Protein 2MN5 (pdb70)

Structure (mmCIF, N/CA/C/O backbone):
data_2MN5
#
_entry.id   2MN5
#
loop_
_atom_site.group_PDB
_atom_site.id
_atom_site.type_symbol
_atom_site.label_atom_id
_atom_site.label_alt_id
_atom_site.label_comp_id
_atom_site.label_asym_id
_atom_site.label_entity_id
_atom_site.label_seq_id
_atom_site.pdbx_PDB_ins_code
_atom_site.Cartn_x
_atom_site.Cartn_y
_atom_site.Cartn_z
_atom_site.occupancy
_atom_site.B_iso_or_equiv
_atom_site.auth_seq_id
_atom_site.auth_comp_id
_atom_site.auth_asym_id
_atom_site.auth_atom_id
_atom_site.pdbx_PDB_model_num
ATOM 14 N N . ASN A 1 2 ? -15.678 -0.785 -1.180 1.00 0.00 2 ASN A N 1
ATOM 15 C CA . ASN A 1 2 ? -15.011 0.481 -0.909 1.00 0.00 2 ASN A CA 1
ATOM 16 C C . ASN A 1 2 ? -13.527 0.252 -0.591 1.00 0.00 2 ASN A C 1
ATOM 17 O O . ASN A 1 2 ? -12.765 1.207 -0.448 1.00 0.00 2 ASN A O 1
ATOM 28 N N . CYS A 1 3 ? -13.120 -1.015 -0.488 1.00 0.00 3 CYS A N 1
ATOM 29 C CA . CYS A 1 3 ? -11.751 -1.403 -0.191 1.00 0.00 3 CYS A CA 1
ATOM 30 C C . CYS A 1 3 ? -11.431 -2.748 -0.855 1.00 0.00 3 CYS A C 1
ATOM 31 O O . CYS A 1 3 ? -11.357 -3.779 -0.185 1.00 0.00 3 CYS A O 1
ATOM 38 N N . PRO A 1 4 ? -11.238 -2.743 -2.180 1.00 0.00 4 PRO A N 1
ATOM 39 C CA . PRO A 1 4 ? -11.002 -3.932 -2.983 1.00 0.00 4 PRO A CA 1
ATOM 40 C C . PRO A 1 4 ? -9.585 -4.469 -2.803 1.00 0.00 4 PRO A C 1
ATOM 41 O O . PRO A 1 4 ? -8.767 -3.873 -2.099 1.00 0.00 4 PRO A O 1
ATOM 52 N N . THR A 1 5 ? -9.298 -5.605 -3.451 1.00 0.00 5 THR A N 1
ATOM 53 C CA . THR A 1 5 ? -7.985 -6.238 -3.409 1.00 0.00 5 THR A CA 1
ATOM 54 C C . THR A 1 5 ? -7.263 -6.021 -4.736 1.00 0.00 5 THR A C 1
ATOM 55 O O . THR A 1 5 ? -7.809 -6.352 -5.787 1.00 0.00 5 THR A O 1
ATOM 66 N N . ARG A 1 6 ? -6.046 -5.471 -4.703 1.00 0.00 6 ARG A N 1
ATOM 67 C CA . ARG A 1 6 ? -5.238 -5.278 -5.903 1.00 0.00 6 ARG A CA 1
ATOM 68 C C . ARG A 1 6 ? -3.769 -5.521 -5.570 1.00 0.00 6 ARG A C 1
ATOM 69 O O . ARG A 1 6 ? -3.272 -5.000 -4.573 1.00 0.00 6 ARG A O 1
ATOM 90 N N . ARG A 1 7 ? -3.072 -6.310 -6.396 1.00 0.00 7 ARG A N 1
ATOM 91 C CA . ARG A 1 7 ? -1.660 -6.638 -6.181 1.00 0.00 7 ARG A CA 1
ATOM 92 C C . ARG A 1 7 ? -0.854 -6.577 -7.479 1.00 0.00 7 ARG A C 1
ATOM 93 O O . ARG A 1 7 ? 0.371 -6.635 -7.439 1.00 0.00 7 ARG A O 1
ATOM 114 N N . GLY A 1 8 ? -1.529 -6.465 -8.631 1.00 0.00 8 GLY A N 1
ATOM 115 C CA . GLY A 1 8 ? -0.891 -6.436 -9.942 1.00 0.00 8 GLY A CA 1
ATOM 116 C C . GLY A 1 8 ? -0.500 -5.024 -10.368 1.00 0.00 8 GLY A C 1
ATOM 117 O O . GLY A 1 8 ? -0.182 -4.797 -11.533 1.00 0.00 8 GLY A O 1
ATOM 121 N N . LEU A 1 9 ? -0.517 -4.063 -9.438 1.00 0.00 9 LEU A N 1
ATOM 122 C CA . LEU A 1 9 ? -0.288 -2.660 -9.748 1.00 0.00 9 LEU A CA 1
ATOM 123 C C . LEU A 1 9 ? 1.137 -2.388 -10.222 1.00 0.00 9 LEU A C 1
ATOM 124 O O . LEU A 1 9 ? 1.392 -1.341 -10.810 1.00 0.00 9 LEU A O 1
ATOM 140 N N . CYS A 1 10 ? 2.071 -3.314 -9.974 1.00 0.00 10 CYS A N 1
ATOM 141 C CA . CYS A 1 10 ? 3.454 -3.148 -10.393 1.00 0.00 10 CYS A CA 1
ATOM 142 C C . CYS A 1 10 ? 3.720 -3.812 -11.745 1.00 0.00 10 CYS A C 1
ATOM 143 O O . CYS A 1 10 ? 4.861 -3.815 -12.212 1.00 0.00 10 CYS A O 1
ATOM 150 N N . VAL A 1 11 ? 2.689 -4.377 -12.386 1.00 0.00 11 VAL A N 1
ATOM 151 C CA . VAL A 1 11 ? 2.856 -5.068 -13.661 1.00 0.00 11 VAL A CA 1
ATOM 152 C C . VAL A 1 11 ? 2.772 -4.098 -14.838 1.00 0.00 11 VAL A C 1
ATOM 153 O O . VAL A 1 11 ? 3.397 -4.335 -15.871 1.00 0.00 11 VAL A O 1
ATOM 166 N N . THR A 1 12 ? 2.008 -3.007 -14.699 1.00 0.00 12 THR A N 1
ATOM 167 C CA . THR A 1 12 ? 1.860 -2.044 -15.784 1.00 0.00 12 THR A CA 1
ATOM 168 C C . THR A 1 12 ? 1.469 -0.650 -15.285 1.00 0.00 12 THR A C 1
ATOM 169 O O . THR A 1 12 ? 1.768 0.345 -15.943 1.00 0.00 12 THR A O 1
ATOM 180 N N . SER A 1 13 ? 0.805 -0.563 -14.128 1.00 0.00 13 SER A N 1
ATOM 181 C CA . SER A 1 13 ? 0.378 0.715 -13.579 1.00 0.00 13 SER A CA 1
ATOM 182 C C . SER A 1 13 ? 1.523 1.444 -12.883 1.00 0.00 13 SER A C 1
ATOM 183 O O . SER A 1 13 ? 1.468 2.656 -12.688 1.00 0.00 13 SER A O 1
ATOM 191 N N . GLY A 1 14 ? 2.561 0.695 -12.513 1.00 0.00 14 GLY A N 1
ATOM 192 C CA . GLY A 1 14 ? 3.785 1.234 -11.941 1.00 0.00 14 GLY A CA 1
ATOM 193 C C . GLY A 1 14 ? 3.711 1.403 -10.429 1.00 0.00 14 GLY A C 1
ATOM 194 O O . GLY A 1 14 ? 2.658 1.231 -9.815 1.00 0.00 14 GLY A O 1
ATOM 198 N N . LEU A 1 15 ? 4.849 1.745 -9.821 1.00 0.00 15 LEU A N 1
ATOM 199 C CA . LEU A 1 15 ? 4.962 1.891 -8.378 1.00 0.00 15 LEU A CA 1
ATOM 200 C C . LEU A 1 15 ? 4.047 3.003 -7.871 1.00 0.00 15 LEU A C 1
ATOM 201 O O . LEU A 1 15 ? 3.589 2.949 -6.731 1.00 0.00 15 LEU A O 1
ATOM 217 N N . THR A 1 16 ? 3.766 4.011 -8.701 1.00 0.00 16 THR A N 1
ATOM 218 C CA . THR A 1 16 ? 2.908 5.120 -8.307 1.00 0.00 16 THR A CA 1
ATOM 219 C C . THR A 1 16 ? 1.495 4.626 -8.005 1.00 0.00 16 THR A C 1
ATOM 220 O O . THR A 1 16 ? 0.829 5.169 -7.129 1.00 0.00 16 THR A O 1
ATOM 231 N N . ALA A 1 17 ? 1.031 3.599 -8.721 1.00 0.00 17 ALA A N 1
ATOM 232 C CA . ALA A 1 17 ? -0.296 3.051 -8.490 1.00 0.00 17 ALA A CA 1
ATOM 233 C C . ALA A 1 17 ? -0.289 2.154 -7.256 1.00 0.00 17 ALA A C 1
ATOM 234 O O . ALA A 1 17 ? -1.283 2.087 -6.537 1.00 0.00 17 ALA A O 1
ATOM 241 N N . CYS A 1 18 ? 0.830 1.469 -7.007 1.00 0.00 18 CYS A N 1
ATOM 242 C CA . CYS A 1 18 ? 0.980 0.617 -5.838 1.00 0.00 18 CYS A CA 1
ATOM 243 C C . CYS A 1 18 ? 1.056 1.479 -4.575 1.00 0.00 18 CYS A C 1
ATOM 244 O O . CYS A 1 18 ? 0.627 1.058 -3.503 1.00 0.00 18 CYS A O 1
ATOM 251 N N . ARG A 1 19 ? 1.601 2.695 -4.700 1.00 0.00 19 ARG A N 1
ATOM 252 C CA . ARG A 1 19 ? 1.748 3.614 -3.581 1.00 0.00 19 ARG A CA 1
ATOM 253 C C . ARG A 1 19 ? 0.428 4.309 -3.277 1.00 0.00 19 ARG A C 1
ATOM 254 O O . ARG A 1 19 ? 0.156 4.637 -2.127 1.00 0.00 19 ARG A O 1
ATOM 275 N N . ASN A 1 20 ? -0.392 4.528 -4.306 1.00 0.00 20 ASN A N 1
ATOM 276 C CA . ASN A 1 20 ? -1.697 5.150 -4.131 1.00 0.00 20 ASN A CA 1
ATOM 277 C C . ASN A 1 20 ? -2.712 4.151 -3.573 1.00 0.00 20 ASN A C 1
ATOM 278 O O . ASN A 1 20 ? -3.625 4.546 -2.852 1.00 0.00 20 ASN A O 1
ATOM 289 N N . HIS A 1 21 ? -2.561 2.863 -3.894 1.00 0.00 21 HIS A N 1
ATOM 290 C CA . HIS A 1 21 ? -3.467 1.838 -3.403 1.00 0.00 21 HIS A CA 1
ATOM 291 C C . HIS A 1 21 ? -3.162 1.505 -1.946 1.00 0.00 21 HIS A C 1
ATOM 292 O O . HIS A 1 21 ? -4.074 1.211 -1.174 1.00 0.00 21 HIS A O 1
ATOM 306 N N . CYS A 1 22 ? -1.886 1.553 -1.561 1.00 0.00 22 CYS A N 1
ATOM 307 C CA . CYS A 1 22 ? -1.495 1.286 -0.185 1.00 0.00 22 CYS A CA 1
ATOM 308 C C . CYS A 1 22 ? -1.852 2.454 0.730 1.00 0.00 22 CYS A C 1
ATOM 309 O O . CYS A 1 22 ? -2.017 2.247 1.930 1.00 0.00 22 CYS A O 1
ATOM 316 N N . ARG A 1 23 ? -1.974 3.670 0.188 1.00 0.00 23 ARG A N 1
ATOM 317 C CA . ARG A 1 23 ? -2.364 4.837 0.973 1.00 0.00 23 ARG A CA 1
ATOM 318 C C . ARG A 1 23 ? -3.882 5.008 1.001 1.00 0.00 23 ARG A C 1
ATOM 319 O O . ARG A 1 23 ? -4.391 5.841 1.748 1.00 0.00 23 ARG A O 1
ATOM 340 N N . SER A 1 24 ? -4.598 4.223 0.194 1.00 0.00 24 SER A N 1
ATOM 341 C CA . SER A 1 24 ? -6.052 4.204 0.183 1.00 0.00 24 SER A CA 1
ATOM 342 C C . SER A 1 24 ? -6.545 2.966 0.921 1.00 0.00 24 SER A C 1
ATOM 343 O O . SER A 1 24 ? -5.766 2.046 1.172 1.00 0.00 24 SER A O 1
ATOM 351 N N . CYS A 1 25 ? -7.832 2.929 1.271 1.00 0.00 25 CYS A N 1
ATOM 352 C CA . CYS A 1 25 ? -8.397 1.784 1.964 1.00 0.00 25 CYS A CA 1
ATOM 353 C C . CYS A 1 25 ? -8.483 0.594 1.010 1.00 0.00 25 CYS A C 1
ATOM 354 O O . CYS A 1 25 ? -9.079 0.703 -0.062 1.00 0.00 25 CYS A O 1
ATOM 361 N N . HIS A 1 26 ? -7.893 -0.543 1.394 1.00 0.00 26 HIS A N 1
ATOM 362 C CA . HIS A 1 26 ? -7.869 -1.740 0.564 1.00 0.00 26 HIS A CA 1
ATOM 363 C C . HIS A 1 26 ? -8.018 -2.981 1.435 1.00 0.00 26 HIS A C 1
ATOM 364 O O . HIS A 1 26 ? -7.940 -2.893 2.659 1.00 0.00 26 HIS A O 1
ATOM 379 N N . ARG A 1 27 ? -8.230 -4.141 0.811 1.00 0.00 27 ARG A N 1
ATOM 380 C CA . ARG A 1 27 ? -8.432 -5.386 1.535 1.00 0.00 27 ARG A CA 1
ATOM 381 C C . ARG A 1 27 ? -7.116 -5.890 2.121 1.00 0.00 27 ARG A C 1
ATOM 382 O O . ARG A 1 27 ? -6.130 -6.033 1.400 1.00 0.00 27 ARG A O 1
ATOM 403 N N . GLY A 1 28 ? -7.110 -6.159 3.430 1.00 0.00 28 GLY A N 1
ATOM 404 C CA . GLY A 1 28 ? -5.968 -6.711 4.138 1.00 0.00 28 GLY A CA 1
ATOM 405 C C . GLY A 1 28 ? -6.078 -8.227 4.232 1.00 0.00 28 GLY A C 1
ATOM 406 O O . GLY A 1 28 ? -6.809 -8.846 3.461 1.00 0.00 28 GLY A O 1
ATOM 410 N N . ASP A 1 29 ? -5.355 -8.832 5.177 1.00 0.00 29 ASP A N 1
ATOM 411 C CA . ASP A 1 29 ? -5.340 -10.281 5.345 1.00 0.00 29 ASP A CA 1
ATOM 412 C C . ASP A 1 29 ? -6.532 -10.789 6.158 1.00 0.00 29 ASP A C 1
ATOM 413 O O . ASP A 1 29 ? -6.888 -11.963 6.064 1.00 0.00 29 ASP A O 1
ATOM 422 N N . VAL A 1 30 ? -7.156 -9.914 6.956 1.00 0.00 30 VAL A N 1
ATOM 423 C CA . VAL A 1 30 ? -8.297 -10.283 7.793 1.00 0.00 30 VAL A CA 1
ATOM 424 C C . VAL A 1 30 ? -9.400 -9.222 7.748 1.00 0.00 30 VAL A C 1
ATOM 425 O O . VAL A 1 30 ? -10.509 -9.457 8.226 1.00 0.00 30 VAL A O 1
ATOM 438 N N . GLY A 1 31 ? -9.109 -8.056 7.171 1.00 0.00 31 GLY A N 1
ATOM 439 C CA . GLY A 1 31 ? -10.061 -6.960 7.055 1.00 0.00 31 GLY A CA 1
ATOM 440 C C . GLY A 1 31 ? -9.423 -5.807 6.291 1.00 0.00 31 GLY A C 1
ATOM 441 O O . GLY A 1 31 ? -8.226 -5.844 6.014 1.00 0.00 31 GLY A O 1
ATOM 445 N N . CYS A 1 32 ? -10.203 -4.781 5.943 1.00 0.00 32 CYS A N 1
ATOM 446 C CA . CYS A 1 32 ? -9.664 -3.666 5.182 1.00 0.00 32 CYS A CA 1
ATOM 447 C C . CYS A 1 32 ? -8.780 -2.774 6.050 1.00 0.00 32 CYS A C 1
ATOM 448 O O . CYS A 1 32 ? -9.068 -2.550 7.225 1.00 0.00 32 CYS A O 1
ATOM 455 N N . VAL A 1 33 ? -7.697 -2.272 5.451 1.00 0.00 33 VAL A N 1
ATOM 456 C CA . VAL A 1 33 ? -6.708 -1.427 6.110 1.00 0.00 33 VAL A CA 1
ATOM 457 C C . VAL A 1 33 ? -6.111 -0.441 5.114 1.00 0.00 33 VAL A C 1
ATOM 458 O O . VAL A 1 33 ? -6.301 -0.570 3.905 1.00 0.00 33 VAL A O 1
ATOM 471 N N . ARG A 1 34 ? -5.380 0.556 5.624 1.00 0.00 34 ARG A N 1
ATOM 472 C CA . ARG A 1 34 ? -4.618 1.487 4.803 1.00 0.00 34 ARG A CA 1
ATOM 473 C C . ARG A 1 34 ? -3.248 1.677 5.448 1.00 0.00 34 ARG A C 1
ATOM 474 O O . ARG A 1 34 ? -3.132 1.579 6.667 1.00 0.00 34 ARG A O 1
ATOM 495 N N . CYS A 1 35 ? -2.220 1.946 4.643 1.00 0.00 35 CYS A N 1
ATOM 496 C CA . CYS A 1 35 ? -0.838 1.957 5.102 1.00 0.00 35 CYS A CA 1
ATOM 497 C C . CYS A 1 35 ? -0.158 3.299 4.815 1.00 0.00 35 CYS A C 1
ATOM 498 O O . CYS A 1 35 ? -0.802 4.251 4.373 1.00 0.00 35 CYS A O 1
ATOM 505 N N . SER A 1 36 ? 1.155 3.368 5.067 1.00 0.00 36 SER A N 1
ATOM 506 C CA . SER A 1 36 ? 1.914 4.607 4.968 1.00 0.00 36 SER A CA 1
ATOM 507 C C . SER A 1 36 ? 2.669 4.740 3.647 1.00 0.00 36 SER A C 1
ATOM 508 O O . SER A 1 36 ? 2.772 5.837 3.099 1.00 0.00 36 SER A O 1
ATOM 516 N N . ASN A 1 37 ? 3.202 3.632 3.122 1.00 0.00 37 ASN A N 1
ATOM 517 C CA . ASN A 1 37 ? 4.000 3.645 1.900 1.00 0.00 37 ASN A CA 1
ATOM 518 C C . ASN A 1 37 ? 3.884 2.297 1.185 1.00 0.00 37 ASN A C 1
ATOM 519 O O . ASN A 1 37 ? 3.116 1.438 1.615 1.00 0.00 37 ASN A O 1
ATOM 530 N N . ALA A 1 38 ? 4.637 2.099 0.101 1.00 0.00 38 ALA A N 1
ATOM 531 C CA . ALA A 1 38 ? 4.578 0.874 -0.679 1.00 0.00 38 ALA A CA 1
ATOM 532 C C . ALA A 1 38 ? 5.869 0.630 -1.451 1.00 0.00 38 ALA A C 1
ATOM 533 O O . ALA A 1 38 ? 6.712 1.520 -1.573 1.00 0.00 38 ALA A O 1
ATOM 540 N N . GLN A 1 39 ? 6.015 -0.586 -1.979 1.00 0.00 39 GLN A N 1
ATOM 541 C CA . GLN A 1 39 ? 7.108 -0.964 -2.863 1.00 0.00 39 GLN A CA 1
ATOM 542 C C . GLN A 1 39 ? 6.658 -2.125 -3.748 1.00 0.00 39 GLN A C 1
ATOM 543 O O . GLN A 1 39 ? 5.663 -2.786 -3.457 1.00 0.00 39 GLN A O 1
ATOM 557 N N . CYS A 1 40 ? 7.393 -2.379 -4.830 1.00 0.00 40 CYS A N 1
ATOM 558 C CA . CYS A 1 40 ? 7.104 -3.500 -5.708 1.00 0.00 40 CYS A CA 1
ATOM 559 C C . CYS A 1 40 ? 7.962 -4.700 -5.308 1.00 0.00 40 CYS A C 1
ATOM 560 O O . CYS A 1 40 ? 9.117 -4.539 -4.913 1.00 0.00 40 CYS A O 1
ATOM 567 N N . THR A 1 41 ? 7.398 -5.903 -5.414 1.00 0.00 41 THR A N 1
ATOM 568 C CA . THR A 1 41 ? 8.050 -7.140 -5.009 1.00 0.00 41 THR A CA 1
ATOM 569 C C . THR A 1 41 ? 7.847 -8.231 -6.057 1.00 0.00 41 THR A C 1
ATOM 570 O O . THR A 1 41 ? 7.209 -8.008 -7.088 1.00 0.00 41 THR A O 1
ATOM 581 N N . GLY A 1 42 ? 8.391 -9.421 -5.788 1.00 0.00 42 GLY A N 1
ATOM 582 C CA . GLY A 1 42 ? 8.294 -10.568 -6.679 1.00 0.00 42 GLY A CA 1
ATOM 583 C C . GLY A 1 42 ? 9.600 -10.796 -7.435 1.00 0.00 42 GLY A C 1
ATOM 584 O O . GLY A 1 42 ? 10.529 -9.993 -7.350 1.00 0.00 42 GLY A O 1
ATOM 588 N N . PHE A 1 43 ? 9.667 -11.903 -8.178 1.00 0.00 43 PHE A N 1
ATOM 589 C CA . PHE A 1 43 ? 10.861 -12.290 -8.919 1.00 0.00 43 PHE A CA 1
ATOM 590 C C . PHE A 1 43 ? 11.123 -11.353 -10.104 1.00 0.00 43 PHE A C 1
ATOM 591 O O . PHE A 1 43 ? 12.242 -11.290 -10.606 1.00 0.00 43 PHE A O 1
ATOM 608 N N . LEU A 1 44 ? 10.094 -10.622 -10.547 1.00 0.00 44 LEU A N 1
ATOM 609 C CA . LEU A 1 44 ? 10.190 -9.715 -11.684 1.00 0.00 44 LEU A CA 1
ATOM 610 C C . LEU A 1 44 ? 9.547 -8.362 -11.368 1.00 0.00 44 LEU A C 1
ATOM 611 O O . LEU A 1 44 ? 9.304 -7.565 -12.275 1.00 0.00 44 LEU A O 1
ATOM 627 N N . GLY A 1 45 ? 9.268 -8.087 -10.088 1.00 0.00 45 GLY A N 1
ATOM 628 C CA . GLY A 1 45 ? 8.640 -6.837 -9.682 1.00 0.00 45 GLY A CA 1
ATOM 629 C C . GLY A 1 45 ? 7.161 -6.794 -10.062 1.00 0.00 45 GLY A C 1
ATOM 630 O O . GLY A 1 45 ? 6.557 -5.724 -10.057 1.00 0.00 45 GLY A O 1
ATOM 634 N N . THR A 1 46 ? 6.574 -7.945 -10.397 1.00 0.00 46 THR A N 1
ATOM 635 C CA . THR A 1 46 ? 5.198 -8.049 -10.866 1.00 0.00 46 THR A CA 1
ATOM 636 C C . THR A 1 46 ? 4.177 -8.078 -9.728 1.00 0.00 46 THR A C 1
ATOM 637 O O . THR A 1 46 ? 3.013 -8.407 -9.957 1.00 0.00 46 THR A O 1
ATOM 648 N N . THR A 1 47 ? 4.586 -7.735 -8.503 1.00 0.00 47 THR A N 1
ATOM 649 C CA . THR A 1 47 ? 3.695 -7.728 -7.349 1.00 0.00 47 THR A CA 1
ATOM 650 C C . THR A 1 47 ? 3.825 -6.410 -6.590 1.00 0.00 47 THR A C 1
ATOM 651 O O . THR A 1 47 ? 4.884 -5.792 -6.593 1.00 0.00 47 THR A O 1
ATOM 662 N N . CYS A 1 48 ? 2.737 -5.987 -5.945 1.00 0.00 48 CYS A N 1
ATOM 663 C CA . CYS A 1 48 ? 2.695 -4.786 -5.125 1.00 0.00 48 CYS A CA 1
ATOM 664 C C . CYS A 1 48 ? 2.636 -5.180 -3.649 1.00 0.00 48 CYS A C 1
ATOM 665 O O . CYS A 1 48 ? 1.995 -6.170 -3.299 1.00 0.00 48 CYS A O 1
ATOM 672 N N . THR A 1 49 ? 3.296 -4.409 -2.783 1.00 0.00 49 THR A N 1
ATOM 673 C CA . THR A 1 49 ? 3.296 -4.648 -1.345 1.00 0.00 49 THR A CA 1
ATOM 674 C C . THR A 1 49 ? 3.308 -3.314 -0.594 1.00 0.00 49 THR A C 1
ATOM 675 O O . THR A 1 49 ? 3.907 -2.344 -1.056 1.00 0.00 49 THR A O 1
ATOM 686 N N . CYS A 1 50 ? 2.643 -3.264 0.565 1.00 0.00 50 CYS A N 1
ATOM 687 C CA . CYS A 1 50 ? 2.525 -2.048 1.353 1.00 0.00 50 CYS A CA 1
ATOM 688 C C . CYS A 1 50 ? 3.517 -2.032 2.517 1.00 0.00 50 CYS A C 1
ATOM 689 O O . CYS A 1 50 ? 4.073 -3.067 2.882 1.00 0.00 50 CYS A O 1
ATOM 696 N N . ILE A 1 51 ? 3.732 -0.850 3.100 1.00 0.00 51 ILE A N 1
ATOM 697 C CA . ILE A 1 51 ? 4.677 -0.649 4.190 1.00 0.00 51 ILE A CA 1
ATOM 698 C C . ILE A 1 51 ? 3.936 -0.220 5.455 1.00 0.00 51 ILE A C 1
ATOM 699 O O . ILE A 1 51 ? 3.063 0.644 5.401 1.00 0.00 51 ILE A O 1
ATOM 715 N N . ASN A 1 52 ? 4.289 -0.825 6.593 1.00 0.00 52 ASN A N 1
ATOM 716 C CA . ASN A 1 52 ? 3.653 -0.544 7.870 1.00 0.00 52 ASN A CA 1
ATOM 717 C C . ASN A 1 52 ? 4.025 0.860 8.367 1.00 0.00 52 ASN A C 1
ATOM 718 O O . ASN A 1 52 ? 5.030 1.417 7.927 1.00 0.00 52 ASN A O 1
ATOM 729 N N . PRO A 1 53 ? 3.239 1.449 9.280 1.00 0.00 53 PRO A N 1
ATOM 730 C CA . PRO A 1 53 ? 2.006 0.921 9.855 1.00 0.00 53 PRO A CA 1
ATOM 731 C C . PRO A 1 53 ? 0.882 0.760 8.830 1.00 0.00 53 PRO A C 1
ATOM 732 O O . PRO A 1 53 ? 0.938 1.335 7.746 1.00 0.00 53 PRO A O 1
ATOM 743 N N . CYS A 1 54 ? -0.133 -0.030 9.186 1.00 0.00 54 CYS A N 1
ATOM 744 C CA . CYS A 1 54 ? -1.303 -0.281 8.352 1.00 0.00 54 CYS A CA 1
ATOM 745 C C . CYS A 1 54 ? -2.572 -0.328 9.216 1.00 0.00 54 CYS A C 1
ATOM 746 O O . CYS A 1 54 ? -3.162 -1.395 9.380 1.00 0.00 54 CYS A O 1
ATOM 753 N N . PRO A 1 55 ? -3.003 0.814 9.773 1.00 0.00 55 PRO A N 1
ATOM 754 C CA . PRO A 1 55 ? -4.198 0.921 10.599 1.00 0.00 55 PRO A CA 1
ATOM 755 C C . PRO A 1 55 ? -5.474 0.625 9.805 1.00 0.00 55 PRO A C 1
ATOM 756 O O . PRO A 1 55 ? -5.453 0.536 8.577 1.00 0.00 55 PRO A O 1
ATOM 767 N N . ARG A 1 56 ? -6.594 0.471 10.521 1.00 0.00 56 ARG A N 1
ATOM 768 C CA . ARG A 1 56 ? -7.885 0.167 9.916 1.00 0.00 56 ARG A CA 1
ATOM 769 C C . ARG A 1 56 ? -8.418 1.351 9.114 1.00 0.00 56 ARG A C 1
ATOM 770 O O . ARG A 1 56 ? -7.944 2.476 9.258 1.00 0.00 56 ARG A O 1
ATOM 791 N N . CYS A 1 57 ? -9.412 1.081 8.264 1.00 0.00 57 CYS A N 1
ATOM 792 C CA . CYS A 1 57 ? -10.058 2.094 7.438 1.00 0.00 57 CYS A CA 1
ATOM 793 C C . CYS A 1 57 ? -11.486 1.669 7.083 1.00 0.00 57 CYS A C 1
ATOM 794 O O . CYS A 1 57 ? -12.271 2.569 6.714 1.00 0.00 57 CYS A O 1
ATOM 815 N N . ASN A 1 2 ? -15.694 0.000 1.510 1.00 0.00 2 ASN A N 2
ATOM 816 C CA . ASN A 1 2 ? -14.735 1.099 1.549 1.00 0.00 2 ASN A CA 2
ATOM 817 C C . ASN A 1 2 ? -13.309 0.604 1.305 1.00 0.00 2 ASN A C 2
ATOM 818 O O . ASN A 1 2 ? -12.349 1.336 1.541 1.00 0.00 2 ASN A O 2
ATOM 829 N N . CYS A 1 3 ? -13.170 -0.639 0.840 1.00 0.00 3 CYS A N 2
ATOM 830 C CA . CYS A 1 3 ? -11.880 -1.271 0.633 1.00 0.00 3 CYS A CA 2
ATOM 831 C C . CYS A 1 3 ? -11.954 -2.285 -0.512 1.00 0.00 3 CYS A C 2
ATOM 832 O O . CYS A 1 3 ? -12.202 -3.470 -0.283 1.00 0.00 3 CYS A O 2
ATOM 839 N N . PRO A 1 4 ? -11.737 -1.826 -1.754 1.00 0.00 4 PRO A N 2
ATOM 840 C CA . PRO A 1 4 ? -11.646 -2.675 -2.932 1.00 0.00 4 PRO A CA 2
ATOM 841 C C . PRO A 1 4 ? -10.317 -3.433 -2.940 1.00 0.00 4 PRO A C 2
ATOM 842 O O . PRO A 1 4 ? -9.480 -3.248 -2.057 1.00 0.00 4 PRO A O 2
ATOM 853 N N . THR A 1 5 ? -10.123 -4.289 -3.947 1.00 0.00 5 THR A N 2
ATOM 854 C CA . THR A 1 5 ? -8.912 -5.094 -4.071 1.00 0.00 5 THR A CA 2
ATOM 855 C C . THR A 1 5 ? -8.280 -4.882 -5.439 1.00 0.00 5 THR A C 2
ATOM 856 O O . THR A 1 5 ? -8.958 -5.000 -6.460 1.00 0.00 5 THR A O 2
ATOM 867 N N . ARG A 1 6 ? -6.980 -4.573 -5.459 1.00 0.00 6 ARG A N 2
ATOM 868 C CA . ARG A 1 6 ? -6.198 -4.426 -6.681 1.00 0.00 6 ARG A CA 2
ATOM 869 C C . ARG A 1 6 ? -4.812 -5.017 -6.461 1.00 0.00 6 ARG A C 2
ATOM 870 O O . ARG A 1 6 ? -4.191 -4.764 -5.429 1.00 0.00 6 ARG A O 2
ATOM 891 N N . ARG A 1 7 ? -4.329 -5.800 -7.425 1.00 0.00 7 ARG A N 2
ATOM 892 C CA . ARG A 1 7 ? -3.032 -6.461 -7.356 1.00 0.00 7 ARG A CA 2
ATOM 893 C C . ARG A 1 7 ? -2.350 -6.372 -8.718 1.00 0.00 7 ARG A C 2
ATOM 894 O O . ARG A 1 7 ? -3.004 -6.092 -9.721 1.00 0.00 7 ARG A O 2
ATOM 915 N N . GLY A 1 8 ? -1.033 -6.608 -8.755 1.00 0.00 8 GLY A N 2
ATOM 916 C CA . GLY A 1 8 ? -0.264 -6.539 -9.991 1.00 0.00 8 GLY A CA 2
ATOM 917 C C . GLY A 1 8 ? -0.082 -5.100 -10.475 1.00 0.00 8 GLY A C 2
ATOM 918 O O . GLY A 1 8 ? 0.276 -4.882 -11.631 1.00 0.00 8 GLY A O 2
ATOM 922 N N . LEU A 1 9 ? -0.329 -4.121 -9.601 1.00 0.00 9 LEU A N 2
ATOM 923 C CA . LEU A 1 9 ? -0.249 -2.706 -9.947 1.00 0.00 9 LEU A CA 2
ATOM 924 C C . LEU A 1 9 ? 1.150 -2.330 -10.442 1.00 0.00 9 LEU A C 2
ATOM 925 O O . LEU A 1 9 ? 1.298 -1.369 -11.191 1.00 0.00 9 LEU A O 2
ATOM 941 N N . CYS A 1 10 ? 2.177 -3.082 -10.032 1.00 0.00 10 CYS A N 2
ATOM 942 C CA . CYS A 1 10 ? 3.551 -2.825 -10.429 1.00 0.00 10 CYS A CA 2
ATOM 943 C C . CYS A 1 10 ? 3.821 -3.283 -11.866 1.00 0.00 10 CYS A C 2
ATOM 944 O O . CYS A 1 10 ? 4.952 -3.179 -12.333 1.00 0.00 10 CYS A O 2
ATOM 951 N N . VAL A 1 11 ? 2.796 -3.788 -12.567 1.00 0.00 11 VAL A N 2
ATOM 952 C CA . VAL A 1 11 ? 2.932 -4.258 -13.941 1.00 0.00 11 VAL A CA 2
ATOM 953 C C . VAL A 1 11 ? 1.935 -3.562 -14.865 1.00 0.00 11 VAL A C 2
ATOM 954 O O . VAL A 1 11 ? 2.168 -3.470 -16.069 1.00 0.00 11 VAL A O 2
ATOM 967 N N . THR A 1 12 ? 0.821 -3.067 -14.316 1.00 0.00 12 THR A N 2
ATOM 968 C CA . THR A 1 12 ? -0.222 -2.437 -15.115 1.00 0.00 12 THR A CA 2
ATOM 969 C C . THR A 1 12 ? -0.120 -0.911 -15.090 1.00 0.00 12 THR A C 2
ATOM 970 O O . THR A 1 12 ? -0.645 -0.252 -15.990 1.00 0.00 12 THR A O 2
ATOM 981 N N . SER A 1 13 ? 0.547 -0.345 -14.080 1.00 0.00 13 SER A N 2
ATOM 982 C CA . SER A 1 13 ? 0.682 1.100 -13.943 1.00 0.00 13 SER A CA 2
ATOM 983 C C . SER A 1 13 ? 2.015 1.515 -13.320 1.00 0.00 13 SER A C 2
ATOM 984 O O . SER A 1 13 ? 2.447 2.653 -13.505 1.00 0.00 13 SER A O 2
ATOM 992 N N . GLY A 1 14 ? 2.667 0.611 -12.587 1.00 0.00 14 GLY A N 2
ATOM 993 C CA . GLY A 1 14 ? 3.954 0.869 -11.955 1.00 0.00 14 GLY A CA 2
ATOM 994 C C . GLY A 1 14 ? 3.802 1.134 -10.458 1.00 0.00 14 GLY A C 2
ATOM 995 O O . GLY A 1 14 ? 2.700 1.082 -9.911 1.00 0.00 14 GLY A O 2
ATOM 999 N N . LEU A 1 15 ? 4.924 1.423 -9.792 1.00 0.00 15 LEU A N 2
ATOM 1000 C CA . LEU A 1 15 ? 4.962 1.646 -8.354 1.00 0.00 15 LEU A CA 2
ATOM 1001 C C . LEU A 1 15 ? 4.051 2.803 -7.937 1.00 0.00 15 LEU A C 2
ATOM 1002 O O . LEU A 1 15 ? 3.553 2.817 -6.813 1.00 0.00 15 LEU A O 2
ATOM 1018 N N . THR A 1 16 ? 3.822 3.772 -8.824 1.00 0.00 16 THR A N 2
ATOM 1019 C CA . THR A 1 16 ? 2.992 4.926 -8.512 1.00 0.00 16 THR A CA 2
ATOM 1020 C C . THR A 1 16 ? 1.566 4.488 -8.178 1.00 0.00 16 THR A C 2
ATOM 1021 O O . THR A 1 16 ? 0.924 5.098 -7.326 1.00 0.00 16 THR A O 2
ATOM 1032 N N . ALA A 1 17 ? 1.065 3.437 -8.836 1.00 0.00 17 ALA A N 2
ATOM 1033 C CA . ALA A 1 17 ? -0.284 2.956 -8.578 1.00 0.00 17 ALA A CA 2
ATOM 1034 C C . ALA A 1 17 ? -0.304 2.046 -7.353 1.00 0.00 17 ALA A C 2
ATOM 1035 O O . ALA A 1 17 ? -1.295 2.011 -6.630 1.00 0.00 17 ALA A O 2
ATOM 1042 N N . CYS A 1 18 ? 0.791 1.313 -7.120 1.00 0.00 18 CYS A N 2
ATOM 1043 C CA . CYS A 1 18 ? 0.908 0.458 -5.953 1.00 0.00 18 CYS A CA 2
ATOM 1044 C C . CYS A 1 18 ? 0.968 1.320 -4.694 1.00 0.00 18 CYS A C 2
ATOM 1045 O O . CYS A 1 18 ? 0.496 0.909 -3.637 1.00 0.00 18 CYS A O 2
ATOM 1052 N N . ARG A 1 19 ? 1.544 2.522 -4.797 1.00 0.00 19 ARG A N 2
ATOM 1053 C CA . ARG A 1 19 ? 1.637 3.430 -3.666 1.00 0.00 19 ARG A CA 2
ATOM 1054 C C . ARG A 1 19 ? 0.317 4.147 -3.441 1.00 0.00 19 ARG A C 2
ATOM 1055 O O . ARG A 1 19 ? -0.070 4.383 -2.296 1.00 0.00 19 ARG A O 2
ATOM 1076 N N . ASN A 1 20 ? -0.386 4.490 -4.522 1.00 0.00 20 ASN A N 2
ATOM 1077 C CA . ASN A 1 20 ? -1.684 5.141 -4.418 1.00 0.00 20 ASN A CA 2
ATOM 1078 C C . ASN A 1 20 ? -2.741 4.173 -3.881 1.00 0.00 20 ASN A C 2
ATOM 1079 O O . ASN A 1 20 ? -3.756 4.611 -3.340 1.00 0.00 20 ASN A O 2
ATOM 1090 N N . HIS A 1 21 ? -2.514 2.864 -4.025 1.00 0.00 21 HIS A N 2
ATOM 1091 C CA . HIS A 1 21 ? -3.420 1.859 -3.490 1.00 0.00 21 HIS A CA 2
ATOM 1092 C C . HIS A 1 21 ? -3.148 1.617 -2.008 1.00 0.00 21 HIS A C 2
ATOM 1093 O O . HIS A 1 21 ? -4.080 1.388 -1.238 1.00 0.00 21 HIS A O 2
ATOM 1107 N N . CYS A 1 22 ? -1.878 1.674 -1.598 1.00 0.00 22 CYS A N 2
ATOM 1108 C CA . CYS A 1 22 ? -1.501 1.533 -0.196 1.00 0.00 22 CYS A CA 2
ATOM 1109 C C . CYS A 1 22 ? -1.800 2.808 0.600 1.00 0.00 22 CYS A C 2
ATOM 1110 O O . CYS A 1 22 ? -1.981 2.740 1.814 1.00 0.00 22 CYS A O 2
ATOM 1117 N N . ARG A 1 23 ? -1.853 3.964 -0.074 1.00 0.00 23 ARG A N 2
ATOM 1118 C CA . ARG A 1 23 ? -2.176 5.247 0.552 1.00 0.00 23 ARG A CA 2
ATOM 1119 C C . ARG A 1 23 ? -3.685 5.447 0.655 1.00 0.00 23 ARG A C 2
ATOM 1120 O O . ARG A 1 23 ? -4.142 6.518 1.055 1.00 0.00 23 ARG A O 2
ATOM 1141 N N . SER A 1 24 ? -4.454 4.416 0.302 1.00 0.00 24 SER A N 2
ATOM 1142 C CA . SER A 1 24 ? -5.904 4.417 0.407 1.00 0.00 24 SER A CA 2
ATOM 1143 C C . SER A 1 24 ? -6.341 3.108 1.055 1.00 0.00 24 SER A C 2
ATOM 1144 O O . SER A 1 24 ? -5.533 2.195 1.219 1.00 0.00 24 SER A O 2
ATOM 1152 N N . CYS A 1 25 ? -7.616 3.006 1.428 1.00 0.00 25 CYS A N 2
ATOM 1153 C CA . CYS A 1 25 ? -8.105 1.809 2.093 1.00 0.00 25 CYS A CA 2
ATOM 1154 C C . CYS A 1 25 ? -8.275 0.686 1.077 1.00 0.00 25 CYS A C 2
ATOM 1155 O O . CYS A 1 25 ? -8.865 0.884 0.013 1.00 0.00 25 CYS A O 2
ATOM 1162 N N . HIS A 1 26 ? -7.755 -0.499 1.408 1.00 0.00 26 HIS A N 2
ATOM 1163 C CA . HIS A 1 26 ? -7.784 -1.645 0.517 1.00 0.00 26 HIS A CA 2
ATOM 1164 C C . HIS A 1 26 ? -7.956 -2.932 1.314 1.00 0.00 26 HIS A C 2
ATOM 1165 O O . HIS A 1 26 ? -7.889 -2.929 2.542 1.00 0.00 26 HIS A O 2
ATOM 1180 N N . ARG A 1 27 ? -8.182 -4.041 0.603 1.00 0.00 27 ARG A N 2
ATOM 1181 C CA . ARG A 1 27 ? -8.410 -5.335 1.226 1.00 0.00 27 ARG A CA 2
ATOM 1182 C C . ARG A 1 27 ? -7.098 -5.963 1.688 1.00 0.00 27 ARG A C 2
ATOM 1183 O O . ARG A 1 27 ? -6.103 -5.926 0.962 1.00 0.00 27 ARG A O 2
ATOM 1204 N N . GLY A 1 28 ? -7.101 -6.542 2.890 1.00 0.00 28 GLY A N 2
ATOM 1205 C CA . GLY A 1 28 ? -5.947 -7.229 3.457 1.00 0.00 28 GLY A CA 2
ATOM 1206 C C . GLY A 1 28 ? -6.222 -8.724 3.612 1.00 0.00 28 GLY A C 2
ATOM 1207 O O . GLY A 1 28 ? -7.232 -9.232 3.124 1.00 0.00 28 GLY A O 2
ATOM 1211 N N . ASP A 1 29 ? -5.317 -9.431 4.291 1.00 0.00 29 ASP A N 2
ATOM 1212 C CA . ASP A 1 29 ? -5.426 -10.875 4.477 1.00 0.00 29 ASP A CA 2
ATOM 1213 C C . ASP A 1 29 ? -6.230 -11.240 5.729 1.00 0.00 29 ASP A C 2
ATOM 1214 O O . ASP A 1 29 ? -6.588 -12.404 5.907 1.00 0.00 29 ASP A O 2
ATOM 1223 N N . VAL A 1 30 ? -6.515 -10.259 6.593 1.00 0.00 30 VAL A N 2
ATOM 1224 C CA . VAL A 1 30 ? -7.260 -10.479 7.830 1.00 0.00 30 VAL A CA 2
ATOM 1225 C C . VAL A 1 30 ? -8.410 -9.477 7.966 1.00 0.00 30 VAL A C 2
ATOM 1226 O O . VAL A 1 30 ? -9.324 -9.684 8.762 1.00 0.00 30 VAL A O 2
ATOM 1239 N N . GLY A 1 31 ? -8.373 -8.393 7.188 1.00 0.00 31 GLY A N 2
ATOM 1240 C CA . GLY A 1 31 ? -9.385 -7.350 7.231 1.00 0.00 31 GLY A CA 2
ATOM 1241 C C . GLY A 1 31 ? -8.955 -6.181 6.350 1.00 0.00 31 GLY A C 2
ATOM 1242 O O . GLY A 1 31 ? -7.897 -6.228 5.725 1.00 0.00 31 GLY A O 2
ATOM 1246 N N . CYS A 1 32 ? -9.769 -5.125 6.292 1.00 0.00 32 CYS A N 2
ATOM 1247 C CA . CYS A 1 32 ? -9.438 -3.955 5.491 1.00 0.00 32 CYS A CA 2
ATOM 1248 C C . CYS A 1 32 ? -8.490 -3.030 6.240 1.00 0.00 32 CYS A C 2
ATOM 1249 O O . CYS A 1 32 ? -8.636 -2.814 7.441 1.00 0.00 32 CYS A O 2
ATOM 1256 N N . VAL A 1 33 ? -7.513 -2.481 5.514 1.00 0.00 33 VAL A N 2
ATOM 1257 C CA . VAL A 1 33 ? -6.464 -1.647 6.086 1.00 0.00 33 VAL A CA 2
ATOM 1258 C C . VAL A 1 33 ? -6.063 -0.520 5.140 1.00 0.00 33 VAL A C 2
ATOM 1259 O O . VAL A 1 33 ? -6.433 -0.507 3.967 1.00 0.00 33 VAL A O 2
ATOM 1272 N N . ARG A 1 34 ? -5.294 0.426 5.680 1.00 0.00 34 ARG A N 2
ATOM 1273 C CA . ARG A 1 34 ? -4.700 1.545 4.959 1.00 0.00 34 ARG A CA 2
ATOM 1274 C C . ARG A 1 34 ? -3.284 1.716 5.493 1.00 0.00 34 ARG A C 2
ATOM 1275 O O . ARG A 1 34 ? -3.072 1.521 6.686 1.00 0.00 34 ARG A O 2
ATOM 1296 N N . CYS A 1 35 ? -2.320 2.067 4.640 1.00 0.00 35 CYS A N 2
ATOM 1297 C CA . CYS A 1 35 ? -0.915 2.074 5.031 1.00 0.00 35 CYS A CA 2
ATOM 1298 C C . CYS A 1 35 ? -0.237 3.411 4.733 1.00 0.00 35 CYS A C 2
ATOM 1299 O O . CYS A 1 35 ? -0.882 4.369 4.302 1.00 0.00 35 CYS A O 2
ATOM 1306 N N . SER A 1 36 ? 1.078 3.473 4.971 1.00 0.00 36 SER A N 2
ATOM 1307 C CA . SER A 1 36 ? 1.847 4.710 4.885 1.00 0.00 36 SER A CA 2
ATOM 1308 C C . SER A 1 36 ? 2.632 4.840 3.578 1.00 0.00 36 SER A C 2
ATOM 1309 O O . SER A 1 36 ? 2.780 5.946 3.055 1.00 0.00 36 SER A O 2
ATOM 1317 N N . ASN A 1 37 ? 3.139 3.728 3.043 1.00 0.00 37 ASN A N 2
ATOM 1318 C CA . ASN A 1 37 ? 3.955 3.730 1.832 1.00 0.00 37 ASN A CA 2
ATOM 1319 C C . ASN A 1 37 ? 3.845 2.368 1.141 1.00 0.00 37 ASN A C 2
ATOM 1320 O O . ASN A 1 37 ? 3.073 1.518 1.582 1.00 0.00 37 ASN A O 2
ATOM 1331 N N . ALA A 1 38 ? 4.606 2.147 0.063 1.00 0.00 38 ALA A N 2
ATOM 1332 C CA . ALA A 1 38 ? 4.551 0.903 -0.690 1.00 0.00 38 ALA A CA 2
ATOM 1333 C C . ALA A 1 38 ? 5.855 0.624 -1.439 1.00 0.00 38 ALA A C 2
ATOM 1334 O O . ALA A 1 38 ? 6.712 1.497 -1.565 1.00 0.00 38 ALA A O 2
ATOM 1341 N N . GLN A 1 39 ? 5.981 -0.609 -1.933 1.00 0.00 39 GLN A N 2
ATOM 1342 C CA . GLN A 1 39 ? 7.079 -1.034 -2.786 1.00 0.00 39 GLN A CA 2
ATOM 1343 C C . GLN A 1 39 ? 6.622 -2.202 -3.654 1.00 0.00 39 GLN A C 2
ATOM 1344 O O . GLN A 1 39 ? 5.589 -2.815 -3.388 1.00 0.00 39 GLN A O 2
ATOM 1358 N N . CYS A 1 40 ? 7.393 -2.515 -4.698 1.00 0.00 40 CYS A N 2
ATOM 1359 C CA . CYS A 1 40 ? 7.116 -3.659 -5.548 1.00 0.00 40 CYS A CA 2
ATOM 1360 C C . CYS A 1 40 ? 7.936 -4.858 -5.077 1.00 0.00 40 CYS A C 2
ATOM 1361 O O . CYS A 1 40 ? 9.078 -4.699 -4.647 1.00 0.00 40 CYS A O 2
ATOM 1368 N N . THR A 1 41 ? 7.353 -6.053 -5.162 1.00 0.00 41 THR A N 2
ATOM 1369 C CA . THR A 1 41 ? 7.972 -7.280 -4.667 1.00 0.00 41 THR A CA 2
ATOM 1370 C C . THR A 1 41 ? 7.813 -8.420 -5.671 1.00 0.00 41 THR A C 2
ATOM 1371 O O . THR A 1 41 ? 7.220 -8.247 -6.737 1.00 0.00 41 THR A O 2
ATOM 1382 N N . GLY A 1 42 ? 8.350 -9.595 -5.329 1.00 0.00 42 GLY A N 2
ATOM 1383 C CA . GLY A 1 42 ? 8.292 -10.770 -6.185 1.00 0.00 42 GLY A CA 2
ATOM 1384 C C . GLY A 1 42 ? 9.313 -10.679 -7.313 1.00 0.00 42 GLY A C 2
ATOM 1385 O O . GLY A 1 42 ? 10.049 -9.696 -7.420 1.00 0.00 42 GLY A O 2
ATOM 1389 N N . PHE A 1 43 ? 9.360 -11.704 -8.163 1.00 0.00 43 PHE A N 2
ATOM 1390 C CA . PHE A 1 43 ? 10.289 -11.734 -9.282 1.00 0.00 43 PHE A CA 2
ATOM 1391 C C . PHE A 1 43 ? 9.961 -10.598 -10.248 1.00 0.00 43 PHE A C 2
ATOM 1392 O O . PHE A 1 43 ? 8.791 -10.354 -10.541 1.00 0.00 43 PHE A O 2
ATOM 1409 N N . LEU A 1 44 ? 10.995 -9.906 -10.737 1.00 0.00 44 LEU A N 2
ATOM 1410 C CA . LEU A 1 44 ? 10.858 -8.748 -11.613 1.00 0.00 44 LEU A CA 2
ATOM 1411 C C . LEU A 1 44 ? 9.913 -7.674 -11.054 1.00 0.00 44 LEU A C 2
ATOM 1412 O O . LEU A 1 44 ? 9.466 -6.803 -11.799 1.00 0.00 44 LEU A O 2
ATOM 1428 N N . GLY A 1 45 ? 9.601 -7.719 -9.754 1.00 0.00 45 GLY A N 2
ATOM 1429 C CA . GLY A 1 45 ? 8.758 -6.714 -9.118 1.00 0.00 45 GLY A CA 2
ATOM 1430 C C . GLY A 1 45 ? 7.302 -6.779 -9.578 1.00 0.00 45 GLY A C 2
ATOM 1431 O O . GLY A 1 45 ? 6.606 -5.767 -9.527 1.00 0.00 45 GLY A O 2
ATOM 1435 N N . THR A 1 46 ? 6.834 -7.946 -10.028 1.00 0.00 46 THR A N 2
ATOM 1436 C CA . THR A 1 46 ? 5.490 -8.092 -10.582 1.00 0.00 46 THR A CA 2
ATOM 1437 C C . THR A 1 46 ? 4.385 -8.080 -9.522 1.00 0.00 46 THR A C 2
ATOM 1438 O O . THR A 1 46 ? 3.215 -8.255 -9.862 1.00 0.00 46 THR A O 2
ATOM 1449 N N . THR A 1 47 ? 4.727 -7.880 -8.245 1.00 0.00 47 THR A N 2
ATOM 1450 C CA . THR A 1 47 ? 3.760 -7.866 -7.155 1.00 0.00 47 THR A CA 2
ATOM 1451 C C . THR A 1 47 ? 3.817 -6.530 -6.414 1.00 0.00 47 THR A C 2
ATOM 1452 O O . THR A 1 47 ? 4.837 -5.847 -6.437 1.00 0.00 47 THR A O 2
ATOM 1463 N N . CYS A 1 48 ? 2.717 -6.156 -5.751 1.00 0.00 48 CYS A N 2
ATOM 1464 C CA . CYS A 1 48 ? 2.621 -4.922 -4.978 1.00 0.00 48 CYS A CA 2
ATOM 1465 C C . CYS A 1 48 ? 2.500 -5.247 -3.489 1.00 0.00 48 CYS A C 2
ATOM 1466 O O . CYS A 1 48 ? 1.794 -6.180 -3.111 1.00 0.00 48 CYS A O 2
ATOM 1473 N N . THR A 1 49 ? 3.190 -4.473 -2.647 1.00 0.00 49 THR A N 2
ATOM 1474 C CA . THR A 1 49 ? 3.178 -4.653 -1.201 1.00 0.00 49 THR A CA 2
ATOM 1475 C C . THR A 1 49 ? 3.199 -3.292 -0.509 1.00 0.00 49 THR A C 2
ATOM 1476 O O . THR A 1 49 ? 3.814 -2.351 -1.008 1.00 0.00 49 THR A O 2
ATOM 1487 N N . CYS A 1 50 ? 2.531 -3.185 0.642 1.00 0.00 50 CYS A N 2
ATOM 1488 C CA . CYS A 1 50 ? 2.454 -1.946 1.401 1.00 0.00 50 CYS A CA 2
ATOM 1489 C C . CYS A 1 50 ? 3.461 -1.932 2.556 1.00 0.00 50 CYS A C 2
ATOM 1490 O O . CYS A 1 50 ? 4.008 -2.971 2.926 1.00 0.00 50 CYS A O 2
ATOM 1497 N N . ILE A 1 51 ? 3.699 -0.747 3.123 1.00 0.00 51 ILE A N 2
ATOM 1498 C CA . ILE A 1 51 ? 4.658 -0.547 4.201 1.00 0.00 51 ILE A CA 2
ATOM 1499 C C . ILE A 1 51 ? 3.937 -0.169 5.491 1.00 0.00 51 ILE A C 2
ATOM 1500 O O . ILE A 1 51 ? 2.922 0.524 5.451 1.00 0.00 51 ILE A O 2
ATOM 1516 N N . ASN A 1 52 ? 4.462 -0.621 6.633 1.00 0.00 52 ASN A N 2
ATOM 1517 C CA . ASN A 1 52 ? 3.867 -0.361 7.933 1.00 0.00 52 ASN A CA 2
ATOM 1518 C C . ASN A 1 52 ? 4.024 1.115 8.320 1.00 0.00 52 ASN A C 2
ATOM 1519 O O . ASN A 1 52 ? 4.930 1.785 7.829 1.00 0.00 52 ASN A O 2
ATOM 1530 N N . PRO A 1 53 ? 3.156 1.637 9.198 1.00 0.00 53 PRO A N 2
ATOM 1531 C CA . PRO A 1 53 ? 2.022 0.951 9.795 1.00 0.00 53 PRO A CA 2
ATOM 1532 C C . PRO A 1 53 ? 0.887 0.781 8.786 1.00 0.00 53 PRO A C 2
ATOM 1533 O O . PRO A 1 53 ? 0.853 1.455 7.757 1.00 0.00 53 PRO A O 2
ATOM 1544 N N . CYS A 1 54 ? -0.040 -0.128 9.093 1.00 0.00 54 CYS A N 2
ATOM 1545 C CA . CYS A 1 54 ? -1.205 -0.402 8.261 1.00 0.00 54 CYS A CA 2
ATOM 1546 C C . CYS A 1 54 ? -2.450 -0.562 9.141 1.00 0.00 54 CYS A C 2
ATOM 1547 O O . CYS A 1 54 ? -2.981 -1.666 9.252 1.00 0.00 54 CYS A O 2
ATOM 1554 N N . PRO A 1 55 ? -2.929 0.521 9.771 1.00 0.00 55 PRO A N 2
ATOM 1555 C CA . PRO A 1 55 ? -4.115 0.512 10.615 1.00 0.00 55 PRO A CA 2
ATOM 1556 C C . PRO A 1 55 ? -5.379 0.167 9.827 1.00 0.00 55 PRO A C 2
ATOM 1557 O O . PRO A 1 55 ? -5.376 0.159 8.597 1.00 0.00 55 PRO A O 2
ATOM 1568 N N . ARG A 1 56 ? -6.470 -0.121 10.545 1.00 0.00 56 ARG A N 2
ATOM 1569 C CA . ARG A 1 56 ? -7.743 -0.508 9.947 1.00 0.00 56 ARG A CA 2
ATOM 1570 C C . ARG A 1 56 ? -8.436 0.672 9.279 1.00 0.00 56 ARG A C 2
ATOM 1571 O O . ARG A 1 56 ? -8.091 1.831 9.520 1.00 0.00 56 ARG A O 2
ATOM 1592 N N . CYS A 1 57 ? -9.425 0.357 8.435 1.00 0.00 57 CYS A N 2
ATOM 1593 C CA . CYS A 1 57 ? -10.255 1.343 7.761 1.00 0.00 57 CYS A CA 2
ATOM 1594 C C . CYS A 1 57 ? -11.645 0.765 7.500 1.00 0.00 57 CYS A C 2
ATOM 1595 O O . CYS A 1 57 ? -12.598 1.247 8.148 1.00 0.00 57 CYS A O 2
ATOM 1616 N N . ASN A 1 2 ? -15.749 0.405 1.356 1.00 0.00 2 ASN A N 3
ATOM 1617 C CA . ASN A 1 2 ? -14.793 1.489 1.168 1.00 0.00 2 ASN A CA 3
ATOM 1618 C C . ASN A 1 2 ? -13.393 0.949 0.874 1.00 0.00 2 ASN A C 3
ATOM 1619 O O . ASN A 1 2 ? -12.407 1.676 1.000 1.00 0.00 2 ASN A O 3
ATOM 1630 N N . CYS A 1 3 ? -13.299 -0.326 0.482 1.00 0.00 3 CYS A N 3
ATOM 1631 C CA . CYS A 1 3 ? -12.024 -0.985 0.256 1.00 0.00 3 CYS A CA 3
ATOM 1632 C C . CYS A 1 3 ? -12.136 -2.015 -0.867 1.00 0.00 3 CYS A C 3
ATOM 1633 O O . CYS A 1 3 ? -12.501 -3.167 -0.621 1.00 0.00 3 CYS A O 3
ATOM 1640 N N . PRO A 1 4 ? -11.823 -1.614 -2.104 1.00 0.00 4 PRO A N 3
ATOM 1641 C CA . PRO A 1 4 ? -11.757 -2.499 -3.250 1.00 0.00 4 PRO A CA 3
ATOM 1642 C C . PRO A 1 4 ? -10.488 -3.348 -3.181 1.00 0.00 4 PRO A C 3
ATOM 1643 O O . PRO A 1 4 ? -9.621 -3.119 -2.335 1.00 0.00 4 PRO A O 3
ATOM 1654 N N . THR A 1 5 ? -10.377 -4.334 -4.076 1.00 0.00 5 THR A N 3
ATOM 1655 C CA . THR A 1 5 ? -9.225 -5.226 -4.120 1.00 0.00 5 THR A CA 3
ATOM 1656 C C . THR A 1 5 ? -8.523 -5.082 -5.464 1.00 0.00 5 THR A C 3
ATOM 1657 O O . THR A 1 5 ? -9.133 -5.321 -6.503 1.00 0.00 5 THR A O 3
ATOM 1668 N N . ARG A 1 6 ? -7.243 -4.698 -5.442 1.00 0.00 6 ARG A N 3
ATOM 1669 C CA . ARG A 1 6 ? -6.416 -4.564 -6.635 1.00 0.00 6 ARG A CA 3
ATOM 1670 C C . ARG A 1 6 ? -5.046 -5.174 -6.372 1.00 0.00 6 ARG A C 3
ATOM 1671 O O . ARG A 1 6 ? -4.476 -4.966 -5.303 1.00 0.00 6 ARG A O 3
ATOM 1692 N N . ARG A 1 7 ? -4.522 -5.924 -7.345 1.00 0.00 7 ARG A N 3
ATOM 1693 C CA . ARG A 1 7 ? -3.223 -6.586 -7.255 1.00 0.00 7 ARG A CA 3
ATOM 1694 C C . ARG A 1 7 ? -2.500 -6.478 -8.592 1.00 0.00 7 ARG A C 3
ATOM 1695 O O . ARG A 1 7 ? -3.124 -6.195 -9.614 1.00 0.00 7 ARG A O 3
ATOM 1716 N N . GLY A 1 8 ? -1.183 -6.701 -8.596 1.00 0.00 8 GLY A N 3
ATOM 1717 C CA . GLY A 1 8 ? -0.391 -6.637 -9.819 1.00 0.00 8 GLY A CA 3
ATOM 1718 C C . GLY A 1 8 ? -0.195 -5.201 -10.300 1.00 0.00 8 GLY A C 3
ATOM 1719 O O . GLY A 1 8 ? 0.162 -4.981 -11.456 1.00 0.00 8 GLY A O 3
ATOM 1723 N N . LEU A 1 9 ? -0.426 -4.217 -9.420 1.00 0.00 9 LEU A N 3
ATOM 1724 C CA . LEU A 1 9 ? -0.339 -2.806 -9.770 1.00 0.00 9 LEU A CA 3
ATOM 1725 C C . LEU A 1 9 ? 1.054 -2.428 -10.275 1.00 0.00 9 LEU A C 3
ATOM 1726 O O . LEU A 1 9 ? 1.194 -1.457 -11.014 1.00 0.00 9 LEU A O 3
ATOM 1742 N N . CYS A 1 10 ? 2.084 -3.188 -9.891 1.00 0.00 10 CYS A N 3
ATOM 1743 C CA . CYS A 1 10 ? 3.457 -2.936 -10.308 1.00 0.00 10 CYS A CA 3
ATOM 1744 C C . CYS A 1 10 ? 3.708 -3.386 -11.752 1.00 0.00 10 CYS A C 3
ATOM 1745 O O . CYS A 1 10 ? 4.836 -3.291 -12.230 1.00 0.00 10 CYS A O 3
ATOM 1752 N N . VAL A 1 11 ? 2.674 -3.876 -12.446 1.00 0.00 11 VAL A N 3
ATOM 1753 C CA . VAL A 1 11 ? 2.797 -4.338 -13.829 1.00 0.00 11 VAL A CA 3
ATOM 1754 C C . VAL A 1 11 ? 1.753 -3.680 -14.728 1.00 0.00 11 VAL A C 3
ATOM 1755 O O . VAL A 1 11 ? 1.971 -3.550 -15.933 1.00 0.00 11 VAL A O 3
ATOM 1768 N N . THR A 1 12 ? 0.618 -3.255 -14.163 1.00 0.00 12 THR A N 3
ATOM 1769 C CA . THR A 1 12 ? -0.461 -2.661 -14.945 1.00 0.00 12 THR A CA 3
ATOM 1770 C C . THR A 1 12 ? -0.383 -1.135 -14.960 1.00 0.00 12 THR A C 3
ATOM 1771 O O . THR A 1 12 ? -0.949 -0.506 -15.853 1.00 0.00 12 THR A O 3
ATOM 1782 N N . SER A 1 13 ? 0.307 -0.533 -13.983 1.00 0.00 13 SER A N 3
ATOM 1783 C CA . SER A 1 13 ? 0.436 0.912 -13.888 1.00 0.00 13 SER A CA 3
ATOM 1784 C C . SER A 1 13 ? 1.785 1.349 -13.322 1.00 0.00 13 SER A C 3
ATOM 1785 O O . SER A 1 13 ? 2.202 2.484 -13.545 1.00 0.00 13 SER A O 3
ATOM 1793 N N . GLY A 1 14 ? 2.471 0.465 -12.591 1.00 0.00 14 GLY A N 3
ATOM 1794 C CA . GLY A 1 14 ? 3.780 0.744 -12.017 1.00 0.00 14 GLY A CA 3
ATOM 1795 C C . GLY A 1 14 ? 3.690 1.036 -10.522 1.00 0.00 14 GLY A C 3
ATOM 1796 O O . GLY A 1 14 ? 2.611 0.975 -9.927 1.00 0.00 14 GLY A O 3
ATOM 1800 N N . LEU A 1 15 ? 4.831 1.357 -9.910 1.00 0.00 15 LEU A N 3
ATOM 1801 C CA . LEU A 1 15 ? 4.931 1.593 -8.475 1.00 0.00 15 LEU A CA 3
ATOM 1802 C C . LEU A 1 15 ? 4.007 2.720 -8.016 1.00 0.00 15 LEU A C 3
ATOM 1803 O O . LEU A 1 15 ? 3.550 2.714 -6.874 1.00 0.00 15 LEU A O 3
ATOM 1819 N N . THR A 1 16 ? 3.725 3.690 -8.892 1.00 0.00 16 THR A N 3
ATOM 1820 C CA . THR A 1 16 ? 2.892 4.831 -8.535 1.00 0.00 16 THR A CA 3
ATOM 1821 C C . THR A 1 16 ? 1.479 4.387 -8.166 1.00 0.00 16 THR A C 3
ATOM 1822 O O . THR A 1 16 ? 0.853 4.993 -7.298 1.00 0.00 16 THR A O 3
ATOM 1833 N N . ALA A 1 17 ? 0.958 3.338 -8.812 1.00 0.00 17 ALA A N 3
ATOM 1834 C CA . ALA A 1 17 ? -0.383 2.861 -8.508 1.00 0.00 17 ALA A CA 3
ATOM 1835 C C . ALA A 1 17 ? -0.367 1.968 -7.272 1.00 0.00 17 ALA A C 3
ATOM 1836 O O . ALA A 1 17 ? -1.348 1.920 -6.531 1.00 0.00 17 ALA A O 3
ATOM 1843 N N . CYS A 1 18 ? 0.743 1.261 -7.039 1.00 0.00 18 CYS A N 3
ATOM 1844 C CA . CYS A 1 18 ? 0.899 0.440 -5.850 1.00 0.00 18 CYS A CA 3
ATOM 1845 C C . CYS A 1 18 ? 1.010 1.337 -4.617 1.00 0.00 18 CYS A C 3
ATOM 1846 O O . CYS A 1 18 ? 0.593 0.952 -3.527 1.00 0.00 18 CYS A O 3
ATOM 1853 N N . ARG A 1 19 ? 1.570 2.541 -4.788 1.00 0.00 19 ARG A N 3
ATOM 1854 C CA . ARG A 1 19 ? 1.737 3.498 -3.706 1.00 0.00 19 ARG A CA 3
ATOM 1855 C C . ARG A 1 19 ? 0.450 4.266 -3.437 1.00 0.00 19 ARG A C 3
ATOM 1856 O O . ARG A 1 19 ? 0.195 4.666 -2.306 1.00 0.00 19 ARG A O 3
ATOM 1877 N N . ASN A 1 20 ? -0.368 4.470 -4.471 1.00 0.00 20 ASN A N 3
ATOM 1878 C CA . ASN A 1 20 ? -1.651 5.141 -4.310 1.00 0.00 20 ASN A CA 3
ATOM 1879 C C . ASN A 1 20 ? -2.707 4.185 -3.754 1.00 0.00 20 ASN A C 3
ATOM 1880 O O . ASN A 1 20 ? -3.697 4.632 -3.176 1.00 0.00 20 ASN A O 3
ATOM 1891 N N . HIS A 1 21 ? -2.510 2.873 -3.921 1.00 0.00 21 HIS A N 3
ATOM 1892 C CA . HIS A 1 21 ? -3.438 1.875 -3.404 1.00 0.00 21 HIS A CA 3
ATOM 1893 C C . HIS A 1 21 ? -3.148 1.575 -1.935 1.00 0.00 21 HIS A C 3
ATOM 1894 O O . HIS A 1 21 ? -4.068 1.345 -1.155 1.00 0.00 21 HIS A O 3
ATOM 1908 N N . CYS A 1 22 ? -1.868 1.580 -1.549 1.00 0.00 22 CYS A N 3
ATOM 1909 C CA . CYS A 1 22 ? -1.476 1.354 -0.163 1.00 0.00 22 CYS A CA 3
ATOM 1910 C C . CYS A 1 22 ? -1.781 2.571 0.710 1.00 0.00 22 CYS A C 3
ATOM 1911 O O . CYS A 1 22 ? -1.980 2.418 1.914 1.00 0.00 22 CYS A O 3
ATOM 1918 N N . ARG A 1 23 ? -1.823 3.772 0.120 1.00 0.00 23 ARG A N 3
ATOM 1919 C CA . ARG A 1 23 ? -2.129 4.996 0.854 1.00 0.00 23 ARG A CA 3
ATOM 1920 C C . ARG A 1 23 ? -3.633 5.265 0.892 1.00 0.00 23 ARG A C 3
ATOM 1921 O O . ARG A 1 23 ? -4.060 6.334 1.325 1.00 0.00 23 ARG A O 3
ATOM 1942 N N . SER A 1 24 ? -4.428 4.294 0.440 1.00 0.00 24 SER A N 3
ATOM 1943 C CA . SER A 1 24 ? -5.883 4.350 0.482 1.00 0.00 24 SER A CA 3
ATOM 1944 C C . SER A 1 24 ? -6.408 3.085 1.142 1.00 0.00 24 SER A C 3
ATOM 1945 O O . SER A 1 24 ? -5.669 2.107 1.282 1.00 0.00 24 SER A O 3
ATOM 1953 N N . CYS A 1 25 ? -7.680 3.078 1.551 1.00 0.00 25 CYS A N 3
ATOM 1954 C CA . CYS A 1 25 ? -8.262 1.906 2.181 1.00 0.00 25 CYS A CA 3
ATOM 1955 C C . CYS A 1 25 ? -8.414 0.800 1.136 1.00 0.00 25 CYS A C 3
ATOM 1956 O O . CYS A 1 25 ? -8.997 1.023 0.077 1.00 0.00 25 CYS A O 3
ATOM 1963 N N . HIS A 1 26 ? -7.885 -0.390 1.431 1.00 0.00 26 HIS A N 3
ATOM 1964 C CA . HIS A 1 26 ? -7.909 -1.513 0.508 1.00 0.00 26 HIS A CA 3
ATOM 1965 C C . HIS A 1 26 ? -8.109 -2.823 1.264 1.00 0.00 26 HIS A C 3
ATOM 1966 O O . HIS A 1 26 ? -8.007 -2.862 2.489 1.00 0.00 26 HIS A O 3
ATOM 1981 N N . ARG A 1 27 ? -8.393 -3.900 0.530 1.00 0.00 27 ARG A N 3
ATOM 1982 C CA . ARG A 1 27 ? -8.624 -5.211 1.119 1.00 0.00 27 ARG A CA 3
ATOM 1983 C C . ARG A 1 27 ? -7.303 -5.885 1.494 1.00 0.00 27 ARG A C 3
ATOM 1984 O O . ARG A 1 27 ? -6.360 -5.897 0.701 1.00 0.00 27 ARG A O 3
ATOM 2005 N N . GLY A 1 28 ? -7.250 -6.444 2.704 1.00 0.00 28 GLY A N 3
ATOM 2006 C CA . GLY A 1 28 ? -6.103 -7.181 3.212 1.00 0.00 28 GLY A CA 3
ATOM 2007 C C . GLY A 1 28 ? -6.380 -8.685 3.224 1.00 0.00 28 GLY A C 3
ATOM 2008 O O . GLY A 1 28 ? -7.312 -9.156 2.576 1.00 0.00 28 GLY A O 3
ATOM 2012 N N . ASP A 1 29 ? -5.570 -9.443 3.966 1.00 0.00 29 ASP A N 3
ATOM 2013 C CA . ASP A 1 29 ? -5.700 -10.892 4.037 1.00 0.00 29 ASP A CA 3
ATOM 2014 C C . ASP A 1 29 ? -6.693 -11.339 5.113 1.00 0.00 29 ASP A C 3
ATOM 2015 O O . ASP A 1 29 ? -7.064 -12.512 5.152 1.00 0.00 29 ASP A O 3
ATOM 2024 N N . VAL A 1 30 ? -7.125 -10.423 5.984 1.00 0.00 30 VAL A N 3
ATOM 2025 C CA . VAL A 1 30 ? -8.066 -10.737 7.054 1.00 0.00 30 VAL A CA 3
ATOM 2026 C C . VAL A 1 30 ? -9.106 -9.625 7.246 1.00 0.00 30 VAL A C 3
ATOM 2027 O O . VAL A 1 30 ? -10.098 -9.820 7.948 1.00 0.00 30 VAL A O 3
ATOM 2040 N N . GLY A 1 31 ? -8.891 -8.460 6.629 1.00 0.00 31 GLY A N 3
ATOM 2041 C CA . GLY A 1 31 ? -9.792 -7.322 6.751 1.00 0.00 31 GLY A CA 3
ATOM 2042 C C . GLY A 1 31 ? -9.250 -6.142 5.954 1.00 0.00 31 GLY A C 3
ATOM 2043 O O . GLY A 1 31 ? -8.170 -6.236 5.373 1.00 0.00 31 GLY A O 3
ATOM 2047 N N . CYS A 1 32 ? -9.984 -5.029 5.919 1.00 0.00 32 CYS A N 3
ATOM 2048 C CA . CYS A 1 32 ? -9.545 -3.863 5.174 1.00 0.00 32 CYS A CA 3
ATOM 2049 C C . CYS A 1 32 ? -8.640 -2.972 6.016 1.00 0.00 32 CYS A C 3
ATOM 2050 O O . CYS A 1 32 ? -8.881 -2.768 7.207 1.00 0.00 32 CYS A O 3
ATOM 2057 N N . VAL A 1 33 ? -7.591 -2.442 5.380 1.00 0.00 33 VAL A N 3
ATOM 2058 C CA . VAL A 1 33 ? -6.582 -1.625 6.041 1.00 0.00 33 VAL A CA 3
ATOM 2059 C C . VAL A 1 33 ? -6.041 -0.563 5.087 1.00 0.00 33 VAL A C 3
ATOM 2060 O O . VAL A 1 33 ? -6.264 -0.626 3.878 1.00 0.00 33 VAL A O 3
ATOM 2073 N N . ARG A 1 34 ? -5.325 0.411 5.646 1.00 0.00 34 ARG A N 3
ATOM 2074 C CA . ARG A 1 34 ? -4.640 1.459 4.896 1.00 0.00 34 ARG A CA 3
ATOM 2075 C C . ARG A 1 34 ? -3.241 1.614 5.482 1.00 0.00 34 ARG A C 3
ATOM 2076 O O . ARG A 1 34 ? -3.064 1.402 6.678 1.00 0.00 34 ARG A O 3
ATOM 2097 N N . CYS A 1 35 ? -2.255 1.977 4.660 1.00 0.00 35 CYS A N 3
ATOM 2098 C CA . CYS A 1 35 ? -0.861 2.013 5.080 1.00 0.00 35 CYS A CA 3
ATOM 2099 C C . CYS A 1 35 ? -0.217 3.369 4.791 1.00 0.00 35 CYS A C 3
ATOM 2100 O O . CYS A 1 35 ? -0.890 4.307 4.369 1.00 0.00 35 CYS A O 3
ATOM 2107 N N . SER A 1 36 ? 1.097 3.468 5.025 1.00 0.00 36 SER A N 3
ATOM 2108 C CA . SER A 1 36 ? 1.830 4.727 4.913 1.00 0.00 36 SER A CA 3
ATOM 2109 C C . SER A 1 36 ? 2.602 4.850 3.601 1.00 0.00 36 SER A C 3
ATOM 2110 O O . SER A 1 36 ? 2.740 5.955 3.075 1.00 0.00 36 SER A O 3
ATOM 2118 N N . ASN A 1 37 ? 3.110 3.735 3.066 1.00 0.00 37 ASN A N 3
ATOM 2119 C CA . ASN A 1 37 ? 3.905 3.743 1.844 1.00 0.00 37 ASN A CA 3
ATOM 2120 C C . ASN A 1 37 ? 3.821 2.374 1.161 1.00 0.00 37 ASN A C 3
ATOM 2121 O O . ASN A 1 37 ? 3.075 1.510 1.621 1.00 0.00 37 ASN A O 3
ATOM 2132 N N . ALA A 1 38 ? 4.571 2.169 0.075 1.00 0.00 38 ALA A N 3
ATOM 2133 C CA . ALA A 1 38 ? 4.543 0.920 -0.671 1.00 0.00 38 ALA A CA 3
ATOM 2134 C C . ALA A 1 38 ? 5.843 0.674 -1.427 1.00 0.00 38 ALA A C 3
ATOM 2135 O O . ALA A 1 38 ? 6.677 1.570 -1.562 1.00 0.00 38 ALA A O 3
ATOM 2142 N N . GLN A 1 39 ? 6.002 -0.554 -1.923 1.00 0.00 39 GLN A N 3
ATOM 2143 C CA . GLN A 1 39 ? 7.100 -0.943 -2.796 1.00 0.00 39 GLN A CA 3
ATOM 2144 C C . GLN A 1 39 ? 6.673 -2.134 -3.653 1.00 0.00 39 GLN A C 3
ATOM 2145 O O . GLN A 1 39 ? 5.668 -2.783 -3.360 1.00 0.00 39 GLN A O 3
ATOM 2159 N N . CYS A 1 40 ? 7.435 -2.419 -4.711 1.00 0.00 40 CYS A N 3
ATOM 2160 C CA . CYS A 1 40 ? 7.179 -3.575 -5.553 1.00 0.00 40 CYS A CA 3
ATOM 2161 C C . CYS A 1 40 ? 8.060 -4.741 -5.101 1.00 0.00 40 CYS A C 3
ATOM 2162 O O . CYS A 1 40 ? 9.212 -4.542 -4.710 1.00 0.00 40 CYS A O 3
ATOM 2169 N N . THR A 1 41 ? 7.511 -5.955 -5.152 1.00 0.00 41 THR A N 3
ATOM 2170 C CA . THR A 1 41 ? 8.170 -7.163 -4.668 1.00 0.00 41 THR A CA 3
ATOM 2171 C C . THR A 1 41 ? 7.971 -8.322 -5.642 1.00 0.00 41 THR A C 3
ATOM 2172 O O . THR A 1 41 ? 7.356 -8.159 -6.695 1.00 0.00 41 THR A O 3
ATOM 2183 N N . GLY A 1 42 ? 8.493 -9.503 -5.289 1.00 0.00 42 GLY A N 3
ATOM 2184 C CA . GLY A 1 42 ? 8.370 -10.701 -6.101 1.00 0.00 42 GLY A CA 3
ATOM 2185 C C . GLY A 1 42 ? 9.326 -10.676 -7.292 1.00 0.00 42 GLY A C 3
ATOM 2186 O O . GLY A 1 42 ? 10.135 -9.755 -7.434 1.00 0.00 42 GLY A O 3
ATOM 2190 N N . PHE A 1 43 ? 9.238 -11.691 -8.154 1.00 0.00 43 PHE A N 3
ATOM 2191 C CA . PHE A 1 43 ? 10.094 -11.798 -9.323 1.00 0.00 43 PHE A CA 3
ATOM 2192 C C . PHE A 1 43 ? 9.838 -10.616 -10.256 1.00 0.00 43 PHE A C 3
ATOM 2193 O O . PHE A 1 43 ? 8.687 -10.275 -10.520 1.00 0.00 43 PHE A O 3
ATOM 2210 N N . LEU A 1 44 ? 10.914 -9.998 -10.750 1.00 0.00 44 LEU A N 3
ATOM 2211 C CA . LEU A 1 44 ? 10.858 -8.826 -11.619 1.00 0.00 44 LEU A CA 3
ATOM 2212 C C . LEU A 1 44 ? 9.982 -7.700 -11.061 1.00 0.00 44 LEU A C 3
ATOM 2213 O O . LEU A 1 44 ? 9.560 -6.822 -11.812 1.00 0.00 44 LEU A O 3
ATOM 2229 N N . GLY A 1 45 ? 9.698 -7.714 -9.752 1.00 0.00 45 GLY A N 3
ATOM 2230 C CA . GLY A 1 45 ? 8.895 -6.677 -9.117 1.00 0.00 45 GLY A CA 3
ATOM 2231 C C . GLY A 1 45 ? 7.426 -6.743 -9.534 1.00 0.00 45 GLY A C 3
ATOM 2232 O O . GLY A 1 45 ? 6.718 -5.745 -9.435 1.00 0.00 45 GLY A O 3
ATOM 2236 N N . THR A 1 46 ? 6.958 -7.906 -10.001 1.00 0.00 46 THR A N 3
ATOM 2237 C CA . THR A 1 46 ? 5.606 -8.062 -10.537 1.00 0.00 46 THR A CA 3
ATOM 2238 C C . THR A 1 46 ? 4.517 -8.101 -9.463 1.00 0.00 46 THR A C 3
ATOM 2239 O O . THR A 1 46 ? 3.360 -8.368 -9.786 1.00 0.00 46 THR A O 3
ATOM 2250 N N . THR A 1 47 ? 4.861 -7.840 -8.199 1.00 0.00 47 THR A N 3
ATOM 2251 C CA . THR A 1 47 ? 3.904 -7.853 -7.097 1.00 0.00 47 THR A CA 3
ATOM 2252 C C . THR A 1 47 ? 3.944 -6.523 -6.341 1.00 0.00 47 THR A C 3
ATOM 2253 O O . THR A 1 47 ? 4.965 -5.844 -6.333 1.00 0.00 47 THR A O 3
ATOM 2264 N N . CYS A 1 48 ? 2.828 -6.154 -5.707 1.00 0.00 48 CYS A N 3
ATOM 2265 C CA . CYS A 1 48 ? 2.713 -4.930 -4.928 1.00 0.00 48 CYS A CA 3
ATOM 2266 C C . CYS A 1 48 ? 2.639 -5.260 -3.436 1.00 0.00 48 CYS A C 3
ATOM 2267 O O . CYS A 1 48 ? 1.968 -6.215 -3.048 1.00 0.00 48 CYS A O 3
ATOM 2274 N N . THR A 1 49 ? 3.330 -4.472 -2.607 1.00 0.00 49 THR A N 3
ATOM 2275 C CA . THR A 1 49 ? 3.334 -4.651 -1.159 1.00 0.00 49 THR A CA 3
ATOM 2276 C C . THR A 1 49 ? 3.309 -3.292 -0.465 1.00 0.00 49 THR A C 3
ATOM 2277 O O . THR A 1 49 ? 3.866 -2.322 -0.971 1.00 0.00 49 THR A O 3
ATOM 2288 N N . CYS A 1 50 ? 2.662 -3.223 0.701 1.00 0.00 50 CYS A N 3
ATOM 2289 C CA . CYS A 1 50 ? 2.541 -1.986 1.456 1.00 0.00 50 CYS A CA 3
ATOM 2290 C C . CYS A 1 50 ? 3.544 -1.944 2.609 1.00 0.00 50 CYS A C 3
ATOM 2291 O O . CYS A 1 50 ? 4.098 -2.971 3.006 1.00 0.00 50 CYS A O 3
ATOM 2298 N N . ILE A 1 51 ? 3.777 -0.743 3.147 1.00 0.00 51 ILE A N 3
ATOM 2299 C CA . ILE A 1 51 ? 4.741 -0.506 4.211 1.00 0.00 51 ILE A CA 3
ATOM 2300 C C . ILE A 1 51 ? 4.015 -0.128 5.500 1.00 0.00 51 ILE A C 3
ATOM 2301 O O . ILE A 1 51 ? 3.029 0.604 5.464 1.00 0.00 51 ILE A O 3
ATOM 2317 N N . ASN A 1 52 ? 4.504 -0.623 6.637 1.00 0.00 52 ASN A N 3
ATOM 2318 C CA . ASN A 1 52 ? 3.904 -0.371 7.937 1.00 0.00 52 ASN A CA 3
ATOM 2319 C C . ASN A 1 52 ? 4.076 1.096 8.349 1.00 0.00 52 ASN A C 3
ATOM 2320 O O . ASN A 1 52 ? 5.001 1.763 7.885 1.00 0.00 52 ASN A O 3
ATOM 2331 N N . PRO A 1 53 ? 3.198 1.618 9.219 1.00 0.00 53 PRO A N 3
ATOM 2332 C CA . PRO A 1 53 ? 2.057 0.932 9.811 1.00 0.00 53 PRO A CA 3
ATOM 2333 C C . PRO A 1 53 ? 0.931 0.745 8.794 1.00 0.00 53 PRO A C 3
ATOM 2334 O O . PRO A 1 53 ? 0.921 1.381 7.744 1.00 0.00 53 PRO A O 3
ATOM 2345 N N . CYS A 1 54 ? -0.017 -0.139 9.121 1.00 0.00 54 CYS A N 3
ATOM 2346 C CA . CYS A 1 54 ? -1.169 -0.430 8.280 1.00 0.00 54 CYS A CA 3
ATOM 2347 C C . CYS A 1 54 ? -2.429 -0.573 9.140 1.00 0.00 54 CYS A C 3
ATOM 2348 O O . CYS A 1 54 ? -2.969 -1.673 9.255 1.00 0.00 54 CYS A O 3
ATOM 2355 N N . PRO A 1 55 ? -2.909 0.521 9.749 1.00 0.00 55 PRO A N 3
ATOM 2356 C CA . PRO A 1 55 ? -4.104 0.524 10.576 1.00 0.00 55 PRO A CA 3
ATOM 2357 C C . PRO A 1 55 ? -5.358 0.195 9.766 1.00 0.00 55 PRO A C 3
ATOM 2358 O O . PRO A 1 55 ? -5.353 0.250 8.535 1.00 0.00 55 PRO A O 3
ATOM 2369 N N . ARG A 1 56 ? -6.442 -0.150 10.469 1.00 0.00 56 ARG A N 3
ATOM 2370 C CA . ARG A 1 56 ? -7.705 -0.525 9.844 1.00 0.00 56 ARG A CA 3
ATOM 2371 C C . ARG A 1 56 ? -8.447 0.697 9.309 1.00 0.00 56 ARG A C 3
ATOM 2372 O O . ARG A 1 56 ? -8.177 1.829 9.715 1.00 0.00 56 ARG A O 3
ATOM 2393 N N . CYS A 1 57 ? -9.385 0.455 8.391 1.00 0.00 57 CYS A N 3
ATOM 2394 C CA . CYS A 1 57 ? -10.174 1.499 7.752 1.00 0.00 57 CYS A CA 3
ATOM 2395 C C . CYS A 1 57 ? -11.530 0.953 7.302 1.00 0.00 57 CYS A C 3
ATOM 2396 O O . CYS A 1 57 ? -11.682 -0.289 7.272 1.00 0.00 57 CYS A O 3
ATOM 2417 N N . ASN A 1 2 ? -15.338 0.211 -0.173 1.00 0.00 2 ASN A N 4
ATOM 2418 C CA . ASN A 1 2 ? -14.352 1.268 0.032 1.00 0.00 2 ASN A CA 4
ATOM 2419 C C . ASN A 1 2 ? -12.942 0.681 0.157 1.00 0.00 2 ASN A C 4
ATOM 2420 O O . ASN A 1 2 ? -11.984 1.396 0.461 1.00 0.00 2 ASN A O 4
ATOM 2431 N N . CYS A 1 3 ? -12.802 -0.629 -0.077 1.00 0.00 3 CYS A N 4
ATOM 2432 C CA . CYS A 1 3 ? -11.537 -1.331 0.013 1.00 0.00 3 CYS A CA 4
ATOM 2433 C C . CYS A 1 3 ? -11.513 -2.523 -0.947 1.00 0.00 3 CYS A C 4
ATOM 2434 O O . CYS A 1 3 ? -11.809 -3.651 -0.548 1.00 0.00 3 CYS A O 4
ATOM 2441 N N . PRO A 1 4 ? -11.160 -2.283 -2.216 1.00 0.00 4 PRO A N 4
ATOM 2442 C CA . PRO A 1 4 ? -11.007 -3.319 -3.226 1.00 0.00 4 PRO A CA 4
ATOM 2443 C C . PRO A 1 4 ? -9.696 -4.082 -3.025 1.00 0.00 4 PRO A C 4
ATOM 2444 O O . PRO A 1 4 ? -8.918 -3.769 -2.121 1.00 0.00 4 PRO A O 4
ATOM 2455 N N . THR A 1 5 ? -9.454 -5.087 -3.873 1.00 0.00 5 THR A N 4
ATOM 2456 C CA . THR A 1 5 ? -8.247 -5.901 -3.810 1.00 0.00 5 THR A CA 4
ATOM 2457 C C . THR A 1 5 ? -7.502 -5.841 -5.141 1.00 0.00 5 THR A C 4
ATOM 2458 O O . THR A 1 5 ? -8.097 -6.072 -6.193 1.00 0.00 5 THR A O 4
ATOM 2469 N N . ARG A 1 6 ? -6.201 -5.532 -5.094 1.00 0.00 6 ARG A N 4
ATOM 2470 C CA . ARG A 1 6 ? -5.339 -5.470 -6.273 1.00 0.00 6 ARG A CA 4
ATOM 2471 C C . ARG A 1 6 ? -3.950 -5.987 -5.906 1.00 0.00 6 ARG A C 4
ATOM 2472 O O . ARG A 1 6 ? -3.484 -5.763 -4.787 1.00 0.00 6 ARG A O 4
ATOM 2493 N N . ARG A 1 7 ? -3.282 -6.669 -6.840 1.00 0.00 7 ARG A N 4
ATOM 2494 C CA . ARG A 1 7 ? -1.966 -7.258 -6.592 1.00 0.00 7 ARG A CA 4
ATOM 2495 C C . ARG A 1 7 ? -0.976 -6.958 -7.717 1.00 0.00 7 ARG A C 4
ATOM 2496 O O . ARG A 1 7 ? 0.231 -6.984 -7.492 1.00 0.00 7 ARG A O 4
ATOM 2517 N N . GLY A 1 8 ? -1.482 -6.678 -8.926 1.00 0.00 8 GLY A N 4
ATOM 2518 C CA . GLY A 1 8 ? -0.668 -6.499 -10.124 1.00 0.00 8 GLY A CA 4
ATOM 2519 C C . GLY A 1 8 ? -0.392 -5.035 -10.463 1.00 0.00 8 GLY A C 4
ATOM 2520 O O . GLY A 1 8 ? -0.008 -4.736 -11.592 1.00 0.00 8 GLY A O 4
ATOM 2524 N N . LEU A 1 9 ? -0.583 -4.123 -9.505 1.00 0.00 9 LEU A N 4
ATOM 2525 C CA . LEU A 1 9 ? -0.441 -2.694 -9.749 1.00 0.00 9 LEU A CA 4
ATOM 2526 C C . LEU A 1 9 ? 0.953 -2.319 -10.252 1.00 0.00 9 LEU A C 4
ATOM 2527 O O . LEU A 1 9 ? 1.100 -1.309 -10.935 1.00 0.00 9 LEU A O 4
ATOM 2543 N N . CYS A 1 10 ? 1.973 -3.118 -9.928 1.00 0.00 10 CYS A N 4
ATOM 2544 C CA . CYS A 1 10 ? 3.333 -2.839 -10.363 1.00 0.00 10 CYS A CA 4
ATOM 2545 C C . CYS A 1 10 ? 3.568 -3.265 -11.816 1.00 0.00 10 CYS A C 4
ATOM 2546 O O . CYS A 1 10 ? 4.691 -3.174 -12.311 1.00 0.00 10 CYS A O 4
ATOM 2553 N N . VAL A 1 11 ? 2.517 -3.727 -12.504 1.00 0.00 11 VAL A N 4
ATOM 2554 C CA . VAL A 1 11 ? 2.599 -4.144 -13.900 1.00 0.00 11 VAL A CA 4
ATOM 2555 C C . VAL A 1 11 ? 1.552 -3.429 -14.752 1.00 0.00 11 VAL A C 4
ATOM 2556 O O . VAL A 1 11 ? 1.748 -3.272 -15.958 1.00 0.00 11 VAL A O 4
ATOM 2569 N N . THR A 1 12 ? 0.446 -2.990 -14.142 1.00 0.00 12 THR A N 4
ATOM 2570 C CA . THR A 1 12 ? -0.616 -2.303 -14.864 1.00 0.00 12 THR A CA 4
ATOM 2571 C C . THR A 1 12 ? -0.388 -0.795 -14.913 1.00 0.00 12 THR A C 4
ATOM 2572 O O . THR A 1 12 ? -1.020 -0.103 -15.716 1.00 0.00 12 THR A O 4
ATOM 2583 N N . SER A 1 13 ? 0.506 -0.275 -14.068 1.00 0.00 13 SER A N 4
ATOM 2584 C CA . SER A 1 13 ? 0.841 1.144 -14.051 1.00 0.00 13 SER A CA 4
ATOM 2585 C C . SER A 1 13 ? 2.240 1.378 -13.494 1.00 0.00 13 SER A C 4
ATOM 2586 O O . SER A 1 13 ? 2.962 2.262 -13.959 1.00 0.00 13 SER A O 4
ATOM 2594 N N . GLY A 1 14 ? 2.623 0.581 -12.495 1.00 0.00 14 GLY A N 4
ATOM 2595 C CA . GLY A 1 14 ? 3.926 0.671 -11.855 1.00 0.00 14 GLY A CA 4
ATOM 2596 C C . GLY A 1 14 ? 3.792 0.995 -10.372 1.00 0.00 14 GLY A C 4
ATOM 2597 O O . GLY A 1 14 ? 2.711 0.889 -9.796 1.00 0.00 14 GLY A O 4
ATOM 2601 N N . LEU A 1 15 ? 4.901 1.398 -9.747 1.00 0.00 15 LEU A N 4
ATOM 2602 C CA . LEU A 1 15 ? 4.938 1.684 -8.320 1.00 0.00 15 LEU A CA 4
ATOM 2603 C C . LEU A 1 15 ? 3.975 2.806 -7.943 1.00 0.00 15 LEU A C 4
ATOM 2604 O O . LEU A 1 15 ? 3.493 2.849 -6.812 1.00 0.00 15 LEU A O 4
ATOM 2620 N N . THR A 1 16 ? 3.680 3.722 -8.868 1.00 0.00 16 THR A N 4
ATOM 2621 C CA . THR A 1 16 ? 2.812 4.856 -8.575 1.00 0.00 16 THR A CA 4
ATOM 2622 C C . THR A 1 16 ? 1.406 4.388 -8.206 1.00 0.00 16 THR A C 4
ATOM 2623 O O . THR A 1 16 ? 0.798 4.952 -7.300 1.00 0.00 16 THR A O 4
ATOM 2634 N N . ALA A 1 17 ? 0.882 3.365 -8.888 1.00 0.00 17 ALA A N 4
ATOM 2635 C CA . ALA A 1 17 ? -0.448 2.866 -8.574 1.00 0.00 17 ALA A CA 4
ATOM 2636 C C . ALA A 1 17 ? -0.411 1.986 -7.327 1.00 0.00 17 ALA A C 4
ATOM 2637 O O . ALA A 1 17 ? -1.399 1.903 -6.601 1.00 0.00 17 ALA A O 4
ATOM 2644 N N . CYS A 1 18 ? 0.725 1.329 -7.073 1.00 0.00 18 CYS A N 4
ATOM 2645 C CA . CYS A 1 18 ? 0.890 0.510 -5.886 1.00 0.00 18 CYS A CA 4
ATOM 2646 C C . CYS A 1 18 ? 0.969 1.399 -4.648 1.00 0.00 18 CYS A C 4
ATOM 2647 O O . CYS A 1 18 ? 0.518 1.007 -3.573 1.00 0.00 18 CYS A O 4
ATOM 2654 N N . ARG A 1 19 ? 1.539 2.601 -4.791 1.00 0.00 19 ARG A N 4
ATOM 2655 C CA . ARG A 1 19 ? 1.668 3.541 -3.686 1.00 0.00 19 ARG A CA 4
ATOM 2656 C C . ARG A 1 19 ? 0.349 4.255 -3.427 1.00 0.00 19 ARG A C 4
ATOM 2657 O O . ARG A 1 19 ? 0.043 4.601 -2.289 1.00 0.00 19 ARG A O 4
ATOM 2678 N N . ASN A 1 20 ? -0.439 4.477 -4.479 1.00 0.00 20 ASN A N 4
ATOM 2679 C CA . ASN A 1 20 ? -1.744 5.111 -4.345 1.00 0.00 20 ASN A CA 4
ATOM 2680 C C . ASN A 1 20 ? -2.777 4.121 -3.803 1.00 0.00 20 ASN A C 4
ATOM 2681 O O . ASN A 1 20 ? -3.808 4.535 -3.279 1.00 0.00 20 ASN A O 4
ATOM 2692 N N . HIS A 1 21 ? -2.512 2.817 -3.923 1.00 0.00 21 HIS A N 4
ATOM 2693 C CA . HIS A 1 21 ? -3.397 1.784 -3.401 1.00 0.00 21 HIS A CA 4
ATOM 2694 C C . HIS A 1 21 ? -3.087 1.492 -1.934 1.00 0.00 21 HIS A C 4
ATOM 2695 O O . HIS A 1 21 ? -3.985 1.143 -1.174 1.00 0.00 21 HIS A O 4
ATOM 2709 N N . CYS A 1 22 ? -1.821 1.635 -1.536 1.00 0.00 22 CYS A N 4
ATOM 2710 C CA . CYS A 1 22 ? -1.414 1.418 -0.158 1.00 0.00 22 CYS A CA 4
ATOM 2711 C C . CYS A 1 22 ? -1.724 2.625 0.725 1.00 0.00 22 CYS A C 4
ATOM 2712 O O . CYS A 1 22 ? -1.972 2.450 1.917 1.00 0.00 22 CYS A O 4
ATOM 2719 N N . ARG A 1 23 ? -1.717 3.843 0.169 1.00 0.00 23 ARG A N 4
ATOM 2720 C CA . ARG A 1 23 ? -2.030 5.046 0.941 1.00 0.00 23 ARG A CA 4
ATOM 2721 C C . ARG A 1 23 ? -3.540 5.236 1.072 1.00 0.00 23 ARG A C 4
ATOM 2722 O O . ARG A 1 23 ? -3.993 6.010 1.917 1.00 0.00 23 ARG A O 4
ATOM 2743 N N . SER A 1 24 ? -4.314 4.532 0.244 1.00 0.00 24 SER A N 4
ATOM 2744 C CA . SER A 1 24 ? -5.765 4.486 0.344 1.00 0.00 24 SER A CA 4
ATOM 2745 C C . SER A 1 24 ? -6.165 3.158 0.979 1.00 0.00 24 SER A C 4
ATOM 2746 O O . SER A 1 24 ? -5.326 2.270 1.137 1.00 0.00 24 SER A O 4
ATOM 2754 N N . CYS A 1 25 ? -7.438 3.000 1.355 1.00 0.00 25 CYS A N 4
ATOM 2755 C CA . CYS A 1 25 ? -7.850 1.771 2.008 1.00 0.00 25 CYS A CA 4
ATOM 2756 C C . CYS A 1 25 ? -8.019 0.641 0.997 1.00 0.00 25 CYS A C 4
ATOM 2757 O O . CYS A 1 25 ? -8.504 0.853 -0.114 1.00 0.00 25 CYS A O 4
ATOM 2764 N N . HIS A 1 26 ? -7.610 -0.564 1.402 1.00 0.00 26 HIS A N 4
ATOM 2765 C CA . HIS A 1 26 ? -7.639 -1.755 0.573 1.00 0.00 26 HIS A CA 4
ATOM 2766 C C . HIS A 1 26 ? -7.921 -2.977 1.442 1.00 0.00 26 HIS A C 4
ATOM 2767 O O . HIS A 1 26 ? -7.941 -2.876 2.667 1.00 0.00 26 HIS A O 4
ATOM 2782 N N . ARG A 1 27 ? -8.143 -4.129 0.809 1.00 0.00 27 ARG A N 4
ATOM 2783 C CA . ARG A 1 27 ? -8.478 -5.347 1.528 1.00 0.00 27 ARG A CA 4
ATOM 2784 C C . ARG A 1 27 ? -7.256 -5.919 2.251 1.00 0.00 27 ARG A C 4
ATOM 2785 O O . ARG A 1 27 ? -6.154 -5.926 1.707 1.00 0.00 27 ARG A O 4
ATOM 2806 N N . GLY A 1 28 ? -7.473 -6.401 3.475 1.00 0.00 28 GLY A N 4
ATOM 2807 C CA . GLY A 1 28 ? -6.446 -7.033 4.294 1.00 0.00 28 GLY A CA 4
ATOM 2808 C C . GLY A 1 28 ? -6.782 -8.499 4.568 1.00 0.00 28 GLY A C 4
ATOM 2809 O O . GLY A 1 28 ? -7.697 -9.057 3.966 1.00 0.00 28 GLY A O 4
ATOM 2813 N N . ASP A 1 29 ? -6.035 -9.122 5.484 1.00 0.00 29 ASP A N 4
ATOM 2814 C CA . ASP A 1 29 ? -6.182 -10.542 5.791 1.00 0.00 29 ASP A CA 4
ATOM 2815 C C . ASP A 1 29 ? -7.225 -10.788 6.888 1.00 0.00 29 ASP A C 4
ATOM 2816 O O . ASP A 1 29 ? -7.669 -11.920 7.074 1.00 0.00 29 ASP A O 4
ATOM 2825 N N . VAL A 1 30 ? -7.617 -9.736 7.610 1.00 0.00 30 VAL A N 4
ATOM 2826 C CA . VAL A 1 30 ? -8.588 -9.839 8.696 1.00 0.00 30 VAL A CA 4
ATOM 2827 C C . VAL A 1 30 ? -9.629 -8.716 8.631 1.00 0.00 30 VAL A C 4
ATOM 2828 O O . VAL A 1 30 ? -10.608 -8.733 9.374 1.00 0.00 30 VAL A O 4
ATOM 2841 N N . GLY A 1 31 ? -9.427 -7.741 7.745 1.00 0.00 31 GLY A N 4
ATOM 2842 C CA . GLY A 1 31 ? -10.329 -6.613 7.582 1.00 0.00 31 GLY A CA 4
ATOM 2843 C C . GLY A 1 31 ? -9.704 -5.594 6.637 1.00 0.00 31 GLY A C 4
ATOM 2844 O O . GLY A 1 31 ? -8.589 -5.800 6.160 1.00 0.00 31 GLY A O 4
ATOM 2848 N N . CYS A 1 32 ? -10.408 -4.494 6.361 1.00 0.00 32 CYS A N 4
ATOM 2849 C CA . CYS A 1 32 ? -9.876 -3.464 5.484 1.00 0.00 32 CYS A CA 4
ATOM 2850 C C . CYS A 1 32 ? -8.929 -2.541 6.242 1.00 0.00 32 CYS A C 4
ATOM 2851 O O . CYS A 1 32 ? -9.181 -2.182 7.392 1.00 0.00 32 CYS A O 4
ATOM 2858 N N . VAL A 1 33 ? -7.834 -2.156 5.583 1.00 0.00 33 VAL A N 4
ATOM 2859 C CA . VAL A 1 33 ? -6.772 -1.356 6.184 1.00 0.00 33 VAL A CA 4
ATOM 2860 C C . VAL A 1 33 ? -6.172 -0.389 5.165 1.00 0.00 33 VAL A C 4
ATOM 2861 O O . VAL A 1 33 ? -6.357 -0.549 3.960 1.00 0.00 33 VAL A O 4
ATOM 2874 N N . ARG A 1 34 ? -5.449 0.615 5.665 1.00 0.00 34 ARG A N 4
ATOM 2875 C CA . ARG A 1 34 ? -4.695 1.543 4.838 1.00 0.00 34 ARG A CA 4
ATOM 2876 C C . ARG A 1 34 ? -3.307 1.697 5.445 1.00 0.00 34 ARG A C 4
ATOM 2877 O O . ARG A 1 34 ? -3.164 1.627 6.661 1.00 0.00 34 ARG A O 4
ATOM 2898 N N . CYS A 1 35 ? -2.288 1.908 4.613 1.00 0.00 35 CYS A N 4
ATOM 2899 C CA . CYS A 1 35 ? -0.900 1.914 5.052 1.00 0.00 35 CYS A CA 4
ATOM 2900 C C . CYS A 1 35 ? -0.241 3.271 4.812 1.00 0.00 35 CYS A C 4
ATOM 2901 O O . CYS A 1 35 ? -0.903 4.233 4.421 1.00 0.00 35 CYS A O 4
ATOM 2908 N N . SER A 1 36 ? 1.072 3.346 5.050 1.00 0.00 36 SER A N 4
ATOM 2909 C CA . SER A 1 36 ? 1.820 4.597 4.990 1.00 0.00 36 SER A CA 4
ATOM 2910 C C . SER A 1 36 ? 2.587 4.771 3.677 1.00 0.00 36 SER A C 4
ATOM 2911 O O . SER A 1 36 ? 2.696 5.888 3.173 1.00 0.00 36 SER A O 4
ATOM 2919 N N . ASN A 1 37 ? 3.116 3.679 3.117 1.00 0.00 37 ASN A N 4
ATOM 2920 C CA . ASN A 1 37 ? 3.915 3.726 1.896 1.00 0.00 37 ASN A CA 4
ATOM 2921 C C . ASN A 1 37 ? 3.831 2.380 1.171 1.00 0.00 37 ASN A C 4
ATOM 2922 O O . ASN A 1 37 ? 3.078 1.499 1.589 1.00 0.00 37 ASN A O 4
ATOM 2933 N N . ALA A 1 38 ? 4.594 2.201 0.085 1.00 0.00 38 ALA A N 4
ATOM 2934 C CA . ALA A 1 38 ? 4.556 0.976 -0.698 1.00 0.00 38 ALA A CA 4
ATOM 2935 C C . ALA A 1 38 ? 5.864 0.713 -1.435 1.00 0.00 38 ALA A C 4
ATOM 2936 O O . ALA A 1 38 ? 6.732 1.580 -1.515 1.00 0.00 38 ALA A O 4
ATOM 2943 N N . GLN A 1 39 ? 5.990 -0.502 -1.977 1.00 0.00 39 GLN A N 4
ATOM 2944 C CA . GLN A 1 39 ? 7.090 -0.910 -2.836 1.00 0.00 39 GLN A CA 4
ATOM 2945 C C . GLN A 1 39 ? 6.638 -2.061 -3.731 1.00 0.00 39 GLN A C 4
ATOM 2946 O O . GLN A 1 39 ? 5.604 -2.680 -3.481 1.00 0.00 39 GLN A O 4
ATOM 2960 N N . CYS A 1 40 ? 7.408 -2.356 -4.781 1.00 0.00 40 CYS A N 4
ATOM 2961 C CA . CYS A 1 40 ? 7.114 -3.477 -5.658 1.00 0.00 40 CYS A CA 4
ATOM 2962 C C . CYS A 1 40 ? 7.986 -4.669 -5.269 1.00 0.00 40 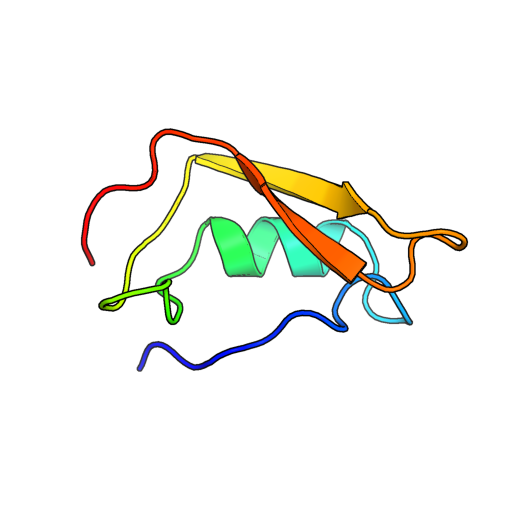CYS A C 4
ATOM 2963 O O . CYS A 1 40 ? 9.138 -4.501 -4.864 1.00 0.00 40 CYS A O 4
ATOM 2970 N N . THR A 1 41 ? 7.437 -5.881 -5.391 1.00 0.00 41 THR A N 4
ATOM 2971 C CA . THR A 1 41 ? 8.088 -7.115 -4.972 1.00 0.00 41 THR A CA 4
ATOM 2972 C C . THR A 1 41 ? 7.901 -8.218 -6.015 1.00 0.00 41 THR A C 4
ATOM 2973 O O . THR A 1 41 ? 7.283 -7.999 -7.056 1.00 0.00 41 THR A O 4
ATOM 2984 N N . GLY A 1 42 ? 8.436 -9.410 -5.732 1.00 0.00 42 GLY A N 4
ATOM 2985 C CA . GLY A 1 42 ? 8.364 -10.553 -6.629 1.00 0.00 42 GLY A CA 4
ATOM 2986 C C . GLY A 1 42 ? 9.693 -10.780 -7.341 1.00 0.00 42 GLY A C 4
ATOM 2987 O O . GLY A 1 42 ? 10.665 -10.060 -7.104 1.00 0.00 42 GLY A O 4
ATOM 2991 N N . PHE A 1 43 ? 9.738 -11.786 -8.217 1.00 0.00 43 PHE A N 4
ATOM 2992 C CA . PHE A 1 43 ? 10.944 -12.151 -8.945 1.00 0.00 43 PHE A CA 4
ATOM 2993 C C . PHE A 1 43 ? 11.393 -11.044 -9.904 1.00 0.00 43 PHE A C 4
ATOM 2994 O O . PHE A 1 43 ? 12.568 -10.988 -10.267 1.00 0.00 43 PHE A O 4
ATOM 3011 N N . LEU A 1 44 ? 10.474 -10.165 -10.316 1.00 0.00 44 LEU A N 4
ATOM 3012 C CA . LEU A 1 44 ? 10.784 -9.115 -11.275 1.00 0.00 44 LEU A CA 4
ATOM 3013 C C . LEU A 1 44 ? 10.017 -7.823 -10.968 1.00 0.00 44 LEU A C 4
ATOM 3014 O O . LEU A 1 44 ? 9.840 -6.978 -11.843 1.00 0.00 44 LEU A O 4
ATOM 3030 N N . GLY A 1 45 ? 9.553 -7.668 -9.723 1.00 0.00 45 GLY A N 4
ATOM 3031 C CA . GLY A 1 45 ? 8.813 -6.480 -9.312 1.00 0.00 45 GLY A CA 4
ATOM 3032 C C . GLY A 1 45 ? 7.368 -6.499 -9.816 1.00 0.00 45 GLY A C 4
ATOM 3033 O O . GLY A 1 45 ? 6.713 -5.460 -9.849 1.00 0.00 45 GLY A O 4
ATOM 3037 N N . THR A 1 46 ? 6.869 -7.674 -10.210 1.00 0.00 46 THR A N 4
ATOM 3038 C CA . THR A 1 46 ? 5.538 -7.821 -10.791 1.00 0.00 46 THR A CA 4
ATOM 3039 C C . THR A 1 46 ? 4.422 -7.872 -9.744 1.00 0.00 46 THR A C 4
ATOM 3040 O O . THR A 1 46 ? 3.270 -8.124 -10.091 1.00 0.00 46 THR A O 4
ATOM 3051 N N . THR A 1 47 ? 4.747 -7.636 -8.468 1.00 0.00 47 THR A N 4
ATOM 3052 C CA . THR A 1 47 ? 3.773 -7.672 -7.386 1.00 0.00 47 THR A CA 4
ATOM 3053 C C . THR A 1 47 ? 3.847 -6.386 -6.564 1.00 0.00 47 THR A C 4
ATOM 3054 O O . THR A 1 47 ? 4.896 -5.745 -6.509 1.00 0.00 47 THR A O 4
ATOM 3065 N N . CYS A 1 48 ? 2.733 -6.010 -5.928 1.00 0.00 48 CYS A N 4
ATOM 3066 C CA . CYS A 1 48 ? 2.650 -4.816 -5.095 1.00 0.00 48 CYS A CA 4
ATOM 3067 C C . CYS A 1 48 ? 2.633 -5.198 -3.614 1.00 0.00 48 CYS A C 4
ATOM 3068 O O . CYS A 1 48 ? 2.019 -6.194 -3.235 1.00 0.00 48 CYS A O 4
ATOM 3075 N N . THR A 1 49 ? 3.307 -4.405 -2.778 1.00 0.00 49 THR A N 4
ATOM 3076 C CA . THR A 1 49 ? 3.339 -4.610 -1.334 1.00 0.00 49 THR A CA 4
ATOM 3077 C C . THR A 1 49 ? 3.313 -3.266 -0.613 1.00 0.00 49 THR A C 4
ATOM 3078 O O . THR A 1 49 ? 3.866 -2.283 -1.107 1.00 0.00 49 THR A O 4
ATOM 3089 N N . CYS A 1 50 ? 2.667 -3.219 0.555 1.00 0.00 50 CYS A N 4
ATOM 3090 C CA . CYS A 1 50 ? 2.535 -1.999 1.336 1.00 0.00 50 CYS A CA 4
ATOM 3091 C C . CYS A 1 50 ? 3.519 -1.981 2.507 1.00 0.00 50 CYS A C 4
ATOM 3092 O O . CYS A 1 50 ? 4.062 -3.018 2.888 1.00 0.00 50 CYS A O 4
ATOM 3099 N N . ILE A 1 51 ? 3.742 -0.793 3.076 1.00 0.00 51 ILE A N 4
ATOM 3100 C CA . ILE A 1 51 ? 4.691 -0.589 4.163 1.00 0.00 51 ILE A CA 4
ATOM 3101 C C . ILE A 1 51 ? 3.945 -0.244 5.450 1.00 0.00 51 ILE A C 4
ATOM 3102 O O . ILE A 1 51 ? 2.987 0.525 5.429 1.00 0.00 51 ILE A O 4
ATOM 3118 N N . ASN A 1 52 ? 4.390 -0.816 6.574 1.00 0.00 52 ASN A N 4
ATOM 3119 C CA . ASN A 1 52 ? 3.764 -0.616 7.872 1.00 0.00 52 ASN A CA 4
ATOM 3120 C C . ASN A 1 52 ? 3.940 0.831 8.351 1.00 0.00 52 ASN A C 4
ATOM 3121 O O . ASN A 1 52 ? 4.873 1.509 7.925 1.00 0.00 52 ASN A O 4
ATOM 3132 N N . PRO A 1 53 ? 3.057 1.315 9.235 1.00 0.00 53 PRO A N 4
ATOM 3133 C CA . PRO A 1 53 ? 1.906 0.613 9.781 1.00 0.00 53 PRO A CA 4
ATOM 3134 C C . PRO A 1 53 ? 0.768 0.532 8.763 1.00 0.00 53 PRO A C 4
ATOM 3135 O O . PRO A 1 53 ? 0.794 1.204 7.733 1.00 0.00 53 PRO A O 4
ATOM 3146 N N . CYS A 1 54 ? -0.233 -0.301 9.067 1.00 0.00 54 CYS A N 4
ATOM 3147 C CA . CYS A 1 54 ? -1.402 -0.501 8.220 1.00 0.00 54 CYS A CA 4
ATOM 3148 C C . CYS A 1 54 ? -2.667 -0.611 9.085 1.00 0.00 54 CYS A C 4
ATOM 3149 O O . CYS A 1 54 ? -3.272 -1.681 9.155 1.00 0.00 54 CYS A O 4
ATOM 3156 N N . PRO A 1 55 ? -3.080 0.477 9.748 1.00 0.00 55 PRO A N 4
ATOM 3157 C CA . PRO A 1 55 ? -4.263 0.521 10.600 1.00 0.00 55 PRO A CA 4
ATOM 3158 C C . PRO A 1 55 ? -5.559 0.394 9.793 1.00 0.00 55 PRO A C 4
ATOM 3159 O O . PRO A 1 55 ? -5.546 0.443 8.563 1.00 0.00 55 PRO A O 4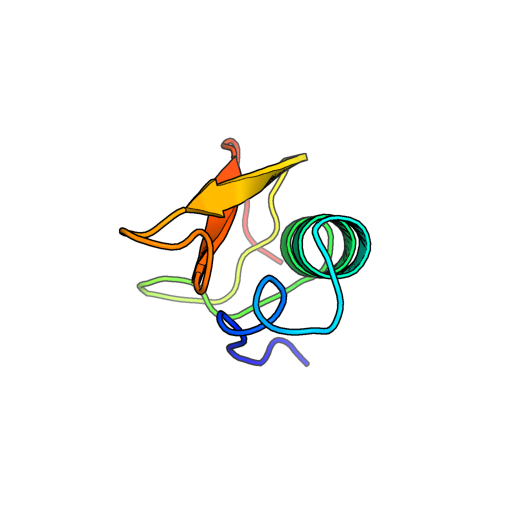
ATOM 3170 N N . ARG A 1 56 ? -6.685 0.234 10.499 1.00 0.00 56 ARG A N 4
ATOM 3171 C CA . ARG A 1 56 ? -8.012 0.154 9.896 1.00 0.00 56 ARG A CA 4
ATOM 3172 C C . ARG A 1 56 ? -8.391 1.483 9.246 1.00 0.00 56 ARG A C 4
ATOM 3173 O O . ARG A 1 56 ? -7.709 2.489 9.441 1.00 0.00 56 ARG A O 4
ATOM 3194 N N . CYS A 1 57 ? -9.486 1.481 8.478 1.00 0.00 57 CYS A N 4
ATOM 3195 C CA . CYS A 1 57 ? -9.975 2.671 7.798 1.00 0.00 57 CYS A CA 4
ATOM 3196 C C . CYS A 1 57 ? -11.475 2.865 8.024 1.00 0.00 57 CYS A C 4
ATOM 3197 O O . CYS A 1 57 ? -11.948 3.998 7.780 1.00 0.00 57 CYS A O 4
ATOM 3218 N N . ASN A 1 2 ? -15.517 -0.339 0.853 1.00 0.00 2 ASN A N 5
ATOM 3219 C CA . ASN A 1 2 ? -14.594 0.774 1.002 1.00 0.00 2 ASN A CA 5
ATOM 3220 C C . ASN A 1 2 ? -13.145 0.335 0.811 1.00 0.00 2 ASN A C 5
ATOM 3221 O O . ASN A 1 2 ? -12.222 1.094 1.103 1.00 0.00 2 ASN A O 5
ATOM 3232 N N . CYS A 1 3 ? -12.936 -0.893 0.329 1.00 0.00 3 CYS A N 5
ATOM 3233 C CA . CYS A 1 3 ? -11.615 -1.473 0.188 1.00 0.00 3 CYS A CA 5
ATOM 3234 C C . CYS A 1 3 ? -11.598 -2.536 -0.916 1.00 0.00 3 CYS A C 5
ATOM 3235 O O . CYS A 1 3 ? -11.904 -3.700 -0.661 1.00 0.00 3 CYS A O 5
ATOM 3242 N N . PRO A 1 4 ? -11.246 -2.144 -2.144 1.00 0.00 4 PRO A N 5
ATOM 3243 C CA . PRO A 1 4 ? -11.070 -3.060 -3.256 1.00 0.00 4 PRO A CA 5
ATOM 3244 C C . PRO A 1 4 ? -9.750 -3.819 -3.110 1.00 0.00 4 PRO A C 5
ATOM 3245 O O . PRO A 1 4 ? -8.953 -3.516 -2.218 1.00 0.00 4 PRO A O 5
ATOM 3256 N N . THR A 1 5 ? -9.520 -4.800 -3.986 1.00 0.00 5 THR A N 5
ATOM 3257 C CA . THR A 1 5 ? -8.316 -5.620 -3.945 1.00 0.00 5 THR A CA 5
ATOM 3258 C C . THR A 1 5 ? -7.544 -5.489 -5.256 1.00 0.00 5 THR A C 5
ATOM 3259 O O . THR A 1 5 ? -8.097 -5.743 -6.326 1.00 0.00 5 THR A O 5
ATOM 3270 N N . ARG A 1 6 ? -6.269 -5.094 -5.169 1.00 0.00 6 ARG A N 5
ATOM 3271 C CA . ARG A 1 6 ? -5.382 -4.996 -6.321 1.00 0.00 6 ARG A CA 5
ATOM 3272 C C . ARG A 1 6 ? -3.976 -5.412 -5.900 1.00 0.00 6 ARG A C 5
ATOM 3273 O O . ARG A 1 6 ? -3.527 -5.044 -4.817 1.00 0.00 6 ARG A O 5
ATOM 3294 N N . ARG A 1 7 ? -3.282 -6.176 -6.748 1.00 0.00 7 ARG A N 5
ATOM 3295 C CA . ARG A 1 7 ? -1.918 -6.631 -6.483 1.00 0.00 7 ARG A CA 5
ATOM 3296 C C . ARG A 1 7 ? -1.043 -6.554 -7.734 1.00 0.00 7 ARG A C 5
ATOM 3297 O O . ARG A 1 7 ? 0.180 -6.628 -7.631 1.00 0.00 7 ARG A O 5
ATOM 3318 N N . GLY A 1 8 ? -1.661 -6.403 -8.908 1.00 0.00 8 GLY A N 5
ATOM 3319 C CA . GLY A 1 8 ? -0.959 -6.344 -10.189 1.00 0.00 8 GLY A CA 5
ATOM 3320 C C . GLY A 1 8 ? -0.529 -4.925 -10.557 1.00 0.00 8 GLY A C 5
ATOM 3321 O O . GLY A 1 8 ? -0.154 -4.676 -11.702 1.00 0.00 8 GLY A O 5
ATOM 3325 N N . LEU A 1 9 ? -0.583 -3.993 -9.602 1.00 0.00 9 LEU A N 5
ATOM 3326 C CA . LEU A 1 9 ? -0.298 -2.586 -9.851 1.00 0.00 9 LEU A CA 5
ATOM 3327 C C . LEU A 1 9 ? 1.153 -2.349 -10.281 1.00 0.00 9 LEU A C 5
ATOM 3328 O O . LEU A 1 9 ? 1.462 -1.294 -10.829 1.00 0.00 9 LEU A O 5
ATOM 3344 N N . CYS A 1 10 ? 2.048 -3.316 -10.044 1.00 0.00 10 CYS A N 5
ATOM 3345 C CA . CYS A 1 10 ? 3.446 -3.182 -10.415 1.00 0.00 10 CYS A CA 5
ATOM 3346 C C . CYS A 1 10 ? 3.746 -3.842 -11.763 1.00 0.00 10 CYS A C 5
ATOM 3347 O O . CYS A 1 10 ? 4.897 -3.857 -12.191 1.00 0.00 10 CYS A O 5
ATOM 3354 N N . VAL A 1 11 ? 2.728 -4.390 -12.441 1.00 0.00 11 VAL A N 5
ATOM 3355 C CA . VAL A 1 11 ? 2.929 -5.087 -13.706 1.00 0.00 11 VAL A CA 5
ATOM 3356 C C . VAL A 1 11 ? 2.937 -4.118 -14.887 1.00 0.00 11 VAL A C 5
ATOM 3357 O O . VAL A 1 11 ? 3.602 -4.378 -15.887 1.00 0.00 11 VAL A O 5
ATOM 3370 N N . THR A 1 12 ? 2.204 -3.003 -14.786 1.00 0.00 12 THR A N 5
ATOM 3371 C CA . THR A 1 12 ? 2.136 -2.031 -15.875 1.00 0.00 12 THR A CA 5
ATOM 3372 C C . THR A 1 12 ? 1.781 -0.622 -15.387 1.00 0.00 12 THR A C 5
ATOM 3373 O O . THR A 1 12 ? 2.141 0.362 -16.031 1.00 0.00 12 THR A O 5
ATOM 3384 N N . SER A 1 13 ? 1.081 -0.513 -14.256 1.00 0.00 13 SER A N 5
ATOM 3385 C CA . SER A 1 13 ? 0.678 0.783 -13.725 1.00 0.00 13 SER A CA 5
ATOM 3386 C C . SER A 1 13 ? 1.823 1.466 -12.981 1.00 0.00 13 SER A C 5
ATOM 3387 O O . SER A 1 13 ? 1.801 2.681 -12.785 1.00 0.00 13 SER A O 5
ATOM 3395 N N . GLY A 1 14 ? 2.820 0.682 -12.571 1.00 0.00 14 GLY A N 5
ATOM 3396 C CA . GLY A 1 14 ? 4.037 1.176 -11.943 1.00 0.00 14 GLY A CA 5
ATOM 3397 C C . GLY A 1 14 ? 3.893 1.340 -10.435 1.00 0.00 14 GLY A C 5
ATOM 3398 O O . GLY A 1 14 ? 2.801 1.225 -9.881 1.00 0.00 14 GLY A O 5
ATOM 3402 N N . LEU A 1 15 ? 5.017 1.616 -9.769 1.00 0.00 15 LEU A N 5
ATOM 3403 C CA . LEU A 1 15 ? 5.062 1.757 -8.319 1.00 0.00 15 LEU A CA 5
ATOM 3404 C C . LEU A 1 15 ? 4.159 2.896 -7.849 1.00 0.00 15 LEU A C 5
ATOM 3405 O O . LEU A 1 15 ? 3.657 2.855 -6.729 1.00 0.00 15 LEU A O 5
ATOM 3421 N N . THR A 1 16 ? 3.945 3.910 -8.690 1.00 0.00 16 THR A N 5
ATOM 3422 C CA . THR A 1 16 ? 3.110 5.047 -8.329 1.00 0.00 16 THR A CA 5
ATOM 3423 C C . THR A 1 16 ? 1.676 4.597 -8.067 1.00 0.00 16 THR A C 5
ATOM 3424 O O . THR A 1 16 ? 0.992 5.168 -7.222 1.00 0.00 16 THR A O 5
ATOM 3435 N N . ALA A 1 17 ? 1.207 3.569 -8.783 1.00 0.00 17 ALA A N 5
ATOM 3436 C CA . ALA A 1 17 ? -0.141 3.067 -8.593 1.00 0.00 17 ALA A CA 5
ATOM 3437 C C . ALA A 1 17 ? -0.205 2.168 -7.360 1.00 0.00 17 ALA A C 5
ATOM 3438 O O . ALA A 1 17 ? -1.220 2.141 -6.666 1.00 0.00 17 ALA A O 5
ATOM 3445 N N . CYS A 1 18 ? 0.876 1.437 -7.083 1.00 0.00 18 CYS A N 5
ATOM 3446 C CA . CYS A 1 18 ? 0.960 0.603 -5.898 1.00 0.00 18 CYS A CA 5
ATOM 3447 C C . CYS A 1 18 ? 1.032 1.483 -4.652 1.00 0.00 18 CYS A C 5
ATOM 3448 O O . CYS A 1 18 ? 0.573 1.085 -3.582 1.00 0.00 18 CYS A O 5
ATOM 3455 N N . ARG A 1 19 ? 1.601 2.685 -4.780 1.00 0.00 19 ARG A N 5
ATOM 3456 C CA . ARG A 1 19 ? 1.710 3.626 -3.674 1.00 0.00 19 ARG A CA 5
ATOM 3457 C C . ARG A 1 19 ? 0.393 4.359 -3.446 1.00 0.00 19 ARG A C 5
ATOM 3458 O O . ARG A 1 19 ? 0.082 4.727 -2.316 1.00 0.00 19 ARG A O 5
ATOM 3479 N N . ASN A 1 20 ? -0.381 4.571 -4.512 1.00 0.00 20 ASN A N 5
ATOM 3480 C CA . ASN A 1 20 ? -1.687 5.209 -4.406 1.00 0.00 20 ASN A CA 5
ATOM 3481 C C . ASN A 1 20 ? -2.739 4.229 -3.877 1.00 0.00 20 ASN A C 5
ATOM 3482 O O . ASN A 1 20 ? -3.784 4.657 -3.392 1.00 0.00 20 ASN A O 5
ATOM 3493 N N . HIS A 1 21 ? -2.468 2.922 -3.968 1.00 0.00 21 HIS A N 5
ATOM 3494 C CA . HIS A 1 21 ? -3.363 1.900 -3.454 1.00 0.00 21 HIS A CA 5
ATOM 3495 C C . HIS A 1 21 ? -3.077 1.608 -1.979 1.00 0.00 21 HIS A C 5
ATOM 3496 O O . HIS A 1 21 ? -3.987 1.273 -1.223 1.00 0.00 21 HIS A O 5
ATOM 3510 N N . CYS A 1 22 ? -1.813 1.741 -1.569 1.00 0.00 22 CYS A N 5
ATOM 3511 C CA . CYS A 1 22 ? -1.429 1.543 -0.179 1.00 0.00 22 CYS A CA 5
ATOM 3512 C C . CYS A 1 22 ? -1.727 2.770 0.683 1.00 0.00 22 CYS A C 5
ATOM 3513 O O . CYS A 1 22 ? -1.885 2.635 1.889 1.00 0.00 22 CYS A O 5
ATOM 3520 N N . ARG A 1 23 ? -1.808 3.961 0.071 1.00 0.00 23 ARG A N 5
ATOM 3521 C CA . ARG A 1 23 ? -2.132 5.189 0.797 1.00 0.00 23 ARG A CA 5
ATOM 3522 C C . ARG A 1 23 ? -3.647 5.406 0.866 1.00 0.00 23 ARG A C 5
ATOM 3523 O O . ARG A 1 23 ? -4.106 6.469 1.281 1.00 0.00 23 ARG A O 5
ATOM 3544 N N . SER A 1 24 ? -4.418 4.398 0.457 1.00 0.00 24 SER A N 5
ATOM 3545 C CA . SER A 1 24 ? -5.870 4.388 0.551 1.00 0.00 24 SER A CA 5
ATOM 3546 C C . SER A 1 24 ? -6.306 3.051 1.137 1.00 0.00 24 SER A C 5
ATOM 3547 O O . SER A 1 24 ? -5.489 2.141 1.281 1.00 0.00 24 SER A O 5
ATOM 3555 N N . CYS A 1 25 ? -7.588 2.916 1.484 1.00 0.00 25 CYS A N 5
ATOM 3556 C CA . CYS A 1 25 ? -8.061 1.687 2.097 1.00 0.00 25 CYS A CA 5
ATOM 3557 C C . CYS A 1 25 ? -8.152 0.566 1.063 1.00 0.00 25 CYS A C 5
ATOM 3558 O O . CYS A 1 25 ? -8.673 0.763 -0.036 1.00 0.00 25 CYS A O 5
ATOM 3565 N N . HIS A 1 26 ? -7.638 -0.614 1.416 1.00 0.00 26 HIS A N 5
ATOM 3566 C CA . HIS A 1 26 ? -7.602 -1.770 0.531 1.00 0.00 26 HIS A CA 5
ATOM 3567 C C . HIS A 1 26 ? -7.756 -3.054 1.342 1.00 0.00 26 HIS A C 5
ATOM 3568 O O . HIS A 1 26 ? -7.688 -3.033 2.571 1.00 0.00 26 HIS A O 5
ATOM 3583 N N . ARG A 1 27 ? -7.964 -4.178 0.647 1.00 0.00 27 ARG A N 5
ATOM 3584 C CA . ARG A 1 27 ? -8.146 -5.471 1.290 1.00 0.00 27 ARG A CA 5
ATOM 3585 C C . ARG A 1 27 ? -6.816 -6.019 1.808 1.00 0.00 27 ARG A C 5
ATOM 3586 O O . ARG A 1 27 ? -5.792 -5.901 1.136 1.00 0.00 27 ARG A O 5
ATOM 3607 N N . GLY A 1 28 ? -6.843 -6.616 3.000 1.00 0.00 28 GLY A N 5
ATOM 3608 C CA . GLY A 1 28 ? -5.689 -7.249 3.621 1.00 0.00 28 GLY A CA 5
ATOM 3609 C C . GLY A 1 28 ? -5.908 -8.751 3.773 1.00 0.00 28 GLY A C 5
ATOM 3610 O O . GLY A 1 28 ? -6.875 -9.302 3.243 1.00 0.00 28 GLY A O 5
ATOM 3614 N N . ASP A 1 29 ? -5.008 -9.420 4.497 1.00 0.00 29 ASP A N 5
ATOM 3615 C CA . ASP A 1 29 ? -5.068 -10.864 4.677 1.00 0.00 29 ASP A CA 5
ATOM 3616 C C . ASP A 1 29 ? -6.013 -11.272 5.811 1.00 0.00 29 ASP A C 5
ATOM 3617 O O . ASP A 1 29 ? -6.354 -12.449 5.925 1.00 0.00 29 ASP A O 5
ATOM 3626 N N . VAL A 1 30 ? -6.434 -10.318 6.647 1.00 0.00 30 VAL A N 5
ATOM 3627 C CA . VAL A 1 30 ? -7.324 -10.591 7.770 1.00 0.00 30 VAL A CA 5
ATOM 3628 C C . VAL A 1 30 ? -8.499 -9.610 7.798 1.00 0.00 30 VAL A C 5
ATOM 3629 O O . VAL A 1 30 ? -9.512 -9.873 8.442 1.00 0.00 30 VAL A O 5
ATOM 3642 N N . GLY A 1 31 ? -8.375 -8.479 7.099 1.00 0.00 31 GLY A N 5
ATOM 3643 C CA . GLY A 1 31 ? -9.405 -7.452 7.050 1.00 0.00 31 GLY A CA 5
ATOM 3644 C C . GLY A 1 31 ? -8.916 -6.266 6.229 1.00 0.00 31 GLY A C 5
ATOM 3645 O O . GLY A 1 31 ? -7.791 -6.289 5.734 1.00 0.00 31 GLY A O 5
ATOM 3649 N N . CYS A 1 32 ? -9.743 -5.231 6.073 1.00 0.00 32 CYS A N 5
ATOM 3650 C CA . CYS A 1 32 ? -9.355 -4.069 5.290 1.00 0.00 32 CYS A CA 5
ATOM 3651 C C . CYS A 1 32 ? -8.518 -3.099 6.118 1.00 0.00 32 CYS A C 5
ATOM 3652 O O . CYS A 1 32 ? -8.776 -2.893 7.304 1.00 0.00 32 CYS A O 5
ATOM 3659 N N . VAL A 1 33 ? -7.510 -2.510 5.474 1.00 0.00 33 VAL A N 5
ATOM 3660 C CA . VAL A 1 33 ? -6.551 -1.624 6.122 1.00 0.00 33 VAL A CA 5
ATOM 3661 C C . VAL A 1 33 ? -6.088 -0.533 5.164 1.00 0.00 33 VAL A C 5
ATOM 3662 O O . VAL A 1 33 ? -6.371 -0.587 3.968 1.00 0.00 33 VAL A O 5
ATOM 3675 N N . ARG A 1 34 ? -5.371 0.457 5.698 1.00 0.00 34 ARG A N 5
ATOM 3676 C CA . ARG A 1 34 ? -4.737 1.524 4.931 1.00 0.00 34 ARG A CA 5
ATOM 3677 C C . ARG A 1 34 ? -3.333 1.719 5.491 1.00 0.00 34 ARG A C 5
ATOM 3678 O O . ARG A 1 34 ? -3.141 1.552 6.691 1.00 0.00 34 ARG A O 5
ATOM 3699 N N . CYS A 1 35 ? -2.362 2.064 4.645 1.00 0.00 35 CYS A N 5
ATOM 3700 C CA . CYS A 1 35 ? -0.962 2.091 5.043 1.00 0.00 35 CYS A CA 5
ATOM 3701 C C . CYS A 1 35 ? -0.306 3.440 4.745 1.00 0.00 35 CYS A C 5
ATOM 3702 O O . CYS A 1 35 ? -0.981 4.396 4.362 1.00 0.00 35 CYS A O 5
ATOM 3709 N N . SER A 1 36 ? 1.017 3.515 4.925 1.00 0.00 36 SER A N 5
ATOM 3710 C CA . SER A 1 36 ? 1.769 4.756 4.810 1.00 0.00 36 SER A CA 5
ATOM 3711 C C . SER A 1 36 ? 2.551 4.868 3.497 1.00 0.00 36 SER A C 5
ATOM 3712 O O . SER A 1 36 ? 2.654 5.957 2.933 1.00 0.00 36 SER A O 5
ATOM 3720 N N . ASN A 1 37 ? 3.102 3.757 3.008 1.00 0.00 37 ASN A N 5
ATOM 3721 C CA . ASN A 1 37 ? 3.911 3.749 1.795 1.00 0.00 37 ASN A CA 5
ATOM 3722 C C . ASN A 1 37 ? 3.812 2.380 1.112 1.00 0.00 37 ASN A C 5
ATOM 3723 O O . ASN A 1 37 ? 3.046 1.528 1.558 1.00 0.00 37 ASN A O 5
ATOM 3734 N N . ALA A 1 38 ? 4.576 2.157 0.036 1.00 0.00 38 ALA A N 5
ATOM 3735 C CA . ALA A 1 38 ? 4.507 0.913 -0.717 1.00 0.00 38 ALA A CA 5
ATOM 3736 C C . ALA A 1 38 ? 5.811 0.598 -1.448 1.00 0.00 38 ALA A C 5
ATOM 3737 O O . ALA A 1 38 ? 6.699 1.443 -1.560 1.00 0.00 38 ALA A O 5
ATOM 3744 N N . GLN A 1 39 ? 5.910 -0.636 -1.947 1.00 0.00 39 GLN A N 5
ATOM 3745 C CA . GLN A 1 39 ? 6.997 -1.094 -2.796 1.00 0.00 39 GLN A CA 5
ATOM 3746 C C . GLN A 1 39 ? 6.502 -2.249 -3.668 1.00 0.00 39 GLN A C 5
ATOM 3747 O O . GLN A 1 39 ? 5.452 -2.831 -3.401 1.00 0.00 39 GLN A O 5
ATOM 3761 N N . CYS A 1 40 ? 7.260 -2.584 -4.715 1.00 0.00 40 CYS A N 5
ATOM 3762 C CA . CYS A 1 40 ? 6.938 -3.708 -5.578 1.00 0.00 40 CYS A CA 5
ATOM 3763 C C . CYS A 1 40 ? 7.739 -4.932 -5.138 1.00 0.00 40 CYS A C 5
ATOM 3764 O O . CYS A 1 40 ? 8.881 -4.809 -4.694 1.00 0.00 40 CYS A O 5
ATOM 3771 N N . THR A 1 41 ? 7.134 -6.117 -5.258 1.00 0.00 41 THR A N 5
ATOM 3772 C CA . THR A 1 41 ? 7.721 -7.370 -4.802 1.00 0.00 41 THR A CA 5
ATOM 3773 C C . THR A 1 41 ? 7.464 -8.496 -5.802 1.00 0.00 41 THR A C 5
ATOM 3774 O O . THR A 1 41 ? 6.853 -8.286 -6.849 1.00 0.00 41 THR A O 5
ATOM 3785 N N . GLY A 1 42 ? 7.933 -9.701 -5.470 1.00 0.00 42 GLY A N 5
ATOM 3786 C CA . GLY A 1 42 ? 7.763 -10.876 -6.314 1.00 0.00 42 GLY A CA 5
ATOM 3787 C C . GLY A 1 42 ? 8.746 -10.872 -7.483 1.00 0.00 42 GLY A C 5
ATOM 3788 O O . GLY A 1 42 ? 9.484 -9.907 -7.688 1.00 0.00 42 GLY A O 5
ATOM 3792 N N . PHE A 1 43 ? 8.760 -11.962 -8.257 1.00 0.00 43 PHE A N 5
ATOM 3793 C CA . PHE A 1 43 ? 9.640 -12.066 -9.409 1.00 0.00 43 PHE A CA 5
ATOM 3794 C C . PHE A 1 43 ? 9.234 -11.030 -10.451 1.00 0.00 43 PHE A C 5
ATOM 3795 O O . PHE A 1 43 ? 8.050 -10.755 -10.631 1.00 0.00 43 PHE A O 5
ATOM 3812 N N . LEU A 1 44 ? 10.227 -10.454 -11.140 1.00 0.00 44 LEU A N 5
ATOM 3813 C CA . LEU A 1 44 ? 10.021 -9.408 -12.137 1.00 0.00 44 LEU A CA 5
ATOM 3814 C C . LEU A 1 44 ? 9.229 -8.213 -11.582 1.00 0.00 44 LEU A C 5
ATOM 3815 O O . LEU A 1 44 ? 8.790 -7.351 -12.340 1.00 0.00 44 LEU A O 5
ATOM 3831 N N . GLY A 1 45 ? 9.042 -8.148 -10.256 1.00 0.00 45 GLY A N 5
ATOM 3832 C CA . GLY A 1 45 ? 8.346 -7.047 -9.602 1.00 0.00 45 GLY A CA 5
ATOM 3833 C C . GLY A 1 45 ? 6.850 -7.027 -9.903 1.00 0.00 45 GLY A C 5
ATOM 3834 O O . GLY A 1 45 ? 6.224 -5.978 -9.776 1.00 0.00 45 GLY A O 5
ATOM 3838 N N . THR A 1 46 ? 6.262 -8.160 -10.297 1.00 0.00 46 THR A N 5
ATOM 3839 C CA . THR A 1 46 ? 4.867 -8.227 -10.722 1.00 0.00 46 THR A CA 5
ATOM 3840 C C . THR A 1 46 ? 3.858 -8.177 -9.572 1.00 0.00 46 THR A C 5
ATOM 3841 O O . THR A 1 46 ? 2.671 -8.410 -9.796 1.00 0.00 46 THR A O 5
ATOM 3852 N N . THR A 1 47 ? 4.299 -7.880 -8.344 1.00 0.00 47 THR A N 5
ATOM 3853 C CA . THR A 1 47 ? 3.404 -7.823 -7.193 1.00 0.00 47 THR A CA 5
ATOM 3854 C C . THR A 1 47 ? 3.557 -6.493 -6.456 1.00 0.00 47 THR A C 5
ATOM 3855 O O . THR A 1 47 ? 4.619 -5.875 -6.489 1.00 0.00 47 THR A O 5
ATOM 3866 N N . CYS A 1 48 ? 2.484 -6.060 -5.790 1.00 0.00 48 CYS A N 5
ATOM 3867 C CA . CYS A 1 48 ? 2.455 -4.837 -5.000 1.00 0.00 48 CYS A CA 5
ATOM 3868 C C . CYS A 1 48 ? 2.339 -5.170 -3.514 1.00 0.00 48 CYS A C 5
ATOM 3869 O O . CYS A 1 48 ? 1.598 -6.081 -3.137 1.00 0.00 48 CYS A O 5
ATOM 3876 N N . THR A 1 49 ? 3.070 -4.433 -2.672 1.00 0.00 49 THR A N 5
ATOM 3877 C CA . THR A 1 49 ? 3.075 -4.624 -1.225 1.00 0.00 49 THR A CA 5
ATOM 3878 C C . THR A 1 49 ? 3.113 -3.268 -0.525 1.00 0.00 49 THR A C 5
ATOM 3879 O O . THR A 1 49 ? 3.689 -2.313 -1.044 1.00 0.00 49 THR A O 5
ATOM 3890 N N . CYS A 1 50 ? 2.499 -3.179 0.656 1.00 0.00 50 CYS A N 5
ATOM 3891 C CA . CYS A 1 50 ? 2.421 -1.940 1.412 1.00 0.00 50 CYS A CA 5
ATOM 3892 C C . CYS A 1 50 ? 3.421 -1.921 2.569 1.00 0.00 50 CYS A C 5
ATOM 3893 O O . CYS A 1 50 ? 3.958 -2.961 2.952 1.00 0.00 50 CYS A O 5
ATOM 3900 N N . ILE A 1 51 ? 3.658 -0.727 3.119 1.00 0.00 51 ILE A N 5
ATOM 3901 C CA . ILE A 1 51 ? 4.624 -0.501 4.189 1.00 0.00 51 ILE A CA 5
ATOM 3902 C C . ILE A 1 51 ? 3.902 -0.083 5.469 1.00 0.00 51 ILE A C 5
ATOM 3903 O O . ILE A 1 51 ? 2.915 0.650 5.419 1.00 0.00 51 ILE A O 5
ATOM 3919 N N . ASN A 1 52 ? 4.402 -0.547 6.615 1.00 0.00 52 ASN A N 5
ATOM 3920 C CA . ASN A 1 52 ? 3.800 -0.267 7.912 1.00 0.00 52 ASN A CA 5
ATOM 3921 C C . ASN A 1 52 ? 3.987 1.204 8.297 1.00 0.00 52 ASN A C 5
ATOM 3922 O O . ASN A 1 52 ? 4.911 1.858 7.808 1.00 0.00 52 ASN A O 5
ATOM 3933 N N . PRO A 1 53 ? 3.126 1.740 9.172 1.00 0.00 53 PRO A N 5
ATOM 3934 C CA . PRO A 1 53 ? 1.991 1.065 9.782 1.00 0.00 53 PRO A CA 5
ATOM 3935 C C . PRO A 1 53 ? 0.852 0.877 8.781 1.00 0.00 53 PRO A C 5
ATOM 3936 O O . PRO A 1 53 ? 0.815 1.528 7.741 1.00 0.00 53 PRO A O 5
ATOM 3947 N N . CYS A 1 54 ? -0.081 -0.023 9.113 1.00 0.00 54 CYS A N 5
ATOM 3948 C CA . CYS A 1 54 ? -1.245 -0.322 8.292 1.00 0.00 54 CYS A CA 5
ATOM 3949 C C . CYS A 1 54 ? -2.492 -0.468 9.168 1.00 0.00 54 CYS A C 5
ATOM 3950 O O . CYS A 1 54 ? -3.017 -1.573 9.306 1.00 0.00 54 CYS A O 5
ATOM 3957 N N . PRO A 1 55 ? -2.976 0.626 9.771 1.00 0.00 55 PRO A N 5
ATOM 3958 C CA . PRO A 1 55 ? -4.176 0.623 10.600 1.00 0.00 55 PRO A CA 5
ATOM 3959 C C . PRO A 1 55 ? -5.416 0.230 9.795 1.00 0.00 55 PRO A C 5
ATOM 3960 O O . PRO A 1 55 ? -5.424 0.317 8.566 1.00 0.00 55 PRO A O 5
ATOM 3971 N N . ARG A 1 56 ? -6.468 -0.205 10.493 1.00 0.00 56 ARG A N 5
ATOM 3972 C CA . ARG A 1 56 ? -7.684 -0.716 9.861 1.00 0.00 56 ARG A CA 5
ATOM 3973 C C . ARG A 1 56 ? -8.533 0.402 9.268 1.00 0.00 56 ARG A C 5
ATOM 3974 O O . ARG A 1 56 ? -8.407 1.565 9.649 1.00 0.00 56 ARG A O 5
ATOM 3995 N N . CYS A 1 57 ? -9.409 0.035 8.326 1.00 0.00 57 CYS A N 5
ATOM 3996 C CA . CYS A 1 57 ? -10.315 0.960 7.657 1.00 0.00 57 CYS A CA 5
ATOM 3997 C C . CYS A 1 57 ? -11.608 0.235 7.266 1.00 0.00 57 CYS A C 5
ATOM 3998 O O . CYS A 1 57 ? -12.617 0.444 7.972 1.00 0.00 57 CYS A O 5
ATOM 4019 N N . ASN A 1 2 ? -15.427 0.472 0.374 1.00 0.00 2 ASN A N 6
ATOM 4020 C CA . ASN A 1 2 ? -14.545 0.994 1.409 1.00 0.00 2 ASN A CA 6
ATOM 4021 C C . ASN A 1 2 ? -13.150 0.372 1.284 1.00 0.00 2 ASN A C 6
ATOM 4022 O O . ASN A 1 2 ? -12.173 0.946 1.763 1.00 0.00 2 ASN A O 6
ATOM 4033 N N . CYS A 1 3 ? -13.055 -0.796 0.641 1.00 0.00 3 CYS A N 6
ATOM 4034 C CA . CYS A 1 3 ? -11.793 -1.493 0.473 1.00 0.00 3 CYS A CA 6
ATOM 4035 C C . CYS A 1 3 ? -11.876 -2.500 -0.678 1.00 0.00 3 CYS A C 6
ATOM 4036 O O . CYS A 1 3 ? -12.211 -3.664 -0.459 1.00 0.00 3 CYS A O 6
ATOM 4043 N N . PRO A 1 4 ? -11.576 -2.060 -1.907 1.00 0.00 4 PRO A N 6
ATOM 4044 C CA . PRO A 1 4 ? -11.467 -2.925 -3.068 1.00 0.00 4 PRO A CA 6
ATOM 4045 C C . PRO A 1 4 ? -10.165 -3.723 -3.017 1.00 0.00 4 PRO A C 6
ATOM 4046 O O . PRO A 1 4 ? -9.326 -3.504 -2.140 1.00 0.00 4 PRO A O 6
ATOM 4057 N N . THR A 1 5 ? -9.992 -4.647 -3.968 1.00 0.00 5 THR A N 6
ATOM 4058 C CA . THR A 1 5 ? -8.789 -5.460 -4.064 1.00 0.00 5 THR A CA 6
ATOM 4059 C C . THR A 1 5 ? -8.146 -5.260 -5.430 1.00 0.00 5 THR A C 6
ATOM 4060 O O . THR A 1 5 ? -8.843 -5.275 -6.445 1.00 0.00 5 THR A O 6
ATOM 4071 N N . ARG A 1 6 ? -6.823 -5.073 -5.464 1.00 0.00 6 ARG A N 6
ATOM 4072 C CA . ARG A 1 6 ? -6.073 -4.868 -6.698 1.00 0.00 6 ARG A CA 6
ATOM 4073 C C . ARG A 1 6 ? -4.724 -5.575 -6.614 1.00 0.00 6 ARG A C 6
ATOM 4074 O O . ARG A 1 6 ? -4.139 -5.672 -5.537 1.00 0.00 6 ARG A O 6
ATOM 4095 N N . ARG A 1 7 ? -4.233 -6.065 -7.754 1.00 0.00 7 ARG A N 6
ATOM 4096 C CA . ARG A 1 7 ? -2.946 -6.749 -7.879 1.00 0.00 7 ARG A CA 6
ATOM 4097 C C . ARG A 1 7 ? -2.304 -6.372 -9.213 1.00 0.00 7 ARG A C 6
ATOM 4098 O O . ARG A 1 7 ? -2.983 -5.879 -10.113 1.00 0.00 7 ARG A O 6
ATOM 4119 N N . GLY A 1 8 ? -0.995 -6.604 -9.341 1.00 0.00 8 GLY A N 6
ATOM 4120 C CA . GLY A 1 8 ? -0.264 -6.355 -10.577 1.00 0.00 8 GLY A CA 6
ATOM 4121 C C . GLY A 1 8 ? -0.113 -4.867 -10.885 1.00 0.00 8 GLY A C 6
ATOM 4122 O O . GLY A 1 8 ? 0.252 -4.506 -12.003 1.00 0.00 8 GLY A O 6
ATOM 4126 N N . LEU A 1 9 ? -0.385 -3.997 -9.908 1.00 0.00 9 LEU A N 6
ATOM 4127 C CA . LEU A 1 9 ? -0.335 -2.552 -10.098 1.00 0.00 9 LEU A CA 6
ATOM 4128 C C . LEU A 1 9 ? 1.045 -2.083 -10.554 1.00 0.00 9 LEU A C 6
ATOM 4129 O O . LEU A 1 9 ? 1.149 -1.049 -11.208 1.00 0.00 9 LEU A O 6
ATOM 4145 N N . CYS A 1 10 ? 2.100 -2.831 -10.219 1.00 0.00 10 CYS A N 6
ATOM 4146 C CA . CYS A 1 10 ? 3.459 -2.441 -10.547 1.00 0.00 10 CYS A CA 6
ATOM 4147 C C . CYS A 1 10 ? 3.859 -2.892 -11.956 1.00 0.00 10 CYS A C 6
ATOM 4148 O O . CYS A 1 10 ? 5.019 -2.758 -12.343 1.00 0.00 10 CYS A O 6
ATOM 4155 N N . VAL A 1 11 ? 2.903 -3.424 -12.729 1.00 0.00 11 VAL A N 6
ATOM 4156 C CA . VAL A 1 11 ? 3.151 -3.882 -14.091 1.00 0.00 11 VAL A CA 6
ATOM 4157 C C . VAL A 1 11 ? 2.222 -3.182 -15.081 1.00 0.00 11 VAL A C 6
ATOM 4158 O O . VAL A 1 11 ? 2.556 -3.073 -16.258 1.00 0.00 11 VAL A O 6
ATOM 4171 N N . THR A 1 12 ? 1.061 -2.705 -14.619 1.00 0.00 12 THR A N 6
ATOM 4172 C CA . THR A 1 12 ? 0.081 -2.060 -15.485 1.00 0.00 12 THR A CA 6
ATOM 4173 C C . THR A 1 12 ? 0.090 -0.545 -15.328 1.00 0.00 12 THR A C 6
ATOM 4174 O O . THR A 1 12 ? -0.404 0.164 -16.204 1.00 0.00 12 THR A O 6
ATOM 4185 N N . SER A 1 13 ? 0.648 -0.042 -14.222 1.00 0.00 13 SER A N 6
ATOM 4186 C CA . SER A 1 13 ? 0.699 1.385 -13.939 1.00 0.00 13 SER A CA 6
ATOM 4187 C C . SER A 1 13 ? 2.002 1.799 -13.255 1.00 0.00 13 SER A C 6
ATOM 4188 O O . SER A 1 13 ? 2.359 2.976 -13.276 1.00 0.00 13 SER A O 6
ATOM 4196 N N . GLY A 1 14 ? 2.715 0.848 -12.648 1.00 0.00 14 GLY A N 6
ATOM 4197 C CA . GLY A 1 14 ? 3.993 1.099 -11.999 1.00 0.00 14 GLY A CA 6
ATOM 4198 C C . GLY A 1 14 ? 3.834 1.317 -10.497 1.00 0.00 14 GLY A C 6
ATOM 4199 O O . GLY A 1 14 ? 2.736 1.210 -9.953 1.00 0.00 14 GLY A O 6
ATOM 4203 N N . LEU A 1 15 ? 4.942 1.624 -9.819 1.00 0.00 15 LEU A N 6
ATOM 4204 C CA . LEU A 1 15 ? 4.973 1.795 -8.372 1.00 0.00 15 LEU A CA 6
ATOM 4205 C C . LEU A 1 15 ? 4.028 2.901 -7.912 1.00 0.00 15 LEU A C 6
ATOM 4206 O O . LEU A 1 15 ? 3.542 2.864 -6.784 1.00 0.00 15 LEU A O 6
ATOM 4222 N N . THR A 1 16 ? 3.758 3.887 -8.770 1.00 0.00 16 THR A N 6
ATOM 4223 C CA . THR A 1 16 ? 2.903 5.008 -8.408 1.00 0.00 16 THR A CA 6
ATOM 4224 C C . THR A 1 16 ? 1.485 4.540 -8.085 1.00 0.00 16 THR A C 6
ATOM 4225 O O . THR A 1 16 ? 0.833 5.107 -7.208 1.00 0.00 16 THR A O 6
ATOM 4236 N N . ALA A 1 17 ? 0.993 3.510 -8.781 1.00 0.00 17 ALA A N 6
ATOM 4237 C CA . ALA A 1 17 ? -0.349 2.999 -8.537 1.00 0.00 17 ALA A CA 6
ATOM 4238 C C . ALA A 1 17 ? -0.352 2.048 -7.345 1.00 0.00 17 ALA A C 6
ATOM 4239 O O . ALA A 1 17 ? -1.350 1.949 -6.634 1.00 0.00 17 ALA A O 6
ATOM 4246 N N . CYS A 1 18 ? 0.764 1.348 -7.120 1.00 0.00 18 CYS A N 6
ATOM 4247 C CA . CYS A 1 18 ? 0.904 0.472 -5.971 1.00 0.00 18 CYS A CA 6
ATOM 4248 C C . CYS A 1 18 ? 0.984 1.312 -4.698 1.00 0.00 18 CYS A C 6
ATOM 4249 O O . CYS A 1 18 ? 0.537 0.880 -3.639 1.00 0.00 18 CYS A O 6
ATOM 4256 N N . ARG A 1 19 ? 1.551 2.520 -4.795 1.00 0.00 19 ARG A N 6
ATOM 4257 C CA . ARG A 1 19 ? 1.668 3.422 -3.662 1.00 0.00 19 ARG A CA 6
ATOM 4258 C C . ARG A 1 19 ? 0.344 4.119 -3.385 1.00 0.00 19 ARG A C 6
ATOM 4259 O O . ARG A 1 19 ? -0.000 4.350 -2.229 1.00 0.00 19 ARG A O 6
ATOM 4280 N N . ASN A 1 20 ? -0.399 4.449 -4.441 1.00 0.00 20 ASN A N 6
ATOM 4281 C CA . ASN A 1 20 ? -1.700 5.082 -4.292 1.00 0.00 20 ASN A CA 6
ATOM 4282 C C . ASN A 1 20 ? -2.731 4.085 -3.759 1.00 0.00 20 ASN A C 6
ATOM 4283 O O . ASN A 1 20 ? -3.724 4.493 -3.158 1.00 0.00 20 ASN A O 6
ATOM 4294 N N . HIS A 1 21 ? -2.507 2.783 -3.966 1.00 0.00 21 HIS A N 6
ATOM 4295 C CA . HIS A 1 21 ? -3.401 1.757 -3.452 1.00 0.00 21 HIS A CA 6
ATOM 4296 C C . HIS A 1 21 ? -3.103 1.470 -1.982 1.00 0.00 21 HIS A C 6
ATOM 4297 O O . HIS A 1 21 ? -4.017 1.187 -1.210 1.00 0.00 21 HIS A O 6
ATOM 4311 N N . CYS A 1 22 ? -1.827 1.544 -1.589 1.00 0.00 22 CYS A N 6
ATOM 4312 C CA . CYS A 1 22 ? -1.428 1.332 -0.201 1.00 0.00 22 CYS A CA 6
ATOM 4313 C C . CYS A 1 22 ? -1.725 2.559 0.663 1.00 0.00 22 CYS A C 6
ATOM 4314 O O . CYS A 1 22 ? -1.953 2.409 1.860 1.00 0.00 22 CYS A O 6
ATOM 4321 N N . ARG A 1 23 ? -1.728 3.759 0.070 1.00 0.00 23 ARG A N 6
ATOM 4322 C CA . ARG A 1 23 ? -2.035 4.996 0.787 1.00 0.00 23 ARG A CA 6
ATOM 4323 C C . ARG A 1 23 ? -3.539 5.256 0.834 1.00 0.00 23 ARG A C 6
ATOM 4324 O O . ARG A 1 23 ? -3.972 6.294 1.332 1.00 0.00 23 ARG A O 6
ATOM 4345 N N . SER A 1 24 ? -4.326 4.310 0.315 1.00 0.00 24 SER A N 6
ATOM 4346 C CA . SER A 1 24 ? -5.777 4.344 0.373 1.00 0.00 24 SER A CA 6
ATOM 4347 C C . SER A 1 24 ? -6.267 3.061 1.033 1.00 0.00 24 SER A C 6
ATOM 4348 O O . SER A 1 24 ? -5.498 2.107 1.173 1.00 0.00 24 SER A O 6
ATOM 4356 N N . CYS A 1 25 ? -7.533 3.014 1.446 1.00 0.00 25 CYS A N 6
ATOM 4357 C CA . CYS A 1 25 ? -8.052 1.832 2.103 1.00 0.00 25 CYS A CA 6
ATOM 4358 C C . CYS A 1 25 ? -8.225 0.702 1.088 1.00 0.00 25 CYS A C 6
ATOM 4359 O O . CYS A 1 25 ? -8.754 0.918 -0.002 1.00 0.00 25 CYS A O 6
ATOM 4366 N N . HIS A 1 26 ? -7.774 -0.500 1.453 1.00 0.00 26 HIS A N 6
ATOM 4367 C CA . HIS A 1 26 ? -7.808 -1.661 0.580 1.00 0.00 26 HIS A CA 6
ATOM 4368 C C . HIS A 1 26 ? -8.073 -2.928 1.388 1.00 0.00 26 HIS A C 6
ATOM 4369 O O . HIS A 1 26 ? -8.045 -2.900 2.619 1.00 0.00 26 HIS A O 6
ATOM 4384 N N . ARG A 1 27 ? -8.330 -4.037 0.698 1.00 0.00 27 ARG A N 6
ATOM 4385 C CA . ARG A 1 27 ? -8.650 -5.299 1.348 1.00 0.00 27 ARG A CA 6
ATOM 4386 C C . ARG A 1 27 ? -7.408 -5.904 1.998 1.00 0.00 27 ARG A C 6
ATOM 4387 O O . ARG A 1 27 ? -6.329 -5.893 1.408 1.00 0.00 27 ARG A O 6
ATOM 4408 N N . GLY A 1 28 ? -7.575 -6.425 3.214 1.00 0.00 28 GLY A N 6
ATOM 4409 C CA . GLY A 1 28 ? -6.518 -7.084 3.963 1.00 0.00 28 GLY A CA 6
ATOM 4410 C C . GLY A 1 28 ? -6.729 -8.597 3.986 1.00 0.00 28 GLY A C 6
ATOM 4411 O O . GLY A 1 28 ? -7.493 -9.137 3.187 1.00 0.00 28 GLY A O 6
ATOM 4415 N N . ASP A 1 29 ? -6.050 -9.287 4.905 1.00 0.00 29 ASP A N 6
ATOM 4416 C CA . ASP A 1 29 ? -6.128 -10.738 5.014 1.00 0.00 29 ASP A CA 6
ATOM 4417 C C . ASP A 1 29 ? -7.215 -11.185 5.994 1.00 0.00 29 ASP A C 6
ATOM 4418 O O . ASP A 1 29 ? -7.627 -12.343 5.965 1.00 0.00 29 ASP A O 6
ATOM 4427 N N . VAL A 1 30 ? -7.677 -10.274 6.857 1.00 0.00 30 VAL A N 6
ATOM 4428 C CA . VAL A 1 30 ? -8.689 -10.577 7.865 1.00 0.00 30 VAL A CA 6
ATOM 4429 C C . VAL A 1 30 ? -9.721 -9.449 7.997 1.00 0.00 30 VAL A C 6
ATOM 4430 O O . VAL A 1 30 ? -10.691 -9.566 8.741 1.00 0.00 30 VAL A O 6
ATOM 4443 N N . GLY A 1 31 ? -9.520 -8.350 7.271 1.00 0.00 31 GLY A N 6
ATOM 4444 C CA . GLY A 1 31 ? -10.388 -7.184 7.333 1.00 0.00 31 GLY A CA 6
ATOM 4445 C C . GLY A 1 31 ? -9.979 -6.169 6.277 1.00 0.00 31 GLY A C 6
ATOM 4446 O O . GLY A 1 31 ? -9.516 -6.551 5.205 1.00 0.00 31 GLY A O 6
ATOM 4450 N N . CYS A 1 32 ? -10.146 -4.878 6.576 1.00 0.00 32 CYS A N 6
ATOM 4451 C CA . CYS A 1 32 ? -9.730 -3.814 5.674 1.00 0.00 32 CYS A CA 6
ATOM 4452 C C . CYS A 1 32 ? -8.810 -2.830 6.386 1.00 0.00 32 CYS A C 6
ATOM 4453 O O . CYS A 1 32 ? -9.019 -2.498 7.555 1.00 0.00 32 CYS A O 6
ATOM 4460 N N . VAL A 1 33 ? -7.785 -2.364 5.669 1.00 0.00 33 VAL A N 6
ATOM 4461 C CA . VAL A 1 33 ? -6.736 -1.527 6.243 1.00 0.00 33 VAL A CA 6
ATOM 4462 C C . VAL A 1 33 ? -6.235 -0.495 5.237 1.00 0.00 33 VAL A C 6
ATOM 4463 O O . VAL A 1 33 ? -6.566 -0.545 4.055 1.00 0.00 33 VAL A O 6
ATOM 4476 N N . ARG A 1 34 ? -5.423 0.445 5.726 1.00 0.00 34 ARG A N 6
ATOM 4477 C CA . ARG A 1 34 ? -4.745 1.459 4.926 1.00 0.00 34 ARG A CA 6
ATOM 4478 C C . ARG A 1 34 ? -3.325 1.606 5.464 1.00 0.00 34 ARG A C 6
ATOM 4479 O O . ARG A 1 34 ? -3.112 1.388 6.654 1.00 0.00 34 ARG A O 6
ATOM 4500 N N . CYS A 1 35 ? -2.364 1.970 4.614 1.00 0.00 35 CYS A N 6
ATOM 4501 C CA . CYS A 1 35 ? -0.962 2.034 5.007 1.00 0.00 35 CYS A CA 6
ATOM 4502 C C . CYS A 1 35 ? -0.343 3.390 4.659 1.00 0.00 35 CYS A C 6
ATOM 4503 O O . CYS A 1 35 ? -1.040 4.300 4.214 1.00 0.00 35 CYS A O 6
ATOM 4510 N N . SER A 1 36 ? 0.974 3.521 4.863 1.00 0.00 36 SER A N 6
ATOM 4511 C CA . SER A 1 36 ? 1.684 4.782 4.713 1.00 0.00 36 SER A CA 6
ATOM 4512 C C . SER A 1 36 ? 2.546 4.865 3.450 1.00 0.00 36 SER A C 6
ATOM 4513 O O . SER A 1 36 ? 2.761 5.961 2.932 1.00 0.00 36 SER A O 6
ATOM 4521 N N . ASN A 1 37 ? 3.044 3.733 2.937 1.00 0.00 37 ASN A N 6
ATOM 4522 C CA . ASN A 1 37 ? 3.906 3.721 1.758 1.00 0.00 37 ASN A CA 6
ATOM 4523 C C . ASN A 1 37 ? 3.845 2.345 1.085 1.00 0.00 37 ASN A C 6
ATOM 4524 O O . ASN A 1 37 ? 3.106 1.471 1.544 1.00 0.00 37 ASN A O 6
ATOM 4535 N N . ALA A 1 38 ? 4.606 2.134 0.005 1.00 0.00 38 ALA A N 6
ATOM 4536 C CA . ALA A 1 38 ? 4.575 0.878 -0.729 1.00 0.00 38 ALA A CA 6
ATOM 4537 C C . ALA A 1 38 ? 5.896 0.588 -1.443 1.00 0.00 38 ALA A C 6
ATOM 4538 O O . ALA A 1 38 ? 6.762 1.454 -1.546 1.00 0.00 38 ALA A O 6
ATOM 4545 N N . GLN A 1 39 ? 6.026 -0.647 -1.931 1.00 0.00 39 GLN A N 6
ATOM 4546 C CA . GLN A 1 39 ? 7.141 -1.094 -2.749 1.00 0.00 39 GLN A CA 6
ATOM 4547 C C . GLN A 1 39 ? 6.669 -2.245 -3.634 1.00 0.00 39 GLN A C 6
ATOM 4548 O O . GLN A 1 39 ? 5.566 -2.759 -3.444 1.00 0.00 39 GLN A O 6
ATOM 4562 N N . CYS A 1 40 ? 7.494 -2.657 -4.599 1.00 0.00 40 CYS A N 6
ATOM 4563 C CA . CYS A 1 40 ? 7.155 -3.787 -5.450 1.00 0.00 40 CYS A CA 6
ATOM 4564 C C . CYS A 1 40 ? 8.039 -4.984 -5.113 1.00 0.00 40 CYS A C 6
ATOM 4565 O O . CYS A 1 40 ? 9.207 -4.821 -4.762 1.00 0.00 40 CYS A O 6
ATOM 4572 N N . THR A 1 41 ? 7.475 -6.188 -5.223 1.00 0.00 41 THR A N 6
ATOM 4573 C CA . THR A 1 41 ? 8.149 -7.426 -4.853 1.00 0.00 41 THR A CA 6
ATOM 4574 C C . THR A 1 41 ? 7.977 -8.487 -5.937 1.00 0.00 41 THR A C 6
ATOM 4575 O O . THR A 1 41 ? 7.364 -8.236 -6.973 1.00 0.00 41 THR A O 6
ATOM 4586 N N . GLY A 1 42 ? 8.524 -9.681 -5.691 1.00 0.00 42 GLY A N 6
ATOM 4587 C CA . GLY A 1 42 ? 8.470 -10.786 -6.632 1.00 0.00 42 GLY A CA 6
ATOM 4588 C C . GLY A 1 42 ? 9.793 -10.937 -7.373 1.00 0.00 42 GLY A C 6
ATOM 4589 O O . GLY A 1 42 ? 10.751 -10.216 -7.101 1.00 0.00 42 GLY A O 6
ATOM 4593 N N . PHE A 1 43 ? 9.840 -11.881 -8.318 1.00 0.00 43 PHE A N 6
ATOM 4594 C CA . PHE A 1 43 ? 11.046 -12.181 -9.077 1.00 0.00 43 PHE A CA 6
ATOM 4595 C C . PHE A 1 43 ? 11.459 -11.023 -9.990 1.00 0.00 43 PHE A C 6
ATOM 4596 O O . PHE A 1 43 ? 12.625 -10.932 -10.373 1.00 0.00 43 PHE A O 6
ATOM 4613 N N . LEU A 1 44 ? 10.520 -10.137 -10.339 1.00 0.00 44 LEU A N 6
ATOM 4614 C CA . LEU A 1 44 ? 10.798 -9.046 -11.263 1.00 0.00 44 LEU A CA 6
ATOM 4615 C C . LEU A 1 44 ? 10.027 -7.781 -10.878 1.00 0.00 44 LEU A C 6
ATOM 4616 O O . LEU A 1 44 ? 9.822 -6.898 -11.710 1.00 0.00 44 LEU A O 6
ATOM 4632 N N . GLY A 1 45 ? 9.591 -7.681 -9.616 1.00 0.00 45 GLY A N 6
ATOM 4633 C CA . GLY A 1 45 ? 8.857 -6.517 -9.142 1.00 0.00 45 GLY A CA 6
ATOM 4634 C C . GLY A 1 45 ? 7.416 -6.501 -9.644 1.00 0.00 45 GLY A C 6
ATOM 4635 O O . GLY A 1 45 ? 6.783 -5.447 -9.651 1.00 0.00 45 GLY A O 6
ATOM 4639 N N . THR A 1 46 ? 6.890 -7.655 -10.066 1.00 0.00 46 THR A N 6
ATOM 4640 C CA . THR A 1 46 ? 5.560 -7.763 -10.648 1.00 0.00 46 THR A CA 6
ATOM 4641 C C . THR A 1 46 ? 4.452 -7.834 -9.596 1.00 0.00 46 THR A C 6
ATOM 4642 O O . THR A 1 46 ? 3.282 -7.981 -9.951 1.00 0.00 46 THR A O 6
ATOM 4653 N N . THR A 1 47 ? 4.800 -7.730 -8.313 1.00 0.00 47 THR A N 6
ATOM 4654 C CA . THR A 1 47 ? 3.836 -7.780 -7.220 1.00 0.00 47 THR A CA 6
ATOM 4655 C C . THR A 1 47 ? 3.877 -6.470 -6.434 1.00 0.00 47 THR A C 6
ATOM 4656 O O . THR A 1 47 ? 4.905 -5.794 -6.408 1.00 0.00 47 THR A O 6
ATOM 4667 N N . CYS A 1 48 ? 2.760 -6.113 -5.796 1.00 0.00 48 CYS A N 6
ATOM 4668 C CA . CYS A 1 48 ? 2.653 -4.896 -5.006 1.00 0.00 48 CYS A CA 6
ATOM 4669 C C . CYS A 1 48 ? 2.553 -5.235 -3.520 1.00 0.00 48 CYS A C 6
ATOM 4670 O O . CYS A 1 48 ? 1.828 -6.156 -3.146 1.00 0.00 48 CYS A O 6
ATOM 4677 N N . THR A 1 49 ? 3.277 -4.492 -2.680 1.00 0.00 49 THR A N 6
ATOM 4678 C CA . THR A 1 49 ? 3.286 -4.687 -1.234 1.00 0.00 49 THR A CA 6
ATOM 4679 C C . THR A 1 49 ? 3.295 -3.335 -0.529 1.00 0.00 49 THR A C 6
ATOM 4680 O O . THR A 1 49 ? 3.867 -2.371 -1.033 1.00 0.00 49 THR A O 6
ATOM 4691 N N . CYS A 1 50 ? 2.658 -3.261 0.643 1.00 0.00 50 CYS A N 6
ATOM 4692 C CA . CYS A 1 50 ? 2.550 -2.023 1.399 1.00 0.00 50 CYS A CA 6
ATOM 4693 C C . CYS A 1 50 ? 3.560 -1.975 2.548 1.00 0.00 50 CYS A C 6
ATOM 4694 O O . CYS A 1 50 ? 4.145 -2.994 2.921 1.00 0.00 50 CYS A O 6
ATOM 4701 N N . ILE A 1 51 ? 3.759 -0.777 3.101 1.00 0.00 51 ILE A N 6
ATOM 4702 C CA . ILE A 1 51 ? 4.713 -0.525 4.173 1.00 0.00 51 ILE A CA 6
ATOM 4703 C C . ILE A 1 51 ? 3.979 -0.153 5.458 1.00 0.00 51 ILE A C 6
ATOM 4704 O O . ILE A 1 51 ? 2.936 0.501 5.408 1.00 0.00 51 ILE A O 6
ATOM 4720 N N . ASN A 1 52 ? 4.523 -0.564 6.603 1.00 0.00 52 ASN A N 6
ATOM 4721 C CA . ASN A 1 52 ? 3.919 -0.304 7.904 1.00 0.00 52 ASN A CA 6
ATOM 4722 C C . ASN A 1 52 ? 4.075 1.169 8.292 1.00 0.00 52 ASN A C 6
ATOM 4723 O O . ASN A 1 52 ? 4.990 1.838 7.816 1.00 0.00 52 ASN A O 6
ATOM 4734 N N . PRO A 1 53 ? 3.199 1.694 9.158 1.00 0.00 53 PRO A N 6
ATOM 4735 C CA . PRO A 1 53 ? 2.064 1.013 9.762 1.00 0.00 53 PRO A CA 6
ATOM 4736 C C . PRO A 1 53 ? 0.927 0.825 8.758 1.00 0.00 53 PRO A C 6
ATOM 4737 O O . PRO A 1 53 ? 0.907 1.458 7.703 1.00 0.00 53 PRO A O 6
ATOM 4748 N N . CYS A 1 54 ? -0.013 -0.053 9.104 1.00 0.00 54 CYS A N 6
ATOM 4749 C CA . CYS A 1 54 ? -1.186 -0.335 8.292 1.00 0.00 54 CYS A CA 6
ATOM 4750 C C . CYS A 1 54 ? -2.434 -0.435 9.176 1.00 0.00 54 CYS A C 6
ATOM 4751 O O . CYS A 1 54 ? -2.982 -1.522 9.349 1.00 0.00 54 CYS A O 6
ATOM 4758 N N . PRO A 1 55 ? -2.898 0.686 9.751 1.00 0.00 55 PRO A N 6
ATOM 4759 C CA . PRO A 1 55 ? -4.082 0.735 10.594 1.00 0.00 55 PRO A CA 6
ATOM 4760 C C . PRO A 1 55 ? -5.349 0.377 9.814 1.00 0.00 55 PRO A C 6
ATOM 4761 O O . PRO A 1 55 ? -5.362 0.385 8.584 1.00 0.00 55 PRO A O 6
ATOM 4772 N N . ARG A 1 56 ? -6.424 0.057 10.541 1.00 0.00 56 ARG A N 6
ATOM 4773 C CA . ARG A 1 56 ? -7.689 -0.370 9.960 1.00 0.00 56 ARG A CA 6
ATOM 4774 C C . ARG A 1 56 ? -8.453 0.803 9.347 1.00 0.00 56 ARG A C 6
ATOM 4775 O O . ARG A 1 56 ? -8.199 1.963 9.673 1.00 0.00 56 ARG A O 6
ATOM 4796 N N . CYS A 1 57 ? -9.396 0.483 8.458 1.00 0.00 57 CYS A N 6
ATOM 4797 C CA . CYS A 1 57 ? -10.230 1.464 7.780 1.00 0.00 57 CYS A CA 6
ATOM 4798 C C . CYS A 1 57 ? -11.611 0.872 7.509 1.00 0.00 57 CYS A C 6
ATOM 4799 O O . CYS A 1 57 ? -11.695 -0.027 6.644 1.00 0.00 57 CYS A O 6
ATOM 4820 N N . ASN A 1 2 ? -15.760 0.296 0.435 1.00 0.00 2 ASN A N 7
ATOM 4821 C CA . ASN A 1 2 ? -14.798 1.389 0.474 1.00 0.00 2 ASN A CA 7
ATOM 4822 C C . ASN A 1 2 ? -13.365 0.853 0.519 1.00 0.00 2 ASN A C 7
ATOM 4823 O O . ASN A 1 2 ? -12.419 1.607 0.743 1.00 0.00 2 ASN A O 7
ATOM 4834 N N . CYS A 1 3 ? -13.197 -0.456 0.300 1.00 0.00 3 CYS A N 7
ATOM 4835 C CA . CYS A 1 3 ? -11.892 -1.101 0.312 1.00 0.00 3 CYS A CA 7
ATOM 4836 C C . CYS A 1 3 ? -11.869 -2.275 -0.670 1.00 0.00 3 CYS A C 7
ATOM 4837 O O . CYS A 1 3 ? -12.088 -3.422 -0.279 1.00 0.00 3 CYS A O 7
ATOM 4844 N N . PRO A 1 4 ? -11.598 -1.996 -1.952 1.00 0.00 4 PRO A N 7
ATOM 4845 C CA . PRO A 1 4 ? -11.482 -2.995 -3.001 1.00 0.00 4 PRO A CA 7
ATOM 4846 C C . PRO A 1 4 ? -10.148 -3.736 -2.904 1.00 0.00 4 PRO A C 7
ATOM 4847 O O . PRO A 1 4 ? -9.315 -3.433 -2.048 1.00 0.00 4 PRO A O 7
ATOM 4858 N N . THR A 1 5 ? -9.946 -4.715 -3.789 1.00 0.00 5 THR A N 7
ATOM 4859 C CA . THR A 1 5 ? -8.714 -5.485 -3.858 1.00 0.00 5 THR A CA 7
ATOM 4860 C C . THR A 1 5 ? -8.065 -5.269 -5.221 1.00 0.00 5 THR A C 7
ATOM 4861 O O . THR A 1 5 ? -8.760 -5.265 -6.238 1.00 0.00 5 THR A O 7
ATOM 4872 N N . ARG A 1 6 ? -6.739 -5.091 -5.255 1.00 0.00 6 ARG A N 7
ATOM 4873 C CA . ARG A 1 6 ? -6.000 -4.912 -6.501 1.00 0.00 6 ARG A CA 7
ATOM 4874 C C . ARG A 1 6 ? -4.650 -5.615 -6.438 1.00 0.00 6 ARG A C 7
ATOM 4875 O O . ARG A 1 6 ? -4.043 -5.696 -5.372 1.00 0.00 6 ARG A O 7
ATOM 4896 N N . ARG A 1 7 ? -4.188 -6.117 -7.586 1.00 0.00 7 ARG A N 7
ATOM 4897 C CA . ARG A 1 7 ? -2.911 -6.810 -7.739 1.00 0.00 7 ARG A CA 7
ATOM 4898 C C . ARG A 1 7 ? -2.287 -6.416 -9.077 1.00 0.00 7 ARG A C 7
ATOM 4899 O O . ARG A 1 7 ? -2.973 -5.885 -9.949 1.00 0.00 7 ARG A O 7
ATOM 4920 N N . GLY A 1 8 ? -0.988 -6.674 -9.238 1.00 0.00 8 GLY A N 7
ATOM 4921 C CA . GLY A 1 8 ? -0.290 -6.427 -10.493 1.00 0.00 8 GLY A CA 7
ATOM 4922 C C . GLY A 1 8 ? -0.118 -4.944 -10.809 1.00 0.00 8 GLY A C 7
ATOM 4923 O O . GLY A 1 8 ? 0.163 -4.588 -11.950 1.00 0.00 8 GLY A O 7
ATOM 4927 N N . LEU A 1 9 ? -0.285 -4.067 -9.810 1.00 0.00 9 LEU A N 7
ATOM 4928 C CA . LEU A 1 9 ? -0.188 -2.629 -10.014 1.00 0.00 9 LEU A CA 7
ATOM 4929 C C . LEU A 1 9 ? 1.195 -2.229 -10.527 1.00 0.00 9 LEU A C 7
ATOM 4930 O O . LEU A 1 9 ? 1.321 -1.229 -11.226 1.00 0.00 9 LEU A O 7
ATOM 4946 N N . CYS A 1 10 ? 2.227 -3.004 -10.183 1.00 0.00 10 CYS A N 7
ATOM 4947 C CA . CYS A 1 10 ? 3.591 -2.728 -10.611 1.00 0.00 10 CYS A CA 7
ATOM 4948 C C . CYS A 1 10 ? 3.860 -3.225 -12.035 1.00 0.00 10 CYS A C 7
ATOM 4949 O O . CYS A 1 10 ? 4.996 -3.157 -12.502 1.00 0.00 10 CYS A O 7
ATOM 4956 N N . VAL A 1 11 ? 2.829 -3.722 -12.727 1.00 0.00 11 VAL A N 7
ATOM 4957 C CA . VAL A 1 11 ? 2.974 -4.284 -14.067 1.00 0.00 11 VAL A CA 7
ATOM 4958 C C . VAL A 1 11 ? 2.100 -3.544 -15.085 1.00 0.00 11 VAL A C 7
ATOM 4959 O O . VAL A 1 11 ? 2.286 -3.713 -16.291 1.00 0.00 11 VAL A O 7
ATOM 4972 N N . THR A 1 12 ? 1.149 -2.724 -14.626 1.00 0.00 12 THR A N 7
ATOM 4973 C CA . THR A 1 12 ? 0.234 -2.029 -15.526 1.00 0.00 12 THR A CA 7
ATOM 4974 C C . THR A 1 12 ? 0.218 -0.520 -15.295 1.00 0.00 12 THR A C 7
ATOM 4975 O O . THR A 1 12 ? -0.254 0.225 -16.151 1.00 0.00 12 THR A O 7
ATOM 4986 N N . SER A 1 13 ? 0.729 -0.069 -14.145 1.00 0.00 13 SER A N 7
ATOM 4987 C CA . SER A 1 13 ? 0.760 1.346 -13.805 1.00 0.00 13 SER A CA 7
ATOM 4988 C C . SER A 1 13 ? 2.056 1.757 -13.110 1.00 0.00 13 SER A C 7
ATOM 4989 O O . SER A 1 13 ? 2.393 2.940 -13.080 1.00 0.00 13 SER A O 7
ATOM 4997 N N . GLY A 1 14 ? 2.792 0.791 -12.554 1.00 0.00 14 GLY A N 7
ATOM 4998 C CA . GLY A 1 14 ? 4.061 1.036 -11.890 1.00 0.00 14 GLY A CA 7
ATOM 4999 C C . GLY A 1 14 ? 3.876 1.283 -10.396 1.00 0.00 14 GLY A C 7
ATOM 5000 O O . GLY A 1 14 ? 2.767 1.190 -9.868 1.00 0.00 14 GLY A O 7
ATOM 5004 N N . LEU A 1 15 ? 4.978 1.601 -9.715 1.00 0.00 15 LEU A N 7
ATOM 5005 C CA . LEU A 1 15 ? 4.993 1.788 -8.273 1.00 0.00 15 LEU A CA 7
ATOM 5006 C C . LEU A 1 15 ? 4.036 2.894 -7.829 1.00 0.00 15 LEU A C 7
ATOM 5007 O O . LEU A 1 15 ? 3.539 2.856 -6.705 1.00 0.00 15 LEU A O 7
ATOM 5023 N N . THR A 1 16 ? 3.774 3.876 -8.693 1.00 0.00 16 THR A N 7
ATOM 5024 C CA . THR A 1 16 ? 2.913 4.999 -8.343 1.00 0.00 16 THR A CA 7
ATOM 5025 C C . THR A 1 16 ? 1.504 4.526 -8.000 1.00 0.00 16 THR A C 7
ATOM 5026 O O . THR A 1 16 ? 0.872 5.086 -7.107 1.00 0.00 16 THR A O 7
ATOM 5037 N N . ALA A 1 17 ? 1.000 3.501 -8.694 1.00 0.00 17 ALA A N 7
ATOM 5038 C CA . ALA A 1 17 ? -0.336 2.993 -8.419 1.00 0.00 17 ALA A CA 7
ATOM 5039 C C . ALA A 1 17 ? -0.318 2.057 -7.217 1.00 0.00 17 ALA A C 7
ATOM 5040 O O . ALA A 1 17 ? -1.313 1.949 -6.501 1.00 0.00 17 ALA A O 7
ATOM 5047 N N . CYS A 1 18 ? 0.809 1.376 -6.985 1.00 0.00 18 CYS A N 7
ATOM 5048 C CA . CYS A 1 18 ? 0.960 0.501 -5.835 1.00 0.00 18 CYS A CA 7
ATOM 5049 C C . CYS A 1 18 ? 1.038 1.340 -4.557 1.00 0.00 18 CYS A C 7
ATOM 5050 O O . CYS A 1 18 ? 0.604 0.895 -3.496 1.00 0.00 18 CYS A O 7
ATOM 5057 N N . ARG A 1 19 ? 1.585 2.559 -4.652 1.00 0.00 19 ARG A N 7
ATOM 5058 C CA . ARG A 1 19 ? 1.706 3.454 -3.511 1.00 0.00 19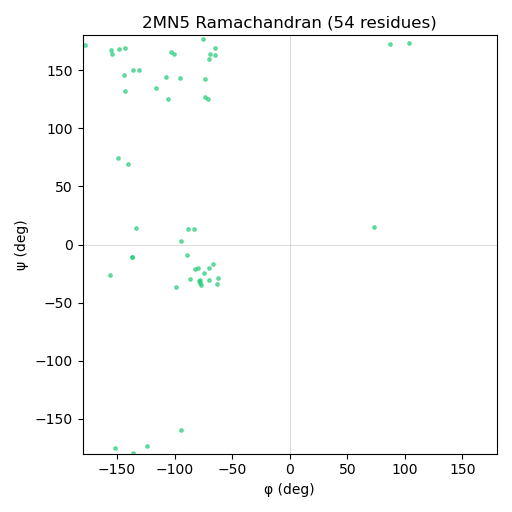 ARG A CA 7
ATOM 5059 C C . ARG A 1 19 ? 0.391 4.172 -3.242 1.00 0.00 19 ARG A C 7
ATOM 5060 O O . ARG A 1 19 ? 0.065 4.447 -2.088 1.00 0.00 19 ARG A O 7
ATOM 5081 N N . ASN A 1 20 ? -0.367 4.472 -4.298 1.00 0.00 20 ASN A N 7
ATOM 5082 C CA . ASN A 1 20 ? -1.667 5.111 -4.150 1.00 0.00 20 ASN A CA 7
ATOM 5083 C C . ASN A 1 20 ? -2.698 4.117 -3.621 1.00 0.00 20 ASN A C 7
ATOM 5084 O O . ASN A 1 20 ? -3.644 4.518 -2.946 1.00 0.00 20 ASN A O 7
ATOM 5095 N N . HIS A 1 21 ? -2.525 2.824 -3.918 1.00 0.00 21 HIS A N 7
ATOM 5096 C CA . HIS A 1 21 ? -3.438 1.794 -3.438 1.00 0.00 21 HIS A CA 7
ATOM 5097 C C . HIS A 1 21 ? -3.155 1.455 -1.977 1.00 0.00 21 HIS A C 7
ATOM 5098 O O . HIS A 1 21 ? -4.071 1.132 -1.221 1.00 0.00 21 HIS A O 7
ATOM 5112 N N . CYS A 1 22 ? -1.885 1.524 -1.568 1.00 0.00 22 CYS A N 7
ATOM 5113 C CA . CYS A 1 22 ? -1.509 1.289 -0.184 1.00 0.00 22 CYS A CA 7
ATOM 5114 C C . CYS A 1 22 ? -1.876 2.472 0.704 1.00 0.00 22 CYS A C 7
ATOM 5115 O O . CYS A 1 22 ? -2.126 2.278 1.891 1.00 0.00 22 CYS A O 7
ATOM 5122 N N . ARG A 1 23 ? -1.915 3.695 0.158 1.00 0.00 23 ARG A N 7
ATOM 5123 C CA . ARG A 1 23 ? -2.308 4.872 0.932 1.00 0.00 23 ARG A CA 7
ATOM 5124 C C . ARG A 1 23 ? -3.825 5.004 0.998 1.00 0.00 23 ARG A C 7
ATOM 5125 O O . ARG A 1 23 ? -4.346 5.680 1.883 1.00 0.00 23 ARG A O 7
ATOM 5146 N N . SER A 1 24 ? -4.535 4.360 0.071 1.00 0.00 24 SER A N 7
ATOM 5147 C CA . SER A 1 24 ? -5.988 4.287 0.102 1.00 0.00 24 SER A CA 7
ATOM 5148 C C . SER A 1 24 ? -6.401 3.042 0.875 1.00 0.00 24 SER A C 7
ATOM 5149 O O . SER A 1 24 ? -5.589 2.141 1.086 1.00 0.00 24 SER A O 7
ATOM 5157 N N . CYS A 1 25 ? -7.663 2.973 1.302 1.00 0.00 25 CYS A N 7
ATOM 5158 C CA . CYS A 1 25 ? -8.132 1.802 2.023 1.00 0.00 25 CYS A CA 7
ATOM 5159 C C . CYS A 1 25 ? -8.324 0.645 1.048 1.00 0.00 25 CYS A C 7
ATOM 5160 O O . CYS A 1 25 ? -8.897 0.816 -0.028 1.00 0.00 25 CYS A O 7
ATOM 5167 N N . HIS A 1 26 ? -7.842 -0.538 1.432 1.00 0.00 26 HIS A N 7
ATOM 5168 C CA . HIS A 1 26 ? -7.876 -1.720 0.587 1.00 0.00 26 HIS A CA 7
ATOM 5169 C C . HIS A 1 26 ? -8.123 -2.961 1.435 1.00 0.00 26 HIS A C 7
ATOM 5170 O O . HIS A 1 26 ? -8.080 -2.901 2.664 1.00 0.00 26 HIS A O 7
ATOM 5185 N N . ARG A 1 27 ? -8.388 -4.095 0.781 1.00 0.00 27 ARG A N 7
ATOM 5186 C CA . ARG A 1 27 ? -8.706 -5.333 1.470 1.00 0.00 27 ARG A CA 7
ATOM 5187 C C . ARG A 1 27 ? -7.460 -5.945 2.110 1.00 0.00 27 ARG A C 7
ATOM 5188 O O . ARG A 1 27 ? -6.381 -5.923 1.519 1.00 0.00 27 ARG A O 7
ATOM 5209 N N . GLY A 1 28 ? -7.618 -6.487 3.320 1.00 0.00 28 GLY A N 7
ATOM 5210 C CA . GLY A 1 28 ? -6.545 -7.141 4.059 1.00 0.00 28 GLY A CA 7
ATOM 5211 C C . GLY A 1 28 ? -6.839 -8.626 4.262 1.00 0.00 28 GLY A C 7
ATOM 5212 O O . GLY A 1 28 ? -7.730 -9.181 3.620 1.00 0.00 28 GLY A O 7
ATOM 5216 N N . ASP A 1 29 ? -6.081 -9.271 5.153 1.00 0.00 29 ASP A N 7
ATOM 5217 C CA . ASP A 1 29 ? -6.192 -10.705 5.393 1.00 0.00 29 ASP A CA 7
ATOM 5218 C C . ASP A 1 29 ? -7.245 -11.033 6.456 1.00 0.00 29 ASP A C 7
ATOM 5219 O O . ASP A 1 29 ? -7.691 -12.175 6.552 1.00 0.00 29 ASP A O 7
ATOM 5228 N N . VAL A 1 30 ? -7.645 -10.034 7.253 1.00 0.00 30 VAL A N 7
ATOM 5229 C CA . VAL A 1 30 ? -8.628 -10.217 8.315 1.00 0.00 30 VAL A CA 7
ATOM 5230 C C . VAL A 1 30 ? -9.658 -9.084 8.334 1.00 0.00 30 VAL A C 7
ATOM 5231 O O . VAL A 1 30 ? -10.668 -9.172 9.034 1.00 0.00 30 VAL A O 7
ATOM 5244 N N . GLY A 1 31 ? -9.413 -8.017 7.570 1.00 0.00 31 GLY A N 7
ATOM 5245 C CA . GLY A 1 31 ? -10.296 -6.863 7.506 1.00 0.00 31 GLY A CA 7
ATOM 5246 C C . GLY A 1 31 ? -9.695 -5.798 6.597 1.00 0.00 31 GLY A C 7
ATOM 5247 O O . GLY A 1 31 ? -8.602 -5.988 6.067 1.00 0.00 31 GLY A O 7
ATOM 5251 N N . CYS A 1 32 ? -10.392 -4.675 6.413 1.00 0.00 32 CYS A N 7
ATOM 5252 C CA . CYS A 1 32 ? -9.889 -3.606 5.566 1.00 0.00 32 CYS A CA 7
ATOM 5253 C C . CYS A 1 32 ? -8.930 -2.699 6.330 1.00 0.00 32 CYS A C 7
ATOM 5254 O O . CYS A 1 32 ? -9.146 -2.391 7.502 1.00 0.00 32 CYS A O 7
ATOM 5261 N N . VAL A 1 33 ? -7.865 -2.277 5.643 1.00 0.00 33 VAL A N 7
ATOM 5262 C CA . VAL A 1 33 ? -6.798 -1.477 6.231 1.00 0.00 33 VAL A CA 7
ATOM 5263 C C . VAL A 1 33 ? -6.247 -0.478 5.218 1.00 0.00 33 VAL A C 7
ATOM 5264 O O . VAL A 1 33 ? -6.559 -0.547 4.029 1.00 0.00 33 VAL A O 7
ATOM 5277 N N . ARG A 1 34 ? -5.417 0.453 5.697 1.00 0.00 34 ARG A N 7
ATOM 5278 C CA . ARG A 1 34 ? -4.688 1.392 4.854 1.00 0.00 34 ARG A CA 7
ATOM 5279 C C . ARG A 1 34 ? -3.289 1.563 5.438 1.00 0.00 34 ARG A C 7
ATOM 5280 O O . ARG A 1 34 ? -3.110 1.371 6.636 1.00 0.00 34 ARG A O 7
ATOM 5301 N N . CYS A 1 35 ? -2.305 1.920 4.612 1.00 0.00 35 CYS A N 7
ATOM 5302 C CA . CYS A 1 35 ? -0.907 1.972 5.022 1.00 0.00 35 CYS A CA 7
ATOM 5303 C C . CYS A 1 35 ? -0.278 3.329 4.695 1.00 0.00 35 CYS A C 7
ATOM 5304 O O . CYS A 1 35 ? -0.962 4.253 4.256 1.00 0.00 35 CYS A O 7
ATOM 5311 N N . SER A 1 36 ? 1.037 3.445 4.911 1.00 0.00 36 SER A N 7
ATOM 5312 C CA . SER A 1 36 ? 1.772 4.692 4.752 1.00 0.00 36 SER A CA 7
ATOM 5313 C C . SER A 1 36 ? 2.495 4.801 3.411 1.00 0.00 36 SER A C 7
ATOM 5314 O O . SER A 1 36 ? 2.518 5.871 2.806 1.00 0.00 36 SER A O 7
ATOM 5322 N N . ASN A 1 37 ? 3.081 3.696 2.943 1.00 0.00 37 ASN A N 7
ATOM 5323 C CA . ASN A 1 37 ? 3.888 3.663 1.728 1.00 0.00 37 ASN A CA 7
ATOM 5324 C C . ASN A 1 37 ? 3.795 2.287 1.070 1.00 0.00 37 ASN A C 7
ATOM 5325 O O . ASN A 1 37 ? 3.037 1.429 1.525 1.00 0.00 37 ASN A O 7
ATOM 5336 N N . ALA A 1 38 ? 4.565 2.075 -0.001 1.00 0.00 38 ALA A N 7
ATOM 5337 C CA . ALA A 1 38 ? 4.545 0.827 -0.748 1.00 0.00 38 ALA A CA 7
ATOM 5338 C C . ALA A 1 38 ? 5.848 0.592 -1.506 1.00 0.00 38 ALA A C 7
ATOM 5339 O O . ALA A 1 38 ? 6.678 1.494 -1.635 1.00 0.00 38 ALA A O 7
ATOM 5346 N N . GLN A 1 39 ? 6.018 -0.638 -2.004 1.00 0.00 39 GLN A N 7
ATOM 5347 C CA . GLN A 1 39 ? 7.122 -1.018 -2.870 1.00 0.00 39 GLN A CA 7
ATOM 5348 C C . GLN A 1 39 ? 6.683 -2.177 -3.766 1.00 0.00 39 GLN A C 7
ATOM 5349 O O . GLN A 1 39 ? 5.672 -2.826 -3.500 1.00 0.00 39 GLN A O 7
ATOM 5363 N N . CYS A 1 40 ? 7.444 -2.435 -4.829 1.00 0.00 40 CYS A N 7
ATOM 5364 C CA . CYS A 1 40 ? 7.177 -3.552 -5.721 1.00 0.00 40 CYS A CA 7
ATOM 5365 C C . CYS A 1 40 ? 8.014 -4.754 -5.289 1.00 0.00 40 CYS A C 7
ATOM 5366 O O . CYS A 1 40 ? 9.164 -4.602 -4.873 1.00 0.00 40 CYS A O 7
ATOM 5373 N N . THR A 1 41 ? 7.437 -5.953 -5.387 1.00 0.00 41 THR A N 7
ATOM 5374 C CA . THR A 1 41 ? 8.066 -7.188 -4.930 1.00 0.00 41 THR A CA 7
ATOM 5375 C C . THR A 1 41 ? 7.904 -8.298 -5.961 1.00 0.00 41 THR A C 7
ATOM 5376 O O . THR A 1 41 ? 7.361 -8.078 -7.042 1.00 0.00 41 THR A O 7
ATOM 5387 N N . GLY A 1 42 ? 8.374 -9.503 -5.624 1.00 0.00 42 GLY A N 7
ATOM 5388 C CA . GLY A 1 42 ? 8.303 -10.654 -6.507 1.00 0.00 42 GLY A CA 7
ATOM 5389 C C . GLY A 1 42 ? 9.637 -10.897 -7.206 1.00 0.00 42 GLY A C 7
ATOM 5390 O O . GLY A 1 42 ? 10.615 -10.194 -6.955 1.00 0.00 42 GLY A O 7
ATOM 5394 N N . PHE A 1 43 ? 9.671 -11.898 -8.086 1.00 0.00 43 PHE A N 7
ATOM 5395 C CA . PHE A 1 43 ? 10.884 -12.286 -8.790 1.00 0.00 43 PHE A CA 7
ATOM 5396 C C . PHE A 1 43 ? 11.347 -11.211 -9.773 1.00 0.00 43 PHE A C 7
ATOM 5397 O O . PHE A 1 43 ? 12.521 -11.183 -10.140 1.00 0.00 43 PHE A O 7
ATOM 5414 N N . LEU A 1 44 ? 10.443 -10.328 -10.206 1.00 0.00 44 LEU A N 7
ATOM 5415 C CA . LEU A 1 44 ? 10.772 -9.310 -11.194 1.00 0.00 44 LEU A CA 7
ATOM 5416 C C . LEU A 1 44 ? 10.013 -8.005 -10.929 1.00 0.00 44 LEU A C 7
ATOM 5417 O O . LEU A 1 44 ? 9.819 -7.198 -11.835 1.00 0.00 44 LEU A O 7
ATOM 5433 N N . GLY A 1 45 ? 9.577 -7.787 -9.683 1.00 0.00 45 GLY A N 7
ATOM 5434 C CA . GLY A 1 45 ? 8.839 -6.586 -9.318 1.00 0.00 45 GLY A CA 7
ATOM 5435 C C . GLY A 1 45 ? 7.393 -6.633 -9.807 1.00 0.00 45 GLY A C 7
ATOM 5436 O O . GLY A 1 45 ? 6.735 -5.597 -9.879 1.00 0.00 45 GLY A O 7
ATOM 5440 N N . THR A 1 46 ? 6.897 -7.827 -10.148 1.00 0.00 46 THR A N 7
ATOM 5441 C CA . THR A 1 46 ? 5.565 -8.013 -10.709 1.00 0.00 46 THR A CA 7
ATOM 5442 C C . THR A 1 46 ? 4.461 -8.039 -9.647 1.00 0.00 46 THR A C 7
ATOM 5443 O O . THR A 1 46 ? 3.304 -8.311 -9.970 1.00 0.00 46 THR A O 7
ATOM 5454 N N . THR A 1 47 ? 4.797 -7.761 -8.385 1.00 0.00 47 THR A N 7
ATOM 5455 C CA . THR A 1 47 ? 3.836 -7.778 -7.285 1.00 0.00 47 THR A CA 7
ATOM 5456 C C . THR A 1 47 ? 3.891 -6.452 -6.523 1.00 0.00 47 THR A C 7
ATOM 5457 O O . THR A 1 47 ? 4.889 -5.739 -6.586 1.00 0.00 47 THR A O 7
ATOM 5468 N N . CYS A 1 48 ? 2.813 -6.122 -5.804 1.00 0.00 48 CYS A N 7
ATOM 5469 C CA . CYS A 1 48 ? 2.721 -4.901 -5.014 1.00 0.00 48 CYS A CA 7
ATOM 5470 C C . CYS A 1 48 ? 2.612 -5.247 -3.528 1.00 0.00 48 CYS A C 7
ATOM 5471 O O . CYS A 1 48 ? 1.890 -6.172 -3.157 1.00 0.00 48 CYS A O 7
ATOM 5478 N N . THR A 1 49 ? 3.324 -4.500 -2.682 1.00 0.00 49 THR A N 7
ATOM 5479 C CA . THR A 1 49 ? 3.323 -4.696 -1.234 1.00 0.00 49 THR A CA 7
ATOM 5480 C C . THR A 1 49 ? 3.332 -3.345 -0.525 1.00 0.00 49 THR A C 7
ATOM 5481 O O . THR A 1 49 ? 3.926 -2.386 -1.016 1.00 0.00 49 THR A O 7
ATOM 5492 N N . CYS A 1 50 ? 2.669 -3.269 0.634 1.00 0.00 50 CYS A N 7
ATOM 5493 C CA . CYS A 1 50 ? 2.554 -2.036 1.398 1.00 0.00 50 CYS A CA 7
ATOM 5494 C C . CYS A 1 50 ? 3.574 -1.988 2.536 1.00 0.00 50 CYS A C 7
ATOM 5495 O O . CYS A 1 50 ? 4.164 -3.005 2.899 1.00 0.00 50 CYS A O 7
ATOM 5502 N N . ILE A 1 51 ? 3.774 -0.792 3.098 1.00 0.00 51 ILE A N 7
ATOM 5503 C CA . ILE A 1 51 ? 4.736 -0.537 4.162 1.00 0.00 51 ILE A CA 7
ATOM 5504 C C . ILE A 1 51 ? 4.002 -0.192 5.456 1.00 0.00 51 ILE A C 7
ATOM 5505 O O . ILE A 1 51 ? 2.943 0.430 5.424 1.00 0.00 51 ILE A O 7
ATOM 5521 N N . ASN A 1 52 ? 4.563 -0.595 6.600 1.00 0.00 52 ASN A N 7
ATOM 5522 C CA . ASN A 1 52 ? 3.946 -0.356 7.899 1.00 0.00 52 ASN A CA 7
ATOM 5523 C C . ASN A 1 52 ? 4.126 1.102 8.334 1.00 0.00 52 ASN A C 7
ATOM 5524 O O . ASN A 1 52 ? 5.068 1.765 7.894 1.00 0.00 52 ASN A O 7
ATOM 5535 N N . PRO A 1 53 ? 3.244 1.619 9.197 1.00 0.00 53 PRO A N 7
ATOM 5536 C CA . PRO A 1 53 ? 2.100 0.927 9.774 1.00 0.00 53 PRO A CA 7
ATOM 5537 C C . PRO A 1 53 ? 0.961 0.782 8.765 1.00 0.00 53 PRO A C 7
ATOM 5538 O O . PRO A 1 53 ? 0.948 1.440 7.727 1.00 0.00 53 PRO A O 7
ATOM 5549 N N . CYS A 1 54 ? 0.004 -0.091 9.088 1.00 0.00 54 CYS A N 7
ATOM 5550 C CA . CYS A 1 54 ? -1.174 -0.334 8.272 1.00 0.00 54 CYS A CA 7
ATOM 5551 C C . CYS A 1 54 ? -2.420 -0.398 9.159 1.00 0.00 54 CYS A C 7
ATOM 5552 O O . CYS A 1 54 ? -2.991 -1.475 9.340 1.00 0.00 54 CYS A O 7
ATOM 5559 N N . PRO A 1 55 ? -2.851 0.738 9.722 1.00 0.00 55 PRO A N 7
ATOM 5560 C CA . PRO A 1 55 ? -4.029 0.825 10.573 1.00 0.00 55 PRO A CA 7
ATOM 5561 C C . PRO A 1 55 ? -5.308 0.468 9.814 1.00 0.00 55 PRO A C 7
ATOM 5562 O O . PRO A 1 55 ? -5.336 0.460 8.583 1.00 0.00 55 PRO A O 7
ATOM 5573 N N . ARG A 1 56 ? -6.376 0.163 10.559 1.00 0.00 56 ARG A N 7
ATOM 5574 C CA . ARG A 1 56 ? -7.647 -0.252 9.985 1.00 0.00 56 ARG A CA 7
ATOM 5575 C C . ARG A 1 56 ? -8.393 0.924 9.361 1.00 0.00 56 ARG A C 7
ATOM 5576 O O . ARG A 1 56 ? -8.122 2.081 9.678 1.00 0.00 56 ARG A O 7
ATOM 5597 N N . CYS A 1 57 ? -9.336 0.615 8.470 1.00 0.00 57 CYS A N 7
ATOM 5598 C CA . CYS A 1 57 ? -10.161 1.601 7.788 1.00 0.00 57 CYS A CA 7
ATOM 5599 C C . CYS A 1 57 ? -11.550 1.019 7.526 1.00 0.00 57 CYS A C 7
ATOM 5600 O O . CYS A 1 57 ? -12.521 1.579 8.081 1.00 0.00 57 CYS A O 7
ATOM 5621 N N . ASN A 1 2 ? -15.537 -0.039 -0.310 1.00 0.00 2 ASN A N 8
ATOM 5622 C CA . ASN A 1 2 ? -14.641 1.103 -0.178 1.00 0.00 2 ASN A CA 8
ATOM 5623 C C . ASN A 1 2 ? -13.183 0.651 -0.057 1.00 0.00 2 ASN A C 8
ATOM 5624 O O . ASN A 1 2 ? -12.302 1.463 0.225 1.00 0.00 2 ASN A O 8
ATOM 5635 N N . CYS A 1 3 ? -12.928 -0.645 -0.264 1.00 0.00 3 CYS A N 8
ATOM 5636 C CA . CYS A 1 3 ? -11.603 -1.225 -0.174 1.00 0.00 3 CYS A CA 8
ATOM 5637 C C . CYS A 1 3 ? -11.486 -2.438 -1.102 1.00 0.00 3 CYS A C 8
ATOM 5638 O O . CYS A 1 3 ? -11.679 -3.579 -0.674 1.00 0.00 3 CYS A O 8
ATOM 5645 N N . PRO A 1 4 ? -11.171 -2.208 -2.383 1.00 0.00 4 PRO A N 8
ATOM 5646 C CA . PRO A 1 4 ? -11.000 -3.251 -3.380 1.00 0.00 4 PRO A CA 8
ATOM 5647 C C . PRO A 1 4 ? -9.689 -4.011 -3.166 1.00 0.00 4 PRO A C 8
ATOM 5648 O O . PRO A 1 4 ? -8.887 -3.660 -2.302 1.00 0.00 4 PRO A O 8
ATOM 5659 N N . THR A 1 5 ? -9.474 -5.059 -3.966 1.00 0.00 5 THR A N 8
ATOM 5660 C CA . THR A 1 5 ? -8.277 -5.890 -3.876 1.00 0.00 5 THR A CA 8
ATOM 5661 C C . THR A 1 5 ? -7.504 -5.821 -5.188 1.00 0.00 5 THR A C 8
ATOM 5662 O O . THR A 1 5 ? -8.035 -6.184 -6.237 1.00 0.00 5 THR A O 8
ATOM 5673 N N . ARG A 1 6 ? -6.253 -5.356 -5.136 1.00 0.00 6 ARG A N 8
ATOM 5674 C CA . ARG A 1 6 ? -5.378 -5.272 -6.301 1.00 0.00 6 ARG A CA 8
ATOM 5675 C C . ARG A 1 6 ? -3.942 -5.566 -5.875 1.00 0.00 6 ARG A C 8
ATOM 5676 O O . ARG A 1 6 ? -3.491 -5.057 -4.848 1.00 0.00 6 ARG A O 8
ATOM 5697 N N . ARG A 1 7 ? -3.223 -6.381 -6.656 1.00 0.00 7 ARG A N 8
ATOM 5698 C CA . ARG A 1 7 ? -1.831 -6.732 -6.380 1.00 0.00 7 ARG A CA 8
ATOM 5699 C C . ARG A 1 7 ? -0.963 -6.577 -7.629 1.00 0.00 7 ARG A C 8
ATOM 5700 O O . ARG A 1 7 ? 0.261 -6.556 -7.524 1.00 0.00 7 ARG A O 8
ATOM 5721 N N . GLY A 1 8 ? -1.586 -6.464 -8.806 1.00 0.00 8 GLY A N 8
ATOM 5722 C CA . GLY A 1 8 ? -0.889 -6.366 -10.082 1.00 0.00 8 GLY A CA 8
ATOM 5723 C C . GLY A 1 8 ? -0.535 -4.924 -10.447 1.00 0.00 8 GLY A C 8
ATOM 5724 O O . GLY A 1 8 ? -0.136 -4.660 -11.578 1.00 0.00 8 GLY A O 8
ATOM 5728 N N . LEU A 1 9 ? -0.680 -3.990 -9.502 1.00 0.00 9 LEU A N 8
ATOM 5729 C CA . LEU A 1 9 ? -0.479 -2.570 -9.748 1.00 0.00 9 LEU A CA 8
ATOM 5730 C C . LEU A 1 9 ? 0.937 -2.260 -10.225 1.00 0.00 9 LEU A C 8
ATOM 5731 O O . LEU A 1 9 ? 1.148 -1.258 -10.908 1.00 0.00 9 LEU A O 8
ATOM 5747 N N . CYS A 1 10 ? 1.910 -3.105 -9.877 1.00 0.00 10 CYS A N 8
ATOM 5748 C CA . CYS A 1 10 ? 3.295 -2.917 -10.286 1.00 0.00 10 CYS A CA 8
ATOM 5749 C C . CYS A 1 10 ? 3.529 -3.362 -11.732 1.00 0.00 10 CYS A C 8
ATOM 5750 O O . CYS A 1 10 ? 4.665 -3.329 -12.207 1.00 0.00 10 CYS A O 8
ATOM 5757 N N . VAL A 1 11 ? 2.467 -3.777 -12.434 1.00 0.00 11 VAL A N 8
ATOM 5758 C CA . VAL A 1 11 ? 2.555 -4.217 -13.822 1.00 0.00 11 VAL A CA 8
ATOM 5759 C C . VAL A 1 11 ? 1.559 -3.456 -14.698 1.00 0.00 11 VAL A C 8
ATOM 5760 O O . VAL A 1 11 ? 1.778 -3.315 -15.899 1.00 0.00 11 VAL A O 8
ATOM 5773 N N . THR A 1 12 ? 0.466 -2.958 -14.110 1.00 0.00 12 THR A N 8
ATOM 5774 C CA . THR A 1 12 ? -0.557 -2.234 -14.858 1.00 0.00 12 THR A CA 8
ATOM 5775 C C . THR A 1 12 ? -0.275 -0.738 -14.911 1.00 0.00 12 THR A C 8
ATOM 5776 O O . THR A 1 12 ? -0.874 -0.031 -15.722 1.00 0.00 12 THR A O 8
ATOM 5787 N N . SER A 1 13 ? 0.626 -0.245 -14.055 1.00 0.00 13 SER A N 8
ATOM 5788 C CA . SER A 1 13 ? 1.007 1.162 -14.042 1.00 0.00 13 SER A CA 8
ATOM 5789 C C . SER A 1 13 ? 2.403 1.357 -13.461 1.00 0.00 13 SER A C 8
ATOM 5790 O O . SER A 1 13 ? 3.166 2.198 -13.935 1.00 0.00 13 SER A O 8
ATOM 5798 N N . GLY A 1 14 ? 2.732 0.575 -12.432 1.00 0.00 14 GLY A N 8
ATOM 5799 C CA . GLY A 1 14 ? 4.024 0.628 -11.764 1.00 0.00 14 GLY A CA 8
ATOM 5800 C C . GLY A 1 14 ? 3.869 0.972 -10.283 1.00 0.00 14 GLY A C 8
ATOM 5801 O O . GLY A 1 14 ? 2.772 0.908 -9.732 1.00 0.00 14 GLY A O 8
ATOM 5805 N N . LEU A 1 15 ? 4.979 1.337 -9.641 1.00 0.00 15 LEU A N 8
ATOM 5806 C CA . LEU A 1 15 ? 5.002 1.637 -8.218 1.00 0.00 15 LEU A CA 8
ATOM 5807 C C . LEU A 1 15 ? 4.067 2.799 -7.872 1.00 0.00 15 LEU A C 8
ATOM 5808 O O . LEU A 1 15 ? 3.570 2.874 -6.749 1.00 0.00 15 LEU A O 8
ATOM 5824 N N . THR A 1 16 ? 3.811 3.702 -8.817 1.00 0.00 16 THR A N 8
ATOM 5825 C CA . THR A 1 16 ? 2.961 4.859 -8.567 1.00 0.00 16 THR A CA 8
ATOM 5826 C C . THR A 1 16 ? 1.537 4.435 -8.218 1.00 0.00 16 THR A C 8
ATOM 5827 O O . THR A 1 16 ? 0.922 5.036 -7.341 1.00 0.00 16 THR A O 8
ATOM 5838 N N . ALA A 1 17 ? 1.001 3.403 -8.881 1.00 0.00 17 ALA A N 8
ATOM 5839 C CA . ALA A 1 17 ? -0.345 2.940 -8.583 1.00 0.00 17 ALA A CA 8
ATOM 5840 C C . ALA A 1 17 ? -0.355 2.070 -7.333 1.00 0.00 17 ALA A C 8
ATOM 5841 O O . ALA A 1 17 ? -1.346 2.037 -6.607 1.00 0.00 17 ALA A O 8
ATOM 5848 N N . CYS A 1 18 ? 0.751 1.365 -7.070 1.00 0.00 18 CYS A N 8
ATOM 5849 C CA . CYS A 1 18 ? 0.873 0.543 -5.880 1.00 0.00 18 CYS A CA 8
ATOM 5850 C C . CYS A 1 18 ? 0.943 1.426 -4.636 1.00 0.00 18 CYS A C 8
ATOM 5851 O O . CYS A 1 18 ? 0.466 1.039 -3.571 1.00 0.00 18 CYS A O 8
ATOM 5858 N N . ARG A 1 19 ? 1.531 2.620 -4.761 1.00 0.00 19 ARG A N 8
ATOM 5859 C CA . ARG A 1 19 ? 1.626 3.549 -3.648 1.00 0.00 19 ARG A CA 8
ATOM 5860 C C . ARG A 1 19 ? 0.301 4.271 -3.436 1.00 0.00 19 ARG A C 8
ATOM 5861 O O . ARG A 1 19 ? -0.083 4.546 -2.302 1.00 0.00 19 ARG A O 8
ATOM 5882 N N . ASN A 1 20 ? -0.403 4.574 -4.530 1.00 0.00 20 ASN A N 8
ATOM 5883 C CA . ASN A 1 20 ? -1.702 5.223 -4.456 1.00 0.00 20 ASN A CA 8
ATOM 5884 C C . ASN A 1 20 ? -2.763 4.254 -3.919 1.00 0.00 20 ASN A C 8
ATOM 5885 O O . ASN A 1 20 ? -3.830 4.689 -3.489 1.00 0.00 20 ASN A O 8
ATOM 5896 N N . HIS A 1 21 ? -2.474 2.946 -3.938 1.00 0.00 21 HIS A N 8
ATOM 5897 C CA . HIS A 1 21 ? -3.370 1.924 -3.415 1.00 0.00 21 HIS A CA 8
ATOM 5898 C C . HIS A 1 21 ? -3.086 1.640 -1.942 1.00 0.00 21 HIS A C 8
ATOM 5899 O O . HIS A 1 21 ? -3.993 1.291 -1.186 1.00 0.00 21 HIS A O 8
ATOM 5913 N N . CYS A 1 22 ? -1.828 1.789 -1.518 1.00 0.00 22 CYS A N 8
ATOM 5914 C CA . CYS A 1 22 ? -1.463 1.617 -0.119 1.00 0.00 22 CYS A CA 8
ATOM 5915 C C . CYS A 1 22 ? -1.774 2.885 0.683 1.00 0.00 22 CYS A C 8
ATOM 5916 O O . CYS A 1 22 ? -1.912 2.819 1.905 1.00 0.00 22 CYS A O 8
ATOM 5923 N N . ARG A 1 23 ? -1.885 4.035 0.008 1.00 0.00 23 ARG A N 8
ATOM 5924 C CA . ARG A 1 23 ? -2.240 5.307 0.634 1.00 0.00 23 ARG A CA 8
ATOM 5925 C C . ARG A 1 23 ? -3.753 5.478 0.725 1.00 0.00 23 ARG A C 8
ATOM 5926 O O . ARG A 1 23 ? -4.238 6.522 1.154 1.00 0.00 23 ARG A O 8
ATOM 5947 N N . SER A 1 24 ? -4.498 4.447 0.317 1.00 0.00 24 SER A N 8
ATOM 5948 C CA . SER A 1 24 ? -5.947 4.401 0.413 1.00 0.00 24 SER A CA 8
ATOM 5949 C C . SER A 1 24 ? -6.357 3.070 1.028 1.00 0.00 24 SER A C 8
ATOM 5950 O O . SER A 1 24 ? -5.530 2.167 1.177 1.00 0.00 24 SER A O 8
ATOM 5958 N N . CYS A 1 25 ? -7.633 2.933 1.390 1.00 0.00 25 CYS A N 8
ATOM 5959 C CA . CYS A 1 25 ? -8.095 1.713 2.028 1.00 0.00 25 CYS A CA 8
ATOM 5960 C C . CYS A 1 25 ? -8.221 0.587 1.005 1.00 0.00 25 CYS A C 8
ATOM 5961 O O . CYS A 1 25 ? -8.754 0.786 -0.086 1.00 0.00 25 CYS A O 8
ATOM 5968 N N . HIS A 1 26 ? -7.724 -0.599 1.363 1.00 0.00 26 HIS A N 8
ATOM 5969 C CA . HIS A 1 26 ? -7.710 -1.766 0.496 1.00 0.00 26 HIS A CA 8
ATOM 5970 C C . HIS A 1 26 ? -7.906 -3.032 1.326 1.00 0.00 26 HIS A C 8
ATOM 5971 O O . HIS A 1 26 ? -7.862 -2.983 2.555 1.00 0.00 26 HIS A O 8
ATOM 5986 N N . ARG A 1 27 ? -8.122 -4.168 0.663 1.00 0.00 27 ARG A N 8
ATOM 5987 C CA . ARG A 1 27 ? -8.359 -5.431 1.349 1.00 0.00 27 ARG A CA 8
ATOM 5988 C C . ARG A 1 27 ? -7.072 -5.973 1.966 1.00 0.00 27 ARG A C 8
ATOM 5989 O O . ARG A 1 27 ? -6.008 -5.898 1.353 1.00 0.00 27 ARG A O 8
ATOM 6010 N N . GLY A 1 28 ? -7.179 -6.520 3.180 1.00 0.00 28 GLY A N 8
ATOM 6011 C CA . GLY A 1 28 ? -6.079 -7.150 3.898 1.00 0.00 28 GLY A CA 8
ATOM 6012 C C . GLY A 1 28 ? -6.354 -8.634 4.129 1.00 0.00 28 GLY A C 8
ATOM 6013 O O . GLY A 1 28 ? -7.264 -9.204 3.529 1.00 0.00 28 GLY A O 8
ATOM 6017 N N . ASP A 1 29 ? -5.565 -9.267 5.002 1.00 0.00 29 ASP A N 8
ATOM 6018 C CA . ASP A 1 29 ? -5.667 -10.699 5.255 1.00 0.00 29 ASP A CA 8
ATOM 6019 C C . ASP A 1 29 ? -6.744 -11.048 6.284 1.00 0.00 29 ASP A C 8
ATOM 6020 O O . ASP A 1 29 ? -7.106 -12.216 6.416 1.00 0.00 29 ASP A O 8
ATOM 6029 N N . VAL A 1 30 ? -7.262 -10.054 7.013 1.00 0.00 30 VAL A N 8
ATOM 6030 C CA . VAL A 1 30 ? -8.294 -10.273 8.024 1.00 0.00 30 VAL A CA 8
ATOM 6031 C C . VAL A 1 30 ? -9.389 -9.204 7.956 1.00 0.00 30 VAL A C 8
ATOM 6032 O O . VAL A 1 30 ? -10.427 -9.333 8.602 1.00 0.00 30 VAL A O 8
ATOM 6045 N N . GLY A 1 31 ? -9.166 -8.144 7.174 1.00 0.00 31 GLY A N 8
ATOM 6046 C CA . GLY A 1 31 ? -10.106 -7.045 7.022 1.00 0.00 31 GLY A CA 8
ATOM 6047 C C . GLY A 1 31 ? -9.474 -5.943 6.178 1.00 0.00 31 GLY A C 8
ATOM 6048 O O . GLY A 1 31 ? -8.330 -6.081 5.744 1.00 0.00 31 GLY A O 8
ATOM 6052 N N . CYS A 1 32 ? -10.203 -4.854 5.938 1.00 0.00 32 CYS A N 8
ATOM 6053 C CA . CYS A 1 32 ? -9.671 -3.755 5.151 1.00 0.00 32 CYS A CA 8
ATOM 6054 C C . CYS A 1 32 ? -8.773 -2.854 5.994 1.00 0.00 32 CYS A C 8
ATOM 6055 O O . CYS A 1 32 ? -9.050 -2.607 7.171 1.00 0.00 32 CYS A O 8
ATOM 6062 N N . VAL A 1 33 ? -7.693 -2.361 5.381 1.00 0.00 33 VAL A N 8
ATOM 6063 C CA . VAL A 1 33 ? -6.682 -1.551 6.046 1.00 0.00 33 VAL A CA 8
ATOM 6064 C C . VAL A 1 33 ? -6.128 -0.489 5.098 1.00 0.00 33 VAL A C 8
ATOM 6065 O O . VAL A 1 33 ? -6.390 -0.519 3.896 1.00 0.00 33 VAL A O 8
ATOM 6078 N N . ARG A 1 34 ? -5.360 0.454 5.648 1.00 0.00 34 ARG A N 8
ATOM 6079 C CA . ARG A 1 34 ? -4.664 1.494 4.896 1.00 0.00 34 ARG A CA 8
ATOM 6080 C C . ARG A 1 34 ? -3.256 1.627 5.472 1.00 0.00 34 ARG A C 8
ATOM 6081 O O . ARG A 1 34 ? -3.059 1.347 6.650 1.00 0.00 34 ARG A O 8
ATOM 6102 N N . CYS A 1 35 ? -2.281 2.046 4.661 1.00 0.00 35 CYS A N 8
ATOM 6103 C CA . CYS A 1 35 ? -0.884 2.051 5.076 1.00 0.00 35 CYS A CA 8
ATOM 6104 C C . CYS A 1 35 ? -0.204 3.392 4.787 1.00 0.00 35 CYS A C 8
ATOM 6105 O O . CYS A 1 35 ? -0.842 4.348 4.342 1.00 0.00 35 CYS A O 8
ATOM 6112 N N . SER A 1 36 ? 1.107 3.458 5.044 1.00 0.00 36 SER A N 8
ATOM 6113 C CA . SER A 1 36 ? 1.888 4.682 4.955 1.00 0.00 36 SER A CA 8
ATOM 6114 C C . SER A 1 36 ? 2.631 4.833 3.629 1.00 0.00 36 SER A C 8
ATOM 6115 O O . SER A 1 36 ? 2.746 5.944 3.111 1.00 0.00 36 SER A O 8
ATOM 6123 N N . ASN A 1 37 ? 3.140 3.729 3.073 1.00 0.00 37 ASN A N 8
ATOM 6124 C CA . ASN A 1 37 ? 3.929 3.748 1.846 1.00 0.00 37 ASN A CA 8
ATOM 6125 C C . ASN A 1 37 ? 3.821 2.390 1.144 1.00 0.00 37 ASN A C 8
ATOM 6126 O O . ASN A 1 37 ? 3.062 1.527 1.589 1.00 0.00 37 ASN A O 8
ATOM 6137 N N . ALA A 1 38 ? 4.566 2.187 0.055 1.00 0.00 38 ALA A N 8
ATOM 6138 C CA . ALA A 1 38 ? 4.506 0.953 -0.714 1.00 0.00 38 ALA A CA 8
ATOM 6139 C C . ALA A 1 38 ? 5.809 0.660 -1.451 1.00 0.00 38 ALA A C 8
ATOM 6140 O O . ALA A 1 38 ? 6.684 1.517 -1.573 1.00 0.00 38 ALA A O 8
ATOM 6147 N N . GLN A 1 39 ? 5.923 -0.575 -1.950 1.00 0.00 39 GLN A N 8
ATOM 6148 C CA . GLN A 1 39 ? 7.020 -1.008 -2.800 1.00 0.00 39 GLN A CA 8
ATOM 6149 C C . GLN A 1 39 ? 6.550 -2.171 -3.677 1.00 0.00 39 GLN A C 8
ATOM 6150 O O . GLN A 1 39 ? 5.501 -2.763 -3.419 1.00 0.00 39 GLN A O 8
ATOM 6164 N N . CYS A 1 40 ? 7.326 -2.498 -4.711 1.00 0.00 40 CYS A N 8
ATOM 6165 C CA . CYS A 1 40 ? 7.025 -3.630 -5.575 1.00 0.00 40 CYS A CA 8
ATOM 6166 C C . CYS A 1 40 ? 7.876 -4.830 -5.165 1.00 0.00 40 CYS A C 8
ATOM 6167 O O . CYS A 1 40 ? 9.029 -4.675 -4.773 1.00 0.00 40 CYS A O 8
ATOM 6174 N N . THR A 1 41 ? 7.296 -6.027 -5.262 1.00 0.00 41 THR A N 8
ATOM 6175 C CA . THR A 1 41 ? 7.920 -7.270 -4.826 1.00 0.00 41 THR A CA 8
ATOM 6176 C C . THR A 1 41 ? 7.695 -8.388 -5.843 1.00 0.00 41 THR A C 8
ATOM 6177 O O . THR A 1 41 ? 7.074 -8.178 -6.885 1.00 0.00 41 THR A O 8
ATOM 6188 N N . GLY A 1 42 ? 8.201 -9.585 -5.533 1.00 0.00 42 GLY A N 8
ATOM 6189 C CA . GLY A 1 42 ? 8.084 -10.748 -6.398 1.00 0.00 42 GLY A CA 8
ATOM 6190 C C . GLY A 1 42 ? 9.395 -11.042 -7.120 1.00 0.00 42 GLY A C 8
ATOM 6191 O O . GLY A 1 42 ? 10.402 -10.373 -6.896 1.00 0.00 42 GLY A O 8
ATOM 6195 N N . PHE A 1 43 ? 9.378 -12.052 -7.994 1.00 0.00 43 PHE A N 8
ATOM 6196 C CA . PHE A 1 43 ? 10.558 -12.491 -8.727 1.00 0.00 43 PHE A CA 8
ATOM 6197 C C . PHE A 1 43 ? 11.048 -11.426 -9.706 1.00 0.00 43 PHE A C 8
ATOM 6198 O O . PHE A 1 43 ? 12.218 -11.431 -10.085 1.00 0.00 43 PHE A O 8
ATOM 6215 N N . LEU A 1 44 ? 10.167 -10.513 -10.124 1.00 0.00 44 LEU A N 8
ATOM 6216 C CA . LEU A 1 44 ? 10.514 -9.492 -11.103 1.00 0.00 44 LEU A CA 8
ATOM 6217 C C . LEU A 1 44 ? 9.811 -8.164 -10.794 1.00 0.00 44 LEU A C 8
ATOM 6218 O O . LEU A 1 44 ? 9.661 -7.319 -11.674 1.00 0.00 44 LEU A O 8
ATOM 6234 N N . GLY A 1 45 ? 9.377 -7.975 -9.544 1.00 0.00 45 GLY A N 8
ATOM 6235 C CA . GLY A 1 45 ? 8.699 -6.751 -9.140 1.00 0.00 45 GLY A CA 8
ATOM 6236 C C . GLY A 1 45 ? 7.259 -6.704 -9.650 1.00 0.00 45 GLY A C 8
ATOM 6237 O O . GLY A 1 45 ? 6.658 -5.635 -9.696 1.00 0.00 45 GLY A O 8
ATOM 6241 N N . THR A 1 46 ? 6.705 -7.856 -10.040 1.00 0.00 46 THR A N 8
ATOM 6242 C CA . THR A 1 46 ? 5.378 -7.943 -10.642 1.00 0.00 46 THR A CA 8
ATOM 6243 C C . THR A 1 46 ? 4.247 -7.957 -9.607 1.00 0.00 46 THR A C 8
ATOM 6244 O O . THR A 1 46 ? 3.093 -8.177 -9.972 1.00 0.00 46 THR A O 8
ATOM 6255 N N . THR A 1 47 ? 4.561 -7.730 -8.328 1.00 0.00 47 THR A N 8
ATOM 6256 C CA . THR A 1 47 ? 3.570 -7.732 -7.258 1.00 0.00 47 THR A CA 8
ATOM 6257 C C . THR A 1 47 ? 3.669 -6.445 -6.438 1.00 0.00 47 THR A C 8
ATOM 6258 O O . THR A 1 47 ? 4.740 -5.853 -6.342 1.00 0.00 47 THR A O 8
ATOM 6269 N N . CYS A 1 48 ? 2.551 -6.012 -5.848 1.00 0.00 48 CYS A N 8
ATOM 6270 C CA . CYS A 1 48 ? 2.489 -4.815 -5.026 1.00 0.00 48 CYS A CA 8
ATOM 6271 C C . CYS A 1 48 ? 2.420 -5.182 -3.543 1.00 0.00 48 CYS A C 8
ATOM 6272 O O . CYS A 1 48 ? 1.733 -6.134 -3.172 1.00 0.00 48 CYS A O 8
ATOM 6279 N N . THR A 1 49 ? 3.128 -4.425 -2.702 1.00 0.00 49 THR A N 8
ATOM 6280 C CA . THR A 1 49 ? 3.141 -4.617 -1.256 1.00 0.00 49 THR A CA 8
ATOM 6281 C C . THR A 1 49 ? 3.161 -3.263 -0.548 1.00 0.00 49 THR A C 8
ATOM 6282 O O . THR A 1 49 ? 3.729 -2.302 -1.059 1.00 0.00 49 THR A O 8
ATOM 6293 N N . CYS A 1 50 ? 2.539 -3.188 0.630 1.00 0.00 50 CYS A N 8
ATOM 6294 C CA . CYS A 1 50 ? 2.465 -1.948 1.398 1.00 0.00 50 CYS A CA 8
ATOM 6295 C C . CYS A 1 50 ? 3.473 -1.948 2.550 1.00 0.00 50 CYS A C 8
ATOM 6296 O O . CYS A 1 50 ? 3.989 -2.995 2.937 1.00 0.00 50 CYS A O 8
ATOM 6303 N N . ILE A 1 51 ? 3.744 -0.759 3.092 1.00 0.00 51 ILE A N 8
ATOM 6304 C CA . ILE A 1 51 ? 4.709 -0.561 4.165 1.00 0.00 51 ILE A CA 8
ATOM 6305 C C . ILE A 1 51 ? 3.989 -0.246 5.474 1.00 0.00 51 ILE A C 8
ATOM 6306 O O . ILE A 1 51 ? 2.928 0.375 5.462 1.00 0.00 51 ILE A O 8
ATOM 6322 N N . ASN A 1 52 ? 4.564 -0.668 6.604 1.00 0.00 52 ASN A N 8
ATOM 6323 C CA . ASN A 1 52 ? 3.973 -0.454 7.917 1.00 0.00 52 ASN A CA 8
ATOM 6324 C C . ASN A 1 52 ? 4.144 1.001 8.369 1.00 0.00 52 ASN A C 8
ATOM 6325 O O . ASN A 1 52 ? 5.077 1.676 7.935 1.00 0.00 52 ASN A O 8
ATOM 6336 N N . PRO A 1 53 ? 3.260 1.498 9.247 1.00 0.00 53 PRO A N 8
ATOM 6337 C CA . PRO A 1 53 ? 2.110 0.807 9.806 1.00 0.00 53 PRO A CA 8
ATOM 6338 C C . PRO A 1 53 ? 0.976 0.685 8.791 1.00 0.00 53 PRO A C 8
ATOM 6339 O O . PRO A 1 53 ? 0.964 1.372 7.769 1.00 0.00 53 PRO A O 8
ATOM 6350 N N . CYS A 1 54 ? 0.022 -0.198 9.091 1.00 0.00 54 CYS A N 8
ATOM 6351 C CA . CYS A 1 54 ? -1.153 -0.429 8.266 1.00 0.00 54 CYS A CA 8
ATOM 6352 C C . CYS A 1 54 ? -2.406 -0.533 9.146 1.00 0.00 54 CYS A C 8
ATOM 6353 O O . CYS A 1 54 ? -2.964 -1.620 9.297 1.00 0.00 54 CYS A O 8
ATOM 6360 N N . PRO A 1 55 ? -2.862 0.582 9.739 1.00 0.00 55 PRO A N 8
ATOM 6361 C CA . PRO A 1 55 ? -4.058 0.624 10.564 1.00 0.00 55 PRO A CA 8
ATOM 6362 C C . PRO A 1 55 ? -5.303 0.249 9.762 1.00 0.00 55 PRO A C 8
ATOM 6363 O O . PRO A 1 55 ? -5.306 0.305 8.532 1.00 0.00 55 PRO A O 8
ATOM 6374 N N . ARG A 1 56 ? -6.375 -0.135 10.461 1.00 0.00 56 ARG A N 8
ATOM 6375 C CA . ARG A 1 56 ? -7.608 -0.593 9.832 1.00 0.00 56 ARG A CA 8
ATOM 6376 C C . ARG A 1 56 ? -8.436 0.569 9.285 1.00 0.00 56 ARG A C 8
ATOM 6377 O O . ARG A 1 56 ? -8.258 1.716 9.694 1.00 0.00 56 ARG A O 8
ATOM 6398 N N . CYS A 1 57 ? -9.346 0.250 8.358 1.00 0.00 57 CYS A N 8
ATOM 6399 C CA . CYS A 1 57 ? -10.220 1.222 7.718 1.00 0.00 57 CYS A CA 8
ATOM 6400 C C . CYS A 1 57 ? -11.589 0.598 7.439 1.00 0.00 57 CYS A C 8
ATOM 6401 O O . CYS A 1 57 ? -11.637 -0.357 6.633 1.00 0.00 57 CYS A O 8
ATOM 6422 N N . ASN A 1 2 ? -15.350 2.015 -0.297 1.00 0.00 2 ASN A N 9
ATOM 6423 C CA . ASN A 1 2 ? -15.016 0.712 -0.845 1.00 0.00 2 ASN A CA 9
ATOM 6424 C C . ASN A 1 2 ? -13.536 0.410 -0.600 1.00 0.00 2 ASN A C 9
ATOM 6425 O O . ASN A 1 2 ? -12.720 1.323 -0.462 1.00 0.00 2 ASN A O 9
ATOM 6436 N N . CYS A 1 3 ? -13.185 -0.878 -0.546 1.00 0.00 3 CYS A N 9
ATOM 6437 C CA . CYS A 1 3 ? -11.821 -1.316 -0.317 1.00 0.00 3 CYS A CA 9
ATOM 6438 C C . CYS A 1 3 ? -11.559 -2.631 -1.060 1.00 0.00 3 CYS A C 9
ATOM 6439 O O . CYS A 1 3 ? -11.603 -3.705 -0.465 1.00 0.00 3 CYS A O 9
ATOM 6446 N N . PRO A 1 4 ? -11.282 -2.551 -2.372 1.00 0.00 4 PRO A N 9
ATOM 6447 C CA . PRO A 1 4 ? -11.041 -3.697 -3.235 1.00 0.00 4 PRO A CA 9
ATOM 6448 C C . PRO A 1 4 ? -9.658 -4.301 -2.992 1.00 0.00 4 PRO A C 9
ATOM 6449 O O . PRO A 1 4 ? -8.871 -3.768 -2.208 1.00 0.00 4 PRO A O 9
ATOM 6460 N N . THR A 1 5 ? -9.367 -5.416 -3.668 1.00 0.00 5 THR A N 9
ATOM 6461 C CA . THR A 1 5 ? -8.090 -6.106 -3.553 1.00 0.00 5 THR A CA 9
ATOM 6462 C C . THR A 1 5 ? -7.325 -6.009 -4.867 1.00 0.00 5 THR A C 9
ATOM 6463 O O . THR A 1 5 ? -7.835 -6.439 -5.902 1.00 0.00 5 THR A O 9
ATOM 6474 N N . ARG A 1 6 ? -6.112 -5.449 -4.838 1.00 0.00 6 ARG A N 9
ATOM 6475 C CA . ARG A 1 6 ? -5.233 -5.339 -6.000 1.00 0.00 6 ARG A CA 9
ATOM 6476 C C . ARG A 1 6 ? -3.796 -5.621 -5.574 1.00 0.00 6 ARG A C 9
ATOM 6477 O O . ARG A 1 6 ? -3.360 -5.146 -4.527 1.00 0.00 6 ARG A O 9
ATOM 6498 N N . ARG A 1 7 ? -3.056 -6.387 -6.385 1.00 0.00 7 ARG A N 9
ATOM 6499 C CA . ARG A 1 7 ? -1.656 -6.714 -6.126 1.00 0.00 7 ARG A CA 9
ATOM 6500 C C . ARG A 1 7 ? -0.817 -6.631 -7.407 1.00 0.00 7 ARG A C 9
ATOM 6501 O O . ARG A 1 7 ? 0.407 -6.661 -7.334 1.00 0.00 7 ARG A O 9
ATOM 6522 N N . GLY A 1 8 ? -1.463 -6.529 -8.572 1.00 0.00 8 GLY A N 9
ATOM 6523 C CA . GLY A 1 8 ? -0.789 -6.492 -9.862 1.00 0.00 8 GLY A CA 9
ATOM 6524 C C . GLY A 1 8 ? -0.451 -5.069 -10.304 1.00 0.00 8 GLY A C 9
ATOM 6525 O O . GLY A 1 8 ? -0.054 -4.857 -11.448 1.00 0.00 8 GLY A O 9
ATOM 6529 N N . LEU A 1 9 ? -0.603 -4.092 -9.404 1.00 0.00 9 LEU A N 9
ATOM 6530 C CA . LEU A 1 9 ? -0.428 -2.681 -9.728 1.00 0.00 9 LEU A CA 9
ATOM 6531 C C . LEU A 1 9 ? 0.978 -2.371 -10.236 1.00 0.00 9 LEU A C 9
ATOM 6532 O O . LEU A 1 9 ? 1.164 -1.397 -10.959 1.00 0.00 9 LEU A O 9
ATOM 6548 N N . CYS A 1 10 ? 1.966 -3.189 -9.865 1.00 0.00 10 CYS A N 9
ATOM 6549 C CA . CYS A 1 10 ? 3.349 -2.985 -10.282 1.00 0.00 10 CYS A CA 9
ATOM 6550 C C . CYS A 1 10 ? 3.584 -3.431 -11.728 1.00 0.00 10 CYS A C 9
ATOM 6551 O O . CYS A 1 10 ? 4.712 -3.363 -12.209 1.00 0.00 10 CYS A O 9
ATOM 6558 N N . VAL A 1 11 ? 2.532 -3.887 -12.422 1.00 0.00 11 VAL A N 9
ATOM 6559 C CA . VAL A 1 11 ? 2.633 -4.339 -13.807 1.00 0.00 11 VAL A CA 9
ATOM 6560 C C . VAL A 1 11 ? 1.575 -3.675 -14.689 1.00 0.00 11 VAL A C 9
ATOM 6561 O O . VAL A 1 11 ? 1.766 -3.578 -15.902 1.00 0.00 11 VAL A O 9
ATOM 6574 N N . THR A 1 12 ? 0.465 -3.213 -14.108 1.00 0.00 12 THR A N 9
ATOM 6575 C CA . THR A 1 12 ? -0.619 -2.613 -14.877 1.00 0.00 12 THR A CA 9
ATOM 6576 C C . THR A 1 12 ? -0.542 -1.087 -14.890 1.00 0.00 12 THR A C 9
ATOM 6577 O O . THR A 1 12 ? -1.111 -0.461 -15.783 1.00 0.00 12 THR A O 9
ATOM 6588 N N . SER A 1 13 ? 0.151 -0.484 -13.920 1.00 0.00 13 SER A N 9
ATOM 6589 C CA . SER A 1 13 ? 0.257 0.967 -13.823 1.00 0.00 13 SER A CA 9
ATOM 6590 C C . SER A 1 13 ? 1.614 1.423 -13.280 1.00 0.00 13 SER A C 9
ATOM 6591 O O . SER A 1 13 ? 2.013 2.563 -13.514 1.00 0.00 13 SER A O 9
ATOM 6599 N N . GLY A 1 14 ? 2.324 0.554 -12.562 1.00 0.00 14 GLY A N 9
ATOM 6600 C CA . GLY A 1 14 ? 3.635 0.856 -12.009 1.00 0.00 14 GLY A CA 9
ATOM 6601 C C . GLY A 1 14 ? 3.567 1.144 -10.513 1.00 0.00 14 GLY A C 9
ATOM 6602 O O . GLY A 1 14 ? 2.502 1.065 -9.897 1.00 0.00 14 GLY A O 9
ATOM 6606 N N . LEU A 1 15 ? 4.718 1.484 -9.927 1.00 0.00 15 LEU A N 9
ATOM 6607 C CA . LEU A 1 15 ? 4.847 1.708 -8.493 1.00 0.00 15 LEU A CA 9
ATOM 6608 C C . LEU A 1 15 ? 3.947 2.846 -8.017 1.00 0.00 15 LEU A C 9
ATOM 6609 O O . LEU A 1 15 ? 3.504 2.839 -6.870 1.00 0.00 15 LEU A O 9
ATOM 6625 N N . THR A 1 16 ? 3.667 3.828 -8.878 1.00 0.00 16 THR A N 9
ATOM 6626 C CA . THR A 1 16 ? 2.846 4.968 -8.496 1.00 0.00 16 THR A CA 9
ATOM 6627 C C . THR A 1 16 ? 1.439 4.527 -8.108 1.00 0.00 16 THR A C 9
ATOM 6628 O O . THR A 1 16 ? 0.836 5.117 -7.213 1.00 0.00 16 THR A O 9
ATOM 6639 N N . ALA A 1 17 ? 0.901 3.498 -8.766 1.00 0.00 17 ALA A N 9
ATOM 6640 C CA . ALA A 1 17 ? -0.435 3.017 -8.449 1.00 0.00 17 ALA A CA 9
ATOM 6641 C C . ALA A 1 17 ? -0.392 2.126 -7.216 1.00 0.00 17 ALA A C 9
ATOM 6642 O O . ALA A 1 17 ? -1.360 2.069 -6.460 1.00 0.00 17 ALA A O 9
ATOM 6649 N N . CYS A 1 18 ? 0.725 1.426 -7.003 1.00 0.00 18 CYS A N 9
ATOM 6650 C CA . CYS A 1 18 ? 0.903 0.592 -5.827 1.00 0.00 18 CYS A CA 9
ATOM 6651 C C . CYS A 1 18 ? 1.019 1.470 -4.584 1.00 0.00 18 CYS A C 9
ATOM 6652 O O . CYS A 1 18 ? 0.606 1.070 -3.497 1.00 0.00 18 CYS A O 9
ATOM 6659 N N . ARG A 1 19 ? 1.581 2.672 -4.742 1.00 0.00 19 ARG A N 9
ATOM 6660 C CA . ARG A 1 19 ? 1.757 3.613 -3.645 1.00 0.00 19 ARG A CA 9
ATOM 6661 C C . ARG A 1 19 ? 0.454 4.338 -3.332 1.00 0.00 19 ARG A C 9
ATOM 6662 O O . ARG A 1 19 ? 0.198 4.677 -2.179 1.00 0.00 19 ARG A O 9
ATOM 6683 N N . ASN A 1 20 ? -0.369 4.570 -4.356 1.00 0.00 20 ASN A N 9
ATOM 6684 C CA . ASN A 1 20 ? -1.662 5.211 -4.182 1.00 0.00 20 ASN A CA 9
ATOM 6685 C C . ASN A 1 20 ? -2.699 4.232 -3.632 1.00 0.00 20 ASN A C 9
ATOM 6686 O O . ASN A 1 20 ? -3.676 4.650 -3.015 1.00 0.00 20 ASN A O 9
ATOM 6697 N N . HIS A 1 21 ? -2.497 2.928 -3.847 1.00 0.00 21 HIS A N 9
ATOM 6698 C CA . HIS A 1 21 ? -3.410 1.907 -3.352 1.00 0.00 21 HIS A CA 9
ATOM 6699 C C . HIS A 1 21 ? -3.128 1.589 -1.887 1.00 0.00 21 HIS A C 9
ATOM 6700 O O . HIS A 1 21 ? -4.055 1.326 -1.120 1.00 0.00 21 HIS A O 9
ATOM 6714 N N . CYS A 1 22 ? -1.854 1.612 -1.491 1.00 0.00 22 CYS A N 9
ATOM 6715 C CA . CYS A 1 22 ? -1.478 1.382 -0.103 1.00 0.00 22 CYS A CA 9
ATOM 6716 C C . CYS A 1 22 ? -1.799 2.605 0.754 1.00 0.00 22 CYS A C 9
ATOM 6717 O O . CYS A 1 22 ? -1.981 2.471 1.961 1.00 0.00 22 CYS A O 9
ATOM 6724 N N . ARG A 1 23 ? -1.873 3.796 0.143 1.00 0.00 23 ARG A N 9
ATOM 6725 C CA . ARG A 1 23 ? -2.231 5.026 0.844 1.00 0.00 23 ARG A CA 9
ATOM 6726 C C . ARG A 1 23 ? -3.739 5.264 0.805 1.00 0.00 23 ARG A C 9
ATOM 6727 O O . ARG A 1 23 ? -4.211 6.359 1.111 1.00 0.00 23 ARG A O 9
ATOM 6748 N N . SER A 1 24 ? -4.498 4.234 0.428 1.00 0.00 24 SER A N 9
ATOM 6749 C CA . SER A 1 24 ? -5.950 4.265 0.406 1.00 0.00 24 SER A CA 9
ATOM 6750 C C . SER A 1 24 ? -6.486 2.989 1.046 1.00 0.00 24 SER A C 9
ATOM 6751 O O . SER A 1 24 ? -5.732 2.046 1.283 1.00 0.00 24 SER A O 9
ATOM 6759 N N . CYS A 1 25 ? -7.789 2.952 1.327 1.00 0.00 25 CYS A N 9
ATOM 6760 C CA . CYS A 1 25 ? -8.395 1.806 1.982 1.00 0.00 25 CYS A CA 9
ATOM 6761 C C . CYS A 1 25 ? -8.492 0.641 1.001 1.00 0.00 25 CYS A C 9
ATOM 6762 O O . CYS A 1 25 ? -9.090 0.773 -0.066 1.00 0.00 25 CYS A O 9
ATOM 6769 N N . HIS A 1 26 ? -7.903 -0.505 1.359 1.00 0.00 26 HIS A N 9
ATOM 6770 C CA . HIS A 1 26 ? -7.890 -1.687 0.514 1.00 0.00 26 HIS A CA 9
ATOM 6771 C C . HIS A 1 26 ? -8.097 -2.934 1.365 1.00 0.00 26 HIS A C 9
ATOM 6772 O O . HIS A 1 26 ? -7.962 -2.878 2.587 1.00 0.00 26 HIS A O 9
ATOM 6787 N N . ARG A 1 27 ? -8.429 -4.061 0.737 1.00 0.00 27 ARG A N 9
ATOM 6788 C CA . ARG A 1 27 ? -8.681 -5.303 1.456 1.00 0.00 27 ARG A CA 9
ATOM 6789 C C . ARG A 1 27 ? -7.372 -5.904 1.965 1.00 0.00 27 ARG A C 9
ATOM 6790 O O . ARG A 1 27 ? -6.388 -5.960 1.229 1.00 0.00 27 ARG A O 9
ATOM 6811 N N . GLY A 1 28 ? -7.370 -6.349 3.223 1.00 0.00 28 GLY A N 9
ATOM 6812 C CA . GLY A 1 28 ? -6.222 -6.988 3.856 1.00 0.00 28 GLY A CA 9
ATOM 6813 C C . GLY A 1 28 ? -6.393 -8.500 3.906 1.00 0.00 28 GLY A C 9
ATOM 6814 O O . GLY A 1 28 ? -7.088 -9.081 3.071 1.00 0.00 28 GLY A O 9
ATOM 6818 N N . ASP A 1 29 ? -5.763 -9.140 4.891 1.00 0.00 29 ASP A N 9
ATOM 6819 C CA . ASP A 1 29 ? -5.831 -10.589 5.050 1.00 0.00 29 ASP A CA 9
ATOM 6820 C C . ASP A 1 29 ? -7.027 -11.019 5.896 1.00 0.00 29 ASP A C 9
ATOM 6821 O O . ASP A 1 29 ? -7.434 -12.178 5.841 1.00 0.00 29 ASP A O 9
ATOM 6830 N N . VAL A 1 30 ? -7.592 -10.097 6.681 1.00 0.00 30 VAL A N 9
ATOM 6831 C CA . VAL A 1 30 ? -8.722 -10.385 7.557 1.00 0.00 30 VAL A CA 9
ATOM 6832 C C . VAL A 1 30 ? -9.750 -9.246 7.567 1.00 0.00 30 VAL A C 9
ATOM 6833 O O . VAL A 1 30 ? -10.850 -9.406 8.090 1.00 0.00 30 VAL A O 9
ATOM 6846 N N . GLY A 1 31 ? -9.403 -8.091 6.990 1.00 0.00 31 GLY A N 9
ATOM 6847 C CA . GLY A 1 31 ? -10.277 -6.929 6.942 1.00 0.00 31 GLY A CA 9
ATOM 6848 C C . GLY A 1 31 ? -9.601 -5.813 6.155 1.00 0.00 31 GLY A C 9
ATOM 6849 O O . GLY A 1 31 ? -8.433 -5.935 5.790 1.00 0.00 31 GLY A O 9
ATOM 6853 N N . CYS A 1 32 ? -10.320 -4.721 5.890 1.00 0.00 32 CYS A N 9
ATOM 6854 C CA . CYS A 1 32 ? -9.756 -3.625 5.115 1.00 0.00 32 CYS A CA 9
ATOM 6855 C C . CYS A 1 32 ? -8.859 -2.740 5.972 1.00 0.00 32 CYS A C 9
ATOM 6856 O O . CYS A 1 32 ? -9.153 -2.470 7.136 1.00 0.00 32 CYS A O 9
ATOM 6863 N N . VAL A 1 33 ? -7.751 -2.289 5.374 1.00 0.00 33 VAL A N 9
ATOM 6864 C CA . VAL A 1 33 ? -6.744 -1.485 6.044 1.00 0.00 33 VAL A CA 9
ATOM 6865 C C . VAL A 1 33 ? -6.140 -0.477 5.068 1.00 0.00 33 VAL A C 9
ATOM 6866 O O . VAL A 1 33 ? -6.366 -0.555 3.859 1.00 0.00 33 VAL A O 9
ATOM 6879 N N . ARG A 1 34 ? -5.370 0.470 5.603 1.00 0.00 34 ARG A N 9
ATOM 6880 C CA . ARG A 1 34 ? -4.625 1.461 4.839 1.00 0.00 34 ARG A CA 9
ATOM 6881 C C . ARG A 1 34 ? -3.235 1.587 5.455 1.00 0.00 34 ARG A C 9
ATOM 6882 O O . ARG A 1 34 ? -3.085 1.352 6.648 1.00 0.00 34 ARG A O 9
ATOM 6903 N N . CYS A 1 35 ? -2.228 1.949 4.659 1.00 0.00 35 CYS A N 9
ATOM 6904 C CA . CYS A 1 35 ? -0.844 1.962 5.104 1.00 0.00 35 CYS A CA 9
ATOM 6905 C C . CYS A 1 35 ? -0.168 3.305 4.821 1.00 0.00 35 CYS A C 9
ATOM 6906 O O . CYS A 1 35 ? -0.816 4.258 4.388 1.00 0.00 35 CYS A O 9
ATOM 6913 N N . SER A 1 36 ? 1.146 3.375 5.069 1.00 0.00 36 SER A N 9
ATOM 6914 C CA . SER A 1 36 ? 1.910 4.614 4.981 1.00 0.00 36 SER A CA 9
ATOM 6915 C C . SER A 1 36 ? 2.669 4.747 3.663 1.00 0.00 36 SER A C 9
ATOM 6916 O O . SER A 1 36 ? 2.789 5.850 3.126 1.00 0.00 36 SER A O 9
ATOM 6924 N N . ASN A 1 37 ? 3.189 3.639 3.133 1.00 0.00 37 ASN A N 9
ATOM 6925 C CA . ASN A 1 37 ? 3.981 3.658 1.907 1.00 0.00 37 ASN A CA 9
ATOM 6926 C C . ASN A 1 37 ? 3.869 2.305 1.193 1.00 0.00 37 ASN A C 9
ATOM 6927 O O . ASN A 1 37 ? 3.116 1.437 1.634 1.00 0.00 37 ASN A O 9
ATOM 6938 N N . ALA A 1 38 ? 4.614 2.114 0.097 1.00 0.00 38 ALA A N 9
ATOM 6939 C CA . ALA A 1 38 ? 4.555 0.889 -0.682 1.00 0.00 38 ALA A CA 9
ATOM 6940 C C . ALA A 1 38 ? 5.852 0.643 -1.447 1.00 0.00 38 ALA A C 9
ATOM 6941 O O . ALA A 1 38 ? 6.696 1.530 -1.562 1.00 0.00 38 ALA A O 9
ATOM 6948 N N . GLN A 1 39 ? 5.997 -0.575 -1.973 1.00 0.00 39 GLN A N 9
ATOM 6949 C CA . GLN A 1 39 ? 7.092 -0.951 -2.849 1.00 0.00 39 GLN A CA 9
ATOM 6950 C C . GLN A 1 39 ? 6.668 -2.128 -3.726 1.00 0.00 39 GLN A C 9
ATOM 6951 O O . GLN A 1 39 ? 5.664 -2.786 -3.452 1.00 0.00 39 GLN A O 9
ATOM 6965 N N . CYS A 1 40 ? 7.436 -2.401 -4.784 1.00 0.00 40 CYS A N 9
ATOM 6966 C CA . CYS A 1 40 ? 7.179 -3.542 -5.647 1.00 0.00 40 CYS A CA 9
ATOM 6967 C C . CYS A 1 40 ? 8.106 -4.694 -5.263 1.00 0.00 40 CYS A C 9
ATOM 6968 O O . CYS A 1 40 ? 9.277 -4.474 -4.947 1.00 0.00 40 CYS A O 9
ATOM 6975 N N . THR A 1 41 ? 7.582 -5.922 -5.287 1.00 0.00 41 THR A N 9
ATOM 6976 C CA . THR A 1 41 ? 8.307 -7.118 -4.875 1.00 0.00 41 THR A CA 9
ATOM 6977 C C . THR A 1 41 ? 8.046 -8.269 -5.843 1.00 0.00 41 THR A C 9
ATOM 6978 O O . THR A 1 41 ? 7.329 -8.106 -6.830 1.00 0.00 41 THR A O 9
ATOM 6989 N N . GLY A 1 42 ? 8.629 -9.436 -5.558 1.00 0.00 42 GLY A N 9
ATOM 6990 C CA . GLY A 1 42 ? 8.487 -10.627 -6.381 1.00 0.00 42 GLY A CA 9
ATOM 6991 C C . GLY A 1 42 ? 9.781 -10.946 -7.120 1.00 0.00 42 GLY A C 9
ATOM 6992 O O . GLY A 1 42 ? 10.813 -10.318 -6.883 1.00 0.00 42 GLY A O 9
ATOM 6996 N N . PHE A 1 43 ? 9.724 -11.928 -8.021 1.00 0.00 43 PHE A N 9
ATOM 6997 C CA . PHE A 1 43 ? 10.890 -12.371 -8.778 1.00 0.00 43 PHE A CA 9
ATOM 6998 C C . PHE A 1 43 ? 11.384 -11.292 -9.742 1.00 0.00 43 PHE A C 9
ATOM 6999 O O . PHE A 1 43 ? 12.554 -11.301 -10.131 1.00 0.00 43 PHE A O 9
ATOM 7016 N N . LEU A 1 44 ? 10.510 -10.356 -10.131 1.00 0.00 44 LEU A N 9
ATOM 7017 C CA . LEU A 1 44 ? 10.859 -9.310 -11.083 1.00 0.00 44 LEU A CA 9
ATOM 7018 C C . LEU A 1 44 ? 10.117 -8.005 -10.773 1.00 0.00 44 LEU A C 9
ATOM 7019 O O . LEU A 1 44 ? 9.948 -7.154 -11.644 1.00 0.00 44 LEU A O 9
ATOM 7035 N N . GLY A 1 45 ? 9.659 -7.843 -9.524 1.00 0.00 45 GLY A N 9
ATOM 7036 C CA . GLY A 1 45 ? 8.940 -6.646 -9.104 1.00 0.00 45 GLY A CA 9
ATOM 7037 C C . GLY A 1 45 ? 7.496 -6.634 -9.612 1.00 0.00 45 GLY A C 9
ATOM 7038 O O . GLY A 1 45 ? 6.870 -5.577 -9.655 1.00 0.00 45 GLY A O 9
ATOM 7042 N N . THR A 1 46 ? 6.969 -7.798 -9.998 1.00 0.00 46 THR A N 9
ATOM 7043 C CA . THR A 1 46 ? 5.647 -7.923 -10.601 1.00 0.00 46 THR A CA 9
ATOM 7044 C C . THR A 1 46 ? 4.513 -7.938 -9.575 1.00 0.00 46 THR A C 9
ATOM 7045 O O . THR A 1 46 ? 3.363 -8.169 -9.948 1.00 0.00 46 THR A O 9
ATOM 7056 N N . THR A 1 47 ? 4.804 -7.698 -8.295 1.00 0.00 47 THR A N 9
ATOM 7057 C CA . THR A 1 47 ? 3.788 -7.709 -7.250 1.00 0.00 47 THR A CA 9
ATOM 7058 C C . THR A 1 47 ? 3.882 -6.442 -6.407 1.00 0.00 47 THR A C 9
ATOM 7059 O O . THR A 1 47 ? 4.974 -5.924 -6.185 1.00 0.00 47 THR A O 9
ATOM 7070 N N . CYS A 1 48 ? 2.736 -5.942 -5.939 1.00 0.00 48 CYS A N 9
ATOM 7071 C CA . CYS A 1 48 ? 2.658 -4.764 -5.088 1.00 0.00 48 CYS A CA 9
ATOM 7072 C C . CYS A 1 48 ? 2.607 -5.175 -3.618 1.00 0.00 48 CYS A C 9
ATOM 7073 O O . CYS A 1 48 ? 1.965 -6.167 -3.275 1.00 0.00 48 CYS A O 9
ATOM 7080 N N . THR A 1 49 ? 3.281 -4.412 -2.757 1.00 0.00 49 THR A N 9
ATOM 7081 C CA . THR A 1 49 ? 3.290 -4.648 -1.318 1.00 0.00 49 THR A CA 9
ATOM 7082 C C . THR A 1 49 ? 3.306 -3.317 -0.571 1.00 0.00 49 THR A C 9
ATOM 7083 O O . THR A 1 49 ? 3.916 -2.352 -1.032 1.00 0.00 49 THR A O 9
ATOM 7094 N N . CYS A 1 50 ? 2.636 -3.260 0.583 1.00 0.00 50 CYS A N 9
ATOM 7095 C CA . CYS A 1 50 ? 2.528 -2.042 1.374 1.00 0.00 50 CYS A CA 9
ATOM 7096 C C . CYS A 1 50 ? 3.536 -2.031 2.522 1.00 0.00 50 CYS A C 9
ATOM 7097 O O . CYS A 1 50 ? 4.109 -3.064 2.870 1.00 0.00 50 CYS A O 9
ATOM 7104 N N . ILE A 1 51 ? 3.747 -0.849 3.110 1.00 0.00 51 ILE A N 9
ATOM 7105 C CA . ILE A 1 51 ? 4.705 -0.635 4.188 1.00 0.00 51 ILE A CA 9
ATOM 7106 C C . ILE A 1 51 ? 3.969 -0.213 5.456 1.00 0.00 51 ILE A C 9
ATOM 7107 O O . ILE A 1 51 ? 3.065 0.616 5.400 1.00 0.00 51 ILE A O 9
ATOM 7123 N N . ASN A 1 52 ? 4.359 -0.784 6.597 1.00 0.00 52 ASN A N 9
ATOM 7124 C CA . ASN A 1 52 ? 3.735 -0.497 7.881 1.00 0.00 52 ASN A CA 9
ATOM 7125 C C . ASN A 1 52 ? 4.082 0.917 8.362 1.00 0.00 52 ASN A C 9
ATOM 7126 O O . ASN A 1 52 ? 5.076 1.488 7.915 1.00 0.00 52 ASN A O 9
ATOM 7137 N N . PRO A 1 53 ? 3.288 1.502 9.270 1.00 0.00 53 PRO A N 9
ATOM 7138 C CA . PRO A 1 53 ? 2.065 0.962 9.854 1.00 0.00 53 PRO A CA 9
ATOM 7139 C C . PRO A 1 53 ? 0.949 0.767 8.831 1.00 0.00 53 PRO A C 9
ATOM 7140 O O . PRO A 1 53 ? 0.983 1.346 7.748 1.00 0.00 53 PRO A O 9
ATOM 7151 N N . CYS A 1 54 ? -0.044 -0.057 9.186 1.00 0.00 54 CYS A N 9
ATOM 7152 C CA . CYS A 1 54 ? -1.206 -0.325 8.353 1.00 0.00 54 CYS A CA 9
ATOM 7153 C C . CYS A 1 54 ? -2.473 -0.391 9.213 1.00 0.00 54 CYS A C 9
ATOM 7154 O O . CYS A 1 54 ? -3.034 -1.471 9.408 1.00 0.00 54 CYS A O 9
ATOM 7161 N N . PRO A 1 55 ? -2.943 0.749 9.737 1.00 0.00 55 PRO A N 9
ATOM 7162 C CA . PRO A 1 55 ? -4.155 0.828 10.537 1.00 0.00 55 PRO A CA 9
ATOM 7163 C C . PRO A 1 55 ? -5.396 0.485 9.713 1.00 0.00 55 PRO A C 9
ATOM 7164 O O . PRO A 1 55 ? -5.353 0.455 8.484 1.00 0.00 55 PRO A O 9
ATOM 7175 N N . ARG A 1 56 ? -6.518 0.223 10.395 1.00 0.00 56 ARG A N 9
ATOM 7176 C CA . ARG A 1 56 ? -7.762 -0.164 9.740 1.00 0.00 56 ARG A CA 9
ATOM 7177 C C . ARG A 1 56 ? -8.465 1.044 9.124 1.00 0.00 56 ARG A C 9
ATOM 7178 O O . ARG A 1 56 ? -8.144 2.190 9.440 1.00 0.00 56 ARG A O 9
ATOM 7199 N N . CYS A 1 57 ? -9.429 0.778 8.240 1.00 0.00 57 CYS A N 9
ATOM 7200 C CA . CYS A 1 57 ? -10.186 1.805 7.538 1.00 0.00 57 CYS A CA 9
ATOM 7201 C C . CYS A 1 57 ? -11.596 1.312 7.194 1.00 0.00 57 CYS A C 9
ATOM 7202 O O . CYS A 1 57 ? -12.448 2.186 6.922 1.00 0.00 57 CYS A O 9
ATOM 7223 N N . ASN A 1 2 ? -15.478 -0.308 0.125 1.00 0.00 2 ASN A N 10
ATOM 7224 C CA . ASN A 1 2 ? -14.553 0.795 0.345 1.00 0.00 2 ASN A CA 10
ATOM 7225 C C . ASN A 1 2 ? -13.105 0.296 0.373 1.00 0.00 2 ASN A C 10
ATOM 7226 O O . ASN A 1 2 ? -12.193 1.063 0.677 1.00 0.00 2 ASN A O 10
ATOM 7237 N N . CYS A 1 3 ? -12.894 -0.984 0.061 1.00 0.00 3 CYS A N 10
ATOM 7238 C CA . CYS A 1 3 ? -11.580 -1.603 0.080 1.00 0.00 3 CYS A CA 10
ATOM 7239 C C . CYS A 1 3 ? -11.518 -2.757 -0.920 1.00 0.00 3 CYS A C 10
ATOM 7240 O O . CYS A 1 3 ? -11.772 -3.910 -0.559 1.00 0.00 3 CYS A O 10
ATOM 7247 N N . PRO A 1 4 ? -11.181 -2.464 -2.180 1.00 0.00 4 PRO A N 10
ATOM 7248 C CA . PRO A 1 4 ? -10.995 -3.452 -3.228 1.00 0.00 4 PRO A CA 10
ATOM 7249 C C . PRO A 1 4 ? -9.655 -4.171 -3.059 1.00 0.00 4 PRO A C 10
ATOM 7250 O O . PRO A 1 4 ? -8.886 -3.856 -2.148 1.00 0.00 4 PRO A O 10
ATOM 7261 N N . THR A 1 5 ? -9.373 -5.138 -3.938 1.00 0.00 5 THR A N 10
ATOM 7262 C CA . THR A 1 5 ? -8.118 -5.886 -3.915 1.00 0.00 5 THR A CA 10
ATOM 7263 C C . THR A 1 5 ? -7.406 -5.758 -5.256 1.00 0.00 5 THR A C 10
ATOM 7264 O O . THR A 1 5 ? -7.972 -6.101 -6.290 1.00 0.00 5 THR A O 10
ATOM 7275 N N . ARG A 1 6 ? -6.162 -5.266 -5.242 1.00 0.00 6 ARG A N 10
ATOM 7276 C CA . ARG A 1 6 ? -5.336 -5.137 -6.434 1.00 0.00 6 ARG A CA 10
ATOM 7277 C C . ARG A 1 6 ? -3.884 -5.436 -6.074 1.00 0.00 6 ARG A C 10
ATOM 7278 O O . ARG A 1 6 ? -3.368 -4.886 -5.103 1.00 0.00 6 ARG A O 10
ATOM 7299 N N . ARG A 1 7 ? -3.226 -6.303 -6.852 1.00 0.00 7 ARG A N 10
ATOM 7300 C CA . ARG A 1 7 ? -1.824 -6.668 -6.644 1.00 0.00 7 ARG A CA 10
ATOM 7301 C C . ARG A 1 7 ? -1.002 -6.473 -7.915 1.00 0.00 7 ARG A C 10
ATOM 7302 O O . ARG A 1 7 ? 0.225 -6.460 -7.856 1.00 0.00 7 ARG A O 10
ATOM 7323 N N . GLY A 1 8 ? -1.668 -6.320 -9.065 1.00 0.00 8 GLY A N 10
ATOM 7324 C CA . GLY A 1 8 ? -1.020 -6.195 -10.366 1.00 0.00 8 GLY A CA 10
ATOM 7325 C C . GLY A 1 8 ? -0.589 -4.765 -10.678 1.00 0.00 8 GLY A C 10
ATOM 7326 O O . GLY A 1 8 ? -0.219 -4.462 -11.808 1.00 0.00 8 GLY A O 10
ATOM 7330 N N . LEU A 1 9 ? -0.634 -3.876 -9.683 1.00 0.00 9 LEU A N 10
ATOM 7331 C CA . LEU A 1 9 ? -0.336 -2.467 -9.871 1.00 0.00 9 LEU A CA 10
ATOM 7332 C C . LEU A 1 9 ? 1.119 -2.234 -10.271 1.00 0.00 9 LEU A C 10
ATOM 7333 O O . LEU A 1 9 ? 1.449 -1.164 -10.772 1.00 0.00 9 LEU A O 10
ATOM 7349 N N . CYS A 1 10 ? 1.995 -3.218 -10.061 1.00 0.00 10 CYS A N 10
ATOM 7350 C CA . CYS A 1 10 ? 3.404 -3.102 -10.420 1.00 0.00 10 CYS A CA 10
ATOM 7351 C C . CYS A 1 10 ? 3.705 -3.739 -11.779 1.00 0.00 10 CYS A C 10
ATOM 7352 O O . CYS A 1 10 ? 4.862 -3.758 -12.200 1.00 0.00 10 CYS A O 10
ATOM 7359 N N . VAL A 1 11 ? 2.685 -4.258 -12.470 1.00 0.00 11 VAL A N 10
ATOM 7360 C CA . VAL A 1 11 ? 2.882 -4.936 -13.748 1.00 0.00 11 VAL A CA 10
ATOM 7361 C C . VAL A 1 11 ? 2.875 -3.947 -14.913 1.00 0.00 11 VAL A C 10
ATOM 7362 O O . VAL A 1 11 ? 3.539 -4.188 -15.920 1.00 0.00 11 VAL A O 10
ATOM 7375 N N . THR A 1 12 ? 2.141 -2.839 -14.791 1.00 0.00 12 THR A N 10
ATOM 7376 C CA . THR A 1 12 ? 2.063 -1.853 -15.867 1.00 0.00 12 THR A CA 10
ATOM 7377 C C . THR A 1 12 ? 1.731 -0.450 -15.352 1.00 0.00 12 THR A C 10
ATOM 7378 O O . THR A 1 12 ? 2.101 0.540 -15.980 1.00 0.00 12 THR A O 10
ATOM 7389 N N . SER A 1 13 ? 1.039 -0.353 -14.212 1.00 0.00 13 SER A N 10
ATOM 7390 C CA . SER A 1 13 ? 0.643 0.930 -13.648 1.00 0.00 13 SER A CA 10
ATOM 7391 C C . SER A 1 13 ? 1.792 1.596 -12.894 1.00 0.00 13 SER A C 10
ATOM 7392 O O . SER A 1 13 ? 1.779 2.808 -12.680 1.00 0.00 13 SER A O 10
ATOM 7400 N N . GLY A 1 14 ? 2.783 0.800 -12.496 1.00 0.00 14 GLY A N 10
ATOM 7401 C CA . GLY A 1 14 ? 4.010 1.273 -11.876 1.00 0.00 14 GLY A CA 10
ATOM 7402 C C . GLY A 1 14 ? 3.870 1.443 -10.365 1.00 0.00 14 GLY A C 10
ATOM 7403 O O . GLY A 1 14 ? 2.775 1.335 -9.812 1.00 0.00 14 GLY A O 10
ATOM 7407 N N . LEU A 1 15 ? 4.991 1.712 -9.692 1.00 0.00 15 LEU A N 10
ATOM 7408 C CA . LEU A 1 15 ? 5.039 1.837 -8.243 1.00 0.00 15 LEU A CA 10
ATOM 7409 C C . LEU A 1 15 ? 4.136 2.971 -7.757 1.00 0.00 15 LEU A C 10
ATOM 7410 O O . LEU A 1 15 ? 3.630 2.918 -6.639 1.00 0.00 15 LEU A O 10
ATOM 7426 N N . THR A 1 16 ? 3.928 3.999 -8.583 1.00 0.00 16 THR A N 10
ATOM 7427 C CA . THR A 1 16 ? 3.090 5.127 -8.209 1.00 0.00 16 THR A CA 10
ATOM 7428 C C . THR A 1 16 ? 1.658 4.672 -7.947 1.00 0.00 16 THR A C 10
ATOM 7429 O O . THR A 1 16 ? 0.982 5.230 -7.084 1.00 0.00 16 THR A O 10
ATOM 7440 N N . ALA A 1 17 ? 1.184 3.661 -8.680 1.00 0.00 17 ALA A N 10
ATOM 7441 C CA . ALA A 1 17 ? -0.167 3.158 -8.505 1.00 0.00 17 ALA A CA 10
ATOM 7442 C C . ALA A 1 17 ? -0.237 2.230 -7.296 1.00 0.00 17 ALA A C 10
ATOM 7443 O O . ALA A 1 17 ? -1.269 2.157 -6.633 1.00 0.00 17 ALA A O 10
ATOM 7450 N N . CYS A 1 18 ? 0.858 1.522 -7.004 1.00 0.00 18 CYS A N 10
ATOM 7451 C CA . CYS A 1 18 ? 0.938 0.655 -5.838 1.00 0.00 18 CYS A CA 10
ATOM 7452 C C . CYS A 1 18 ? 1.011 1.499 -4.567 1.00 0.00 18 CYS A C 10
ATOM 7453 O O . CYS A 1 18 ? 0.550 1.077 -3.512 1.00 0.00 18 CYS A O 10
ATOM 7460 N N . ARG A 1 19 ? 1.586 2.706 -4.663 1.00 0.00 19 ARG A N 10
ATOM 7461 C CA . ARG A 1 19 ? 1.698 3.610 -3.526 1.00 0.00 19 ARG A CA 10
ATOM 7462 C C . ARG A 1 19 ? 0.381 4.332 -3.273 1.00 0.00 19 ARG A C 10
ATOM 7463 O O . ARG A 1 19 ? 0.042 4.617 -2.126 1.00 0.00 19 ARG A O 10
ATOM 7484 N N . ASN A 1 20 ? -0.367 4.624 -4.341 1.00 0.00 20 ASN A N 10
ATOM 7485 C CA . ASN A 1 20 ? -1.674 5.255 -4.224 1.00 0.00 20 ASN A CA 10
ATOM 7486 C C . ASN A 1 20 ? -2.715 4.256 -3.712 1.00 0.00 20 ASN A C 10
ATOM 7487 O O . ASN A 1 20 ? -3.735 4.657 -3.153 1.00 0.00 20 ASN A O 10
ATOM 7498 N N . HIS A 1 21 ? -2.463 2.955 -3.896 1.00 0.00 21 HIS A N 10
ATOM 7499 C CA . HIS A 1 21 ? -3.341 1.904 -3.408 1.00 0.00 21 HIS A CA 10
ATOM 7500 C C . HIS A 1 21 ? -3.060 1.604 -1.938 1.00 0.00 21 HIS A C 10
ATOM 7501 O O . HIS A 1 21 ? -3.969 1.250 -1.189 1.00 0.00 21 HIS A O 10
ATOM 7515 N N . CYS A 1 22 ? -1.801 1.745 -1.518 1.00 0.00 22 CYS A N 10
ATOM 7516 C CA . CYS A 1 22 ? -1.420 1.546 -0.127 1.00 0.00 22 CYS A CA 10
ATOM 7517 C C . CYS A 1 22 ? -1.738 2.776 0.720 1.00 0.00 22 CYS A C 10
ATOM 7518 O O . CYS A 1 22 ? -1.929 2.646 1.926 1.00 0.00 22 CYS A O 10
ATOM 7525 N N . ARG A 1 23 ? -1.801 3.961 0.110 1.00 0.00 23 ARG A N 10
ATOM 7526 C CA . ARG A 1 23 ? -2.200 5.186 0.800 1.00 0.00 23 ARG A CA 10
ATOM 7527 C C . ARG A 1 23 ? -3.721 5.348 0.797 1.00 0.00 23 ARG A C 10
ATOM 7528 O O . ARG A 1 23 ? -4.239 6.397 1.174 1.00 0.00 23 ARG A O 10
ATOM 7549 N N . SER A 1 24 ? -4.431 4.305 0.367 1.00 0.00 24 SER A N 10
ATOM 7550 C CA . SER A 1 24 ? -5.884 4.255 0.365 1.00 0.00 24 SER A CA 10
ATOM 7551 C C . SER A 1 24 ? -6.316 2.939 0.999 1.00 0.00 24 SER A C 10
ATOM 7552 O O . SER A 1 24 ? -5.485 2.067 1.239 1.00 0.00 24 SER A O 10
ATOM 7560 N N . CYS A 1 25 ? -7.610 2.785 1.273 1.00 0.00 25 CYS A N 10
ATOM 7561 C CA . CYS A 1 25 ? -8.093 1.589 1.936 1.00 0.00 25 CYS A CA 10
ATOM 7562 C C . CYS A 1 25 ? -8.186 0.434 0.946 1.00 0.00 25 CYS A C 10
ATOM 7563 O O . CYS A 1 25 ? -8.717 0.587 -0.153 1.00 0.00 25 CYS A O 10
ATOM 7570 N N . HIS A 1 26 ? -7.665 -0.729 1.341 1.00 0.00 26 HIS A N 10
ATOM 7571 C CA . HIS A 1 26 ? -7.618 -1.917 0.501 1.00 0.00 26 HIS A CA 10
ATOM 7572 C C . HIS A 1 26 ? -7.811 -3.163 1.360 1.00 0.00 26 HIS A C 10
ATOM 7573 O O . HIS A 1 26 ? -7.806 -3.088 2.587 1.00 0.00 26 HIS A O 10
ATOM 7588 N N . ARG A 1 27 ? -7.985 -4.316 0.712 1.00 0.00 27 ARG A N 10
ATOM 7589 C CA . ARG A 1 27 ? -8.229 -5.569 1.411 1.00 0.00 27 ARG A CA 10
ATOM 7590 C C . ARG A 1 27 ? -6.951 -6.095 2.063 1.00 0.00 27 ARG A C 10
ATOM 7591 O O . ARG A 1 27 ? -5.874 -6.014 1.477 1.00 0.00 27 ARG A O 10
ATOM 7612 N N . GLY A 1 28 ? -7.083 -6.634 3.277 1.00 0.00 28 GLY A N 10
ATOM 7613 C CA . GLY A 1 28 ? -5.984 -7.223 4.022 1.00 0.00 28 GLY A CA 10
ATOM 7614 C C . GLY A 1 28 ? -6.216 -8.714 4.255 1.00 0.00 28 GLY A C 10
ATOM 7615 O O . GLY A 1 28 ? -7.126 -9.304 3.678 1.00 0.00 28 GLY A O 10
ATOM 7619 N N . ASP A 1 29 ? -5.388 -9.327 5.110 1.00 0.00 29 ASP A N 10
ATOM 7620 C CA . ASP A 1 29 ? -5.461 -10.756 5.383 1.00 0.00 29 ASP A CA 10
ATOM 7621 C C . ASP A 1 29 ? -6.461 -11.100 6.488 1.00 0.00 29 ASP A C 10
ATOM 7622 O O . ASP A 1 29 ? -6.799 -12.269 6.666 1.00 0.00 29 ASP A O 10
ATOM 7631 N N . VAL A 1 30 ? -6.938 -10.098 7.229 1.00 0.00 30 VAL A N 10
ATOM 7632 C CA . VAL A 1 30 ? -7.891 -10.302 8.316 1.00 0.00 30 VAL A CA 10
ATOM 7633 C C . VAL A 1 30 ? -9.014 -9.260 8.293 1.00 0.00 30 VAL A C 10
ATOM 7634 O O . VAL A 1 30 ? -10.010 -9.395 9.004 1.00 0.00 30 VAL A O 10
ATOM 7647 N N . GLY A 1 31 ? -8.863 -8.216 7.473 1.00 0.00 31 GLY A N 10
ATOM 7648 C CA . GLY A 1 31 ? -9.832 -7.138 7.368 1.00 0.00 31 GLY A CA 10
ATOM 7649 C C . GLY A 1 31 ? -9.285 -6.039 6.468 1.00 0.00 31 GLY A C 10
ATOM 7650 O O . GLY A 1 31 ? -8.165 -6.150 5.967 1.00 0.00 31 GLY A O 10
ATOM 7654 N N . CYS A 1 32 ? -10.063 -4.977 6.250 1.00 0.00 32 CYS A N 10
ATOM 7655 C CA . CYS A 1 32 ? -9.613 -3.883 5.405 1.00 0.00 32 CYS A CA 10
ATOM 7656 C C . CYS A 1 32 ? -8.710 -2.933 6.182 1.00 0.00 32 CYS A C 10
ATOM 7657 O O . CYS A 1 32 ? -8.948 -2.643 7.354 1.00 0.00 32 CYS A O 10
ATOM 7664 N N . VAL A 1 33 ? -7.659 -2.450 5.507 1.00 0.00 33 VAL A N 10
ATOM 7665 C CA . VAL A 1 33 ? -6.642 -1.606 6.114 1.00 0.00 33 VAL A CA 10
ATOM 7666 C C . VAL A 1 33 ? -6.135 -0.558 5.125 1.00 0.00 33 VAL A C 10
ATOM 7667 O O . VAL A 1 33 ? -6.412 -0.624 3.930 1.00 0.00 33 VAL A O 10
ATOM 7680 N N . ARG A 1 34 ? -5.379 0.410 5.646 1.00 0.00 34 ARG A N 10
ATOM 7681 C CA . ARG A 1 34 ? -4.727 1.459 4.877 1.00 0.00 34 ARG A CA 10
ATOM 7682 C C . ARG A 1 34 ? -3.327 1.653 5.451 1.00 0.00 34 ARG A C 10
ATOM 7683 O O . ARG A 1 34 ? -3.135 1.454 6.646 1.00 0.00 34 ARG A O 10
ATOM 7704 N N . CYS A 1 35 ? -2.356 2.035 4.620 1.00 0.00 35 CYS A N 10
ATOM 7705 C CA . CYS A 1 35 ? -0.952 2.091 5.026 1.00 0.00 35 CYS A CA 10
ATOM 7706 C C . CYS A 1 35 ? -0.316 3.446 4.699 1.00 0.00 35 CYS A C 10
ATOM 7707 O O . CYS A 1 35 ? -1.007 4.384 4.305 1.00 0.00 35 CYS A O 10
ATOM 7714 N N . SER A 1 36 ? 1.008 3.549 4.870 1.00 0.00 36 SER A N 10
ATOM 7715 C CA . SER A 1 36 ? 1.743 4.801 4.702 1.00 0.00 36 SER A CA 10
ATOM 7716 C C . SER A 1 36 ? 2.517 4.869 3.385 1.00 0.00 36 SER A C 10
ATOM 7717 O O . SER A 1 36 ? 2.564 5.923 2.756 1.00 0.00 36 SER A O 10
ATOM 7725 N N . ASN A 1 37 ? 3.127 3.757 2.964 1.00 0.00 37 ASN A N 10
ATOM 7726 C CA . ASN A 1 37 ? 3.966 3.699 1.772 1.00 0.00 37 ASN A CA 10
ATOM 7727 C C . ASN A 1 37 ? 3.841 2.333 1.098 1.00 0.00 37 ASN A C 10
ATOM 7728 O O . ASN A 1 37 ? 3.038 1.503 1.526 1.00 0.00 37 ASN A O 10
ATOM 7739 N N . ALA A 1 38 ? 4.626 2.096 0.041 1.00 0.00 38 ALA A N 10
ATOM 7740 C CA . ALA A 1 38 ? 4.544 0.864 -0.721 1.00 0.00 38 ALA A CA 10
ATOM 7741 C C . ALA A 1 38 ? 5.843 0.547 -1.456 1.00 0.00 38 ALA A C 10
ATOM 7742 O O . ALA A 1 38 ? 6.734 1.390 -1.554 1.00 0.00 38 ALA A O 10
ATOM 7749 N N . GLN A 1 39 ? 5.929 -0.680 -1.971 1.00 0.00 39 GLN A N 10
ATOM 7750 C CA . GLN A 1 39 ? 7.011 -1.135 -2.829 1.00 0.00 39 GLN A CA 10
ATOM 7751 C C . GLN A 1 39 ? 6.510 -2.269 -3.727 1.00 0.00 39 GLN A C 10
ATOM 7752 O O . GLN A 1 39 ? 5.447 -2.840 -3.480 1.00 0.00 39 GLN A O 10
ATOM 7766 N N . CYS A 1 40 ? 7.278 -2.597 -4.770 1.00 0.00 40 CYS A N 10
ATOM 7767 C CA . CYS A 1 40 ? 6.940 -3.698 -5.660 1.00 0.00 40 CYS A CA 10
ATOM 7768 C C . CYS A 1 40 ? 7.749 -4.933 -5.273 1.00 0.00 40 CYS A C 10
ATOM 7769 O O . CYS A 1 40 ? 8.914 -4.823 -4.889 1.00 0.00 40 CYS A O 10
ATOM 7776 N N . THR A 1 41 ? 7.131 -6.112 -5.376 1.00 0.00 41 THR A N 10
ATOM 7777 C CA . THR A 1 41 ? 7.723 -7.376 -4.950 1.00 0.00 41 THR A CA 10
ATOM 7778 C C . THR A 1 41 ? 7.428 -8.483 -5.957 1.00 0.00 41 THR A C 10
ATOM 7779 O O . THR A 1 41 ? 6.819 -8.243 -6.999 1.00 0.00 41 THR A O 10
ATOM 7790 N N . GLY A 1 42 ? 7.862 -9.707 -5.639 1.00 0.00 42 GLY A N 10
ATOM 7791 C CA . GLY A 1 42 ? 7.655 -10.870 -6.488 1.00 0.00 42 GLY A CA 10
ATOM 7792 C C . GLY A 1 42 ? 8.929 -11.257 -7.228 1.00 0.00 42 GLY A C 10
ATOM 7793 O O . GLY A 1 42 ? 9.959 -10.596 -7.102 1.00 0.00 42 GLY A O 10
ATOM 7797 N N . PHE A 1 43 ? 8.857 -12.338 -8.008 1.00 0.00 43 PHE A N 10
ATOM 7798 C CA . PHE A 1 43 ? 9.994 -12.855 -8.759 1.00 0.00 43 PHE A CA 10
ATOM 7799 C C . PHE A 1 43 ? 10.436 -11.893 -9.862 1.00 0.00 43 PHE A C 10
ATOM 7800 O O . PHE A 1 43 ? 11.572 -11.971 -10.331 1.00 0.00 43 PHE A O 10
ATOM 7817 N N . LEU A 1 44 ? 9.551 -10.983 -10.282 1.00 0.00 44 LEU A N 10
ATOM 7818 C CA . LEU A 1 44 ? 9.842 -10.065 -11.375 1.00 0.00 44 LEU A CA 10
ATOM 7819 C C . LEU A 1 44 ? 9.268 -8.674 -11.101 1.00 0.00 44 LEU A C 10
ATOM 7820 O O . LEU A 1 44 ? 9.107 -7.871 -12.017 1.00 0.00 44 LEU A O 10
ATOM 7836 N N . GLY A 1 45 ? 8.951 -8.382 -9.833 1.00 0.00 45 GLY A N 10
ATOM 7837 C CA . GLY A 1 45 ? 8.389 -7.095 -9.451 1.00 0.00 45 GLY A CA 10
ATOM 7838 C C . GLY A 1 45 ? 6.924 -6.960 -9.866 1.00 0.00 45 GLY A C 10
ATOM 7839 O O . GLY A 1 45 ? 6.386 -5.857 -9.865 1.00 0.00 45 GLY A O 10
ATOM 7843 N N . THR A 1 46 ? 6.279 -8.072 -10.221 1.00 0.00 46 THR A N 10
ATOM 7844 C CA . THR A 1 46 ? 4.911 -8.095 -10.725 1.00 0.00 46 THR A CA 10
ATOM 7845 C C . THR A 1 46 ? 3.862 -8.078 -9.613 1.00 0.00 46 THR A C 10
ATOM 7846 O O . THR A 1 46 ? 2.680 -8.290 -9.887 1.00 0.00 46 THR A O 10
ATOM 7857 N N . THR A 1 47 ? 4.266 -7.832 -8.362 1.00 0.00 47 THR A N 10
ATOM 7858 C CA . THR A 1 47 ? 3.349 -7.800 -7.229 1.00 0.00 47 THR A CA 10
ATOM 7859 C C . THR A 1 47 ? 3.492 -6.484 -6.468 1.00 0.00 47 THR A C 10
ATOM 7860 O O . THR A 1 47 ? 4.562 -5.879 -6.472 1.00 0.00 47 THR A O 10
ATOM 7871 N N . CYS A 1 48 ? 2.415 -6.039 -5.817 1.00 0.00 48 CYS A N 10
ATOM 7872 C CA . CYS A 1 48 ? 2.403 -4.819 -5.024 1.00 0.00 48 CYS A CA 10
ATOM 7873 C C . CYS A 1 48 ? 2.326 -5.169 -3.538 1.00 0.00 48 CYS A C 10
ATOM 7874 O O . CYS A 1 48 ? 1.604 -6.088 -3.151 1.00 0.00 48 CYS A O 10
ATOM 7881 N N . THR A 1 49 ? 3.067 -4.430 -2.711 1.00 0.00 49 THR A N 10
ATOM 7882 C CA . THR A 1 49 ? 3.097 -4.631 -1.268 1.00 0.00 49 THR A CA 10
ATOM 7883 C C . THR A 1 49 ? 3.146 -3.283 -0.552 1.00 0.00 49 THR A C 10
ATOM 7884 O O . THR A 1 49 ? 3.728 -2.328 -1.064 1.00 0.00 49 THR A O 10
ATOM 7895 N N . CYS A 1 50 ? 2.532 -3.198 0.632 1.00 0.00 50 CYS A N 10
ATOM 7896 C CA . CYS A 1 50 ? 2.455 -1.957 1.389 1.00 0.00 50 CYS A CA 10
ATOM 7897 C C . CYS A 1 50 ? 3.469 -1.921 2.530 1.00 0.00 50 CYS A C 10
ATOM 7898 O O . CYS A 1 50 ? 4.049 -2.943 2.893 1.00 0.00 50 CYS A O 10
ATOM 7905 N N . ILE A 1 51 ? 3.680 -0.729 3.096 1.00 0.00 51 ILE A N 10
ATOM 7906 C CA . ILE A 1 51 ? 4.649 -0.486 4.159 1.00 0.00 51 ILE A CA 10
ATOM 7907 C C . ILE A 1 51 ? 3.942 -0.031 5.434 1.00 0.00 51 ILE A C 10
ATOM 7908 O O . ILE A 1 51 ? 2.968 0.714 5.371 1.00 0.00 51 ILE A O 10
ATOM 7924 N N . ASN A 1 52 ? 4.436 -0.484 6.588 1.00 0.00 52 ASN A N 10
ATOM 7925 C CA . ASN A 1 52 ? 3.848 -0.160 7.883 1.00 0.00 52 ASN A CA 10
ATOM 7926 C C . ASN A 1 52 ? 4.022 1.325 8.215 1.00 0.00 52 ASN A C 10
ATOM 7927 O O . ASN A 1 52 ? 4.930 1.974 7.696 1.00 0.00 52 ASN A O 10
ATOM 7938 N N . PRO A 1 53 ? 3.165 1.880 9.081 1.00 0.00 53 PRO A N 10
ATOM 7939 C CA . PRO A 1 53 ? 2.039 1.217 9.724 1.00 0.00 53 PRO A CA 10
ATOM 7940 C C . PRO A 1 53 ? 0.898 0.980 8.739 1.00 0.00 53 PRO A C 10
ATOM 7941 O O . PRO A 1 53 ? 0.848 1.599 7.678 1.00 0.00 53 PRO A O 10
ATOM 7952 N N . CYS A 1 54 ? -0.018 0.079 9.098 1.00 0.00 54 CYS A N 10
ATOM 7953 C CA . CYS A 1 54 ? -1.181 -0.261 8.290 1.00 0.00 54 CYS A CA 10
ATOM 7954 C C . CYS A 1 54 ? -2.430 -0.386 9.172 1.00 0.00 54 CYS A C 10
ATOM 7955 O O . CYS A 1 54 ? -2.947 -1.491 9.346 1.00 0.00 54 CYS A O 10
ATOM 7962 N N . PRO A 1 55 ? -2.923 0.728 9.732 1.00 0.00 55 PRO A N 10
ATOM 7963 C CA . PRO A 1 55 ? -4.128 0.757 10.548 1.00 0.00 55 PRO A CA 10
ATOM 7964 C C . PRO A 1 55 ? -5.359 0.365 9.730 1.00 0.00 55 PRO A C 10
ATOM 7965 O O . PRO A 1 55 ? -5.321 0.352 8.500 1.00 0.00 55 PRO A O 10
ATOM 7976 N N . ARG A 1 56 ? -6.464 0.046 10.414 1.00 0.00 56 ARG A N 10
ATOM 7977 C CA . ARG A 1 56 ? -7.688 -0.406 9.763 1.00 0.00 56 ARG A CA 10
ATOM 7978 C C . ARG A 1 56 ? -8.463 0.747 9.136 1.00 0.00 56 ARG A C 10
ATOM 7979 O O . ARG A 1 56 ? -8.192 1.919 9.395 1.00 0.00 56 ARG A O 10
ATOM 8000 N N . CYS A 1 57 ? -9.439 0.386 8.301 1.00 0.00 57 CYS A N 10
ATOM 8001 C CA . CYS A 1 57 ? -10.300 1.322 7.597 1.00 0.00 57 CYS A CA 10
ATOM 8002 C C . CYS A 1 57 ? -11.671 0.693 7.354 1.00 0.00 57 CYS A C 10
ATOM 8003 O O . CYS A 1 57 ? -11.728 -0.307 6.605 1.00 0.00 57 CYS A O 10
ATOM 8024 N N . ASN A 1 2 ? -14.962 2.419 -0.023 1.00 0.00 2 ASN A N 11
ATOM 8025 C CA . ASN A 1 2 ? -14.740 1.090 -0.561 1.00 0.00 2 ASN A CA 11
ATOM 8026 C C . ASN A 1 2 ? -13.284 0.677 -0.339 1.00 0.00 2 ASN A C 11
ATOM 8027 O O . ASN A 1 2 ? -12.410 1.529 -0.169 1.00 0.00 2 ASN A O 11
ATOM 8038 N N . CYS A 1 3 ? -13.023 -0.631 -0.344 1.00 0.00 3 CYS A N 11
ATOM 8039 C CA . CYS A 1 3 ? -11.690 -1.177 -0.150 1.00 0.00 3 CYS A CA 11
ATOM 8040 C C . CYS A 1 3 ? -11.511 -2.452 -0.988 1.00 0.00 3 CYS A C 11
ATOM 8041 O O . CYS A 1 3 ? -11.608 -3.563 -0.467 1.00 0.00 3 CYS A O 11
ATOM 8048 N N . PRO A 1 4 ? -11.246 -2.296 -2.295 1.00 0.00 4 PRO A N 11
ATOM 8049 C CA . PRO A 1 4 ? -11.068 -3.395 -3.230 1.00 0.00 4 PRO A CA 11
ATOM 8050 C C . PRO A 1 4 ? -9.715 -4.078 -3.040 1.00 0.00 4 PRO A C 11
ATOM 8051 O O . PRO A 1 4 ? -8.907 -3.657 -2.214 1.00 0.00 4 PRO A O 11
ATOM 8062 N N . THR A 1 5 ? -9.475 -5.140 -3.813 1.00 0.00 5 THR A N 11
ATOM 8063 C CA . THR A 1 5 ? -8.227 -5.891 -3.763 1.00 0.00 5 THR A CA 11
ATOM 8064 C C . THR A 1 5 ? -7.496 -5.770 -5.098 1.00 0.00 5 THR A C 11
ATOM 8065 O O . THR A 1 5 ? -8.099 -5.973 -6.149 1.00 0.00 5 THR A O 11
ATOM 8076 N N . ARG A 1 6 ? -6.202 -5.441 -5.056 1.00 0.00 6 ARG A N 11
ATOM 8077 C CA . ARG A 1 6 ? -5.359 -5.354 -6.246 1.00 0.00 6 ARG A CA 11
ATOM 8078 C C . ARG A 1 6 ? -3.962 -5.866 -5.907 1.00 0.00 6 ARG A C 11
ATOM 8079 O O . ARG A 1 6 ? -3.470 -5.615 -4.807 1.00 0.00 6 ARG A O 11
ATOM 8100 N N . ARG A 1 7 ? -3.320 -6.577 -6.842 1.00 0.00 7 ARG A N 11
ATOM 8101 C CA . ARG A 1 7 ? -2.004 -7.175 -6.610 1.00 0.00 7 ARG A CA 11
ATOM 8102 C C . ARG A 1 7 ? -1.020 -6.866 -7.739 1.00 0.00 7 ARG A C 11
ATOM 8103 O O . ARG A 1 7 ? 0.191 -6.903 -7.519 1.00 0.00 7 ARG A O 11
ATOM 8124 N N . GLY A 1 8 ? -1.526 -6.562 -8.941 1.00 0.00 8 GLY A N 11
ATOM 8125 C CA . GLY A 1 8 ? -0.706 -6.383 -10.135 1.00 0.00 8 GLY A CA 11
ATOM 8126 C C . GLY A 1 8 ? -0.432 -4.918 -10.475 1.00 0.00 8 GLY A C 11
ATOM 8127 O O . GLY A 1 8 ? -0.040 -4.614 -11.600 1.00 0.00 8 GLY A O 11
ATOM 8131 N N . LEU A 1 9 ? -0.639 -4.005 -9.520 1.00 0.00 9 LEU A N 11
ATOM 8132 C CA . LEU A 1 9 ? -0.518 -2.573 -9.755 1.00 0.00 9 LEU A CA 11
ATOM 8133 C C . LEU A 1 9 ? 0.865 -2.173 -10.265 1.00 0.00 9 LEU A C 11
ATOM 8134 O O . LEU A 1 9 ? 0.988 -1.139 -10.923 1.00 0.00 9 LEU A O 11
ATOM 8150 N N . CYS A 1 10 ? 1.902 -2.965 -9.977 1.00 0.00 10 CYS A N 11
ATOM 8151 C CA . CYS A 1 10 ? 3.254 -2.621 -10.390 1.00 0.00 10 CYS A CA 11
ATOM 8152 C C . CYS A 1 10 ? 3.537 -3.054 -11.831 1.00 0.00 10 CYS A C 11
ATOM 8153 O O . CYS A 1 10 ? 4.669 -2.955 -12.302 1.00 0.00 10 CYS A O 11
ATOM 8160 N N . VAL A 1 11 ? 2.505 -3.535 -12.537 1.00 0.00 11 VAL A N 11
ATOM 8161 C CA . VAL A 1 11 ? 2.606 -3.946 -13.930 1.00 0.00 11 VAL A CA 11
ATOM 8162 C C . VAL A 1 11 ? 1.552 -3.233 -14.772 1.00 0.00 11 VAL A C 11
ATOM 8163 O O . VAL A 1 11 ? 1.740 -3.056 -15.975 1.00 0.00 11 VAL A O 11
ATOM 8176 N N . THR A 1 12 ? 0.439 -2.814 -14.160 1.00 0.00 12 THR A N 11
ATOM 8177 C CA . THR A 1 12 ? -0.628 -2.127 -14.877 1.00 0.00 12 THR A CA 11
ATOM 8178 C C . THR A 1 12 ? -0.403 -0.614 -14.898 1.00 0.00 12 THR A C 11
ATOM 8179 O O . THR A 1 12 ? -1.032 0.091 -15.685 1.00 0.00 12 THR A O 11
ATOM 8190 N N . SER A 1 13 ? 0.489 -0.110 -14.039 1.00 0.00 13 SER A N 11
ATOM 8191 C CA . SER A 1 13 ? 0.825 1.308 -14.012 1.00 0.00 13 SER A CA 11
ATOM 8192 C C . SER A 1 13 ? 2.231 1.527 -13.470 1.00 0.00 13 SER A C 11
ATOM 8193 O O . SER A 1 13 ? 2.967 2.381 -13.963 1.00 0.00 13 SER A O 11
ATOM 8201 N N . GLY A 1 14 ? 2.604 0.745 -12.452 1.00 0.00 14 GLY A N 11
ATOM 8202 C CA . GLY A 1 14 ? 3.919 0.820 -11.828 1.00 0.00 14 GLY A CA 11
ATOM 8203 C C . GLY A 1 14 ? 3.795 1.094 -10.336 1.00 0.00 14 GLY A C 11
ATOM 8204 O O . GLY A 1 14 ? 2.708 1.004 -9.766 1.00 0.00 14 GLY A O 11
ATOM 8208 N N . LEU A 1 15 ? 4.920 1.432 -9.697 1.00 0.00 15 LEU A N 11
ATOM 8209 C CA . LEU A 1 15 ? 4.965 1.676 -8.264 1.00 0.00 15 LEU A CA 11
ATOM 8210 C C . LEU A 1 15 ? 4.033 2.823 -7.865 1.00 0.00 15 LEU A C 11
ATOM 8211 O O . LEU A 1 15 ? 3.549 2.858 -6.736 1.00 0.00 15 LEU A O 11
ATOM 8227 N N . THR A 1 16 ? 3.770 3.760 -8.778 1.00 0.00 16 THR A N 11
ATOM 8228 C CA . THR A 1 16 ? 2.913 4.902 -8.486 1.00 0.00 16 THR A CA 11
ATOM 8229 C C . THR A 1 16 ? 1.504 4.455 -8.110 1.00 0.00 16 THR A C 11
ATOM 8230 O O . THR A 1 16 ? 0.913 5.009 -7.187 1.00 0.00 16 THR A O 11
ATOM 8241 N N . ALA A 1 17 ? 0.951 3.456 -8.808 1.00 0.00 17 ALA A N 11
ATOM 8242 C CA . ALA A 1 17 ? -0.387 2.979 -8.497 1.00 0.00 17 ALA A CA 11
ATOM 8243 C C . ALA A 1 17 ? -0.364 2.062 -7.277 1.00 0.00 17 ALA A C 11
ATOM 8244 O O . ALA A 1 17 ? -1.349 1.977 -6.551 1.00 0.00 17 ALA A O 11
ATOM 8251 N N . CYS A 1 18 ? 0.756 1.373 -7.048 1.00 0.00 18 CYS A N 11
ATOM 8252 C CA . CYS A 1 18 ? 0.910 0.516 -5.881 1.00 0.00 18 CYS A CA 11
ATOM 8253 C C . CYS A 1 18 ? 0.986 1.376 -4.621 1.00 0.00 18 CYS A C 11
ATOM 8254 O O . CYS A 1 18 ? 0.528 0.959 -3.559 1.00 0.00 18 CYS A O 11
ATOM 8261 N N . ARG A 1 19 ? 1.559 2.578 -4.730 1.00 0.00 19 ARG A N 11
ATOM 8262 C CA . ARG A 1 19 ? 1.677 3.491 -3.601 1.00 0.00 19 ARG A CA 11
ATOM 8263 C C . ARG A 1 19 ? 0.360 4.211 -3.349 1.00 0.00 19 ARG A C 11
ATOM 8264 O O . ARG A 1 19 ? -0.001 4.460 -2.203 1.00 0.00 19 ARG A O 11
ATOM 8285 N N . ASN A 1 20 ? -0.362 4.540 -4.421 1.00 0.00 20 ASN A N 11
ATOM 8286 C CA . ASN A 1 20 ? -1.653 5.208 -4.310 1.00 0.00 20 ASN A CA 11
ATOM 8287 C C . ASN A 1 20 ? -2.730 4.241 -3.811 1.00 0.00 20 ASN A C 11
ATOM 8288 O O . ASN A 1 20 ? -3.777 4.689 -3.347 1.00 0.00 20 ASN A O 11
ATOM 8299 N N . HIS A 1 21 ? -2.478 2.933 -3.900 1.00 0.00 21 HIS A N 11
ATOM 8300 C CA . HIS A 1 21 ? -3.395 1.921 -3.394 1.00 0.00 21 HIS A CA 11
ATOM 8301 C C . HIS A 1 21 ? -3.091 1.583 -1.938 1.00 0.00 21 HIS A C 11
ATOM 8302 O O . HIS A 1 21 ? -3.995 1.244 -1.175 1.00 0.00 21 HIS A O 11
ATOM 8316 N N . CYS A 1 22 ? -1.818 1.680 -1.542 1.00 0.00 22 CYS A N 11
ATOM 8317 C CA . CYS A 1 22 ? -1.427 1.461 -0.159 1.00 0.00 22 CYS A CA 11
ATOM 8318 C C . CYS A 1 22 ? -1.747 2.675 0.714 1.00 0.00 22 CYS A C 11
ATOM 8319 O O . CYS A 1 22 ? -1.930 2.522 1.918 1.00 0.00 22 CYS A O 11
ATOM 8326 N N . ARG A 1 23 ? -1.821 3.872 0.115 1.00 0.00 23 ARG A N 11
ATOM 8327 C CA . ARG A 1 23 ? -2.144 5.103 0.835 1.00 0.00 23 ARG A CA 11
ATOM 8328 C C . ARG A 1 23 ? -3.652 5.344 0.876 1.00 0.00 23 ARG A C 11
ATOM 8329 O O . ARG A 1 23 ? -4.103 6.405 1.304 1.00 0.00 23 ARG A O 11
ATOM 8350 N N . SER A 1 24 ? -4.427 4.355 0.428 1.00 0.00 24 SER A N 11
ATOM 8351 C CA . SER A 1 24 ? -5.879 4.363 0.493 1.00 0.00 24 SER A CA 11
ATOM 8352 C C . SER A 1 24 ? -6.346 3.041 1.091 1.00 0.00 24 SER A C 11
ATOM 8353 O O . SER A 1 24 ? -5.550 2.113 1.245 1.00 0.00 24 SER A O 11
ATOM 8361 N N . CYS A 1 25 ? -7.629 2.941 1.435 1.00 0.00 25 CYS A N 11
ATOM 8362 C CA . CYS A 1 25 ? -8.135 1.730 2.054 1.00 0.00 25 CYS A CA 11
ATOM 8363 C C . CYS A 1 25 ? -8.276 0.614 1.023 1.00 0.00 25 CYS A C 11
ATOM 8364 O O . CYS A 1 25 ? -8.836 0.819 -0.055 1.00 0.00 25 CYS A O 11
ATOM 8371 N N . HIS A 1 26 ? -7.763 -0.569 1.357 1.00 0.00 26 HIS A N 11
ATOM 8372 C CA . HIS A 1 26 ? -7.778 -1.736 0.489 1.00 0.00 26 HIS A CA 11
ATOM 8373 C C . HIS A 1 26 ? -7.966 -2.989 1.338 1.00 0.00 26 HIS A C 11
ATOM 8374 O O . HIS A 1 26 ? -7.840 -2.935 2.563 1.00 0.00 26 HIS A O 11
ATOM 8389 N N . ARG A 1 27 ? -8.268 -4.123 0.701 1.00 0.00 27 ARG A N 11
ATOM 8390 C CA . ARG A 1 27 ? -8.512 -5.365 1.422 1.00 0.00 27 ARG A CA 11
ATOM 8391 C C . ARG A 1 27 ? -7.191 -5.957 1.910 1.00 0.00 27 ARG A C 11
ATOM 8392 O O . ARG A 1 27 ? -6.281 -6.192 1.116 1.00 0.00 27 ARG A O 11
ATOM 8413 N N . GLY A 1 28 ? -7.096 -6.197 3.220 1.00 0.00 28 GLY A N 11
ATOM 8414 C CA . GLY A 1 28 ? -5.932 -6.806 3.850 1.00 0.00 28 GLY A CA 11
ATOM 8415 C C . GLY A 1 28 ? -6.066 -8.327 3.903 1.00 0.00 28 GLY A C 11
ATOM 8416 O O . GLY A 1 28 ? -6.816 -8.924 3.135 1.00 0.00 28 GLY A O 11
ATOM 8420 N N . ASP A 1 29 ? -5.325 -8.961 4.820 1.00 0.00 29 ASP A N 11
ATOM 8421 C CA . ASP A 1 29 ? -5.304 -10.415 4.942 1.00 0.00 29 ASP A CA 11
ATOM 8422 C C . ASP A 1 29 ? -6.491 -10.946 5.749 1.00 0.00 29 ASP A C 11
ATOM 8423 O O . ASP A 1 29 ? -6.846 -12.117 5.623 1.00 0.00 29 ASP A O 11
ATOM 8432 N N . VAL A 1 30 ? -7.110 -10.093 6.575 1.00 0.00 30 VAL A N 11
ATOM 8433 C CA . VAL A 1 30 ? -8.227 -10.490 7.425 1.00 0.00 30 VAL A CA 11
ATOM 8434 C C . VAL A 1 30 ? -9.339 -9.434 7.434 1.00 0.00 30 VAL A C 11
ATOM 8435 O O . VAL A 1 30 ? -10.429 -9.681 7.943 1.00 0.00 30 VAL A O 11
ATOM 8448 N N . GLY A 1 31 ? -9.071 -8.252 6.873 1.00 0.00 31 GLY A N 11
ATOM 84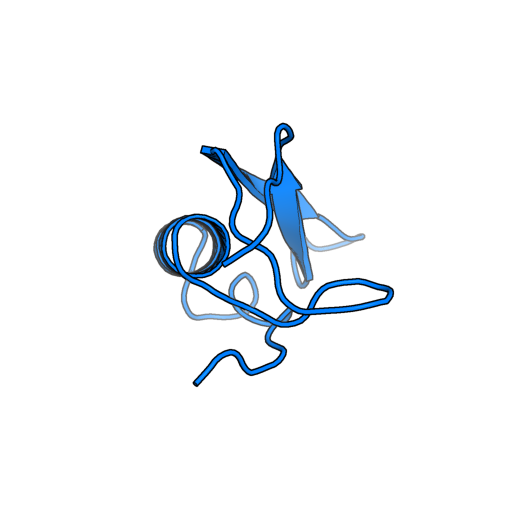49 C CA . GLY A 1 31 ? -10.029 -7.155 6.835 1.00 0.00 31 GLY A CA 11
ATOM 8450 C C . GLY A 1 31 ? -9.421 -5.971 6.092 1.00 0.00 31 GLY A C 11
ATOM 8451 O O . GLY A 1 31 ? -8.241 -6.011 5.739 1.00 0.00 31 GLY A O 11
ATOM 8455 N N . CYS A 1 32 ? -10.202 -4.918 5.844 1.00 0.00 32 CYS A N 11
ATOM 8456 C CA . CYS A 1 32 ? -9.692 -3.768 5.113 1.00 0.00 32 CYS A CA 11
ATOM 8457 C C . CYS A 1 32 ? -8.792 -2.904 5.989 1.00 0.00 32 CYS A C 11
ATOM 8458 O O . CYS A 1 32 ? -9.064 -2.690 7.173 1.00 0.00 32 CYS A O 11
ATOM 8465 N N . VAL A 1 33 ? -7.708 -2.411 5.388 1.00 0.00 33 VAL A N 11
ATOM 8466 C CA . VAL A 1 33 ? -6.699 -1.599 6.055 1.00 0.00 33 VAL A CA 11
ATOM 8467 C C . VAL A 1 33 ? -6.164 -0.528 5.116 1.00 0.00 33 VAL A C 11
ATOM 8468 O O . VAL A 1 33 ? -6.438 -0.549 3.917 1.00 0.00 33 VAL A O 11
ATOM 8481 N N . ARG A 1 34 ? -5.394 0.411 5.666 1.00 0.00 34 ARG A N 11
ATOM 8482 C CA . ARG A 1 34 ? -4.713 1.455 4.914 1.00 0.00 34 ARG A CA 11
ATOM 8483 C C . ARG A 1 34 ? -3.306 1.607 5.478 1.00 0.00 34 ARG A C 11
ATOM 8484 O O . ARG A 1 34 ? -3.103 1.358 6.664 1.00 0.00 34 ARG A O 11
ATOM 8505 N N . CYS A 1 35 ? -2.336 2.002 4.652 1.00 0.00 35 CYS A N 11
ATOM 8506 C CA . CYS A 1 35 ? -0.935 2.043 5.046 1.00 0.00 35 CYS A CA 11
ATOM 8507 C C . CYS A 1 35 ? -0.301 3.400 4.725 1.00 0.00 35 CYS A C 11
ATOM 8508 O O . CYS A 1 35 ? -0.992 4.337 4.331 1.00 0.00 35 CYS A O 11
ATOM 8515 N N . SER A 1 36 ? 1.023 3.501 4.897 1.00 0.00 36 SER A N 11
ATOM 8516 C CA . SER A 1 36 ? 1.748 4.760 4.740 1.00 0.00 36 SER A CA 11
ATOM 8517 C C . SER A 1 36 ? 2.519 4.856 3.422 1.00 0.00 36 SER A C 11
ATOM 8518 O O . SER A 1 36 ? 2.579 5.931 2.823 1.00 0.00 36 SER A O 11
ATOM 8526 N N . ASN A 1 37 ? 3.108 3.752 2.959 1.00 0.00 37 ASN A N 11
ATOM 8527 C CA . ASN A 1 37 ? 3.937 3.748 1.757 1.00 0.00 37 ASN A CA 11
ATOM 8528 C C . ASN A 1 37 ? 3.872 2.371 1.089 1.00 0.00 37 ASN A C 11
ATOM 8529 O O . ASN A 1 37 ? 3.128 1.505 1.550 1.00 0.00 37 ASN A O 11
ATOM 8540 N N . ALA A 1 38 ? 4.635 2.153 0.011 1.00 0.00 38 ALA A N 11
ATOM 8541 C CA . ALA A 1 38 ? 4.597 0.901 -0.722 1.00 0.00 38 ALA A CA 11
ATOM 8542 C C . ALA A 1 38 ? 5.911 0.607 -1.441 1.00 0.00 38 ALA A C 11
ATOM 8543 O O . ALA A 1 38 ? 6.780 1.471 -1.553 1.00 0.00 38 ALA A O 11
ATOM 8550 N N . GLN A 1 39 ? 6.032 -0.629 -1.929 1.00 0.00 39 GLN A N 11
ATOM 8551 C CA . GLN A 1 39 ? 7.129 -1.090 -2.768 1.00 0.00 39 GLN A CA 11
ATOM 8552 C C . GLN A 1 39 ? 6.633 -2.251 -3.626 1.00 0.00 39 GLN A C 11
ATOM 8553 O O . GLN A 1 39 ? 5.547 -2.778 -3.382 1.00 0.00 39 GLN A O 11
ATOM 8567 N N . CYS A 1 40 ? 7.413 -2.662 -4.625 1.00 0.00 40 CYS A N 11
ATOM 8568 C CA . CYS A 1 40 ? 7.051 -3.807 -5.446 1.00 0.00 40 CYS A CA 11
ATOM 8569 C C . CYS A 1 40 ? 7.867 -5.033 -5.048 1.00 0.00 40 CYS A C 11
ATOM 8570 O O . CYS A 1 40 ? 9.015 -4.909 -4.618 1.00 0.00 40 CYS A O 11
ATOM 8577 N N . THR A 1 41 ? 7.268 -6.214 -5.196 1.00 0.00 41 THR A N 11
ATOM 8578 C CA . THR A 1 41 ? 7.865 -7.478 -4.781 1.00 0.00 41 THR A CA 11
ATOM 8579 C C . THR A 1 41 ? 7.688 -8.542 -5.862 1.00 0.00 41 THR A C 11
ATOM 8580 O O . THR A 1 41 ? 7.103 -8.280 -6.914 1.00 0.00 41 THR A O 11
ATOM 8591 N N . GLY A 1 42 ? 8.195 -9.747 -5.599 1.00 0.00 42 GLY A N 11
ATOM 8592 C CA . GLY A 1 42 ? 8.152 -10.857 -6.537 1.00 0.00 42 GLY A CA 11
ATOM 8593 C C . GLY A 1 42 ? 9.492 -11.024 -7.249 1.00 0.00 42 GLY A C 11
ATOM 8594 O O . GLY A 1 42 ? 10.420 -10.242 -7.039 1.00 0.00 42 GLY A O 11
ATOM 8598 N N . PHE A 1 43 ? 9.590 -12.051 -8.095 1.00 0.00 43 PHE A N 11
ATOM 8599 C CA . PHE A 1 43 ? 10.822 -12.380 -8.793 1.00 0.00 43 PHE A CA 11
ATOM 8600 C C . PHE A 1 43 ? 11.170 -11.340 -9.860 1.00 0.00 43 PHE A C 11
ATOM 8601 O O . PHE A 1 43 ? 12.322 -11.261 -10.285 1.00 0.00 43 PHE A O 11
ATOM 8618 N N . LEU A 1 44 ? 10.183 -10.549 -10.297 1.00 0.00 44 LEU A N 11
ATOM 8619 C CA . LEU A 1 44 ? 10.370 -9.545 -11.335 1.00 0.00 44 LEU A CA 11
ATOM 8620 C C . LEU A 1 44 ? 9.721 -8.212 -10.955 1.00 0.00 44 LEU A C 11
ATOM 8621 O O . LEU A 1 44 ? 9.558 -7.341 -11.807 1.00 0.00 44 LEU A O 11
ATOM 8637 N N . GLY A 1 45 ? 9.349 -8.045 -9.682 1.00 0.00 45 GLY A N 11
ATOM 8638 C CA . GLY A 1 45 ? 8.723 -6.817 -9.208 1.00 0.00 45 GLY A CA 11
ATOM 8639 C C . GLY A 1 45 ? 7.280 -6.680 -9.688 1.00 0.00 45 GLY A C 11
ATOM 8640 O O . GLY A 1 45 ? 6.710 -5.593 -9.636 1.00 0.00 45 GLY A O 11
ATOM 8644 N N . THR A 1 46 ? 6.685 -7.781 -10.156 1.00 0.00 46 THR A N 11
ATOM 8645 C CA . THR A 1 46 ? 5.350 -7.792 -10.740 1.00 0.00 46 THR A CA 11
ATOM 8646 C C . THR A 1 46 ? 4.238 -7.805 -9.692 1.00 0.00 46 THR A C 11
ATOM 8647 O O . THR A 1 46 ? 3.067 -7.931 -10.049 1.00 0.00 46 THR A O 11
ATOM 8658 N N . THR A 1 47 ? 4.583 -7.679 -8.407 1.00 0.00 47 THR A N 11
ATOM 8659 C CA . THR A 1 47 ? 3.611 -7.696 -7.319 1.00 0.00 47 THR A CA 11
ATOM 8660 C C . THR A 1 47 ? 3.718 -6.414 -6.499 1.00 0.00 47 THR A C 11
ATOM 8661 O O . THR A 1 47 ? 4.774 -5.786 -6.456 1.00 0.00 47 THR A O 11
ATOM 8672 N N . CYS A 1 48 ? 2.627 -6.023 -5.839 1.00 0.00 48 CYS A N 11
ATOM 8673 C CA . CYS A 1 48 ? 2.573 -4.829 -5.009 1.00 0.00 48 CYS A CA 11
ATOM 8674 C C . CYS A 1 48 ? 2.536 -5.206 -3.527 1.00 0.00 48 CYS A C 11
ATOM 8675 O O . CYS A 1 48 ? 1.878 -6.175 -3.147 1.00 0.00 48 CYS A O 11
ATOM 8682 N N . THR A 1 49 ? 3.233 -4.440 -2.686 1.00 0.00 49 THR A N 11
ATOM 8683 C CA . THR A 1 49 ? 3.246 -4.640 -1.240 1.00 0.00 49 THR A CA 11
ATOM 8684 C C . THR A 1 49 ? 3.267 -3.290 -0.527 1.00 0.00 49 THR A C 11
ATOM 8685 O O . THR A 1 49 ? 3.846 -2.329 -1.029 1.00 0.00 49 THR A O 11
ATOM 8696 N N . CYS A 1 50 ? 2.634 -3.210 0.650 1.00 0.00 50 CYS A N 11
ATOM 8697 C CA . CYS A 1 50 ? 2.535 -1.967 1.400 1.00 0.00 50 CYS A CA 11
ATOM 8698 C C . CYS A 1 50 ? 3.538 -1.926 2.551 1.00 0.00 50 CYS A C 11
ATOM 8699 O O . CYS A 1 50 ? 4.102 -2.952 2.935 1.00 0.00 50 CYS A O 11
ATOM 8706 N N . ILE A 1 51 ? 3.758 -0.728 3.099 1.00 0.00 51 ILE A N 11
ATOM 8707 C CA . ILE A 1 51 ? 4.711 -0.479 4.171 1.00 0.00 51 ILE A CA 11
ATOM 8708 C C . ILE A 1 51 ? 3.979 -0.082 5.449 1.00 0.00 51 ILE A C 11
ATOM 8709 O O . ILE A 1 51 ? 2.970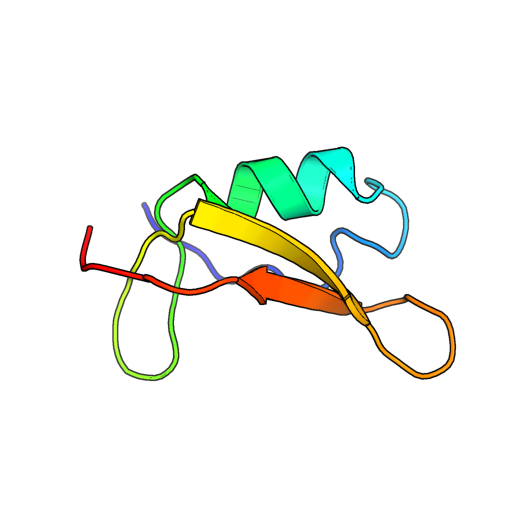 0.620 5.396 1.00 0.00 51 ILE A O 11
ATOM 8725 N N . ASN A 1 52 ? 4.492 -0.529 6.599 1.00 0.00 52 ASN A N 11
ATOM 8726 C CA . ASN A 1 52 ? 3.892 -0.248 7.895 1.00 0.00 52 ASN A CA 11
ATOM 8727 C C . ASN A 1 52 ? 4.061 1.229 8.266 1.00 0.00 52 ASN A C 11
ATOM 8728 O O . ASN A 1 52 ? 4.976 1.887 7.772 1.00 0.00 52 ASN A O 11
ATOM 8739 N N . PRO A 1 53 ? 3.193 1.763 9.138 1.00 0.00 53 PRO A N 11
ATOM 8740 C CA . PRO A 1 53 ? 2.071 1.080 9.754 1.00 0.00 53 PRO A CA 11
ATOM 8741 C C . PRO A 1 53 ? 0.929 0.872 8.757 1.00 0.00 53 PRO A C 11
ATOM 8742 O O . PRO A 1 53 ? 0.881 1.519 7.712 1.00 0.00 53 PRO A O 11
ATOM 8753 N N . CYS A 1 54 ? 0.013 -0.037 9.096 1.00 0.00 54 CYS A N 11
ATOM 8754 C CA . CYS A 1 54 ? -1.152 -0.346 8.283 1.00 0.00 54 CYS A CA 11
ATOM 8755 C C . CYS A 1 54 ? -2.398 -0.478 9.165 1.00 0.00 54 CYS A C 11
ATOM 8756 O O . CYS A 1 54 ? -2.920 -1.580 9.323 1.00 0.00 54 CYS A O 11
ATOM 8763 N N . PRO A 1 55 ? -2.882 0.628 9.746 1.00 0.00 55 PRO A N 11
ATOM 8764 C CA . PRO A 1 55 ? -4.077 0.644 10.577 1.00 0.00 55 PRO A CA 11
ATOM 8765 C C . PRO A 1 55 ? -5.322 0.245 9.782 1.00 0.00 55 PRO A C 11
ATOM 8766 O O . PRO A 1 55 ? -5.322 0.261 8.550 1.00 0.00 55 PRO A O 11
ATOM 8777 N N . ARG A 1 56 ? -6.392 -0.114 10.496 1.00 0.00 56 ARG A N 11
ATOM 8778 C CA . ARG A 1 56 ? -7.627 -0.586 9.886 1.00 0.00 56 ARG A CA 11
ATOM 8779 C C . ARG A 1 56 ? -8.439 0.564 9.301 1.00 0.00 56 ARG A C 11
ATOM 8780 O O . ARG A 1 56 ? -8.248 1.724 9.669 1.00 0.00 56 ARG A O 11
ATOM 8801 N N . CYS A 1 57 ? -9.346 0.227 8.381 1.00 0.00 57 CYS A N 11
ATOM 8802 C CA . CYS A 1 57 ? -10.227 1.184 7.731 1.00 0.00 57 CYS A CA 11
ATOM 8803 C C . CYS A 1 57 ? -11.583 0.538 7.449 1.00 0.00 57 CYS A C 11
ATOM 8804 O O . CYS A 1 57 ? -11.612 -0.435 6.661 1.00 0.00 57 CYS A O 11
ATOM 8825 N N . ASN A 1 2 ? -15.526 0.195 -0.364 1.00 0.00 2 ASN A N 12
ATOM 8826 C CA . ASN A 1 2 ? -14.609 1.305 -0.164 1.00 0.00 2 ASN A CA 12
ATOM 8827 C C . ASN A 1 2 ? -13.160 0.815 -0.048 1.00 0.00 2 ASN A C 12
ATOM 8828 O O . ASN A 1 2 ? -12.249 1.598 0.226 1.00 0.00 2 ASN A O 12
ATOM 8839 N N . CYS A 1 3 ? -12.937 -0.487 -0.258 1.00 0.00 3 CYS A N 12
ATOM 8840 C CA . CYS A 1 3 ? -11.617 -1.093 -0.172 1.00 0.00 3 CYS A CA 12
ATOM 8841 C C . CYS A 1 3 ? -11.526 -2.294 -1.119 1.00 0.00 3 CYS A C 12
ATOM 8842 O O . CYS A 1 3 ? -11.742 -3.432 -0.704 1.00 0.00 3 CYS A O 12
ATOM 8849 N N . PRO A 1 4 ? -11.205 -2.045 -2.397 1.00 0.00 4 PRO A N 12
ATOM 8850 C CA . PRO A 1 4 ? -11.055 -3.074 -3.408 1.00 0.00 4 PRO A CA 12
ATOM 8851 C C . PRO A 1 4 ? -9.756 -3.851 -3.208 1.00 0.00 4 PRO A C 12
ATOM 8852 O O . PRO A 1 4 ? -8.940 -3.509 -2.350 1.00 0.00 4 PRO A O 12
ATOM 8863 N N . THR A 1 5 ? -9.560 -4.907 -4.007 1.00 0.00 5 THR A N 12
ATOM 8864 C CA . THR A 1 5 ? -8.366 -5.738 -3.931 1.00 0.00 5 THR A CA 12
ATOM 8865 C C . THR A 1 5 ? -7.578 -5.629 -5.230 1.00 0.00 5 THR A C 12
ATOM 8866 O O . THR A 1 5 ? -8.102 -5.935 -6.296 1.00 0.00 5 THR A O 12
ATOM 8877 N N . ARG A 1 6 ? -6.317 -5.195 -5.142 1.00 0.00 6 ARG A N 12
ATOM 8878 C CA . ARG A 1 6 ? -5.411 -5.102 -6.281 1.00 0.00 6 ARG A CA 12
ATOM 8879 C C . ARG A 1 6 ? -4.005 -5.480 -5.835 1.00 0.00 6 ARG A C 12
ATOM 8880 O O . ARG A 1 6 ? -3.580 -5.084 -4.753 1.00 0.00 6 ARG A O 12
ATOM 8901 N N . ARG A 1 7 ? -3.285 -6.243 -6.663 1.00 0.00 7 ARG A N 12
ATOM 8902 C CA . ARG A 1 7 ? -1.920 -6.670 -6.357 1.00 0.00 7 ARG A CA 12
ATOM 8903 C C . ARG A 1 7 ? -1.017 -6.601 -7.588 1.00 0.00 7 ARG A C 12
ATOM 8904 O O . ARG A 1 7 ? 0.204 -6.634 -7.447 1.00 0.00 7 ARG A O 12
ATOM 8925 N N . GLY A 1 8 ? -1.602 -6.506 -8.787 1.00 0.00 8 GLY A N 12
ATOM 8926 C CA . GLY A 1 8 ? -0.863 -6.465 -10.045 1.00 0.00 8 GLY A CA 12
ATOM 8927 C C . GLY A 1 8 ? -0.511 -5.040 -10.470 1.00 0.00 8 GLY A C 12
ATOM 8928 O O . GLY A 1 8 ? -0.083 -4.821 -11.600 1.00 0.00 8 GLY A O 12
ATOM 8932 N N . LEU A 1 9 ? -0.692 -4.064 -9.572 1.00 0.00 9 LEU A N 12
ATOM 8933 C CA . LEU A 1 9 ? -0.511 -2.652 -9.885 1.00 0.00 9 LEU A CA 12
ATOM 8934 C C . LEU A 1 9 ? 0.895 -2.345 -10.397 1.00 0.00 9 LEU A C 12
ATOM 8935 O O . LEU A 1 9 ? 1.080 -1.389 -11.145 1.00 0.00 9 LEU A O 12
ATOM 8951 N N . CYS A 1 10 ? 1.892 -3.145 -10.003 1.00 0.00 10 CYS A N 12
ATOM 8952 C CA . CYS A 1 10 ? 3.274 -2.927 -10.395 1.00 0.00 10 CYS A CA 12
ATOM 8953 C C . CYS A 1 10 ? 3.515 -3.330 -11.851 1.00 0.00 10 CYS A C 12
ATOM 8954 O O . CYS A 1 10 ? 4.603 -3.106 -12.378 1.00 0.00 10 CYS A O 12
ATOM 8961 N N . VAL A 1 11 ? 2.513 -3.923 -12.510 1.00 0.00 11 VAL A N 12
ATOM 8962 C CA . VAL A 1 11 ? 2.644 -4.382 -13.890 1.00 0.00 11 VAL A CA 12
ATOM 8963 C C . VAL A 1 11 ? 1.617 -3.706 -14.801 1.00 0.00 11 VAL A C 12
ATOM 8964 O O . VAL A 1 11 ? 1.827 -3.631 -16.010 1.00 0.00 11 VAL A O 12
ATOM 8977 N N . THR A 1 12 ? 0.511 -3.212 -14.237 1.00 0.00 12 THR A N 12
ATOM 8978 C CA . THR A 1 12 ? -0.552 -2.601 -15.032 1.00 0.00 12 THR A CA 12
ATOM 8979 C C . THR A 1 12 ? -0.468 -1.075 -15.045 1.00 0.00 12 THR A C 12
ATOM 8980 O O . THR A 1 12 ? -1.021 -0.451 -15.952 1.00 0.00 12 THR A O 12
ATOM 8991 N N . SER A 1 13 ? 0.209 -0.474 -14.061 1.00 0.00 13 SER A N 12
ATOM 8992 C CA . SER A 1 13 ? 0.328 0.972 -13.964 1.00 0.00 13 SER A CA 12
ATOM 8993 C C . SER A 1 13 ? 1.683 1.423 -13.415 1.00 0.00 13 SER A C 12
ATOM 8994 O O . SER A 1 13 ? 2.094 2.557 -13.657 1.00 0.00 13 SER A O 12
ATOM 9002 N N . GLY A 1 14 ? 2.375 0.548 -12.683 1.00 0.00 14 GLY A N 12
ATOM 9003 C CA . GLY A 1 14 ? 3.683 0.840 -12.115 1.00 0.00 14 GLY A CA 12
ATOM 9004 C C . GLY A 1 14 ? 3.595 1.078 -10.611 1.00 0.00 14 GLY A C 12
ATOM 9005 O O . GLY A 1 14 ? 2.519 1.017 -10.021 1.00 0.00 14 GLY A O 12
ATOM 9009 N N . LEU A 1 15 ? 4.743 1.349 -9.984 1.00 0.00 15 LEU A N 12
ATOM 9010 C CA . LEU A 1 15 ? 4.843 1.521 -8.540 1.00 0.00 15 LEU A CA 12
ATOM 9011 C C . LEU A 1 15 ? 3.988 2.689 -8.047 1.00 0.00 15 LEU A C 12
ATOM 9012 O O . LEU A 1 15 ? 3.537 2.680 -6.901 1.00 0.00 15 LEU A O 12
ATOM 9028 N N . THR A 1 16 ? 3.753 3.694 -8.890 1.00 0.00 16 THR A N 12
ATOM 9029 C CA . THR A 1 16 ? 2.968 4.862 -8.501 1.00 0.00 16 THR A CA 12
ATOM 9030 C C . THR A 1 16 ? 1.534 4.465 -8.164 1.00 0.00 16 THR A C 12
ATOM 9031 O O . THR A 1 16 ? 0.924 5.063 -7.281 1.00 0.00 16 THR A O 12
ATOM 9042 N N . ALA A 1 17 ? 0.982 3.460 -8.845 1.00 0.00 17 ALA A N 12
ATOM 9043 C CA . ALA A 1 17 ? -0.371 3.014 -8.564 1.00 0.00 17 ALA A CA 12
ATOM 9044 C C . ALA A 1 17 ? -0.396 2.127 -7.326 1.00 0.00 17 ALA A C 12
ATOM 9045 O O . ALA A 1 17 ? -1.387 2.102 -6.599 1.00 0.00 17 ALA A O 12
ATOM 9052 N N . CYS A 1 18 ? 0.697 1.402 -7.073 1.00 0.00 18 CYS A N 12
ATOM 9053 C CA . CYS A 1 18 ? 0.819 0.571 -5.887 1.00 0.00 18 CYS A CA 12
ATOM 9054 C C . CYS A 1 18 ? 0.964 1.459 -4.653 1.00 0.00 18 CYS A C 12
ATOM 9055 O O . CYS A 1 18 ? 0.526 1.091 -3.565 1.00 0.00 18 CYS A O 12
ATOM 9062 N N . ARG A 1 19 ? 1.575 2.637 -4.820 1.00 0.00 19 ARG A N 12
ATOM 9063 C CA . ARG A 1 19 ? 1.752 3.582 -3.731 1.00 0.00 19 ARG A CA 12
ATOM 9064 C C . ARG A 1 19 ? 0.464 4.347 -3.459 1.00 0.00 19 ARG A C 12
ATOM 9065 O O . ARG A 1 19 ? 0.217 4.760 -2.328 1.00 0.00 19 ARG A O 12
ATOM 9086 N N . ASN A 1 20 ? -0.360 4.534 -4.490 1.00 0.00 20 ASN A N 12
ATOM 9087 C CA . ASN A 1 20 ? -1.652 5.186 -4.338 1.00 0.00 20 ASN A CA 12
ATOM 9088 C C . ASN A 1 20 ? -2.704 4.204 -3.826 1.00 0.00 20 ASN A C 12
ATOM 9089 O O . ASN A 1 20 ? -3.758 4.626 -3.351 1.00 0.00 20 ASN A O 12
ATOM 9100 N N . HIS A 1 21 ? -2.437 2.896 -3.912 1.00 0.00 21 HIS A N 12
ATOM 9101 C CA . HIS A 1 21 ? -3.341 1.876 -3.402 1.00 0.00 21 HIS A CA 12
ATOM 9102 C C . HIS A 1 21 ? -3.066 1.590 -1.927 1.00 0.00 21 HIS A C 12
ATOM 9103 O O . HIS A 1 21 ? -3.986 1.292 -1.168 1.00 0.00 21 HIS A O 12
ATOM 9117 N N . CYS A 1 22 ? -1.800 1.680 -1.510 1.00 0.00 22 CYS A N 12
ATOM 9118 C CA . CYS A 1 22 ? -1.421 1.469 -0.120 1.00 0.00 22 CYS A CA 12
ATOM 9119 C C . CYS A 1 22 ? -1.722 2.694 0.743 1.00 0.00 22 CYS A C 12
ATOM 9120 O O . CYS A 1 22 ? -1.930 2.550 1.945 1.00 0.00 22 CYS A O 12
ATOM 9127 N N . ARG A 1 23 ? -1.748 3.895 0.148 1.00 0.00 23 ARG A N 12
ATOM 9128 C CA . ARG A 1 23 ? -2.062 5.125 0.868 1.00 0.00 23 ARG A CA 12
ATOM 9129 C C . ARG A 1 23 ? -3.569 5.378 0.903 1.00 0.00 23 ARG A C 12
ATOM 9130 O O . ARG A 1 23 ? -4.015 6.450 1.311 1.00 0.00 23 ARG A O 12
ATOM 9151 N N . SER A 1 24 ? -4.347 4.384 0.477 1.00 0.00 24 SER A N 12
ATOM 9152 C CA . SER A 1 24 ? -5.802 4.402 0.515 1.00 0.00 24 SER A CA 12
ATOM 9153 C C . SER A 1 24 ? -6.280 3.071 1.091 1.00 0.00 24 SER A C 12
ATOM 9154 O O . SER A 1 24 ? -5.496 2.128 1.198 1.00 0.00 24 SER A O 12
ATOM 9162 N N . CYS A 1 25 ? -7.559 2.974 1.465 1.00 0.00 25 CYS A N 12
ATOM 9163 C CA . CYS A 1 25 ? -8.060 1.753 2.066 1.00 0.00 25 CYS A CA 12
ATOM 9164 C C . CYS A 1 25 ? -8.180 0.649 1.017 1.00 0.00 25 CYS A C 12
ATOM 9165 O O . CYS A 1 25 ? -8.707 0.870 -0.071 1.00 0.00 25 CYS A O 12
ATOM 9172 N N . HIS A 1 26 ? -7.691 -0.545 1.359 1.00 0.00 26 HIS A N 12
ATOM 9173 C CA . HIS A 1 26 ? -7.687 -1.699 0.470 1.00 0.00 26 HIS A CA 12
ATOM 9174 C C . HIS A 1 26 ? -7.895 -2.975 1.280 1.00 0.00 26 HIS A C 12
ATOM 9175 O O . HIS A 1 26 ? -7.849 -2.947 2.509 1.00 0.00 26 HIS A O 12
ATOM 9190 N N . ARG A 1 27 ? -8.129 -4.098 0.596 1.00 0.00 27 ARG A N 12
ATOM 9191 C CA . ARG A 1 27 ? -8.368 -5.371 1.255 1.00 0.00 27 ARG A CA 12
ATOM 9192 C C . ARG A 1 27 ? -7.073 -5.947 1.823 1.00 0.00 27 ARG A C 12
ATOM 9193 O O . ARG A 1 27 ? -6.033 -5.916 1.161 1.00 0.00 27 ARG A O 12
ATOM 9214 N N . GLY A 1 28 ? -7.143 -6.470 3.049 1.00 0.00 28 GLY A N 12
ATOM 9215 C CA . GLY A 1 28 ? -6.026 -7.114 3.728 1.00 0.00 28 GLY A CA 12
ATOM 9216 C C . GLY A 1 28 ? -6.240 -8.622 3.829 1.00 0.00 28 GLY A C 12
ATOM 9217 O O . GLY A 1 28 ? -7.023 -9.198 3.076 1.00 0.00 28 GLY A O 12
ATOM 9221 N N . ASP A 1 29 ? -5.534 -9.262 4.766 1.00 0.00 29 ASP A N 12
ATOM 9222 C CA . ASP A 1 29 ? -5.592 -10.709 4.939 1.00 0.00 29 ASP A CA 12
ATOM 9223 C C . ASP A 1 29 ? -6.751 -11.142 5.838 1.00 0.00 29 ASP A C 12
ATOM 9224 O O . ASP A 1 29 ? -7.144 -12.307 5.816 1.00 0.00 29 ASP A O 12
ATOM 9233 N N . VAL A 1 30 ? -7.305 -10.216 6.631 1.00 0.00 30 VAL A N 12
ATOM 9234 C CA . VAL A 1 30 ? -8.400 -10.520 7.549 1.00 0.00 30 VAL A CA 12
ATOM 9235 C C . VAL A 1 30 ? -9.480 -9.432 7.531 1.00 0.00 30 VAL A C 12
ATOM 9236 O O . VAL A 1 30 ? -10.566 -9.618 8.075 1.00 0.00 30 VAL A O 12
ATOM 9249 N N . GLY A 1 31 ? -9.190 -8.291 6.902 1.00 0.00 31 GLY A N 12
ATOM 9250 C CA . GLY A 1 31 ? -10.116 -7.171 6.807 1.00 0.00 31 GLY A CA 12
ATOM 9251 C C . GLY A 1 31 ? -9.473 -6.029 6.025 1.00 0.00 31 GLY A C 12
ATOM 9252 O O . GLY A 1 31 ? -8.319 -6.141 5.611 1.00 0.00 31 GLY A O 12
ATOM 9256 N N . CYS A 1 32 ? -10.203 -4.930 5.821 1.00 0.00 32 CYS A N 12
ATOM 9257 C CA . CYS A 1 32 ? -9.675 -3.798 5.076 1.00 0.00 32 CYS A CA 12
ATOM 9258 C C . CYS A 1 32 ? -8.793 -2.916 5.957 1.00 0.00 32 CYS A C 12
ATOM 9259 O O . CYS A 1 32 ? -9.074 -2.713 7.138 1.00 0.00 32 CYS A O 12
ATOM 9266 N N . VAL A 1 33 ? -7.721 -2.392 5.359 1.00 0.00 33 VAL A N 12
ATOM 9267 C CA . VAL A 1 33 ? -6.718 -1.594 6.052 1.00 0.00 33 VAL A CA 12
ATOM 9268 C C . VAL A 1 33 ? -6.158 -0.520 5.124 1.00 0.00 33 VAL A C 12
ATOM 9269 O O . VAL A 1 33 ? -6.409 -0.534 3.920 1.00 0.00 33 VAL A O 12
ATOM 9282 N N . ARG A 1 34 ? -5.392 0.417 5.689 1.00 0.00 34 ARG A N 12
ATOM 9283 C CA . ARG A 1 34 ? -4.716 1.475 4.949 1.00 0.00 34 ARG A CA 12
ATOM 9284 C C . ARG A 1 34 ? -3.310 1.628 5.515 1.00 0.00 34 ARG A C 12
ATOM 9285 O O . ARG A 1 34 ? -3.108 1.367 6.697 1.00 0.00 34 ARG A O 12
ATOM 9306 N N . CYS A 1 35 ? -2.344 2.045 4.693 1.00 0.00 35 CYS A N 12
ATOM 9307 C CA . CYS A 1 35 ? -0.946 2.108 5.096 1.00 0.00 35 CYS A CA 12
ATOM 9308 C C . CYS A 1 35 ? -0.327 3.472 4.764 1.00 0.00 35 CYS A C 12
ATOM 9309 O O . CYS A 1 35 ? -1.023 4.380 4.316 1.00 0.00 35 CYS A O 12
ATOM 9316 N N . SER A 1 36 ? 0.987 3.606 4.989 1.00 0.00 36 SER A N 12
ATOM 9317 C CA . SER A 1 36 ? 1.693 4.869 4.828 1.00 0.00 36 SER A CA 12
ATOM 9318 C C . SER A 1 36 ? 2.541 4.947 3.557 1.00 0.00 36 SER A C 12
ATOM 9319 O O . SER A 1 36 ? 2.759 6.044 3.047 1.00 0.00 36 SER A O 12
ATOM 9327 N N . ASN A 1 37 ? 3.025 3.813 3.037 1.00 0.00 37 ASN A N 12
ATOM 9328 C CA . ASN A 1 37 ? 3.865 3.801 1.846 1.00 0.00 37 ASN A CA 12
ATOM 9329 C C . ASN A 1 37 ? 3.792 2.427 1.173 1.00 0.00 37 ASN A C 12
ATOM 9330 O O . ASN A 1 37 ? 3.051 1.558 1.634 1.00 0.00 37 ASN A O 12
ATOM 9341 N N . ALA A 1 38 ? 4.548 2.218 0.090 1.00 0.00 38 ALA A N 12
ATOM 9342 C CA . ALA A 1 38 ? 4.516 0.969 -0.653 1.00 0.00 38 ALA A CA 12
ATOM 9343 C C . ALA A 1 38 ? 5.833 0.667 -1.364 1.00 0.00 38 ALA A C 12
ATOM 9344 O O . ALA A 1 38 ? 6.723 1.512 -1.449 1.00 0.00 38 ALA A O 12
ATOM 9351 N N . GLN A 1 39 ? 5.936 -0.559 -1.876 1.00 0.00 39 GLN A N 12
ATOM 9352 C CA . GLN A 1 39 ? 7.042 -1.021 -2.703 1.00 0.00 39 GLN A CA 12
ATOM 9353 C C . GLN A 1 39 ? 6.549 -2.152 -3.610 1.00 0.00 39 GLN A C 12
ATOM 9354 O O . GLN A 1 39 ? 5.447 -2.665 -3.424 1.00 0.00 39 GLN A O 12
ATOM 9368 N N . CYS A 1 40 ? 7.363 -2.545 -4.594 1.00 0.00 40 CYS A N 12
ATOM 9369 C CA . CYS A 1 40 ? 7.031 -3.650 -5.480 1.00 0.00 40 CYS A CA 12
ATOM 9370 C C . CYS A 1 40 ? 7.960 -4.831 -5.204 1.00 0.00 40 CYS A C 12
ATOM 9371 O O . CYS A 1 40 ? 9.145 -4.648 -4.927 1.00 0.00 40 CYS A O 12
ATOM 9378 N N . THR A 1 41 ? 7.409 -6.042 -5.281 1.00 0.00 41 THR A N 12
ATOM 9379 C CA . THR A 1 41 ? 8.123 -7.273 -4.951 1.00 0.00 41 THR A CA 12
ATOM 9380 C C . THR A 1 41 ? 7.925 -8.328 -6.035 1.00 0.00 41 THR A C 12
ATOM 9381 O O . THR A 1 41 ? 7.138 -8.138 -6.960 1.00 0.00 41 THR A O 12
ATOM 9392 N N . GLY A 1 42 ? 8.646 -9.446 -5.911 1.00 0.00 42 GLY A N 12
ATOM 9393 C CA . GLY A 1 42 ? 8.589 -10.554 -6.857 1.00 0.00 42 GLY A CA 12
ATOM 9394 C C . GLY A 1 42 ? 9.973 -10.849 -7.423 1.00 0.00 42 GLY A C 12
ATOM 9395 O O . GLY A 1 42 ? 10.941 -10.159 -7.097 1.00 0.00 42 GLY A O 12
ATOM 9399 N N . PHE A 1 43 ? 10.072 -11.875 -8.271 1.00 0.00 43 PHE A N 12
ATOM 9400 C CA . PHE A 1 43 ? 11.341 -12.274 -8.861 1.00 0.00 43 PHE A CA 12
ATOM 9401 C C . PHE A 1 43 ? 11.808 -11.267 -9.913 1.00 0.00 43 PHE A C 12
ATOM 9402 O O . PHE A 1 43 ? 12.993 -11.217 -10.238 1.00 0.00 43 PHE A O 12
ATOM 9419 N N . LEU A 1 44 ? 10.880 -10.461 -10.447 1.00 0.00 44 LEU A N 12
ATOM 9420 C CA . LEU A 1 44 ? 11.162 -9.445 -11.456 1.00 0.00 44 LEU A CA 12
ATOM 9421 C C . LEU A 1 44 ? 10.414 -8.145 -11.140 1.00 0.00 44 LEU A C 12
ATOM 9422 O O . LEU A 1 44 ? 10.378 -7.238 -11.971 1.00 0.00 44 LEU A O 12
ATOM 9438 N N . GLY A 1 45 ? 9.817 -8.054 -9.948 1.00 0.00 45 GLY A N 12
ATOM 9439 C CA . GLY A 1 45 ? 8.996 -6.917 -9.560 1.00 0.00 45 GLY A CA 12
ATOM 9440 C C . GLY A 1 45 ? 7.673 -6.947 -10.317 1.00 0.00 45 GLY A C 12
ATOM 9441 O O . GLY A 1 45 ? 7.532 -6.292 -11.347 1.00 0.00 45 GLY A O 12
ATOM 9445 N N . THR A 1 46 ? 6.706 -7.712 -9.803 1.00 0.00 46 THR A N 12
ATOM 9446 C CA . THR A 1 46 ? 5.420 -7.909 -10.463 1.00 0.00 46 THR A CA 12
ATOM 9447 C C . THR A 1 46 ? 4.257 -7.917 -9.473 1.00 0.00 46 THR A C 12
ATOM 9448 O O . THR A 1 46 ? 3.118 -8.158 -9.877 1.00 0.00 46 THR A O 12
ATOM 9459 N N . THR A 1 47 ? 4.516 -7.652 -8.188 1.00 0.00 47 THR A N 12
ATOM 9460 C CA . THR A 1 47 ? 3.482 -7.661 -7.161 1.00 0.00 47 THR A CA 12
ATOM 9461 C C . THR A 1 47 ? 3.589 -6.412 -6.290 1.00 0.00 47 THR A C 12
ATOM 9462 O O . THR A 1 47 ? 4.682 -5.898 -6.066 1.00 0.00 47 THR A O 12
ATOM 9473 N N . CYS A 1 48 ? 2.448 -5.926 -5.799 1.00 0.00 48 CYS A N 12
ATOM 9474 C CA . CYS A 1 48 ? 2.388 -4.750 -4.948 1.00 0.00 48 CYS A CA 12
ATOM 9475 C C . CYS A 1 48 ? 2.410 -5.147 -3.473 1.00 0.00 48 CYS A C 12
ATOM 9476 O O . CYS A 1 48 ? 1.747 -6.106 -3.076 1.00 0.00 48 CYS A O 12
ATOM 9483 N N . THR A 1 49 ? 3.176 -4.403 -2.665 1.00 0.00 49 THR A N 12
ATOM 9484 C CA . THR A 1 49 ? 3.267 -4.615 -1.226 1.00 0.00 49 THR A CA 12
ATOM 9485 C C . THR A 1 49 ? 3.254 -3.267 -0.509 1.00 0.00 49 THR A C 12
ATOM 9486 O O . THR A 1 49 ? 3.795 -2.288 -1.018 1.00 0.00 49 THR A O 12
ATOM 9497 N N . CYS A 1 50 ? 2.638 -3.214 0.677 1.00 0.00 50 CYS A N 12
ATOM 9498 C CA . CYS A 1 50 ? 2.529 -1.979 1.441 1.00 0.00 50 CYS A CA 12
ATOM 9499 C C . CYS A 1 50 ? 3.535 -1.937 2.593 1.00 0.00 50 CYS A C 12
ATOM 9500 O O . CYS A 1 50 ? 4.078 -2.966 2.993 1.00 0.00 50 CYS A O 12
ATOM 9507 N N . ILE A 1 51 ? 3.770 -0.735 3.125 1.00 0.00 51 ILE A N 12
ATOM 9508 C CA . ILE A 1 51 ? 4.728 -0.498 4.199 1.00 0.00 51 ILE A CA 12
ATOM 9509 C C . ILE A 1 51 ? 3.991 -0.167 5.494 1.00 0.00 51 ILE A C 12
ATOM 9510 O O . ILE A 1 51 ? 2.958 0.502 5.464 1.00 0.00 51 ILE A O 12
ATOM 9526 N N . ASN A 1 52 ? 4.524 -0.628 6.631 1.00 0.00 52 ASN A N 12
ATOM 9527 C CA . ASN A 1 52 ? 3.918 -0.406 7.934 1.00 0.00 52 ASN A CA 12
ATOM 9528 C C . ASN A 1 52 ? 4.086 1.050 8.376 1.00 0.00 52 ASN A C 12
ATOM 9529 O O . ASN A 1 52 ? 5.017 1.720 7.928 1.00 0.00 52 ASN A O 12
ATOM 9540 N N . PRO A 1 53 ? 3.207 1.561 9.249 1.00 0.00 53 PRO A N 12
ATOM 9541 C CA . PRO A 1 53 ? 2.065 0.870 9.830 1.00 0.00 53 PRO A CA 12
ATOM 9542 C C . PRO A 1 53 ? 0.933 0.721 8.815 1.00 0.00 53 PRO A C 12
ATOM 9543 O O . PRO A 1 53 ? 0.928 1.373 7.773 1.00 0.00 53 PRO A O 12
ATOM 9554 N N . CYS A 1 54 ? -0.029 -0.148 9.134 1.00 0.00 54 CYS A N 12
ATOM 9555 C CA . CYS A 1 54 ? -1.189 -0.403 8.297 1.00 0.00 54 CYS A CA 12
ATOM 9556 C C . CYS A 1 54 ? -2.444 -0.546 9.167 1.00 0.00 54 CYS A C 12
ATOM 9557 O O . CYS A 1 54 ? -2.986 -1.645 9.291 1.00 0.00 54 CYS A O 12
ATOM 9564 N N . PRO A 1 55 ? -2.921 0.547 9.781 1.00 0.00 55 PRO A N 12
ATOM 9565 C CA . PRO A 1 55 ? -4.116 0.553 10.606 1.00 0.00 55 PRO A CA 12
ATOM 9566 C C . PRO A 1 55 ? -5.356 0.185 9.791 1.00 0.00 55 PRO A C 12
ATOM 9567 O O . PRO A 1 55 ? -5.351 0.260 8.563 1.00 0.00 55 PRO A O 12
ATOM 9578 N N . ARG A 1 56 ? -6.429 -0.210 10.482 1.00 0.00 56 ARG A N 12
ATOM 9579 C CA . ARG A 1 56 ? -7.654 -0.661 9.833 1.00 0.00 56 ARG A CA 12
ATOM 9580 C C . ARG A 1 56 ? -8.465 0.510 9.286 1.00 0.00 56 ARG A C 12
ATOM 9581 O O . ARG A 1 56 ? -8.271 1.656 9.691 1.00 0.00 56 ARG A O 12
ATOM 9602 N N . CYS A 1 57 ? -9.377 0.200 8.360 1.00 0.00 57 CYS A N 12
ATOM 9603 C CA . CYS A 1 57 ? -10.239 1.177 7.709 1.00 0.00 57 CYS A CA 12
ATOM 9604 C C . CYS A 1 57 ? -11.606 0.555 7.420 1.00 0.00 57 CYS A C 12
ATOM 9605 O O . CYS A 1 57 ? -12.600 1.069 7.980 1.00 0.00 57 CYS A O 12
ATOM 9626 N N . ASN A 1 2 ? -15.449 -0.483 -0.931 1.00 0.00 2 ASN A N 13
ATOM 9627 C CA . ASN A 1 2 ? -14.640 0.722 -1.056 1.00 0.00 2 ASN A CA 13
ATOM 9628 C C . ASN A 1 2 ? -13.173 0.427 -0.723 1.00 0.00 2 ASN A C 13
ATOM 9629 O O . ASN A 1 2 ? -12.353 1.339 -0.635 1.00 0.00 2 ASN A O 13
ATOM 9640 N N . CYS A 1 3 ? -12.844 -0.856 -0.537 1.00 0.00 3 CYS A N 13
ATOM 9641 C CA . CYS A 1 3 ? -11.503 -1.304 -0.200 1.00 0.00 3 CYS A CA 13
ATOM 9642 C C . CYS A 1 3 ? -11.224 -2.662 -0.857 1.00 0.00 3 CYS A C 13
ATOM 9643 O O . CYS A 1 3 ? -11.181 -3.690 -0.183 1.00 0.00 3 CYS A O 13
ATOM 9650 N N . PRO A 1 4 ? -11.037 -2.669 -2.185 1.00 0.00 4 PRO A N 13
ATOM 9651 C CA . PRO A 1 4 ? -10.813 -3.864 -2.986 1.00 0.00 4 PRO A CA 13
ATOM 9652 C C . PRO A 1 4 ? -9.395 -4.401 -2.805 1.00 0.00 4 PRO A C 13
ATOM 9653 O O . PRO A 1 4 ? -8.579 -3.806 -2.097 1.00 0.00 4 PRO A O 13
ATOM 9664 N N . THR A 1 5 ? -9.105 -5.534 -3.454 1.00 0.00 5 THR A N 13
ATOM 9665 C CA . THR A 1 5 ? -7.790 -6.161 -3.424 1.00 0.00 5 THR A CA 13
ATOM 9666 C C . THR A 1 5 ? -7.114 -5.995 -4.780 1.00 0.00 5 THR A C 13
ATOM 9667 O O . THR A 1 5 ? -7.694 -6.369 -5.798 1.00 0.00 5 THR A O 13
ATOM 9678 N N . ARG A 1 6 ? -5.897 -5.444 -4.800 1.00 0.00 6 ARG A N 13
ATOM 9679 C CA . ARG A 1 6 ? -5.105 -5.285 -6.018 1.00 0.00 6 ARG A CA 13
ATOM 9680 C C . ARG A 1 6 ? -3.644 -5.624 -5.723 1.00 0.00 6 ARG A C 13
ATOM 9681 O O . ARG A 1 6 ? -3.100 -5.155 -4.724 1.00 0.00 6 ARG A O 13
ATOM 9702 N N . ARG A 1 7 ? -3.012 -6.428 -6.584 1.00 0.00 7 ARG A N 13
ATOM 9703 C CA . ARG A 1 7 ? -1.611 -6.830 -6.424 1.00 0.00 7 ARG A CA 13
ATOM 9704 C C . ARG A 1 7 ? -0.819 -6.629 -7.717 1.00 0.00 7 ARG A C 13
ATOM 9705 O O . ARG A 1 7 ? 0.408 -6.616 -7.685 1.00 0.00 7 ARG A O 13
ATOM 9726 N N . GLY A 1 8 ? -1.508 -6.476 -8.851 1.00 0.00 8 GLY A N 13
ATOM 9727 C CA . GLY A 1 8 ? -0.877 -6.340 -10.162 1.00 0.00 8 GLY A CA 13
ATOM 9728 C C . GLY A 1 8 ? -0.546 -4.892 -10.514 1.00 0.00 8 GLY A C 13
ATOM 9729 O O . GLY A 1 8 ? -0.209 -4.600 -11.659 1.00 0.00 8 GLY A O 13
ATOM 9733 N N . LEU A 1 9 ? -0.637 -3.983 -9.540 1.00 0.00 9 LEU A N 13
ATOM 9734 C CA . LEU A 1 9 ? -0.438 -2.557 -9.769 1.00 0.00 9 LEU A CA 13
ATOM 9735 C C . LEU A 1 9 ? 0.965 -2.251 -10.285 1.00 0.00 9 LEU A C 13
ATOM 9736 O O . LEU A 1 9 ? 1.157 -1.263 -10.991 1.00 0.00 9 LEU A O 13
ATOM 9752 N N . CYS A 1 10 ? 1.951 -3.090 -9.949 1.00 0.00 10 CYS A N 13
ATOM 9753 C CA . CYS A 1 10 ? 3.327 -2.892 -10.386 1.00 0.00 10 CYS A CA 13
ATOM 9754 C C . CYS A 1 10 ? 3.547 -3.374 -11.823 1.00 0.00 10 CYS A C 13
ATOM 9755 O O . CYS A 1 10 ? 4.682 -3.361 -12.301 1.00 0.00 10 CYS A O 13
ATOM 9762 N N . VAL A 1 11 ? 2.478 -3.794 -12.514 1.00 0.00 11 VAL A N 13
ATOM 9763 C CA . VAL A 1 11 ? 2.571 -4.285 -13.886 1.00 0.00 11 VAL A CA 13
ATOM 9764 C C . VAL A 1 11 ? 1.668 -3.488 -14.829 1.00 0.00 11 VAL A C 13
ATOM 9765 O O . VAL A 1 11 ? 1.930 -3.432 -16.027 1.00 0.00 11 VAL A O 13
ATOM 9778 N N . THR A 1 12 ? 0.609 -2.866 -14.297 1.00 0.00 12 THR A N 13
ATOM 9779 C CA . THR A 1 12 ? -0.346 -2.125 -15.121 1.00 0.00 12 THR A CA 13
ATOM 9780 C C . THR A 1 12 ? -0.087 -0.621 -15.078 1.00 0.00 12 THR A C 13
ATOM 9781 O O . THR A 1 12 ? -0.596 0.115 -15.921 1.00 0.00 12 THR A O 13
ATOM 9792 N N . SER A 1 13 ? 0.703 -0.156 -14.103 1.00 0.00 13 SER A N 13
ATOM 9793 C CA . SER A 1 13 ? 1.038 1.259 -13.989 1.00 0.00 13 SER A CA 13
ATOM 9794 C C . SER A 1 13 ? 2.416 1.460 -13.365 1.00 0.00 13 SER A C 13
ATOM 9795 O O . SER A 1 13 ? 3.135 2.387 -13.734 1.00 0.00 13 SER A O 13
ATOM 9803 N N . GLY A 1 14 ? 2.780 0.590 -12.422 1.00 0.00 14 GLY A N 13
ATOM 9804 C CA . GLY A 1 14 ? 4.067 0.641 -11.744 1.00 0.00 14 GLY A CA 13
ATOM 9805 C C . GLY A 1 14 ? 3.898 0.993 -10.269 1.00 0.00 14 GLY A C 13
ATOM 9806 O O . GLY A 1 14 ? 2.800 0.918 -9.718 1.00 0.00 14 GLY A O 13
ATOM 9810 N N . LEU A 1 15 ? 4.999 1.380 -9.623 1.00 0.00 15 LEU A N 13
ATOM 9811 C CA . LEU A 1 15 ? 5.016 1.685 -8.198 1.00 0.00 15 LEU A CA 13
ATOM 9812 C C . LEU A 1 15 ? 4.060 2.831 -7.850 1.00 0.00 15 LEU A C 13
ATOM 9813 O O . LEU A 1 15 ? 3.566 2.899 -6.725 1.00 0.00 15 LEU A O 13
ATOM 9829 N N . THR A 1 16 ? 3.788 3.733 -8.794 1.00 0.00 16 THR A N 13
ATOM 9830 C CA . THR A 1 16 ? 2.929 4.880 -8.536 1.00 0.00 16 THR A CA 13
ATOM 9831 C C . THR A 1 16 ? 1.515 4.437 -8.170 1.00 0.00 16 THR A C 13
ATOM 9832 O O . THR A 1 16 ? 0.911 5.018 -7.272 1.00 0.00 16 THR A O 13
ATOM 9843 N N . ALA A 1 17 ? 0.973 3.420 -8.845 1.00 0.00 17 ALA A N 13
ATOM 9844 C CA . ALA A 1 17 ? -0.367 2.948 -8.528 1.00 0.00 17 ALA A CA 13
ATOM 9845 C C . ALA A 1 17 ? -0.346 2.067 -7.281 1.00 0.00 17 ALA A C 13
ATOM 9846 O O . ALA A 1 17 ? -1.325 2.022 -6.541 1.00 0.00 17 ALA A O 13
ATOM 9853 N N . CYS A 1 18 ? 0.766 1.367 -7.045 1.00 0.00 18 CYS A N 13
ATOM 9854 C CA . CYS A 1 18 ? 0.912 0.523 -5.872 1.00 0.00 18 CYS A CA 13
ATOM 9855 C C . CYS A 1 18 ? 0.974 1.382 -4.610 1.00 0.00 18 CYS A C 13
ATOM 9856 O O . CYS A 1 18 ? 0.495 0.969 -3.556 1.00 0.00 18 CYS A O 13
ATOM 9863 N N . ARG A 1 19 ? 1.556 2.581 -4.713 1.00 0.00 19 ARG A N 13
ATOM 9864 C CA . ARG A 1 19 ? 1.653 3.496 -3.587 1.00 0.00 19 ARG A CA 13
ATOM 9865 C C . ARG A 1 19 ? 0.329 4.217 -3.360 1.00 0.00 19 ARG A C 13
ATOM 9866 O O . ARG A 1 19 ? -0.047 4.471 -2.221 1.00 0.00 19 ARG A O 13
ATOM 9887 N N . ASN A 1 20 ? -0.379 4.537 -4.445 1.00 0.00 20 ASN A N 13
ATOM 9888 C CA . ASN A 1 20 ? -1.678 5.192 -4.354 1.00 0.00 20 ASN A CA 13
ATOM 9889 C C . ASN A 1 20 ? -2.751 4.224 -3.850 1.00 0.00 20 ASN A C 13
ATOM 9890 O O . ASN A 1 20 ? -3.815 4.658 -3.407 1.00 0.00 20 ASN A O 13
ATOM 9901 N N . HIS A 1 21 ? -2.483 2.917 -3.913 1.00 0.00 21 HIS A N 13
ATOM 9902 C CA . HIS A 1 21 ? -3.398 1.905 -3.410 1.00 0.00 21 HIS A CA 13
ATOM 9903 C C . HIS A 1 21 ? -3.109 1.594 -1.942 1.00 0.00 21 HIS A C 13
ATOM 9904 O O . HIS A 1 21 ? -4.020 1.274 -1.184 1.00 0.00 21 HIS A O 13
ATOM 9918 N N . CYS A 1 22 ? -1.841 1.689 -1.532 1.00 0.00 22 CYS A N 13
ATOM 9919 C CA . CYS A 1 22 ? -1.460 1.478 -0.142 1.00 0.00 22 CYS A CA 13
ATOM 9920 C C . CYS A 1 22 ? -1.749 2.714 0.715 1.00 0.00 22 CYS A C 13
ATOM 9921 O O . CYS A 1 22 ? -1.944 2.579 1.919 1.00 0.00 22 CYS A O 13
ATOM 9928 N N . ARG A 1 23 ? -1.780 3.910 0.114 1.00 0.00 23 ARG A N 13
ATOM 9929 C CA . ARG A 1 23 ? -2.093 5.142 0.832 1.00 0.00 23 ARG A CA 13
ATOM 9930 C C . ARG A 1 23 ? -3.603 5.375 0.901 1.00 0.00 23 ARG A C 13
ATOM 9931 O O . ARG A 1 23 ? -4.047 6.415 1.385 1.00 0.00 23 ARG A O 13
ATOM 9952 N N . SER A 1 24 ? -4.376 4.406 0.415 1.00 0.00 24 SER A N 13
ATOM 9953 C CA . SER A 1 24 ? -5.827 4.392 0.492 1.00 0.00 24 SER A CA 13
ATOM 9954 C C . SER A 1 24 ? -6.252 3.060 1.095 1.00 0.00 24 SER A C 13
ATOM 9955 O O . SER A 1 24 ? -5.443 2.136 1.175 1.00 0.00 24 SER A O 13
ATOM 9963 N N . CYS A 1 25 ? -7.510 2.934 1.523 1.00 0.00 25 CYS A N 13
ATOM 9964 C CA . CYS A 1 25 ? -7.930 1.700 2.161 1.00 0.00 25 CYS A CA 13
ATOM 9965 C C . CYS A 1 25 ? -8.148 0.600 1.124 1.00 0.00 25 CYS A C 13
ATOM 9966 O O . CYS A 1 25 ? -8.730 0.838 0.063 1.00 0.00 25 CYS A O 13
ATOM 9973 N N . HIS A 1 26 ? -7.680 -0.608 1.443 1.00 0.00 26 HIS A N 13
ATOM 9974 C CA . HIS A 1 26 ? -7.737 -1.768 0.567 1.00 0.00 26 HIS A CA 13
ATOM 9975 C C . HIS A 1 26 ? -7.931 -3.020 1.419 1.00 0.00 26 HIS A C 13
ATOM 9976 O O . HIS A 1 26 ? -7.791 -2.967 2.641 1.00 0.00 26 HIS A O 13
ATOM 9991 N N . ARG A 1 27 ? -8.252 -4.149 0.791 1.00 0.00 27 ARG A N 13
ATOM 9992 C CA . ARG A 1 27 ? -8.496 -5.385 1.517 1.00 0.00 27 ARG A CA 13
ATOM 9993 C C . ARG A 1 27 ? -7.185 -5.977 2.027 1.00 0.00 27 ARG A C 13
ATOM 9994 O O . ARG A 1 27 ? -6.200 -6.045 1.288 1.00 0.00 27 ARG A O 13
ATOM 10015 N N . GLY A 1 28 ? -7.178 -6.400 3.292 1.00 0.00 28 GLY A N 13
ATOM 10016 C CA . GLY A 1 28 ? -6.026 -7.020 3.934 1.00 0.00 28 GLY A CA 13
ATOM 10017 C C . GLY A 1 28 ? -6.184 -8.536 4.004 1.00 0.00 28 GLY A C 13
ATOM 10018 O O . GLY A 1 28 ? -6.859 -9.135 3.167 1.00 0.00 28 GLY A O 13
ATOM 10022 N N . ASP A 1 29 ? -5.560 -9.163 5.004 1.00 0.00 29 ASP A N 13
ATOM 10023 C CA . ASP A 1 29 ? -5.610 -10.610 5.182 1.00 0.00 29 ASP A CA 13
ATOM 10024 C C . ASP A 1 29 ? -6.804 -11.045 6.033 1.00 0.00 29 ASP A C 13
ATOM 10025 O O . ASP A 1 29 ? -7.184 -12.217 6.003 1.00 0.00 29 ASP A O 13
ATOM 10034 N N . VAL A 1 30 ? -7.399 -10.114 6.785 1.00 0.00 30 VAL A N 13
ATOM 10035 C CA . VAL A 1 30 ? -8.534 -10.409 7.652 1.00 0.00 30 VAL A CA 13
ATOM 10036 C C . VAL A 1 30 ? -9.588 -9.300 7.616 1.00 0.00 30 VAL A C 13
ATOM 10037 O O . VAL A 1 30 ? -10.702 -9.484 8.107 1.00 0.00 30 VAL A O 13
ATOM 10050 N N . GLY A 1 31 ? -9.255 -8.142 7.039 1.00 0.00 31 GLY A N 13
ATOM 10051 C CA . GLY A 1 31 ? -10.165 -7.008 6.945 1.00 0.00 31 GLY A CA 13
ATOM 10052 C C . GLY A 1 31 ? -9.493 -5.880 6.174 1.00 0.00 31 GLY A C 13
ATOM 10053 O O . GLY A 1 31 ? -8.319 -5.988 5.818 1.00 0.00 31 GLY A O 13
ATOM 10057 N N . CYS A 1 32 ? -10.223 -4.795 5.912 1.00 0.00 32 CYS A N 13
ATOM 10058 C CA . CYS A 1 32 ? -9.665 -3.685 5.158 1.00 0.00 32 CYS A CA 13
ATOM 10059 C C . CYS A 1 32 ? -8.755 -2.820 6.023 1.00 0.00 32 CYS A C 13
ATOM 10060 O O . CYS A 1 32 ? -9.030 -2.598 7.202 1.00 0.00 32 CYS A O 13
ATOM 10067 N N . VAL A 1 33 ? -7.667 -2.334 5.420 1.00 0.00 33 VAL A N 13
ATOM 10068 C CA . VAL A 1 33 ? -6.661 -1.514 6.088 1.00 0.00 33 VAL A CA 13
ATOM 10069 C C . VAL A 1 33 ? -6.081 -0.484 5.124 1.00 0.00 33 VAL A C 13
ATOM 10070 O O . VAL A 1 33 ? -6.250 -0.586 3.910 1.00 0.00 33 VAL A O 13
ATOM 10083 N N . ARG A 1 34 ? -5.389 0.512 5.680 1.00 0.00 34 ARG A N 13
ATOM 10084 C CA . ARG A 1 34 ? -4.721 1.575 4.939 1.00 0.00 34 ARG A CA 13
ATOM 10085 C C . ARG A 1 34 ? -3.315 1.728 5.503 1.00 0.00 34 ARG A C 13
ATOM 10086 O O . ARG A 1 34 ? -3.125 1.564 6.705 1.00 0.00 34 ARG A O 13
ATOM 10107 N N . CYS A 1 35 ? -2.336 2.035 4.653 1.00 0.00 35 CYS A N 13
ATOM 10108 C CA . CYS A 1 35 ? -0.933 2.061 5.047 1.00 0.00 35 CYS A CA 13
ATOM 10109 C C . CYS A 1 35 ? -0.293 3.415 4.737 1.00 0.00 35 CYS A C 13
ATOM 10110 O O . CYS A 1 35 ? -0.979 4.358 4.349 1.00 0.00 35 CYS A O 13
ATOM 10117 N N . SER A 1 36 ? 1.031 3.511 4.910 1.00 0.00 36 SER A N 13
ATOM 10118 C CA . SER A 1 36 ? 1.758 4.768 4.760 1.00 0.00 36 SER A CA 13
ATOM 10119 C C . SER A 1 36 ? 2.530 4.858 3.441 1.00 0.00 36 SER A C 13
ATOM 10120 O O . SER A 1 36 ? 2.617 5.932 2.845 1.00 0.00 36 SER A O 13
ATOM 10128 N N . ASN A 1 37 ? 3.096 3.740 2.976 1.00 0.00 37 ASN A N 13
ATOM 10129 C CA . ASN A 1 37 ? 3.928 3.723 1.780 1.00 0.00 37 ASN A CA 13
ATOM 10130 C C . ASN A 1 37 ? 3.841 2.350 1.108 1.00 0.00 37 ASN A C 13
ATOM 10131 O O . ASN A 1 37 ? 3.097 1.485 1.570 1.00 0.00 37 ASN A O 13
ATOM 10142 N N . ALA A 1 38 ? 4.589 2.138 0.021 1.00 0.00 38 ALA A N 13
ATOM 10143 C CA . ALA A 1 38 ? 4.540 0.891 -0.729 1.00 0.00 38 ALA A CA 13
ATOM 10144 C C . ALA A 1 38 ? 5.837 0.621 -1.482 1.00 0.00 38 ALA A C 13
ATOM 10145 O O . ALA A 1 38 ? 6.691 1.499 -1.605 1.00 0.00 38 ALA A O 13
ATOM 10152 N N . GLN A 1 39 ? 5.970 -0.606 -1.986 1.00 0.00 39 GLN A N 13
ATOM 10153 C CA . GLN A 1 39 ? 7.061 -1.016 -2.854 1.00 0.00 39 GLN A CA 13
ATOM 10154 C C . GLN A 1 39 ? 6.607 -2.186 -3.729 1.00 0.00 39 GLN A C 13
ATOM 10155 O O . GLN A 1 39 ? 5.589 -2.817 -3.450 1.00 0.00 39 GLN A O 13
ATOM 10169 N N . CYS A 1 40 ? 7.361 -2.476 -4.789 1.00 0.00 40 CYS A N 13
ATOM 10170 C CA . CYS A 1 40 ? 7.066 -3.603 -5.659 1.00 0.00 40 CYS A CA 13
ATOM 10171 C C . CYS A 1 40 ? 7.912 -4.807 -5.241 1.00 0.00 40 CYS A C 13
ATOM 10172 O O . CYS A 1 40 ? 9.069 -4.649 -4.845 1.00 0.00 40 CYS A O 13
ATOM 10179 N N . THR A 1 41 ? 7.334 -6.006 -5.331 1.00 0.00 41 THR A N 13
ATOM 10180 C CA . THR A 1 41 ? 7.959 -7.247 -4.881 1.00 0.00 41 THR A CA 13
ATOM 10181 C C . THR A 1 41 ? 7.718 -8.366 -5.887 1.00 0.00 41 THR A C 13
ATOM 10182 O O . THR A 1 41 ? 7.113 -8.151 -6.937 1.00 0.00 41 THR A O 13
ATOM 10193 N N . GLY A 1 42 ? 8.197 -9.571 -5.561 1.00 0.00 42 GLY A N 13
ATOM 10194 C CA . GLY A 1 42 ? 8.060 -10.729 -6.430 1.00 0.00 42 GLY A CA 13
ATOM 10195 C C . GLY A 1 42 ? 9.047 -10.662 -7.591 1.00 0.00 42 GLY A C 13
ATOM 10196 O O . GLY A 1 42 ? 9.837 -9.723 -7.693 1.00 0.00 42 GLY A O 13
ATOM 10200 N N . PHE A 1 43 ? 9.009 -11.661 -8.475 1.00 0.00 43 PHE A N 13
ATOM 10201 C CA . PHE A 1 43 ? 9.911 -11.701 -9.614 1.00 0.00 43 PHE A CA 13
ATOM 10202 C C . PHE A 1 43 ? 9.607 -10.544 -10.559 1.00 0.00 43 PHE A C 13
ATOM 10203 O O . PHE A 1 43 ? 8.443 -10.231 -10.801 1.00 0.00 43 PHE A O 13
ATOM 10220 N N . LEU A 1 44 ? 10.659 -9.913 -11.089 1.00 0.00 44 LEU A N 13
ATOM 10221 C CA . LEU A 1 44 ? 10.558 -8.771 -11.989 1.00 0.00 44 LEU A CA 13
ATOM 10222 C C . LEU A 1 44 ? 9.691 -7.644 -11.412 1.00 0.00 44 LEU A C 13
ATOM 10223 O O . LEU A 1 44 ? 9.243 -6.766 -12.146 1.00 0.00 44 LEU A O 13
ATOM 10239 N N . GLY A 1 45 ? 9.444 -7.661 -10.097 1.00 0.00 45 GLY A N 13
ATOM 10240 C CA . GLY A 1 45 ? 8.660 -6.628 -9.440 1.00 0.00 45 GLY A CA 13
ATOM 10241 C C . GLY A 1 45 ? 7.182 -6.697 -9.820 1.00 0.00 45 GLY A C 13
ATOM 10242 O O . GLY A 1 45 ? 6.478 -5.697 -9.713 1.00 0.00 45 GLY A O 13
ATOM 10246 N N . THR A 1 46 ? 6.699 -7.862 -10.265 1.00 0.00 46 THR A N 13
ATOM 10247 C CA . THR A 1 46 ? 5.334 -8.015 -10.768 1.00 0.00 46 THR A CA 13
ATOM 10248 C C . THR A 1 46 ? 4.266 -8.058 -9.673 1.00 0.00 46 THR A C 13
ATOM 10249 O O . THR A 1 46 ? 3.110 -8.368 -9.965 1.00 0.00 46 THR A O 13
ATOM 10260 N N . THR A 1 47 ? 4.623 -7.754 -8.422 1.00 0.00 47 THR A N 13
ATOM 10261 C CA . THR A 1 47 ? 3.679 -7.758 -7.311 1.00 0.00 47 THR A CA 13
ATOM 10262 C C . THR A 1 47 ? 3.778 -6.454 -6.526 1.00 0.00 47 THR A C 13
ATOM 10263 O O . THR A 1 47 ? 4.825 -5.813 -6.515 1.00 0.00 47 THR A O 13
ATOM 10274 N N . CYS A 1 48 ? 2.682 -6.060 -5.869 1.00 0.00 48 CYS A N 13
ATOM 10275 C CA . CYS A 1 48 ? 2.618 -4.854 -5.055 1.00 0.00 48 CYS A CA 13
ATOM 10276 C C . CYS A 1 48 ? 2.544 -5.225 -3.576 1.00 0.00 48 CYS A C 13
ATOM 10277 O O . CYS A 1 48 ? 1.871 -6.188 -3.211 1.00 0.00 48 CYS A O 13
ATOM 10284 N N . THR A 1 49 ? 3.232 -4.454 -2.728 1.00 0.00 49 THR A N 13
ATOM 10285 C CA . THR A 1 49 ? 3.234 -4.661 -1.282 1.00 0.00 49 THR A CA 13
ATOM 10286 C C . THR A 1 49 ? 3.242 -3.311 -0.568 1.00 0.00 49 THR A C 13
ATOM 10287 O O . THR A 1 49 ? 3.826 -2.351 -1.067 1.00 0.00 49 THR A O 13
ATOM 10298 N N . CYS A 1 50 ? 2.593 -3.235 0.597 1.00 0.00 50 CYS A N 13
ATOM 10299 C CA . CYS A 1 50 ? 2.491 -2.001 1.364 1.00 0.00 50 CYS A CA 13
ATOM 10300 C C . CYS A 1 50 ? 3.495 -1.978 2.516 1.00 0.00 50 CYS A C 13
ATOM 10301 O O . CYS A 1 50 ? 4.053 -3.009 2.889 1.00 0.00 50 CYS A O 13
ATOM 10308 N N . ILE A 1 51 ? 3.717 -0.787 3.080 1.00 0.00 51 ILE A N 13
ATOM 10309 C CA . ILE A 1 51 ? 4.673 -0.556 4.154 1.00 0.00 51 ILE A CA 13
ATOM 10310 C C . ILE A 1 51 ? 3.941 -0.190 5.443 1.00 0.00 51 ILE A C 13
ATOM 10311 O O . ILE A 1 51 ? 2.937 0.517 5.403 1.00 0.00 51 ILE A O 13
ATOM 10327 N N . ASN A 1 52 ? 4.445 -0.669 6.585 1.00 0.00 52 ASN A N 13
ATOM 10328 C CA . ASN A 1 52 ? 3.838 -0.431 7.886 1.00 0.00 52 ASN A CA 13
ATOM 10329 C C . ASN A 1 52 ? 4.007 1.027 8.319 1.00 0.00 52 ASN A C 13
ATOM 10330 O O . ASN A 1 52 ? 4.931 1.704 7.866 1.00 0.00 52 ASN A O 13
ATOM 10341 N N . PRO A 1 53 ? 3.128 1.533 9.198 1.00 0.00 53 PRO A N 13
ATOM 10342 C CA . PRO A 1 53 ? 1.984 0.840 9.772 1.00 0.00 53 PRO A CA 13
ATOM 10343 C C . PRO A 1 53 ? 0.843 0.711 8.764 1.00 0.00 53 PRO A C 13
ATOM 10344 O O . PRO A 1 53 ? 0.839 1.385 7.735 1.00 0.00 53 PRO A O 13
ATOM 10355 N N . CYS A 1 54 ? -0.121 -0.157 9.072 1.00 0.00 54 CYS A N 13
ATOM 10356 C CA . CYS A 1 54 ? -1.287 -0.402 8.235 1.00 0.00 54 CYS A CA 13
ATOM 10357 C C . CYS A 1 54 ? -2.548 -0.528 9.099 1.00 0.00 54 CYS A C 13
ATOM 10358 O O . CYS A 1 54 ? -3.127 -1.610 9.190 1.00 0.00 54 CYS A O 13
ATOM 10365 N N . PRO A 1 55 ? -2.990 0.565 9.740 1.00 0.00 55 PRO A N 13
ATOM 10366 C CA . PRO 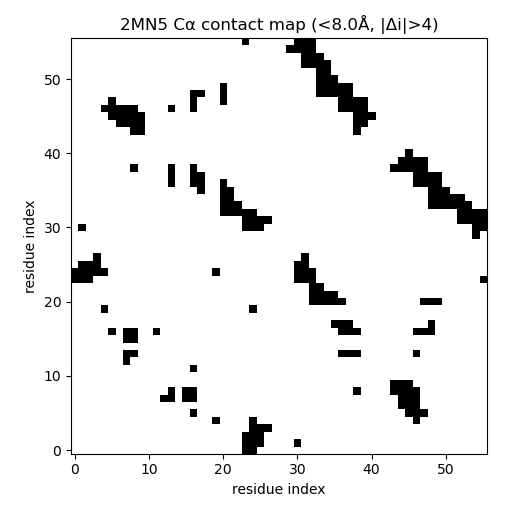A 1 55 ? -4.192 0.597 10.563 1.00 0.00 55 PRO A CA 13
ATOM 10367 C C . PRO A 1 55 ? -5.450 0.391 9.717 1.00 0.00 55 PRO A C 13
ATOM 10368 O O . PRO A 1 55 ? -5.412 0.451 8.489 1.00 0.00 55 PRO A O 13
ATOM 10379 N N . ARG A 1 56 ? -6.583 0.147 10.383 1.00 0.00 56 ARG A N 13
ATOM 10380 C CA . ARG A 1 56 ? -7.865 -0.072 9.715 1.00 0.00 56 ARG A CA 13
ATOM 10381 C C . ARG A 1 56 ? -8.481 1.252 9.267 1.00 0.00 56 ARG A C 13
ATOM 10382 O O . ARG A 1 56 ? -7.970 2.322 9.601 1.00 0.00 56 ARG A O 13
ATOM 10403 N N . CYS A 1 57 ? -9.582 1.181 8.510 1.00 0.00 57 CYS A N 13
ATOM 10404 C CA . CYS A 1 57 ? -10.276 2.362 8.010 1.00 0.00 57 CYS A CA 13
ATOM 10405 C C . CYS A 1 57 ? -11.773 2.295 8.314 1.00 0.00 57 CYS A C 13
ATOM 10406 O O . CYS A 1 57 ? -12.285 1.172 8.524 1.00 0.00 57 CYS A O 13
ATOM 10427 N N . ASN A 1 2 ? -15.565 0.870 -0.282 1.00 0.00 2 ASN A N 14
ATOM 10428 C CA . ASN A 1 2 ? -14.602 1.836 0.237 1.00 0.00 2 ASN A CA 14
ATOM 10429 C C . ASN A 1 2 ? -13.218 1.227 0.493 1.00 0.00 2 ASN A C 14
ATOM 10430 O O . ASN A 1 2 ? -12.314 1.928 0.944 1.00 0.00 2 ASN A O 14
ATOM 10441 N N . CYS A 1 3 ? -13.045 -0.068 0.209 1.00 0.00 3 CYS A N 14
ATOM 10442 C CA . CYS A 1 3 ? -11.766 -0.748 0.311 1.00 0.00 3 CYS A CA 14
ATOM 10443 C C . CYS A 1 3 ? -11.702 -1.926 -0.667 1.00 0.00 3 CYS A C 14
ATOM 10444 O O . CYS A 1 3 ? -11.797 -3.084 -0.260 1.00 0.00 3 CYS A O 14
ATOM 10451 N N . PRO A 1 4 ? -11.547 -1.635 -1.964 1.00 0.00 4 PRO A N 14
ATOM 10452 C CA . PRO A 1 4 ? -11.508 -2.630 -3.025 1.00 0.00 4 PRO A CA 14
ATOM 10453 C C . PRO A 1 4 ? -10.188 -3.398 -3.018 1.00 0.00 4 PRO A C 14
ATOM 10454 O O . PRO A 1 4 ? -9.273 -3.072 -2.259 1.00 0.00 4 PRO A O 14
ATOM 10465 N N . THR A 1 5 ? -10.093 -4.423 -3.874 1.00 0.00 5 THR A N 14
ATOM 10466 C CA . THR A 1 5 ? -8.892 -5.240 -4.001 1.00 0.00 5 THR A CA 14
ATOM 10467 C C . THR A 1 5 ? -8.237 -4.991 -5.354 1.00 0.00 5 THR A C 14
ATOM 10468 O O . THR A 1 5 ? -8.895 -5.108 -6.385 1.00 0.00 5 THR A O 14
ATOM 10479 N N . ARG A 1 6 ? -6.943 -4.653 -5.357 1.00 0.00 6 ARG A N 14
ATOM 10480 C CA . ARG A 1 6 ? -6.170 -4.457 -6.577 1.00 0.00 6 ARG A CA 14
ATOM 10481 C C . ARG A 1 6 ? -4.783 -5.058 -6.374 1.00 0.00 6 ARG A C 14
ATOM 10482 O O . ARG A 1 6 ? -4.168 -4.845 -5.330 1.00 0.00 6 ARG A O 14
ATOM 10503 N N . ARG A 1 7 ? -4.290 -5.801 -7.368 1.00 0.00 7 ARG A N 14
ATOM 10504 C CA . ARG A 1 7 ? -2.997 -6.473 -7.311 1.00 0.00 7 ARG A CA 14
ATOM 10505 C C . ARG A 1 7 ? -2.306 -6.361 -8.668 1.00 0.00 7 ARG A C 14
ATOM 10506 O O . ARG A 1 7 ? -2.961 -6.079 -9.671 1.00 0.00 7 ARG A O 14
ATOM 10527 N N . GLY A 1 8 ? -0.988 -6.581 -8.705 1.00 0.00 8 GLY A N 14
ATOM 10528 C CA . GLY A 1 8 ? -0.221 -6.519 -9.943 1.00 0.00 8 GLY A CA 14
ATOM 10529 C C . GLY A 1 8 ? -0.035 -5.084 -10.444 1.00 0.00 8 GLY A C 14
ATOM 10530 O O . GLY A 1 8 ? 0.333 -4.879 -11.599 1.00 0.00 8 GLY A O 14
ATOM 10534 N N . LEU A 1 9 ? -0.287 -4.090 -9.587 1.00 0.00 9 LEU A N 14
ATOM 10535 C CA . LEU A 1 9 ? -0.197 -2.681 -9.951 1.00 0.00 9 LEU A CA 14
ATOM 10536 C C . LEU A 1 9 ? 1.209 -2.307 -10.417 1.00 0.00 9 LEU A C 14
ATOM 10537 O O . LEU A 1 9 ? 1.373 -1.332 -11.146 1.00 0.00 9 LEU A O 14
ATOM 10553 N N . CYS A 1 10 ? 2.225 -3.070 -10.009 1.00 0.00 10 CYS A N 14
ATOM 10554 C CA . CYS A 1 10 ? 3.608 -2.818 -10.397 1.00 0.00 10 CYS A CA 14
ATOM 10555 C C . CYS A 1 10 ? 3.874 -3.220 -11.851 1.00 0.00 10 CYS A C 14
ATOM 10556 O O . CYS A 1 10 ? 5.002 -3.078 -12.318 1.00 0.00 10 CYS A O 14
ATOM 10563 N N . VAL A 1 11 ? 2.854 -3.716 -12.564 1.00 0.00 11 VAL A N 14
ATOM 10564 C CA . VAL A 1 11 ? 2.999 -4.146 -13.953 1.00 0.00 11 VAL A CA 14
ATOM 10565 C C . VAL A 1 11 ? 1.986 -3.452 -14.860 1.00 0.00 11 VAL A C 14
ATOM 10566 O O . VAL A 1 11 ? 2.213 -3.346 -16.063 1.00 0.00 11 VAL A O 14
ATOM 10579 N N . THR A 1 12 ? 0.869 -2.976 -14.297 1.00 0.00 12 THR A N 14
ATOM 10580 C CA . THR A 1 12 ? -0.191 -2.358 -15.086 1.00 0.00 12 THR A CA 14
ATOM 10581 C C . THR A 1 12 ? -0.109 -0.836 -15.083 1.00 0.00 12 THR A C 14
ATOM 10582 O O . THR A 1 12 ? -0.671 -0.195 -15.969 1.00 0.00 12 THR A O 14
ATOM 10593 N N . SER A 1 13 ? 0.584 -0.248 -14.103 1.00 0.00 13 SER A N 14
ATOM 10594 C CA . SER A 1 13 ? 0.715 1.197 -13.993 1.00 0.00 13 SER A CA 14
ATOM 10595 C C . SER A 1 13 ? 2.031 1.624 -13.344 1.00 0.00 13 SER A C 14
ATOM 10596 O O . SER A 1 13 ? 2.490 2.742 -13.574 1.00 0.00 13 SER A O 14
ATOM 10604 N N . GLY A 1 14 ? 2.643 0.751 -12.542 1.00 0.00 14 GLY A N 14
ATOM 10605 C CA . GLY A 1 14 ? 3.902 1.025 -11.866 1.00 0.00 14 GLY A CA 14
ATOM 10606 C C . GLY A 1 14 ? 3.692 1.225 -10.369 1.00 0.00 14 GLY A C 14
ATOM 10607 O O . GLY A 1 14 ? 2.565 1.178 -9.878 1.00 0.00 14 GLY A O 14
ATOM 10611 N N . LEU A 1 15 ? 4.789 1.454 -9.635 1.00 0.00 15 LEU A N 14
ATOM 10612 C CA . LEU A 1 15 ? 4.751 1.587 -8.186 1.00 0.00 15 LEU A CA 14
ATOM 10613 C C . LEU A 1 15 ? 3.864 2.753 -7.744 1.00 0.00 15 LEU A C 14
ATOM 10614 O O . LEU A 1 15 ? 3.299 2.722 -6.653 1.00 0.00 15 LEU A O 14
ATOM 10630 N N . THR A 1 16 ? 3.727 3.785 -8.580 1.00 0.00 16 THR A N 14
ATOM 10631 C CA . THR A 1 16 ? 2.921 4.948 -8.233 1.00 0.00 16 THR A CA 14
ATOM 10632 C C . THR A 1 16 ? 1.463 4.553 -8.011 1.00 0.00 16 THR A C 14
ATOM 10633 O O . THR A 1 16 ? 0.783 5.143 -7.175 1.00 0.00 16 THR A O 14
ATOM 10644 N N . ALA A 1 17 ? 0.969 3.552 -8.746 1.00 0.00 17 ALA A N 14
ATOM 10645 C CA . ALA A 1 17 ? -0.414 3.125 -8.607 1.00 0.00 17 ALA A CA 14
ATOM 10646 C C . ALA A 1 17 ? -0.595 2.261 -7.369 1.00 0.00 17 ALA A C 14
ATOM 10647 O O . ALA A 1 17 ? -1.672 2.266 -6.769 1.00 0.00 17 ALA A O 14
ATOM 10654 N N . CYS A 1 18 ? 0.441 1.517 -6.972 1.00 0.00 18 CYS A N 14
ATOM 10655 C CA . CYS A 1 18 ? 0.363 0.713 -5.765 1.00 0.00 18 CYS A CA 14
ATOM 10656 C C . CYS A 1 18 ? 0.553 1.588 -4.530 1.00 0.00 18 CYS A C 14
ATOM 10657 O O . CYS A 1 18 ? 0.024 1.281 -3.467 1.00 0.00 18 CYS A O 14
ATOM 10664 N N . ARG A 1 19 ? 1.305 2.684 -4.660 1.00 0.00 19 ARG A N 14
ATOM 10665 C CA . ARG A 1 19 ? 1.509 3.602 -3.549 1.00 0.00 19 ARG A CA 14
ATOM 10666 C C . ARG A 1 19 ? 0.213 4.346 -3.255 1.00 0.00 19 ARG A C 14
ATOM 10667 O O . ARG A 1 19 ? -0.080 4.651 -2.102 1.00 0.00 19 ARG A O 14
ATOM 10688 N N . ASN A 1 20 ? -0.564 4.628 -4.303 1.00 0.00 20 ASN A N 14
ATOM 10689 C CA . ASN A 1 20 ? -1.861 5.264 -4.151 1.00 0.00 20 ASN A CA 14
ATOM 10690 C C . ASN A 1 20 ? -2.881 4.263 -3.605 1.00 0.00 20 ASN A C 14
ATOM 10691 O O . ASN A 1 20 ? -3.821 4.657 -2.919 1.00 0.00 20 ASN A O 14
ATOM 10702 N N . HIS A 1 21 ? -2.699 2.972 -3.899 1.00 0.00 21 HIS A N 14
ATOM 10703 C CA . HIS A 1 21 ? -3.579 1.930 -3.389 1.00 0.00 21 HIS A CA 14
ATOM 10704 C C . HIS A 1 21 ? -3.250 1.580 -1.939 1.00 0.00 21 HIS A C 14
ATOM 10705 O O . HIS A 1 21 ? -4.150 1.275 -1.160 1.00 0.00 21 HIS A O 14
ATOM 10719 N N . CYS A 1 22 ? -1.966 1.622 -1.566 1.00 0.00 22 CYS A N 14
ATOM 10720 C CA . CYS A 1 22 ? -1.540 1.362 -0.200 1.00 0.00 22 CYS A CA 14
ATOM 10721 C C . CYS A 1 22 ? -1.843 2.545 0.720 1.00 0.00 22 CYS A C 14
ATOM 10722 O O . CYS A 1 22 ? -2.090 2.336 1.906 1.00 0.00 22 CYS A O 14
ATOM 10729 N N . ARG A 1 23 ? -1.831 3.777 0.200 1.00 0.00 23 ARG A N 14
ATOM 10730 C CA . ARG A 1 23 ? -2.128 4.957 1.010 1.00 0.00 23 ARG A CA 14
ATOM 10731 C C . ARG A 1 23 ? -3.632 5.169 1.165 1.00 0.00 23 ARG A C 14
ATOM 10732 O O . ARG A 1 23 ? -4.064 5.915 2.039 1.00 0.00 23 ARG A O 14
ATOM 10753 N N . SER A 1 24 ? -4.424 4.506 0.318 1.00 0.00 24 SER A N 14
ATOM 10754 C CA . SER A 1 24 ? -5.872 4.473 0.447 1.00 0.00 24 SER A CA 14
ATOM 10755 C C . SER A 1 24 ? -6.262 3.152 1.108 1.00 0.00 24 SER A C 14
ATOM 10756 O O . SER A 1 24 ? -5.419 2.269 1.269 1.00 0.00 24 SER A O 14
ATOM 10764 N N . CYS A 1 25 ? -7.530 3.001 1.496 1.00 0.00 25 CYS A N 14
ATOM 10765 C CA . CYS A 1 25 ? -7.945 1.770 2.144 1.00 0.00 25 CYS A CA 14
ATOM 10766 C C . CYS A 1 25 ? -8.187 0.682 1.102 1.00 0.00 25 CYS A C 14
ATOM 10767 O O . CYS A 1 25 ? -8.744 0.944 0.035 1.00 0.00 25 CYS A O 14
ATOM 10774 N N . HIS A 1 26 ? -7.759 -0.541 1.418 1.00 0.00 26 HIS A N 14
ATOM 10775 C CA . HIS A 1 26 ? -7.836 -1.668 0.508 1.00 0.00 26 HIS A CA 14
ATOM 10776 C C . HIS A 1 26 ? -8.060 -2.955 1.293 1.00 0.00 26 HIS A C 14
ATOM 10777 O O . HIS A 1 26 ? -7.968 -2.963 2.521 1.00 0.00 26 HIS A O 14
ATOM 10792 N N . ARG A 1 27 ? -8.353 -4.049 0.587 1.00 0.00 27 ARG A N 14
ATOM 10793 C CA . ARG A 1 27 ? -8.583 -5.335 1.220 1.00 0.00 27 ARG A CA 14
ATOM 10794 C C . ARG A 1 27 ? -7.262 -5.934 1.693 1.00 0.00 27 ARG A C 14
ATOM 10795 O O . ARG A 1 27 ? -6.346 -6.141 0.896 1.00 0.00 27 ARG A O 14
ATOM 10816 N N . GLY A 1 28 ? -7.173 -6.212 2.995 1.00 0.00 28 GLY A N 14
ATOM 10817 C CA . GLY A 1 28 ? -6.021 -6.855 3.602 1.00 0.00 28 GLY A CA 14
ATOM 10818 C C . GLY A 1 28 ? -6.182 -8.371 3.588 1.00 0.00 28 GLY A C 14
ATOM 10819 O O . GLY A 1 28 ? -6.984 -8.904 2.821 1.00 0.00 28 GLY A O 14
ATOM 10823 N N . ASP A 1 29 ? -5.423 -9.067 4.436 1.00 0.00 29 ASP A N 14
ATOM 10824 C CA . ASP A 1 29 ? -5.462 -10.525 4.503 1.00 0.00 29 ASP A CA 14
ATOM 10825 C C . ASP A 1 29 ? -6.587 -11.026 5.416 1.00 0.00 29 ASP A C 14
ATOM 10826 O O . ASP A 1 29 ? -6.966 -12.191 5.340 1.00 0.00 29 ASP A O 14
ATOM 10835 N N . VAL A 1 30 ? -7.121 -10.154 6.277 1.00 0.00 30 VAL A N 14
ATOM 10836 C CA . VAL A 1 30 ? -8.168 -10.525 7.228 1.00 0.00 30 VAL A CA 14
ATOM 10837 C C . VAL A 1 30 ? -9.256 -9.446 7.344 1.00 0.00 30 VAL A C 14
ATOM 10838 O O . VAL A 1 30 ? -10.309 -9.687 7.927 1.00 0.00 30 VAL A O 14
ATOM 10851 N N . GLY A 1 31 ? -9.012 -8.256 6.787 1.00 0.00 31 GLY A N 14
ATOM 10852 C CA . GLY A 1 31 ? -9.959 -7.150 6.832 1.00 0.00 31 GLY A CA 14
ATOM 10853 C C . GLY A 1 31 ? -9.401 -5.953 6.075 1.00 0.00 31 GLY A C 14
ATOM 10854 O O . GLY A 1 31 ? -8.277 -6.007 5.579 1.00 0.00 31 GLY A O 14
ATOM 10858 N N . CYS A 1 32 ? -10.175 -4.868 5.972 1.00 0.00 32 CYS A N 14
ATOM 10859 C CA . CYS A 1 32 ? -9.726 -3.690 5.248 1.00 0.00 32 CYS A CA 14
ATOM 10860 C C . CYS A 1 32 ? -8.803 -2.821 6.096 1.00 0.00 32 CYS A C 14
ATOM 10861 O O . CYS A 1 32 ? -9.059 -2.595 7.279 1.00 0.00 32 CYS A O 14
ATOM 10868 N N . VAL A 1 33 ? -7.728 -2.336 5.471 1.00 0.00 33 VAL A N 14
ATOM 10869 C CA . VAL A 1 33 ? -6.719 -1.507 6.121 1.00 0.00 33 VAL A CA 14
ATOM 10870 C C . VAL A 1 33 ? -6.123 -0.513 5.130 1.00 0.00 33 VAL A C 14
ATOM 10871 O O . VAL A 1 33 ? -6.307 -0.647 3.921 1.00 0.00 33 VAL A O 14
ATOM 10884 N N . ARG A 1 34 ? -5.404 0.487 5.644 1.00 0.00 34 ARG A N 14
ATOM 10885 C CA . ARG A 1 34 ? -4.666 1.445 4.834 1.00 0.00 34 ARG A CA 14
ATOM 10886 C C . ARG A 1 34 ? -3.274 1.612 5.431 1.00 0.00 34 ARG A C 14
ATOM 10887 O O . ARG A 1 34 ? -3.111 1.475 6.640 1.00 0.00 34 ARG A O 14
ATOM 10908 N N . CYS A 1 35 ? -2.280 1.901 4.594 1.00 0.00 35 CYS A N 14
ATOM 10909 C CA . CYS A 1 35 ? -0.882 1.945 5.004 1.00 0.00 35 CYS A CA 14
ATOM 10910 C C . CYS A 1 35 ? -0.256 3.306 4.693 1.00 0.00 35 CYS A C 14
ATOM 10911 O O . CYS A 1 35 ? -0.961 4.250 4.335 1.00 0.00 35 CYS A O 14
ATOM 10918 N N . SER A 1 36 ? 1.070 3.411 4.832 1.00 0.00 36 SER A N 14
ATOM 10919 C CA . SER A 1 36 ? 1.781 4.676 4.681 1.00 0.00 36 SER A CA 14
ATOM 10920 C C . SER A 1 36 ? 2.542 4.787 3.359 1.00 0.00 36 SER A C 14
ATOM 10921 O O . SER A 1 36 ? 2.614 5.873 2.783 1.00 0.00 36 SER A O 14
ATOM 10929 N N . ASN A 1 37 ? 3.106 3.679 2.869 1.00 0.00 37 ASN A N 14
ATOM 10930 C CA . ASN A 1 37 ? 3.908 3.676 1.652 1.00 0.00 37 ASN A CA 14
ATOM 10931 C C . ASN A 1 37 ? 3.838 2.295 0.991 1.00 0.00 37 ASN A C 14
ATOM 10932 O O . ASN A 1 37 ? 3.099 1.427 1.453 1.00 0.00 37 ASN A O 14
ATOM 10943 N N . ALA A 1 38 ? 4.597 2.077 -0.090 1.00 0.00 38 ALA A N 14
ATOM 10944 C CA . ALA A 1 38 ? 4.587 0.816 -0.812 1.00 0.00 38 ALA A CA 14
ATOM 10945 C C . ALA A 1 38 ? 5.897 0.580 -1.564 1.00 0.00 38 ALA A C 14
ATOM 10946 O O . ALA A 1 38 ? 6.678 1.507 -1.770 1.00 0.00 38 ALA A O 14
ATOM 10953 N N . GLN A 1 39 ? 6.123 -0.669 -1.973 1.00 0.00 39 GLN A N 14
ATOM 10954 C CA . GLN A 1 39 ? 7.235 -1.048 -2.830 1.00 0.00 39 GLN A CA 14
ATOM 10955 C C . GLN A 1 39 ? 6.850 -2.278 -3.654 1.00 0.00 39 GLN A C 14
ATOM 10956 O O . GLN A 1 39 ? 5.921 -3.002 -3.299 1.00 0.00 39 GLN A O 14
ATOM 10970 N N . CYS A 1 40 ? 7.560 -2.524 -4.756 1.00 0.00 40 CYS A N 14
ATOM 10971 C CA . CYS A 1 40 ? 7.300 -3.680 -5.600 1.00 0.00 40 CYS A CA 14
ATOM 10972 C C . CYS A 1 40 ? 8.159 -4.862 -5.147 1.00 0.00 40 CYS A C 14
ATOM 10973 O O . CYS A 1 40 ? 9.323 -4.685 -4.787 1.00 0.00 40 CYS A O 14
ATOM 10980 N N . THR A 1 41 ? 7.584 -6.069 -5.168 1.00 0.00 41 THR A N 14
ATOM 10981 C CA . THR A 1 41 ? 8.252 -7.285 -4.721 1.00 0.00 41 THR A CA 14
ATOM 10982 C C . THR A 1 41 ? 8.100 -8.400 -5.750 1.00 0.00 41 THR A C 14
ATOM 10983 O O . THR A 1 41 ? 7.460 -8.225 -6.787 1.00 0.00 41 THR A O 14
ATOM 10994 N N . GLY A 1 42 ? 8.695 -9.560 -5.459 1.00 0.00 42 GLY A N 14
ATOM 10995 C CA . GLY A 1 42 ? 8.685 -10.712 -6.352 1.00 0.00 42 GLY A CA 14
ATOM 10996 C C . GLY A 1 42 ? 9.997 -10.811 -7.127 1.00 0.00 42 GLY A C 14
ATOM 10997 O O . GLY A 1 42 ? 10.849 -9.923 -7.050 1.00 0.00 42 GLY A O 14
ATOM 11001 N N . PHE A 1 43 ? 10.168 -11.900 -7.881 1.00 0.00 43 PHE A N 14
ATOM 11002 C CA . PHE A 1 43 ? 11.392 -12.167 -8.620 1.00 0.00 43 PHE A CA 14
ATOM 11003 C C . PHE A 1 43 ? 11.534 -11.256 -9.842 1.00 0.00 43 PHE A C 14
ATOM 11004 O O . PHE A 1 43 ? 12.634 -11.101 -10.366 1.00 0.00 43 PHE A O 14
ATOM 11021 N N . LEU A 1 44 ? 10.428 -10.655 -10.299 1.00 0.00 44 LEU A N 14
ATOM 11022 C CA . LEU A 1 44 ? 10.409 -9.797 -11.478 1.00 0.00 44 LEU A CA 14
ATOM 11023 C C . LEU A 1 44 ? 9.609 -8.517 -11.223 1.00 0.00 44 LEU A C 14
ATOM 11024 O O . LEU A 1 44 ? 9.268 -7.803 -12.164 1.00 0.00 44 LEU A O 14
ATOM 11040 N N . GLY A 1 45 ? 9.303 -8.215 -9.955 1.00 0.00 45 GLY A N 14
ATOM 11041 C CA . GLY A 1 45 ? 8.549 -7.019 -9.607 1.00 0.00 45 GLY A CA 14
ATOM 11042 C C . GLY A 1 45 ? 7.071 -7.143 -9.979 1.00 0.00 45 GLY A C 14
ATOM 11043 O O . GLY A 1 45 ? 6.360 -6.142 -10.034 1.00 0.00 45 GLY A O 14
ATOM 11047 N N . THR A 1 46 ? 6.605 -8.370 -10.240 1.00 0.00 46 THR A N 14
ATOM 11048 C CA . THR A 1 46 ? 5.238 -8.636 -10.678 1.00 0.00 46 THR A CA 14
ATOM 11049 C C . THR A 1 46 ? 4.233 -8.594 -9.524 1.00 0.00 46 THR A C 14
ATOM 11050 O O . THR A 1 46 ? 3.056 -8.889 -9.724 1.00 0.00 46 THR A O 14
ATOM 11061 N N . THR A 1 47 ? 4.694 -8.233 -8.325 1.00 0.00 47 THR A N 14
ATOM 11062 C CA . THR A 1 47 ? 3.859 -8.162 -7.132 1.00 0.00 47 THR A CA 14
ATOM 11063 C C . THR A 1 47 ? 4.142 -6.852 -6.400 1.00 0.00 47 THR A C 14
ATOM 11064 O O . THR A 1 47 ? 5.166 -6.219 -6.643 1.00 0.00 47 THR A O 14
ATOM 11075 N N . CYS A 1 48 ? 3.247 -6.438 -5.501 1.00 0.00 48 CYS A N 14
ATOM 11076 C CA . CYS A 1 48 ? 3.462 -5.243 -4.697 1.00 0.00 48 CYS A CA 14
ATOM 11077 C C . CYS A 1 48 ? 3.221 -5.532 -3.216 1.00 0.00 48 CYS A C 14
ATOM 11078 O O . CYS A 1 48 ? 2.531 -6.491 -2.872 1.00 0.00 48 CYS A O 14
ATOM 11085 N N . THR A 1 49 ? 3.799 -4.699 -2.351 1.00 0.00 49 THR A N 14
ATOM 11086 C CA . THR A 1 49 ? 3.696 -4.835 -0.909 1.00 0.00 49 THR A CA 14
ATOM 11087 C C . THR A 1 49 ? 3.605 -3.451 -0.276 1.00 0.00 49 THR A C 14
ATOM 11088 O O . THR A 1 49 ? 4.335 -2.538 -0.667 1.00 0.00 49 THR A O 14
ATOM 11099 N N . CYS A 1 50 ? 2.710 -3.283 0.697 1.00 0.00 50 CYS A N 14
ATOM 11100 C CA . CYS A 1 50 ? 2.554 -2.019 1.398 1.00 0.00 50 CYS A CA 14
ATOM 11101 C C . CYS A 1 50 ? 3.518 -1.946 2.585 1.00 0.00 50 CYS A C 14
ATOM 11102 O O . CYS A 1 50 ? 4.001 -2.971 3.068 1.00 0.00 50 CYS A O 14
ATOM 11109 N N . ILE A 1 51 ? 3.797 -0.727 3.055 1.00 0.00 51 ILE A N 14
ATOM 11110 C CA . ILE A 1 51 ? 4.749 -0.481 4.132 1.00 0.00 51 ILE A CA 14
ATOM 11111 C C . ILE A 1 51 ? 4.013 -0.111 5.415 1.00 0.00 51 ILE A C 14
ATOM 11112 O O . ILE A 1 51 ? 3.029 0.628 5.373 1.00 0.00 51 ILE A O 14
ATOM 11128 N N . ASN A 1 52 ? 4.494 -0.621 6.551 1.00 0.00 52 ASN A N 14
ATOM 11129 C CA . ASN A 1 52 ? 3.883 -0.398 7.853 1.00 0.00 52 ASN A CA 14
ATOM 11130 C C . ASN A 1 52 ? 4.026 1.070 8.282 1.00 0.00 52 ASN A C 14
ATOM 11131 O O . ASN A 1 52 ? 4.941 1.759 7.830 1.00 0.00 52 ASN A O 14
ATOM 11142 N N . PRO A 1 53 ? 3.136 1.563 9.153 1.00 0.00 53 PRO A N 14
ATOM 11143 C CA . PRO A 1 53 ? 2.010 0.848 9.737 1.00 0.00 53 PRO A CA 14
ATOM 11144 C C . PRO A 1 53 ? 0.870 0.700 8.731 1.00 0.00 53 PRO A C 14
ATOM 11145 O O . PRO A 1 53 ? 0.853 1.365 7.697 1.00 0.00 53 PRO A O 14
ATOM 11156 N N . CYS A 1 54 ? -0.085 -0.177 9.053 1.00 0.00 54 CYS A N 14
ATOM 11157 C CA . CYS A 1 54 ? -1.246 -0.444 8.219 1.00 0.00 54 CYS A CA 14
ATOM 11158 C C . CYS A 1 54 ? -2.508 -0.559 9.082 1.00 0.00 54 CYS A C 14
ATOM 11159 O O . CYS A 1 54 ? -3.089 -1.639 9.183 1.00 0.00 54 CYS A O 14
ATOM 11166 N N . PRO A 1 55 ? -2.945 0.539 9.713 1.00 0.00 55 PRO A N 14
ATOM 11167 C CA . PRO A 1 55 ? -4.136 0.574 10.553 1.00 0.00 55 PRO A CA 14
ATOM 11168 C C . PRO A 1 55 ? -5.409 0.378 9.729 1.00 0.00 55 PRO A C 14
ATOM 11169 O O . PRO A 1 55 ? -5.397 0.472 8.502 1.00 0.00 55 PRO A O 14
ATOM 11180 N N . ARG A 1 56 ? -6.523 0.102 10.417 1.00 0.00 56 ARG A N 14
ATOM 11181 C CA . ARG A 1 56 ? -7.822 -0.079 9.782 1.00 0.00 56 ARG A CA 14
ATOM 11182 C C . ARG A 1 56 ? -8.408 1.269 9.365 1.00 0.00 56 ARG A C 14
ATOM 11183 O O . ARG A 1 56 ? -7.909 2.319 9.772 1.00 0.00 56 ARG A O 14
ATOM 11204 N N . CYS A 1 57 ? -9.470 1.240 8.554 1.00 0.00 57 CYS A N 14
ATOM 11205 C CA . CYS A 1 57 ? -10.119 2.444 8.050 1.00 0.00 57 CYS A CA 14
ATOM 11206 C C . CYS A 1 57 ? -11.617 2.450 8.366 1.00 0.00 57 CYS A C 14
ATOM 11207 O O . CYS A 1 57 ? -12.196 3.558 8.365 1.00 0.00 57 CYS A O 14
ATOM 11228 N N . ASN A 1 2 ? -15.725 0.256 -0.011 1.00 0.00 2 ASN A N 15
ATOM 11229 C CA . ASN A 1 2 ? -14.797 1.348 0.254 1.00 0.00 2 ASN A CA 15
ATOM 11230 C C . ASN A 1 2 ? -13.355 0.837 0.336 1.00 0.00 2 ASN A C 15
ATOM 11231 O O . ASN A 1 2 ? -12.428 1.620 0.541 1.00 0.00 2 ASN A O 15
ATOM 11242 N N . CYS A 1 3 ? -13.162 -0.474 0.180 1.00 0.00 3 CYS A N 15
ATOM 11243 C CA . CYS A 1 3 ? -11.852 -1.103 0.234 1.00 0.00 3 CYS A CA 15
ATOM 11244 C C . CYS A 1 3 ? -11.792 -2.289 -0.730 1.00 0.00 3 CYS A C 15
ATOM 11245 O O . CYS A 1 3 ? -11.990 -3.436 -0.323 1.00 0.00 3 CYS A O 15
ATOM 11252 N N . PRO A 1 4 ? -11.519 -2.018 -2.016 1.00 0.00 4 PRO A N 15
ATOM 11253 C CA . PRO A 1 4 ? -11.391 -3.025 -3.058 1.00 0.00 4 PRO A CA 15
ATOM 11254 C C . PRO A 1 4 ? -10.062 -3.771 -2.955 1.00 0.00 4 PRO A C 15
ATOM 11255 O O . PRO A 1 4 ? -9.227 -3.465 -2.102 1.00 0.00 4 PRO A O 15
ATOM 11266 N N . THR A 1 5 ? -9.868 -4.754 -3.839 1.00 0.00 5 THR A N 15
ATOM 11267 C CA . THR A 1 5 ? -8.637 -5.527 -3.913 1.00 0.00 5 THR A CA 15
ATOM 11268 C C . THR A 1 5 ? -7.994 -5.323 -5.282 1.00 0.00 5 THR A C 15
ATOM 11269 O O . THR A 1 5 ? -8.687 -5.353 -6.296 1.00 0.00 5 THR A O 15
ATOM 11280 N N . ARG A 1 6 ? -6.674 -5.111 -5.317 1.00 0.00 6 ARG A N 15
ATOM 11281 C CA . ARG A 1 6 ? -5.930 -4.929 -6.557 1.00 0.00 6 ARG A CA 15
ATOM 11282 C C . ARG A 1 6 ? -4.584 -5.638 -6.469 1.00 0.00 6 ARG A C 15
ATOM 11283 O O . ARG A 1 6 ? -3.987 -5.708 -5.396 1.00 0.00 6 ARG A O 15
ATOM 11304 N N . ARG A 1 7 ? -4.112 -6.161 -7.604 1.00 0.00 7 ARG A N 15
ATOM 11305 C CA . ARG A 1 7 ? -2.832 -6.850 -7.732 1.00 0.00 7 ARG A CA 15
ATOM 11306 C C . ARG A 1 7 ? -2.206 -6.481 -9.076 1.00 0.00 7 ARG A C 15
ATOM 11307 O O . ARG A 1 7 ? -2.896 -6.000 -9.974 1.00 0.00 7 ARG A O 15
ATOM 11328 N N . GLY A 1 8 ? -0.894 -6.707 -9.216 1.00 0.00 8 GLY A N 15
ATOM 11329 C CA . GLY A 1 8 ? -0.186 -6.469 -10.467 1.00 0.00 8 GLY A CA 15
ATOM 11330 C C . GLY A 1 8 ? -0.038 -4.986 -10.795 1.00 0.00 8 GLY A C 15
ATOM 11331 O O . GLY A 1 8 ? 0.296 -4.642 -11.927 1.00 0.00 8 GLY A O 15
ATOM 11335 N N . LEU A 1 9 ? -0.282 -4.102 -9.818 1.00 0.00 9 LEU A N 15
ATOM 11336 C CA . LEU A 1 9 ? -0.217 -2.658 -10.021 1.00 0.00 9 LEU A CA 15
ATOM 11337 C C . LEU A 1 9 ? 1.158 -2.222 -10.522 1.00 0.00 9 LEU A C 15
ATOM 11338 O O . LEU A 1 9 ? 1.268 -1.195 -11.188 1.00 0.00 9 LEU A O 15
ATOM 11354 N N . CYS A 1 10 ? 2.203 -2.990 -10.213 1.00 0.00 10 CYS A N 15
ATOM 11355 C CA . CYS A 1 10 ? 3.567 -2.658 -10.607 1.00 0.00 10 CYS A CA 15
ATOM 11356 C C . CYS A 1 10 ? 3.816 -2.937 -12.092 1.00 0.00 10 CYS A C 15
ATOM 11357 O O . CYS A 1 10 ? 4.892 -2.639 -12.607 1.00 0.00 10 CYS A O 15
ATOM 11364 N N . VAL A 1 11 ? 2.826 -3.508 -12.792 1.00 0.00 11 VAL A N 15
ATOM 11365 C CA . VAL A 1 11 ? 2.958 -3.861 -14.202 1.00 0.00 11 VAL A CA 15
ATOM 11366 C C . VAL A 1 11 ? 1.877 -3.197 -15.050 1.00 0.00 11 VAL A C 15
ATOM 11367 O O . VAL A 1 11 ? 2.091 -2.955 -16.236 1.00 0.00 11 VAL A O 15
ATOM 11380 N N . THR A 1 12 ? 0.716 -2.899 -14.459 1.00 0.00 12 THR A N 15
ATOM 11381 C CA . THR A 1 12 ? -0.395 -2.310 -15.197 1.00 0.00 12 THR A CA 15
ATOM 11382 C C . THR A 1 12 ? -0.379 -0.787 -15.151 1.00 0.00 12 THR A C 15
ATOM 11383 O O . THR A 1 12 ? -0.980 -0.143 -16.008 1.00 0.00 12 THR A O 15
ATOM 11394 N N . SER A 1 13 ? 0.306 -0.208 -14.158 1.00 0.00 13 SER A N 15
ATOM 11395 C CA . SER A 1 13 ? 0.389 1.236 -13.994 1.00 0.00 13 SER A CA 15
ATOM 11396 C C . SER A 1 13 ? 1.738 1.687 -13.437 1.00 0.00 13 SER A C 15
ATOM 11397 O O . SER A 1 13 ? 2.124 2.842 -13.617 1.00 0.00 13 SER A O 15
ATOM 11405 N N . GLY A 1 14 ? 2.457 0.790 -12.760 1.00 0.00 14 GLY A N 15
ATOM 11406 C CA . GLY A 1 14 ? 3.771 1.071 -12.194 1.00 0.00 14 GLY A CA 15
ATOM 11407 C C . GLY A 1 14 ? 3.703 1.243 -10.680 1.00 0.00 14 GLY A C 15
ATOM 11408 O O . GLY A 1 14 ? 2.629 1.163 -10.080 1.00 0.00 14 GLY A O 15
ATOM 11412 N N . LEU A 1 15 ? 4.860 1.484 -10.052 1.00 0.00 15 LEU A N 15
ATOM 11413 C CA . LEU A 1 15 ? 4.965 1.619 -8.605 1.00 0.00 15 LEU A CA 15
ATOM 11414 C C . LEU A 1 15 ? 4.073 2.741 -8.076 1.00 0.00 15 LEU A C 15
ATOM 11415 O O . LEU A 1 15 ? 3.629 2.683 -6.929 1.00 0.00 15 LEU A O 15
ATOM 11431 N N . THR A 1 16 ? 3.798 3.761 -8.890 1.00 0.00 16 THR A N 15
ATOM 11432 C CA . THR A 1 16 ? 2.978 4.892 -8.473 1.00 0.00 16 THR A CA 15
ATOM 11433 C C . THR A 1 16 ? 1.562 4.448 -8.121 1.00 0.00 16 THR A C 15
ATOM 11434 O O . THR A 1 16 ? 0.937 5.028 -7.236 1.00 0.00 16 THR A O 15
ATOM 11445 N N . ALA A 1 17 ? 1.041 3.419 -8.797 1.00 0.00 17 ALA A N 15
ATOM 11446 C CA . ALA A 1 17 ? -0.301 2.936 -8.520 1.00 0.00 17 ALA A CA 15
ATOM 11447 C C . ALA A 1 17 ? -0.303 2.017 -7.304 1.00 0.00 17 ALA A C 15
ATOM 11448 O O . ALA A 1 17 ? -1.297 1.945 -6.585 1.00 0.00 17 ALA A O 15
ATOM 11455 N N . CYS A 1 18 ? 0.810 1.316 -7.068 1.00 0.00 18 CYS A N 15
ATOM 11456 C CA . CYS A 1 18 ? 0.959 0.484 -5.885 1.00 0.00 18 CYS A CA 15
ATOM 11457 C C . CYS A 1 18 ? 1.079 1.371 -4.647 1.00 0.00 18 CYS A C 15
ATOM 11458 O O . CYS A 1 18 ? 0.646 0.996 -3.557 1.00 0.00 18 CYS A O 15
ATOM 11465 N N . ARG A 1 19 ? 1.670 2.559 -4.812 1.00 0.00 19 ARG A N 15
ATOM 11466 C CA . ARG A 1 19 ? 1.858 3.505 -3.721 1.00 0.00 19 ARG A CA 15
ATOM 11467 C C . ARG A 1 19 ? 0.565 4.250 -3.412 1.00 0.00 19 ARG A C 15
ATOM 11468 O O . ARG A 1 19 ? 0.320 4.621 -2.267 1.00 0.00 19 ARG A O 15
ATOM 11489 N N . ASN A 1 20 ? -0.267 4.469 -4.433 1.00 0.00 20 ASN A N 15
ATOM 11490 C CA . ASN A 1 20 ? -1.561 5.115 -4.258 1.00 0.00 20 ASN A CA 15
ATOM 11491 C C . ASN A 1 20 ? -2.600 4.135 -3.713 1.00 0.00 20 ASN A C 15
ATOM 11492 O O . ASN A 1 20 ? -3.584 4.562 -3.116 1.00 0.00 20 ASN A O 15
ATOM 11503 N N . HIS A 1 21 ? -2.393 2.827 -3.911 1.00 0.00 21 HIS A N 15
ATOM 11504 C CA . HIS A 1 21 ? -3.311 1.814 -3.416 1.00 0.00 21 HIS A CA 15
ATOM 11505 C C . HIS A 1 21 ? -3.045 1.497 -1.945 1.00 0.00 21 HIS A C 15
ATOM 11506 O O . HIS A 1 21 ? -3.966 1.187 -1.192 1.00 0.00 21 HIS A O 15
ATOM 11520 N N . CYS A 1 22 ? -1.778 1.573 -1.529 1.00 0.00 22 CYS A N 15
ATOM 11521 C CA . CYS A 1 22 ? -1.420 1.373 -0.132 1.00 0.00 22 CYS A CA 15
ATOM 11522 C C . CYS A 1 22 ? -1.751 2.603 0.711 1.00 0.00 22 CYS A C 15
ATOM 11523 O O . CYS A 1 22 ? -1.930 2.475 1.920 1.00 0.00 22 CYS A O 15
ATOM 11530 N N . ARG A 1 23 ? -1.838 3.786 0.091 1.00 0.00 23 ARG A N 15
ATOM 11531 C CA . ARG A 1 23 ? -2.173 5.023 0.791 1.00 0.00 23 ARG A CA 15
ATOM 11532 C C . ARG A 1 23 ? -3.683 5.259 0.830 1.00 0.00 23 ARG A C 15
ATOM 11533 O O . ARG A 1 23 ? -4.131 6.307 1.290 1.00 0.00 23 ARG A O 15
ATOM 11554 N N . SER A 1 24 ? -4.457 4.284 0.351 1.00 0.00 24 SER A N 15
ATOM 11555 C CA . SER A 1 24 ? -5.910 4.303 0.424 1.00 0.00 24 SER A CA 15
ATOM 11556 C C . SER A 1 24 ? -6.384 3.003 1.066 1.00 0.00 24 SER A C 15
ATOM 11557 O O . SER A 1 24 ? -5.607 2.058 1.203 1.00 0.00 24 SER A O 15
ATOM 11565 N N . CYS A 1 25 ? -7.656 2.945 1.466 1.00 0.00 25 CYS A N 15
ATOM 11566 C CA . CYS A 1 25 ? -8.165 1.750 2.115 1.00 0.00 25 CYS A CA 15
ATOM 11567 C C . CYS A 1 25 ? -8.325 0.626 1.094 1.00 0.00 25 CYS A C 15
ATOM 11568 O O . CYS A 1 25 ? -8.895 0.828 0.023 1.00 0.00 25 CYS A O 15
ATOM 11575 N N . HIS A 1 26 ? -7.817 -0.556 1.444 1.00 0.00 26 HIS A N 15
ATOM 11576 C CA . HIS A 1 26 ? -7.828 -1.721 0.572 1.00 0.00 26 HIS A CA 15
ATOM 11577 C C . HIS A 1 26 ? -8.072 -2.978 1.405 1.00 0.00 26 HIS A C 15
ATOM 11578 O O . HIS A 1 26 ? -8.052 -2.934 2.637 1.00 0.00 26 HIS A O 15
ATOM 11593 N N . ARG A 1 27 ? -8.312 -4.105 0.735 1.00 0.00 27 ARG A N 15
ATOM 11594 C CA . ARG A 1 27 ? -8.623 -5.356 1.410 1.00 0.00 27 ARG A CA 15
ATOM 11595 C C . ARG A 1 27 ? -7.373 -5.973 2.032 1.00 0.00 27 ARG A C 15
ATOM 11596 O O . ARG A 1 27 ? -6.302 -5.954 1.427 1.00 0.00 27 ARG A O 15
ATOM 11617 N N . GLY A 1 28 ? -7.511 -6.518 3.243 1.00 0.00 28 GLY A N 15
ATOM 11618 C CA . GLY A 1 28 ? -6.433 -7.178 3.964 1.00 0.00 28 GLY A CA 15
ATOM 11619 C C . GLY A 1 28 ? -6.723 -8.667 4.145 1.00 0.00 28 GLY A C 15
ATOM 11620 O O . GLY A 1 28 ? -7.640 -9.205 3.530 1.00 0.00 28 GLY A O 15
ATOM 11624 N N . ASP A 1 29 ? -5.937 -9.333 4.997 1.00 0.00 29 ASP A N 15
ATOM 11625 C CA . ASP A 1 29 ? -6.054 -10.769 5.223 1.00 0.00 29 ASP A CA 15
ATOM 11626 C C . ASP A 1 29 ? -7.119 -11.105 6.270 1.00 0.00 29 ASP A C 15
ATOM 11627 O O . ASP A 1 29 ? -7.570 -12.246 6.347 1.00 0.00 29 ASP A O 15
ATOM 11636 N N . VAL A 1 30 ? -7.524 -10.117 7.073 1.00 0.00 30 VAL A N 15
ATOM 11637 C CA . VAL A 1 30 ? -8.507 -10.312 8.136 1.00 0.00 30 VAL A CA 15
ATOM 11638 C C . VAL A 1 30 ? -9.563 -9.200 8.143 1.00 0.00 30 VAL A C 15
ATOM 11639 O O . VAL A 1 30 ? -10.575 -9.307 8.836 1.00 0.00 30 VAL A O 15
ATOM 11652 N N . GLY A 1 31 ? -9.338 -8.131 7.378 1.00 0.00 31 GLY A N 15
ATOM 11653 C CA . GLY A 1 31 ? -10.248 -6.998 7.298 1.00 0.00 31 GLY A CA 15
ATOM 11654 C C . GLY A 1 31 ? -9.639 -5.903 6.435 1.00 0.00 31 GLY A C 15
ATOM 11655 O O . GLY A 1 31 ? -8.519 -6.056 5.948 1.00 0.00 31 GLY A O 15
ATOM 11659 N N . CYS A 1 32 ? -10.356 -4.797 6.235 1.00 0.00 32 CYS A N 15
ATOM 11660 C CA . CYS A 1 32 ? -9.845 -3.701 5.426 1.00 0.00 32 CYS A CA 15
ATOM 11661 C C . CYS A 1 32 ? -8.890 -2.820 6.228 1.00 0.00 32 CYS A C 15
ATOM 11662 O O . CYS A 1 32 ? -9.100 -2.573 7.415 1.00 0.00 32 CYS A O 15
ATOM 11669 N N . VAL A 1 33 ? -7.835 -2.351 5.556 1.00 0.00 33 VAL A N 15
ATOM 11670 C CA . VAL A 1 33 ? -6.775 -1.558 6.171 1.00 0.00 33 VAL A CA 15
ATOM 11671 C C . VAL A 1 33 ? -6.236 -0.522 5.190 1.00 0.00 33 VAL A C 15
ATOM 11672 O O . VAL A 1 33 ? -6.530 -0.564 3.996 1.00 0.00 33 VAL A O 15
ATOM 11685 N N . ARG A 1 34 ? -5.435 0.413 5.709 1.00 0.00 34 ARG A N 15
ATOM 11686 C CA . ARG A 1 34 ? -4.748 1.435 4.928 1.00 0.00 34 ARG A CA 15
ATOM 11687 C C . ARG A 1 34 ? -3.339 1.588 5.490 1.00 0.00 34 ARG A C 15
ATOM 11688 O O . ARG A 1 34 ? -3.141 1.356 6.679 1.00 0.00 34 ARG A O 15
ATOM 11709 N N . CYS A 1 35 ? -2.367 1.968 4.659 1.00 0.00 35 CYS A N 15
ATOM 11710 C CA . CYS A 1 35 ? -0.969 2.037 5.067 1.00 0.00 35 CYS A CA 15
ATOM 11711 C C . CYS A 1 35 ? -0.359 3.403 4.748 1.00 0.00 35 CYS A C 15
ATOM 11712 O O . CYS A 1 35 ? -1.060 4.319 4.317 1.00 0.00 35 CYS A O 15
ATOM 11719 N N . SER A 1 36 ? 0.956 3.536 4.963 1.00 0.00 36 SER A N 15
ATOM 11720 C CA . SER A 1 36 ? 1.669 4.797 4.832 1.00 0.00 36 SER A CA 15
ATOM 11721 C C . SER A 1 36 ? 2.519 4.891 3.561 1.00 0.00 36 SER A C 15
ATOM 11722 O O . SER A 1 36 ? 2.703 5.989 3.034 1.00 0.00 36 SER A O 15
ATOM 11730 N N . ASN A 1 37 ? 3.041 3.768 3.060 1.00 0.00 37 ASN A N 15
ATOM 11731 C CA . ASN A 1 37 ? 3.894 3.766 1.876 1.00 0.00 37 ASN A CA 15
ATOM 11732 C C . ASN A 1 37 ? 3.828 2.391 1.196 1.00 0.00 37 ASN A C 15
ATOM 11733 O O . ASN A 1 37 ? 3.089 1.518 1.646 1.00 0.00 37 ASN A O 15
ATOM 11744 N N . ALA A 1 38 ? 4.594 2.190 0.119 1.00 0.00 38 ALA A N 15
ATOM 11745 C CA . ALA A 1 38 ? 4.576 0.940 -0.625 1.00 0.00 38 ALA A CA 15
ATOM 11746 C C . ALA A 1 38 ? 5.900 0.672 -1.338 1.00 0.00 38 ALA A C 15
ATOM 11747 O O . ALA A 1 38 ? 6.773 1.539 -1.408 1.00 0.00 38 ALA A O 15
ATOM 11754 N N . GLN A 1 39 ? 6.028 -0.544 -1.868 1.00 0.00 39 GLN A N 15
ATOM 11755 C CA . GLN A 1 39 ? 7.144 -0.963 -2.695 1.00 0.00 39 GLN A CA 15
ATOM 11756 C C . GLN A 1 39 ? 6.676 -2.056 -3.655 1.00 0.00 39 GLN A C 15
ATOM 11757 O O . GLN A 1 39 ? 5.596 -2.620 -3.480 1.00 0.00 39 GLN A O 15
ATOM 11771 N N . CYS A 1 40 ? 7.486 -2.360 -4.669 1.00 0.00 40 CYS A N 15
ATOM 11772 C CA . CYS A 1 40 ? 7.166 -3.394 -5.640 1.00 0.00 40 CYS A CA 15
ATOM 11773 C C . CYS A 1 40 ? 8.041 -4.620 -5.387 1.00 0.00 40 CYS A C 15
ATOM 11774 O O . CYS A 1 40 ? 9.230 -4.494 -5.088 1.00 0.00 40 CYS A O 15
ATOM 11781 N N . THR A 1 41 ? 7.440 -5.806 -5.512 1.00 0.00 41 THR A N 15
ATOM 11782 C CA . THR A 1 41 ? 8.081 -7.077 -5.199 1.00 0.00 41 THR A CA 15
ATOM 11783 C C . THR A 1 41 ? 7.768 -8.124 -6.262 1.00 0.00 41 THR A C 15
ATOM 11784 O O . THR A 1 41 ? 7.186 -7.814 -7.303 1.00 0.00 41 THR A O 15
ATOM 11795 N N . GLY A 1 42 ? 8.153 -9.376 -5.999 1.00 0.00 42 GLY A N 15
ATOM 11796 C CA . GLY A 1 42 ? 7.937 -10.491 -6.910 1.00 0.00 42 GLY A CA 15
ATOM 11797 C C . GLY A 1 42 ? 9.222 -10.866 -7.638 1.00 0.00 42 GLY A C 15
ATOM 11798 O O . GLY A 1 42 ? 10.240 -10.183 -7.511 1.00 0.00 42 GLY A O 15
ATOM 11802 N N . PHE A 1 43 ? 9.174 -11.958 -8.403 1.00 0.00 43 PHE A N 15
ATOM 11803 C CA . PHE A 1 43 ? 10.330 -12.471 -9.126 1.00 0.00 43 PHE A CA 15
ATOM 11804 C C . PHE A 1 43 ? 10.730 -11.552 -10.282 1.00 0.00 43 PHE A C 15
ATOM 11805 O O . PHE A 1 43 ? 11.870 -11.605 -10.743 1.00 0.00 43 PHE A O 15
ATOM 11822 N N . LEU A 1 44 ? 9.806 -10.710 -10.754 1.00 0.00 44 LEU A N 15
ATOM 11823 C CA . LEU A 1 44 ? 10.062 -9.838 -11.890 1.00 0.00 44 LEU A CA 15
ATOM 11824 C C . LEU A 1 44 ? 9.350 -8.491 -11.732 1.00 0.00 44 LEU A C 15
ATOM 11825 O O . LEU A 1 44 ? 9.057 -7.819 -12.721 1.00 0.00 44 LEU A O 15
ATOM 11841 N N . GLY A 1 45 ? 9.065 -8.089 -10.489 1.00 0.00 45 GLY A N 15
ATOM 11842 C CA . GLY A 1 45 ? 8.378 -6.833 -10.220 1.00 0.00 45 GLY A CA 15
ATOM 11843 C C . GLY A 1 45 ? 6.892 -6.933 -10.555 1.00 0.00 45 GLY A C 15
ATOM 11844 O O . GLY A 1 45 ? 6.284 -5.947 -10.969 1.00 0.00 45 GLY A O 15
ATOM 11848 N N . THR A 1 46 ? 6.301 -8.117 -10.381 1.00 0.00 46 THR A N 15
ATOM 11849 C CA . THR A 1 46 ? 4.911 -8.374 -10.741 1.00 0.00 46 THR A CA 15
ATOM 11850 C C . THR A 1 46 ? 3.973 -8.354 -9.536 1.00 0.00 46 THR A C 15
ATOM 11851 O O . THR A 1 46 ? 2.821 -8.774 -9.652 1.00 0.00 46 THR A O 15
ATOM 11862 N N . THR A 1 47 ? 4.448 -7.874 -8.384 1.00 0.00 47 THR A N 15
ATOM 11863 C CA . THR A 1 47 ? 3.658 -7.851 -7.160 1.00 0.00 47 THR A CA 15
ATOM 11864 C C . THR A 1 47 ? 3.756 -6.486 -6.477 1.00 0.00 47 THR A C 15
ATOM 11865 O O . THR A 1 47 ? 4.739 -5.765 -6.649 1.00 0.00 47 THR A O 15
ATOM 11876 N N . CYS A 1 48 ? 2.728 -6.137 -5.700 1.00 0.00 48 CYS A N 15
ATOM 11877 C CA . CYS A 1 48 ? 2.671 -4.896 -4.942 1.00 0.00 48 CYS A CA 15
ATOM 11878 C C . CYS A 1 48 ? 2.621 -5.213 -3.448 1.00 0.00 48 CYS A C 15
ATOM 11879 O O . CYS A 1 48 ? 1.932 -6.146 -3.037 1.00 0.00 48 CYS A O 15
ATOM 11886 N N . THR A 1 49 ? 3.348 -4.436 -2.641 1.00 0.00 49 THR A N 15
ATOM 11887 C CA . THR A 1 49 ? 3.423 -4.635 -1.197 1.00 0.00 49 THR A CA 15
ATOM 11888 C C . THR A 1 49 ? 3.386 -3.283 -0.486 1.00 0.00 49 THR A C 15
ATOM 11889 O O . THR A 1 49 ? 3.940 -2.304 -0.983 1.00 0.00 49 THR A O 15
ATOM 11900 N N . CYS A 1 50 ? 2.734 -3.229 0.678 1.00 0.00 50 CYS A N 15
ATOM 11901 C CA . CYS A 1 50 ? 2.595 -1.998 1.445 1.00 0.00 50 CYS A CA 15
ATOM 11902 C C . CYS A 1 50 ? 3.589 -1.945 2.605 1.00 0.00 50 CYS A C 15
ATOM 11903 O O . CYS A 1 50 ? 4.180 -2.960 2.977 1.00 0.00 50 CYS A O 15
ATOM 11910 N N . ILE A 1 51 ? 3.771 -0.750 3.174 1.00 0.00 51 ILE A N 15
ATOM 11911 C CA . ILE A 1 51 ? 4.715 -0.503 4.255 1.00 0.00 51 ILE A CA 15
ATOM 11912 C C . ILE A 1 51 ? 3.971 -0.144 5.540 1.00 0.00 51 ILE A C 15
ATOM 11913 O O . ILE A 1 51 ? 2.932 0.509 5.491 1.00 0.00 51 ILE A O 15
ATOM 11929 N N . ASN A 1 52 ? 4.504 -0.569 6.688 1.00 0.00 52 ASN A N 15
ATOM 11930 C CA . ASN A 1 52 ? 3.889 -0.326 7.985 1.00 0.00 52 ASN A CA 15
ATOM 11931 C C . ASN A 1 52 ? 4.054 1.144 8.395 1.00 0.00 52 ASN A C 15
ATOM 11932 O O . ASN A 1 52 ? 4.981 1.809 7.929 1.00 0.00 52 ASN A O 15
ATOM 11943 N N . PRO A 1 53 ? 3.177 1.668 9.261 1.00 0.00 53 PRO A N 15
ATOM 11944 C CA . PRO A 1 53 ? 2.029 0.988 9.842 1.00 0.00 53 PRO A CA 15
ATOM 11945 C C . PRO A 1 53 ? 0.901 0.819 8.828 1.00 0.00 53 PRO A C 15
ATOM 11946 O O . PRO A 1 53 ? 0.873 1.487 7.796 1.00 0.00 53 PRO A O 15
ATOM 11957 N N . CYS A 1 54 ? -0.036 -0.082 9.135 1.00 0.00 54 CYS A N 15
ATOM 11958 C CA . CYS A 1 54 ? -1.199 -0.355 8.301 1.00 0.00 54 CYS A CA 15
ATOM 11959 C C . CYS A 1 54 ? -2.453 -0.474 9.174 1.00 0.00 54 CYS A C 15
ATOM 11960 O O . CYS A 1 54 ? -3.003 -1.564 9.326 1.00 0.00 54 CYS A O 15
ATOM 11967 N N . PRO A 1 55 ? -2.921 0.638 9.758 1.00 0.00 55 PRO A N 15
ATOM 11968 C CA . PRO A 1 55 ? -4.105 0.678 10.604 1.00 0.00 55 PRO A CA 15
ATOM 11969 C C . PRO A 1 55 ? -5.366 0.305 9.822 1.00 0.00 55 PRO A C 15
ATOM 11970 O O . PRO A 1 55 ? -5.380 0.324 8.592 1.00 0.00 55 PRO A O 15
ATOM 11981 N N . ARG A 1 56 ? -6.435 -0.036 10.549 1.00 0.00 56 ARG A N 15
ATOM 11982 C CA . ARG A 1 56 ? -7.694 -0.477 9.953 1.00 0.00 56 ARG A CA 15
ATOM 11983 C C . ARG A 1 56 ? -8.474 0.696 9.362 1.00 0.00 56 ARG A C 15
ATOM 11984 O O . ARG A 1 56 ? -8.228 1.851 9.706 1.00 0.00 56 ARG A O 15
ATOM 12005 N N . CYS A 1 57 ? -9.419 0.380 8.474 1.00 0.00 57 CYS A N 15
ATOM 12006 C CA . CYS A 1 57 ? -10.268 1.361 7.814 1.00 0.00 57 CYS A CA 15
ATOM 12007 C C . CYS A 1 57 ? -11.660 0.771 7.572 1.00 0.00 57 CYS A C 15
ATOM 12008 O O . CYS A 1 57 ? -11.735 -0.254 6.856 1.00 0.00 57 CYS A O 15
ATOM 12029 N N . ASN A 1 2 ? -15.871 0.358 -0.129 1.00 0.00 2 ASN A N 16
ATOM 12030 C CA . ASN A 1 2 ? -15.008 1.499 0.148 1.00 0.00 2 ASN A CA 16
ATOM 12031 C C . ASN A 1 2 ? -13.550 1.058 0.292 1.00 0.00 2 ASN A C 16
ATOM 12032 O O . ASN A 1 2 ? -12.677 1.886 0.550 1.00 0.00 2 ASN A O 16
ATOM 12043 N N . CYS A 1 3 ? -13.286 -0.240 0.129 1.00 0.00 3 CYS A N 16
ATOM 12044 C CA . CYS A 1 3 ? -11.953 -0.809 0.233 1.00 0.00 3 CYS A CA 16
ATOM 12045 C C . CYS A 1 3 ? -11.833 -2.028 -0.685 1.00 0.00 3 CYS A C 16
ATOM 12046 O O . CYS A 1 3 ? -11.940 -3.166 -0.224 1.00 0.00 3 CYS A O 16
ATOM 12053 N N . PRO A 1 4 ? -11.611 -1.805 -1.988 1.00 0.00 4 PRO A N 16
ATOM 12054 C CA . PRO A 1 4 ? -11.507 -2.852 -2.995 1.00 0.00 4 PRO A CA 16
ATOM 12055 C C . PRO A 1 4 ? -10.190 -3.615 -2.885 1.00 0.00 4 PRO A C 16
ATOM 12056 O O . PRO A 1 4 ? -9.316 -3.258 -2.096 1.00 0.00 4 PRO A O 16
ATOM 12067 N N . THR A 1 5 ? -10.048 -4.672 -3.691 1.00 0.00 5 THR A N 16
ATOM 12068 C CA . THR A 1 5 ? -8.836 -5.477 -3.751 1.00 0.00 5 THR A CA 16
ATOM 12069 C C . THR A 1 5 ? -8.187 -5.296 -5.119 1.00 0.00 5 THR A C 16
ATOM 12070 O O . THR A 1 5 ? -8.881 -5.324 -6.133 1.00 0.00 5 THR A O 16
ATOM 12081 N N . ARG A 1 6 ? -6.862 -5.109 -5.158 1.00 0.00 6 ARG A N 16
ATOM 12082 C CA . ARG A 1 6 ? -6.135 -4.957 -6.413 1.00 0.00 6 ARG A CA 16
ATOM 12083 C C . ARG A 1 6 ? -4.773 -5.637 -6.333 1.00 0.00 6 ARG A C 16
ATOM 12084 O O . ARG A 1 6 ? -4.167 -5.678 -5.263 1.00 0.00 6 ARG A O 16
ATOM 12105 N N . ARG A 1 7 ? -4.306 -6.163 -7.469 1.00 0.00 7 ARG A N 16
ATOM 12106 C CA . ARG A 1 7 ? -3.019 -6.840 -7.607 1.00 0.00 7 ARG A CA 16
ATOM 12107 C C . ARG A 1 7 ? -2.400 -6.488 -8.958 1.00 0.00 7 ARG A C 16
ATOM 12108 O O . ARG A 1 7 ? -3.084 -5.980 -9.844 1.00 0.00 7 ARG A O 16
ATOM 12129 N N . GLY A 1 8 ? -1.100 -6.756 -9.116 1.00 0.00 8 GLY A N 16
ATOM 12130 C CA . GLY A 1 8 ? -0.402 -6.532 -10.373 1.00 0.00 8 GLY A CA 16
ATOM 12131 C C . GLY A 1 8 ? -0.207 -5.050 -10.691 1.00 0.00 8 GLY A C 16
ATOM 12132 O O . GLY A 1 8 ? 0.074 -4.701 -11.837 1.00 0.00 8 GLY A O 16
ATOM 12136 N N . LEU A 1 9 ? -0.355 -4.168 -9.695 1.00 0.00 9 LEU A N 16
ATOM 12137 C CA . LEU A 1 9 ? -0.236 -2.732 -9.903 1.00 0.00 9 LEU A CA 16
ATOM 12138 C C . LEU A 1 9 ? 1.148 -2.365 -10.438 1.00 0.00 9 LEU A C 16
ATOM 12139 O O . LEU A 1 9 ? 1.285 -1.375 -11.152 1.00 0.00 9 LEU A O 16
ATOM 12155 N N . CYS A 1 10 ? 2.171 -3.153 -10.098 1.00 0.00 10 CYS A N 16
ATOM 12156 C CA . CYS A 1 10 ? 3.539 -2.916 -10.540 1.00 0.00 10 CYS A CA 16
ATOM 12157 C C . CYS A 1 10 ? 3.789 -3.452 -11.955 1.00 0.00 10 CYS A C 16
ATOM 12158 O O . CYS A 1 10 ? 4.926 -3.429 -12.425 1.00 0.00 10 CYS A O 16
ATOM 12165 N N . VAL A 1 11 ? 2.743 -3.934 -12.637 1.00 0.00 11 VAL A N 16
ATOM 12166 C CA . VAL A 1 11 ? 2.872 -4.520 -13.969 1.00 0.00 11 VAL A CA 16
ATOM 12167 C C . VAL A 1 11 ? 1.991 -3.802 -14.998 1.00 0.00 11 VAL A C 16
ATOM 12168 O O . VAL A 1 11 ? 2.196 -3.974 -16.198 1.00 0.00 11 VAL A O 16
ATOM 12181 N N . THR A 1 12 ? 1.018 -3.003 -14.552 1.00 0.00 12 THR A N 16
ATOM 12182 C CA . THR A 1 12 ? 0.089 -2.334 -15.462 1.00 0.00 12 THR A CA 16
ATOM 12183 C C . THR A 1 12 ? 0.085 -0.816 -15.290 1.00 0.00 12 THR A C 16
ATOM 12184 O O . THR A 1 12 ? -0.369 -0.095 -16.180 1.00 0.00 12 THR A O 16
ATOM 12195 N N . SER A 1 13 ? 0.585 -0.323 -14.154 1.00 0.00 13 SER A N 16
ATOM 12196 C CA . SER A 1 13 ? 0.617 1.104 -13.860 1.00 0.00 13 SER A CA 16
ATOM 12197 C C . SER A 1 13 ? 1.921 1.539 -13.195 1.00 0.00 13 SER A C 16
ATOM 12198 O O . SER A 1 13 ? 2.235 2.728 -13.194 1.00 0.00 13 SER A O 16
ATOM 12206 N N . GLY A 1 14 ? 2.676 0.593 -12.633 1.00 0.00 14 GLY A N 16
ATOM 12207 C CA . GLY A 1 14 ? 3.960 0.865 -12.003 1.00 0.00 14 GLY A CA 16
ATOM 12208 C C . GLY A 1 14 ? 3.809 1.132 -10.508 1.00 0.00 14 GLY A C 16
ATOM 12209 O O . GLY A 1 14 ? 2.711 1.057 -9.954 1.00 0.00 14 GLY A O 16
ATOM 12213 N N . LEU A 1 15 ? 4.929 1.444 -9.849 1.00 0.00 15 LEU A N 16
ATOM 12214 C CA . LEU A 1 15 ? 4.973 1.663 -8.410 1.00 0.00 15 LEU A CA 16
ATOM 12215 C C . LEU A 1 15 ? 4.035 2.788 -7.978 1.00 0.00 15 LEU A C 16
ATOM 12216 O O . LEU A 1 15 ? 3.553 2.788 -6.849 1.00 0.00 15 LEU A O 16
ATOM 12232 N N . THR A 1 16 ? 3.766 3.748 -8.868 1.00 0.00 16 THR A N 16
ATOM 12233 C CA . THR A 1 16 ? 2.919 4.887 -8.540 1.00 0.00 16 THR A CA 16
ATOM 12234 C C . THR A 1 16 ? 1.507 4.439 -8.175 1.00 0.00 16 THR A C 16
ATOM 12235 O O . THR A 1 16 ? 0.875 5.053 -7.317 1.00 0.00 16 THR A O 16
ATOM 12246 N N . ALA A 1 17 ? 0.999 3.374 -8.804 1.00 0.00 17 ALA A N 16
ATOM 12247 C CA . ALA A 1 17 ? -0.336 2.886 -8.498 1.00 0.00 17 ALA A CA 16
ATOM 12248 C C . ALA A 1 17 ? -0.320 1.988 -7.265 1.00 0.00 17 ALA A C 16
ATOM 12249 O O . ALA A 1 17 ? -1.313 1.902 -6.548 1.00 0.00 17 ALA A O 16
ATOM 12256 N N . CYS A 1 18 ? 0.808 1.320 -7.008 1.00 0.00 18 CYS A N 16
ATOM 12257 C CA . CYS A 1 18 ? 0.961 0.498 -5.822 1.00 0.00 18 CYS A CA 16
ATOM 12258 C C . CYS A 1 18 ? 1.064 1.399 -4.589 1.00 0.00 18 CYS A C 16
ATOM 12259 O O . CYS A 1 18 ? 0.642 1.022 -3.498 1.00 0.00 18 CYS A O 16
ATOM 12266 N N . ARG A 1 19 ? 1.626 2.602 -4.764 1.00 0.00 19 ARG A N 16
ATOM 12267 C CA . ARG A 1 19 ? 1.785 3.563 -3.682 1.00 0.00 19 ARG A CA 16
ATOM 12268 C C . ARG A 1 19 ? 0.472 4.286 -3.400 1.00 0.00 19 ARG A C 16
ATOM 12269 O O . ARG A 1 19 ? 0.191 4.625 -2.254 1.00 0.00 19 ARG A O 16
ATOM 12290 N N . ASN A 1 20 ? -0.329 4.516 -4.440 1.00 0.00 20 ASN A N 16
ATOM 12291 C CA . ASN A 1 20 ? -1.623 5.161 -4.296 1.00 0.00 20 ASN A CA 16
ATOM 12292 C C . ASN A 1 20 ? -2.672 4.189 -3.752 1.00 0.00 20 ASN A C 16
ATOM 12293 O O . ASN A 1 20 ? -3.676 4.623 -3.188 1.00 0.00 20 ASN A O 16
ATOM 12304 N N . HIS A 1 21 ? -2.455 2.880 -3.916 1.00 0.00 21 HIS A N 16
ATOM 12305 C CA . HIS A 1 21 ? -3.380 1.870 -3.424 1.00 0.00 21 HIS A CA 16
ATOM 12306 C C . HIS A 1 21 ? -3.115 1.548 -1.956 1.00 0.00 21 HIS A C 16
ATOM 12307 O O . HIS A 1 21 ? -4.046 1.241 -1.213 1.00 0.00 21 HIS A O 16
ATOM 12321 N N . CYS A 1 22 ? -1.850 1.618 -1.532 1.00 0.00 22 CYS A N 16
ATOM 12322 C CA . CYS A 1 22 ? -1.498 1.409 -0.132 1.00 0.00 22 CYS A CA 16
ATOM 12323 C C . CYS A 1 22 ? -1.810 2.644 0.712 1.00 0.00 22 CYS A C 16
ATOM 12324 O O . CYS A 1 22 ? -1.979 2.522 1.924 1.00 0.00 22 CYS A O 16
ATOM 12331 N N . ARG A 1 23 ? -1.891 3.827 0.090 1.00 0.00 23 ARG A N 16
ATOM 12332 C CA . ARG A 1 23 ? -2.216 5.068 0.787 1.00 0.00 23 ARG A CA 16
ATOM 12333 C C . ARG A 1 23 ? -3.722 5.319 0.827 1.00 0.00 23 ARG A C 16
ATOM 12334 O O . ARG A 1 23 ? -4.165 6.375 1.280 1.00 0.00 23 ARG A O 16
ATOM 12355 N N . SER A 1 24 ? -4.509 4.351 0.356 1.00 0.00 24 SER A N 16
ATOM 12356 C CA . SER A 1 24 ? -5.961 4.379 0.440 1.00 0.00 24 SER A CA 16
ATOM 12357 C C . SER A 1 24 ? -6.434 3.076 1.065 1.00 0.00 24 SER A C 16
ATOM 12358 O O . SER A 1 24 ? -5.666 2.116 1.162 1.00 0.00 24 SER A O 16
ATOM 12366 N N . CYS A 1 25 ? -7.694 3.021 1.501 1.00 0.00 25 CYS A N 16
ATOM 12367 C CA . CYS A 1 25 ? -8.199 1.819 2.136 1.00 0.00 25 CYS A CA 16
ATOM 12368 C C . CYS A 1 25 ? -8.394 0.718 1.097 1.00 0.00 25 CYS A C 16
ATOM 12369 O O . CYS A 1 25 ? -8.994 0.941 0.048 1.00 0.00 25 CYS A O 16
ATOM 12376 N N . HIS A 1 26 ? -7.876 -0.476 1.403 1.00 0.00 26 HIS A N 16
ATOM 12377 C CA . HIS A 1 26 ? -7.941 -1.631 0.525 1.00 0.00 26 HIS A CA 16
ATOM 12378 C C . HIS A 1 26 ? -8.151 -2.889 1.361 1.00 0.00 26 HIS A C 16
ATOM 12379 O O . HIS A 1 26 ? -8.005 -2.855 2.581 1.00 0.00 26 HIS A O 16
ATOM 12394 N N . ARG A 1 27 ? -8.496 -4.005 0.716 1.00 0.00 27 ARG A N 16
ATOM 12395 C CA . ARG A 1 27 ? -8.760 -5.249 1.427 1.00 0.00 27 ARG A CA 16
ATOM 12396 C C . ARG A 1 27 ? -7.439 -5.904 1.832 1.00 0.00 27 ARG A C 16
ATOM 12397 O O . ARG A 1 27 ? -6.590 -6.169 0.983 1.00 0.00 27 ARG A O 16
ATOM 12418 N N . GLY A 1 28 ? -7.272 -6.164 3.131 1.00 0.00 28 GLY A N 16
ATOM 12419 C CA . GLY A 1 28 ? -6.104 -6.839 3.677 1.00 0.00 28 GLY A CA 16
ATOM 12420 C C . GLY A 1 28 ? -6.311 -8.349 3.720 1.00 0.00 28 GLY A C 16
ATOM 12421 O O . GLY A 1 28 ? -7.167 -8.883 3.018 1.00 0.00 28 GLY A O 16
ATOM 12425 N N . ASP A 1 29 ? -5.526 -9.043 4.547 1.00 0.00 29 ASP A N 16
ATOM 12426 C CA . ASP A 1 29 ? -5.590 -10.494 4.651 1.00 0.00 29 ASP A CA 16
ATOM 12427 C C . ASP A 1 29 ? -6.663 -10.967 5.635 1.00 0.00 29 ASP A C 16
ATOM 12428 O O . ASP A 1 29 ? -7.016 -12.145 5.633 1.00 0.00 29 ASP A O 16
ATOM 12437 N N . VAL A 1 30 ? -7.182 -10.061 6.472 1.00 0.00 30 VAL A N 16
ATOM 12438 C CA . VAL A 1 30 ? -8.191 -10.401 7.473 1.00 0.00 30 VAL A CA 16
ATOM 12439 C C . VAL A 1 30 ? -9.305 -9.353 7.539 1.00 0.00 30 VAL A C 16
ATOM 12440 O O . VAL A 1 30 ? -10.342 -9.581 8.163 1.00 0.00 30 VAL A O 16
ATOM 12453 N N . GLY A 1 31 ? -9.102 -8.200 6.897 1.00 0.00 31 GLY A N 16
ATOM 12454 C CA . GLY A 1 31 ? -10.073 -7.114 6.878 1.00 0.00 31 GLY A CA 16
ATOM 12455 C C . GLY A 1 31 ? -9.492 -5.930 6.121 1.00 0.00 31 GLY A C 16
ATOM 12456 O O . GLY A 1 31 ? -8.342 -5.983 5.688 1.00 0.00 31 GLY A O 16
ATOM 12460 N N . CYS A 1 32 ? -10.264 -4.859 5.944 1.00 0.00 32 CYS A N 16
ATOM 12461 C CA . CYS A 1 32 ? -9.775 -3.702 5.213 1.00 0.00 32 CYS A CA 16
ATOM 12462 C C . CYS A 1 32 ? -8.818 -2.867 6.060 1.00 0.00 32 CYS A C 16
ATOM 12463 O O . CYS A 1 32 ? -9.029 -2.674 7.256 1.00 0.00 32 CYS A O 16
ATOM 12470 N N . VAL A 1 33 ? -7.753 -2.372 5.418 1.00 0.00 33 VAL A N 16
ATOM 12471 C CA . VAL A 1 33 ? -6.711 -1.596 6.071 1.00 0.00 33 VAL A CA 16
ATOM 12472 C C . VAL A 1 33 ? -6.177 -0.511 5.135 1.00 0.00 33 VAL A C 16
ATOM 12473 O O . VAL A 1 33 ? -6.476 -0.503 3.943 1.00 0.00 33 VAL A O 16
ATOM 12486 N N . ARG A 1 34 ? -5.380 0.403 5.693 1.00 0.00 34 ARG A N 16
ATOM 12487 C CA . ARG A 1 34 ? -4.693 1.452 4.950 1.00 0.00 34 ARG A CA 16
ATOM 12488 C C . ARG A 1 34 ? -3.278 1.575 5.505 1.00 0.00 34 ARG A C 16
ATOM 12489 O O . ARG A 1 34 ? -3.070 1.289 6.681 1.00 0.00 34 ARG A O 16
ATOM 12510 N N . CYS A 1 35 ? -2.312 1.991 4.687 1.00 0.00 35 CYS A N 16
ATOM 12511 C CA . CYS A 1 35 ? -0.909 2.018 5.088 1.00 0.00 35 CYS A CA 16
ATOM 12512 C C . CYS A 1 35 ? -0.263 3.374 4.791 1.00 0.00 35 CYS A C 16
ATOM 12513 O O . CYS A 1 35 ? -0.948 4.322 4.409 1.00 0.00 35 CYS A O 16
ATOM 12520 N N . SER A 1 36 ? 1.060 3.461 4.973 1.00 0.00 36 SER A N 16
ATOM 12521 C CA . SER A 1 36 ? 1.800 4.716 4.857 1.00 0.00 36 SER A CA 16
ATOM 12522 C C . SER A 1 36 ? 2.559 4.835 3.534 1.00 0.00 36 SER A C 16
ATOM 12523 O O . SER A 1 36 ? 2.661 5.928 2.977 1.00 0.00 36 SER A O 16
ATOM 12531 N N . ASN A 1 37 ? 3.094 3.726 3.024 1.00 0.00 37 ASN A N 16
ATOM 12532 C CA . ASN A 1 37 ? 3.891 3.730 1.802 1.00 0.00 37 ASN A CA 16
ATOM 12533 C C . ASN A 1 37 ? 3.814 2.354 1.131 1.00 0.00 37 ASN A C 16
ATOM 12534 O O . ASN A 1 37 ? 3.085 1.483 1.605 1.00 0.00 37 ASN A O 16
ATOM 12545 N N . ALA A 1 38 ? 4.553 2.145 0.037 1.00 0.00 38 ALA A N 16
ATOM 12546 C CA . ALA A 1 38 ? 4.525 0.893 -0.701 1.00 0.00 38 ALA A CA 16
ATOM 12547 C C . ALA A 1 38 ? 5.825 0.646 -1.461 1.00 0.00 38 ALA A C 16
ATOM 12548 O O . ALA A 1 38 ? 6.663 1.539 -1.591 1.00 0.00 38 ALA A O 16
ATOM 12555 N N . GLN A 1 39 ? 5.974 -0.579 -1.963 1.00 0.00 39 GLN A N 16
ATOM 12556 C CA . GLN A 1 39 ? 7.074 -0.972 -2.833 1.00 0.00 39 GLN A CA 16
ATOM 12557 C C . GLN A 1 39 ? 6.645 -2.159 -3.695 1.00 0.00 39 GLN A C 16
ATOM 12558 O O . GLN A 1 39 ? 5.654 -2.824 -3.397 1.00 0.00 39 GLN A O 16
ATOM 12572 N N . CYS A 1 40 ? 7.396 -2.431 -4.764 1.00 0.00 40 CYS A N 16
ATOM 12573 C CA . CYS A 1 40 ? 7.135 -3.576 -5.622 1.00 0.00 40 CYS A CA 16
ATOM 12574 C C . CYS A 1 40 ? 7.986 -4.759 -5.157 1.00 0.00 40 CYS A C 16
ATOM 12575 O O . CYS A 1 40 ? 9.133 -4.577 -4.747 1.00 0.00 40 CYS A O 16
ATOM 12582 N N . THR A 1 41 ? 7.423 -5.967 -5.220 1.00 0.00 41 THR A N 16
ATOM 12583 C CA . THR A 1 41 ? 8.063 -7.179 -4.723 1.00 0.00 41 THR A CA 16
ATOM 12584 C C . THR A 1 41 ? 7.865 -8.340 -5.694 1.00 0.00 41 THR A C 16
ATOM 12585 O O . THR A 1 41 ? 7.257 -8.180 -6.752 1.00 0.00 41 THR A O 16
ATOM 12596 N N . GLY A 1 42 ? 8.384 -9.515 -5.328 1.00 0.00 42 GLY A N 16
ATOM 12597 C CA . GLY A 1 42 ? 8.271 -10.713 -6.147 1.00 0.00 42 GLY A CA 16
ATOM 12598 C C . GLY A 1 42 ? 9.241 -10.685 -7.322 1.00 0.00 42 GLY A C 16
ATOM 12599 O O . GLY A 1 42 ? 10.036 -9.757 -7.463 1.00 0.00 42 GLY A O 16
ATOM 12603 N N . PHE A 1 43 ? 9.176 -11.709 -8.173 1.00 0.00 43 PHE A N 16
ATOM 12604 C CA . PHE A 1 43 ? 10.047 -11.801 -9.333 1.00 0.00 43 PHE A CA 16
ATOM 12605 C C . PHE A 1 43 ? 9.794 -10.623 -10.267 1.00 0.00 43 PHE A C 16
ATOM 12606 O O . PHE A 1 43 ? 8.644 -10.286 -10.547 1.00 0.00 43 PHE A O 16
ATOM 12623 N N . LEU A 1 44 ? 10.875 -9.998 -10.742 1.00 0.00 44 LEU A N 16
ATOM 12624 C CA . LEU A 1 44 ? 10.824 -8.822 -11.607 1.00 0.00 44 LEU A CA 16
ATOM 12625 C C . LEU A 1 44 ? 9.925 -7.705 -11.058 1.00 0.00 44 LEU A C 16
ATOM 12626 O O . LEU A 1 44 ? 9.493 -6.837 -11.819 1.00 0.00 44 LEU A O 16
ATOM 12642 N N . GLY A 1 45 ? 9.636 -7.710 -9.753 1.00 0.00 45 GLY A N 16
ATOM 12643 C CA . GLY A 1 45 ? 8.820 -6.675 -9.133 1.00 0.00 45 GLY A CA 16
ATOM 12644 C C . GLY A 1 45 ? 7.356 -6.752 -9.566 1.00 0.00 45 GLY A C 16
ATOM 12645 O O . GLY A 1 45 ? 6.639 -5.757 -9.482 1.00 0.00 45 GLY A O 16
ATOM 12649 N N . THR A 1 46 ? 6.902 -7.920 -10.028 1.00 0.00 46 THR A N 16
ATOM 12650 C CA . THR A 1 46 ? 5.559 -8.086 -10.571 1.00 0.00 46 THR A CA 16
ATOM 12651 C C . THR A 1 46 ? 4.466 -8.127 -9.500 1.00 0.00 46 THR A C 16
ATOM 12652 O O . THR A 1 46 ? 3.313 -8.423 -9.819 1.00 0.00 46 THR A O 16
ATOM 12663 N N . THR A 1 47 ? 4.796 -7.836 -8.238 1.00 0.00 47 THR A N 16
ATOM 12664 C CA . THR A 1 47 ? 3.832 -7.842 -7.143 1.00 0.00 47 THR A CA 16
ATOM 12665 C C . THR A 1 47 ? 3.876 -6.509 -6.398 1.00 0.00 47 THR A C 16
ATOM 12666 O O . THR A 1 47 ? 4.887 -5.813 -6.431 1.00 0.00 47 THR A O 16
ATOM 12677 N N . CYS A 1 48 ? 2.779 -6.148 -5.725 1.00 0.00 48 CYS A N 16
ATOM 12678 C CA . CYS A 1 48 ? 2.683 -4.915 -4.953 1.00 0.00 48 CYS A CA 16
ATOM 12679 C C . CYS A 1 48 ? 2.581 -5.234 -3.461 1.00 0.00 48 CYS A C 16
ATOM 12680 O O . CYS A 1 48 ? 1.878 -6.168 -3.078 1.00 0.00 48 CYS A O 16
ATOM 12687 N N . THR A 1 49 ? 3.281 -4.460 -2.627 1.00 0.00 49 THR A N 16
ATOM 12688 C CA . THR A 1 49 ? 3.287 -4.652 -1.181 1.00 0.00 49 THR A CA 16
ATOM 12689 C C . THR A 1 49 ? 3.284 -3.299 -0.474 1.00 0.00 49 THR A C 16
ATOM 12690 O O . THR A 1 49 ? 3.871 -2.335 -0.967 1.00 0.00 49 THR A O 16
ATOM 12701 N N . CYS A 1 50 ? 2.616 -3.223 0.685 1.00 0.00 50 CYS A N 16
ATOM 12702 C CA . CYS A 1 50 ? 2.511 -1.990 1.447 1.00 0.00 50 CYS A CA 16
ATOM 12703 C C . CYS A 1 50 ? 3.528 -1.951 2.590 1.00 0.00 50 CYS A C 16
ATOM 12704 O O . CYS A 1 50 ? 4.096 -2.977 2.967 1.00 0.00 50 CYS A O 16
ATOM 12711 N N . ILE A 1 51 ? 3.755 -0.754 3.137 1.00 0.00 51 ILE A N 16
ATOM 12712 C CA . ILE A 1 51 ? 4.724 -0.519 4.200 1.00 0.00 51 ILE A CA 16
ATOM 12713 C C . ILE A 1 51 ? 4.003 -0.141 5.491 1.00 0.00 51 ILE A C 16
ATOM 12714 O O . ILE A 1 51 ? 2.989 0.558 5.452 1.00 0.00 51 ILE A O 16
ATOM 12730 N N . ASN A 1 52 ? 4.520 -0.601 6.632 1.00 0.00 52 ASN A N 16
ATOM 12731 C CA . ASN A 1 52 ? 3.918 -0.345 7.932 1.00 0.00 52 ASN A CA 16
ATOM 12732 C C . ASN A 1 52 ? 4.089 1.123 8.339 1.00 0.00 52 ASN A C 16
ATOM 12733 O O . ASN A 1 52 ? 5.009 1.791 7.868 1.00 0.00 52 ASN A O 16
ATOM 12744 N N . PRO A 1 53 ? 3.218 1.638 9.216 1.00 0.00 53 PRO A N 16
ATOM 12745 C CA . PRO A 1 53 ? 2.088 0.940 9.811 1.00 0.00 53 PRO A CA 16
ATOM 12746 C C . PRO A 1 53 ? 0.953 0.760 8.806 1.00 0.00 53 PRO A C 16
ATOM 12747 O O . PRO A 1 53 ? 0.915 1.434 7.775 1.00 0.00 53 PRO A O 16
ATOM 12758 N N . CYS A 1 54 ? 0.031 -0.157 9.116 1.00 0.00 54 CYS A N 16
ATOM 12759 C CA . CYS A 1 54 ? -1.132 -0.437 8.293 1.00 0.00 54 CYS A CA 16
ATOM 12760 C C . CYS A 1 54 ? -2.376 -0.567 9.180 1.00 0.00 54 CYS A C 16
ATOM 12761 O O . CYS A 1 54 ? -2.911 -1.665 9.334 1.00 0.00 54 CYS A O 16
ATOM 12768 N N . PRO A 1 55 ? -2.847 0.540 9.774 1.00 0.00 55 PRO A N 16
ATOM 12769 C CA . PRO A 1 55 ? -4.035 0.554 10.615 1.00 0.00 55 PRO A CA 16
ATOM 12770 C C . PRO A 1 55 ? -5.280 0.181 9.813 1.00 0.00 55 PRO A C 16
ATOM 12771 O O . PRO A 1 55 ? -5.287 0.239 8.583 1.00 0.00 55 PRO A O 16
ATOM 12782 N N . ARG A 1 56 ? -6.346 -0.206 10.518 1.00 0.00 56 ARG A N 16
ATOM 12783 C CA . ARG A 1 56 ? -7.583 -0.649 9.893 1.00 0.00 56 ARG A CA 16
ATOM 12784 C C . ARG A 1 56 ? -8.404 0.527 9.372 1.00 0.00 56 ARG A C 16
ATOM 12785 O O . ARG A 1 56 ? -8.196 1.667 9.784 1.00 0.00 56 ARG A O 16
ATOM 12806 N N . CYS A 1 57 ? -9.336 0.235 8.464 1.00 0.00 57 CYS A N 16
ATOM 12807 C CA . CYS A 1 57 ? -10.207 1.230 7.858 1.00 0.00 57 CYS A CA 16
ATOM 12808 C C . CYS A 1 57 ? -11.590 0.635 7.607 1.00 0.00 57 CYS A C 16
ATOM 12809 O O . CYS A 1 57 ? -11.662 -0.377 6.874 1.00 0.00 57 CYS A O 16
ATOM 12830 N N . ASN A 1 2 ? -14.988 2.946 0.803 1.00 0.00 2 ASN A N 17
ATOM 12831 C CA . ASN A 1 2 ? -14.861 1.650 0.164 1.00 0.00 2 ASN A CA 17
ATOM 12832 C C . ASN A 1 2 ? -13.428 1.131 0.313 1.00 0.00 2 ASN A C 17
ATOM 12833 O O . ASN A 1 2 ? -12.490 1.909 0.521 1.00 0.00 2 ASN A O 17
ATOM 12844 N N . CYS A 1 3 ? -13.258 -0.189 0.206 1.00 0.00 3 CYS A N 17
ATOM 12845 C CA . CYS A 1 3 ? -11.960 -0.839 0.304 1.00 0.00 3 CYS A CA 17
ATOM 12846 C C . CYS A 1 3 ? -11.908 -2.059 -0.620 1.00 0.00 3 CYS A C 17
ATOM 12847 O O . CYS A 1 3 ? -12.107 -3.189 -0.171 1.00 0.00 3 CYS A O 17
ATOM 12854 N N . PRO A 1 4 ? -11.639 -1.839 -1.915 1.00 0.00 4 PRO A N 17
ATOM 12855 C CA . PRO A 1 4 ? -11.536 -2.885 -2.922 1.00 0.00 4 PRO A CA 17
ATOM 12856 C C . PRO A 1 4 ? -10.213 -3.639 -2.803 1.00 0.00 4 PRO A C 17
ATOM 12857 O O . PRO A 1 4 ? -9.372 -3.325 -1.959 1.00 0.00 4 PRO A O 17
ATOM 12868 N N . THR A 1 5 ? -10.029 -4.643 -3.661 1.00 0.00 5 THR A N 17
ATOM 12869 C CA . THR A 1 5 ? -8.808 -5.435 -3.724 1.00 0.00 5 THR A CA 17
ATOM 12870 C C . THR A 1 5 ? -8.159 -5.250 -5.091 1.00 0.00 5 THR A C 17
ATOM 12871 O O . THR A 1 5 ? -8.842 -5.322 -6.111 1.00 0.00 5 THR A O 17
ATOM 12882 N N . ARG A 1 6 ? -6.842 -5.009 -5.122 1.00 0.00 6 ARG A N 17
ATOM 12883 C CA . ARG A 1 6 ? -6.099 -4.855 -6.368 1.00 0.00 6 ARG A CA 17
ATOM 12884 C C . ARG A 1 6 ? -4.720 -5.484 -6.234 1.00 0.00 6 ARG A C 17
ATOM 12885 O O . ARG A 1 6 ? -4.103 -5.402 -5.173 1.00 0.00 6 ARG A O 17
ATOM 12906 N N . ARG A 1 7 ? -4.238 -6.111 -7.311 1.00 0.00 7 ARG A N 17
ATOM 12907 C CA . ARG A 1 7 ? -2.934 -6.771 -7.368 1.00 0.00 7 ARG A CA 17
ATOM 12908 C C . ARG A 1 7 ? -2.320 -6.552 -8.749 1.00 0.00 7 ARG A C 17
ATOM 12909 O O . ARG A 1 7 ? -3.019 -6.158 -9.683 1.00 0.00 7 ARG A O 17
ATOM 12930 N N . GLY A 1 8 ? -1.017 -6.808 -8.884 1.00 0.00 8 GLY A N 17
ATOM 12931 C CA . GLY A 1 8 ? -0.323 -6.677 -10.160 1.00 0.00 8 GLY A CA 17
ATOM 12932 C C . GLY A 1 8 ? -0.141 -5.220 -10.579 1.00 0.00 8 GLY A C 17
ATOM 12933 O O . GLY A 1 8 ? 0.096 -4.943 -11.750 1.00 0.00 8 GLY A O 17
ATOM 12937 N N . LEU A 1 9 ? -0.257 -4.285 -9.630 1.00 0.00 9 LEU A N 17
ATOM 12938 C CA . LEU A 1 9 ? -0.184 -2.860 -9.915 1.00 0.00 9 LEU A CA 17
ATOM 12939 C C . LEU A 1 9 ? 1.191 -2.442 -10.443 1.00 0.00 9 LEU A C 17
ATOM 12940 O O . LEU A 1 9 ? 1.335 -1.343 -10.970 1.00 0.00 9 LEU A O 17
ATOM 12956 N N . CYS A 1 10 ? 2.205 -3.301 -10.305 1.00 0.00 10 CYS A N 17
ATOM 12957 C CA . CYS A 1 10 ? 3.559 -2.996 -10.751 1.00 0.00 10 CYS A CA 17
ATOM 12958 C C . CYS A 1 10 ? 3.844 -3.586 -12.139 1.00 0.00 10 CYS A C 17
ATOM 12959 O O . CYS A 1 10 ? 4.923 -3.376 -12.690 1.00 0.00 10 CYS A O 17
ATOM 12966 N N . VAL A 1 11 ? 2.890 -4.329 -12.712 1.00 0.00 11 VAL A N 17
ATOM 12967 C CA . VAL A 1 11 ? 3.093 -4.995 -13.995 1.00 0.00 11 VAL A CA 17
ATOM 12968 C C . VAL A 1 11 ? 2.887 -4.034 -15.165 1.00 0.00 11 VAL A C 17
ATOM 12969 O O . VAL A 1 11 ? 3.477 -4.226 -16.225 1.00 0.00 11 VAL A O 17
ATOM 12982 N N . THR A 1 12 ? 2.058 -2.997 -14.988 1.00 0.00 12 THR A N 17
ATOM 12983 C CA . THR A 1 12 ? 1.797 -2.052 -16.071 1.00 0.00 12 THR A CA 17
ATOM 12984 C C . THR A 1 12 ? 1.377 -0.671 -15.562 1.00 0.00 12 THR A C 17
ATOM 12985 O O . THR A 1 12 ? 1.588 0.325 -16.253 1.00 0.00 12 THR A O 17
ATOM 12996 N N . SER A 1 13 ? 0.791 -0.592 -14.362 1.00 0.00 13 SER A N 17
ATOM 12997 C CA . SER A 1 13 ? 0.358 0.675 -13.790 1.00 0.00 13 SER A CA 17
ATOM 12998 C C . SER A 1 13 ? 1.500 1.404 -13.084 1.00 0.00 13 SER A C 17
ATOM 12999 O O . SER A 1 13 ? 1.438 2.615 -12.874 1.00 0.00 13 SER A O 17
ATOM 13007 N N . GLY A 1 14 ? 2.543 0.656 -12.721 1.00 0.00 14 GLY A N 17
ATOM 13008 C CA . GLY A 1 14 ? 3.764 1.188 -12.136 1.00 0.00 14 GLY A CA 17
ATOM 13009 C C . GLY A 1 14 ? 3.682 1.295 -10.611 1.00 0.00 14 GLY A C 17
ATOM 13010 O O . GLY A 1 14 ? 2.617 1.126 -10.018 1.00 0.00 14 GLY A O 17
ATOM 13014 N N . LEU A 1 15 ? 4.823 1.585 -9.980 1.00 0.00 15 LEU A N 17
ATOM 13015 C CA . LEU A 1 15 ? 4.921 1.683 -8.531 1.00 0.00 15 LEU A CA 17
ATOM 13016 C C . LEU A 1 15 ? 4.004 2.780 -7.991 1.00 0.00 15 LEU A C 17
ATOM 13017 O O . LEU A 1 15 ? 3.544 2.691 -6.853 1.00 0.00 15 LEU A O 17
ATOM 13033 N N . THR A 1 16 ? 3.727 3.810 -8.791 1.00 0.00 16 THR A N 17
ATOM 13034 C CA . THR A 1 16 ? 2.864 4.906 -8.373 1.00 0.00 16 THR A CA 17
ATOM 13035 C C . THR A 1 16 ? 1.453 4.406 -8.069 1.00 0.00 16 THR A C 17
ATOM 13036 O O . THR A 1 16 ? 0.783 4.947 -7.194 1.00 0.00 16 THR A O 17
ATOM 13047 N N . ALA A 1 17 ? 0.990 3.372 -8.781 1.00 0.00 17 ALA A N 17
ATOM 13048 C CA . ALA A 1 17 ? -0.343 2.831 -8.558 1.00 0.00 17 ALA A CA 17
ATOM 13049 C C . ALA A 1 17 ? -0.356 1.933 -7.323 1.00 0.00 17 ALA A C 17
ATOM 13050 O O . ALA A 1 17 ? -1.371 1.833 -6.639 1.00 0.00 17 ALA A O 17
ATOM 13057 N N . CYS A 1 18 ? 0.776 1.281 -7.031 1.00 0.00 18 CYS A N 17
ATOM 13058 C CA . CYS A 1 18 ? 0.912 0.451 -5.848 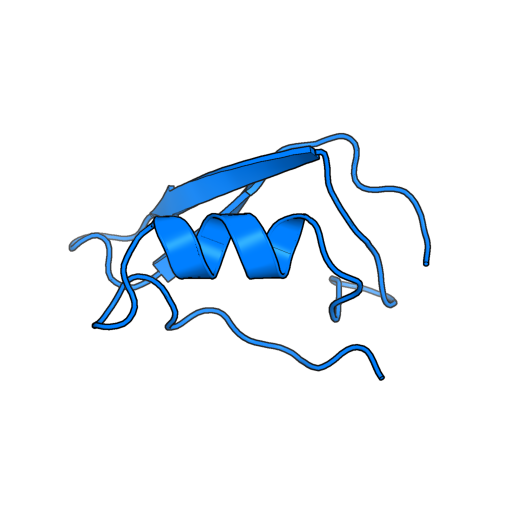1.00 0.00 18 CYS A CA 17
ATOM 13059 C C . CYS A 1 18 ? 1.034 1.337 -4.606 1.00 0.00 18 CYS A C 17
ATOM 13060 O O . CYS A 1 18 ? 0.603 0.952 -3.524 1.00 0.00 18 CYS A O 17
ATOM 13067 N N . ARG A 1 19 ? 1.618 2.529 -4.765 1.00 0.00 19 ARG A N 17
ATOM 13068 C CA . ARG A 1 19 ? 1.795 3.469 -3.667 1.00 0.00 19 ARG A CA 17
ATOM 13069 C C . ARG A 1 19 ? 0.493 4.188 -3.348 1.00 0.00 19 ARG A C 17
ATOM 13070 O O . ARG A 1 19 ? 0.268 4.580 -2.207 1.00 0.00 19 ARG A O 17
ATOM 13091 N N . ASN A 1 20 ? -0.365 4.356 -4.357 1.00 0.00 20 ASN A N 17
ATOM 13092 C CA . ASN A 1 20 ? -1.669 4.966 -4.165 1.00 0.00 20 ASN A CA 17
ATOM 13093 C C . ASN A 1 20 ? -2.661 3.960 -3.581 1.00 0.00 20 ASN A C 17
ATOM 13094 O O . ASN A 1 20 ? -3.567 4.349 -2.845 1.00 0.00 20 ASN A O 17
ATOM 13105 N N . HIS A 1 21 ? -2.499 2.672 -3.896 1.00 0.00 21 HIS A N 17
ATOM 13106 C CA . HIS A 1 21 ? -3.401 1.645 -3.392 1.00 0.00 21 HIS A CA 17
ATOM 13107 C C . HIS A 1 21 ? -3.107 1.322 -1.929 1.00 0.00 21 HIS A C 17
ATOM 13108 O O . HIS A 1 21 ? -4.015 0.991 -1.168 1.00 0.00 21 HIS A O 17
ATOM 13122 N N . CYS A 1 22 ? -1.836 1.416 -1.524 1.00 0.00 22 CYS A N 17
ATOM 13123 C CA . CYS A 1 22 ? -1.451 1.190 -0.140 1.00 0.00 22 CYS A CA 17
ATOM 13124 C C . CYS A 1 22 ? -1.805 2.385 0.744 1.00 0.00 22 CYS A C 17
ATOM 13125 O O . CYS A 1 22 ? -2.047 2.202 1.934 1.00 0.00 22 CYS A O 17
ATOM 13132 N N . ARG A 1 23 ? -1.838 3.601 0.186 1.00 0.00 23 ARG A N 17
ATOM 13133 C CA . ARG A 1 23 ? -2.174 4.799 0.950 1.00 0.00 23 ARG A CA 17
ATOM 13134 C C . ARG A 1 23 ? -3.681 5.015 1.029 1.00 0.00 23 ARG A C 17
ATOM 13135 O O . ARG A 1 23 ? -4.151 5.723 1.920 1.00 0.00 23 ARG A O 17
ATOM 13156 N N . SER A 1 24 ? -4.436 4.411 0.111 1.00 0.00 24 SER A N 17
ATOM 13157 C CA . SER A 1 24 ? -5.888 4.401 0.179 1.00 0.00 24 SER A CA 17
ATOM 13158 C C . SER A 1 24 ? -6.341 3.123 0.874 1.00 0.00 24 SER A C 17
ATOM 13159 O O . SER A 1 24 ? -5.549 2.194 1.041 1.00 0.00 24 SER A O 17
ATOM 13167 N N . CYS A 1 25 ? -7.611 3.056 1.284 1.00 0.00 25 CYS A N 17
ATOM 13168 C CA . CYS A 1 25 ? -8.092 1.880 1.993 1.00 0.00 25 CYS A CA 17
ATOM 13169 C C . CYS A 1 25 ? -8.313 0.724 1.025 1.00 0.00 25 CYS A C 17
ATOM 13170 O O . CYS A 1 25 ? -8.861 0.904 -0.062 1.00 0.00 25 CYS A O 17
ATOM 13177 N N . HIS A 1 26 ? -7.879 -0.472 1.433 1.00 0.00 26 HIS A N 17
ATOM 13178 C CA . HIS A 1 26 ? -7.939 -1.662 0.601 1.00 0.00 26 HIS A CA 17
ATOM 13179 C C . HIS A 1 26 ? -8.231 -2.882 1.464 1.00 0.00 26 HIS A C 17
ATOM 13180 O O . HIS A 1 26 ? -8.205 -2.801 2.693 1.00 0.00 26 HIS A O 17
ATOM 13195 N N . ARG A 1 27 ? -8.509 -4.019 0.826 1.00 0.00 27 ARG A N 17
ATOM 13196 C CA . ARG A 1 27 ? -8.847 -5.241 1.536 1.00 0.00 27 ARG A CA 17
ATOM 13197 C C . ARG A 1 27 ? -7.608 -5.883 2.164 1.00 0.00 27 ARG A C 17
ATOM 13198 O O . ARG A 1 27 ? -6.540 -5.892 1.552 1.00 0.00 27 ARG A O 17
ATOM 13219 N N . GLY A 1 28 ? -7.758 -6.415 3.375 1.00 0.00 28 GLY A N 17
ATOM 13220 C CA . GLY A 1 28 ? -6.699 -7.111 4.093 1.00 0.00 28 GLY A CA 17
ATOM 13221 C C . GLY A 1 28 ? -7.047 -8.585 4.277 1.00 0.00 28 GLY A C 17
ATOM 13222 O O . GLY A 1 28 ? -8.017 -9.078 3.698 1.00 0.00 28 GLY A O 17
ATOM 13226 N N . ASP A 1 29 ? -6.257 -9.295 5.084 1.00 0.00 29 ASP A N 17
ATOM 13227 C CA . ASP A 1 29 ? -6.452 -10.723 5.309 1.00 0.00 29 ASP A CA 17
ATOM 13228 C C . ASP A 1 29 ? -7.487 -11.007 6.403 1.00 0.00 29 ASP A C 17
ATOM 13229 O O . ASP A 1 29 ? -7.953 -12.139 6.523 1.00 0.00 29 ASP A O 17
ATOM 13238 N N . VAL A 1 30 ? -7.844 -9.990 7.194 1.00 0.00 30 VAL A N 17
ATOM 13239 C CA . VAL A 1 30 ? -8.814 -10.131 8.278 1.00 0.00 30 VAL A CA 17
ATOM 13240 C C . VAL A 1 30 ? -9.881 -9.034 8.211 1.00 0.00 30 VAL A C 17
ATOM 13241 O O . VAL A 1 30 ? -10.949 -9.165 8.804 1.00 0.00 30 VAL A O 17
ATOM 13254 N N . GLY A 1 31 ? -9.598 -7.948 7.487 1.00 0.00 31 GLY A N 17
ATOM 13255 C CA . GLY A 1 31 ? -10.506 -6.825 7.345 1.00 0.00 31 GLY A CA 17
ATOM 13256 C C . GLY A 1 31 ? -9.841 -5.714 6.539 1.00 0.00 31 GLY A C 17
ATOM 13257 O O . GLY A 1 31 ? -8.674 -5.836 6.171 1.00 0.00 31 GLY A O 17
ATOM 13261 N N . CYS A 1 32 ? -10.569 -4.631 6.261 1.00 0.00 32 CYS A N 17
ATOM 13262 C CA . CYS A 1 32 ? -10.016 -3.530 5.488 1.00 0.00 32 CYS A CA 17
ATOM 13263 C C . CYS A 1 32 ? -9.050 -2.693 6.318 1.00 0.00 32 CYS A C 17
ATOM 13264 O O . CYS A 1 32 ? -9.250 -2.499 7.519 1.00 0.00 32 CYS A O 17
ATOM 13271 N N . VAL A 1 33 ? -7.998 -2.204 5.656 1.00 0.00 33 VAL A N 17
ATOM 13272 C CA . VAL A 1 33 ? -6.934 -1.417 6.271 1.00 0.00 33 VAL A CA 17
ATOM 13273 C C . VAL A 1 33 ? -6.364 -0.414 5.269 1.00 0.00 33 VAL A C 17
ATOM 13274 O O . VAL A 1 33 ? -6.693 -0.455 4.084 1.00 0.00 33 VAL A O 17
ATOM 13287 N N . ARG A 1 34 ? -5.503 0.484 5.751 1.00 0.00 34 ARG A N 17
ATOM 13288 C CA . ARG A 1 34 ? -4.752 1.405 4.904 1.00 0.00 34 ARG A CA 17
ATOM 13289 C C . ARG A 1 34 ? -3.348 1.549 5.484 1.00 0.00 34 ARG A C 17
ATOM 13290 O O . ARG A 1 34 ? -3.169 1.375 6.685 1.00 0.00 34 ARG A O 17
ATOM 13311 N N . CYS A 1 35 ? -2.358 1.863 4.650 1.00 0.00 35 CYS A N 17
ATOM 13312 C CA . CYS A 1 35 ? -0.961 1.914 5.067 1.00 0.00 35 CYS A CA 17
ATOM 13313 C C . CYS A 1 35 ? -0.337 3.281 4.772 1.00 0.00 35 CYS A C 17
ATOM 13314 O O . CYS A 1 35 ? -1.018 4.204 4.326 1.00 0.00 35 CYS A O 17
ATOM 13321 N N . SER A 1 36 ? 0.970 3.406 5.025 1.00 0.00 36 SER A N 17
ATOM 13322 C CA . SER A 1 36 ? 1.686 4.668 4.920 1.00 0.00 36 SER A CA 17
ATOM 13323 C C . SER A 1 36 ? 2.548 4.781 3.664 1.00 0.00 36 SER A C 17
ATOM 13324 O O . SER A 1 36 ? 2.752 5.886 3.166 1.00 0.00 36 SER A O 17
ATOM 13332 N N . ASN A 1 37 ? 3.059 3.663 3.140 1.00 0.00 37 ASN A N 17
ATOM 13333 C CA . ASN A 1 37 ? 3.916 3.678 1.959 1.00 0.00 37 ASN A CA 17
ATOM 13334 C C . ASN A 1 37 ? 3.854 2.318 1.257 1.00 0.00 37 ASN A C 17
ATOM 13335 O O . ASN A 1 37 ? 3.110 1.437 1.691 1.00 0.00 37 ASN A O 17
ATOM 13346 N N . ALA A 1 38 ? 4.622 2.136 0.178 1.00 0.00 38 ALA A N 17
ATOM 13347 C CA . ALA A 1 38 ? 4.606 0.908 -0.597 1.00 0.00 38 ALA A CA 17
ATOM 13348 C C . ALA A 1 38 ? 5.931 0.680 -1.327 1.00 0.00 38 ALA A C 17
ATOM 13349 O O . ALA A 1 38 ? 6.789 1.560 -1.383 1.00 0.00 38 ALA A O 17
ATOM 13356 N N . GLN A 1 39 ? 6.078 -0.519 -1.892 1.00 0.00 39 GLN A N 17
ATOM 13357 C CA . GLN A 1 39 ? 7.199 -0.897 -2.736 1.00 0.00 39 GLN A CA 17
ATOM 13358 C C . GLN A 1 39 ? 6.746 -1.984 -3.708 1.00 0.00 39 GLN A C 17
ATOM 13359 O O . GLN A 1 39 ? 5.688 -2.588 -3.526 1.00 0.00 39 GLN A O 17
ATOM 13373 N N . CYS A 1 40 ? 7.549 -2.243 -4.742 1.00 0.00 40 CYS A N 17
ATOM 13374 C CA . CYS A 1 40 ? 7.253 -3.291 -5.702 1.00 0.00 40 CYS A CA 17
ATOM 13375 C C . CYS A 1 40 ? 8.211 -4.462 -5.505 1.00 0.00 40 CYS A C 17
ATOM 13376 O O . CYS A 1 40 ? 9.396 -4.269 -5.230 1.00 0.00 40 CYS A O 17
ATOM 13383 N N . THR A 1 41 ? 7.682 -5.677 -5.650 1.00 0.00 41 THR A N 17
ATOM 13384 C CA . THR A 1 41 ? 8.426 -6.914 -5.453 1.00 0.00 41 THR A CA 17
ATOM 13385 C C . THR A 1 41 ? 8.219 -7.860 -6.636 1.00 0.00 41 THR A C 17
ATOM 13386 O O . THR A 1 41 ? 7.501 -7.534 -7.583 1.00 0.00 41 THR A O 17
ATOM 13397 N N . GLY A 1 42 ? 8.854 -9.036 -6.585 1.00 0.00 42 GLY A N 17
ATOM 13398 C CA . GLY A 1 42 ? 8.784 -10.024 -7.651 1.00 0.00 42 GLY A CA 17
ATOM 13399 C C . GLY A 1 42 ? 9.847 -9.766 -8.717 1.00 0.00 42 GLY A C 17
ATOM 13400 O O . GLY A 1 42 ? 10.488 -8.713 -8.728 1.00 0.00 42 GLY A O 17
ATOM 13404 N N . PHE A 1 43 ? 10.038 -10.731 -9.620 1.00 0.00 43 PHE A N 17
ATOM 13405 C CA . PHE A 1 43 ? 11.054 -10.641 -10.659 1.00 0.00 43 PHE A CA 17
ATOM 13406 C C . PHE A 1 43 ? 10.721 -9.509 -11.629 1.00 0.00 43 PHE A C 17
ATOM 13407 O O . PHE A 1 43 ? 9.589 -9.405 -12.098 1.00 0.00 43 PHE A O 17
ATOM 13424 N N . LEU A 1 44 ? 11.721 -8.669 -11.924 1.00 0.00 44 LEU A N 17
ATOM 13425 C CA . LEU A 1 44 ? 11.580 -7.478 -12.756 1.00 0.00 44 LEU A CA 17
ATOM 13426 C C . LEU A 1 44 ? 10.446 -6.560 -12.289 1.00 0.00 44 LEU A C 17
ATOM 13427 O O . LEU A 1 44 ? 10.029 -5.667 -13.030 1.00 0.00 44 LEU A O 17
ATOM 13443 N N . GLY A 1 45 ? 9.946 -6.770 -11.066 1.00 0.00 45 GLY A N 17
ATOM 13444 C CA . GLY A 1 45 ? 8.852 -6.004 -10.493 1.00 0.00 45 GLY A CA 17
ATOM 13445 C C . GLY A 1 45 ? 7.516 -6.364 -11.141 1.00 0.00 45 GLY A C 17
ATOM 13446 O O . GLY A 1 45 ? 7.217 -5.917 -12.248 1.00 0.00 45 GLY A O 17
ATOM 13450 N N . THR A 1 46 ? 6.715 -7.174 -10.447 1.00 0.00 46 THR A N 17
ATOM 13451 C CA . THR A 1 46 ? 5.406 -7.606 -10.936 1.00 0.00 46 THR A CA 17
ATOM 13452 C C . THR A 1 46 ? 4.399 -7.740 -9.798 1.00 0.00 46 THR A C 17
ATOM 13453 O O . THR A 1 46 ? 3.272 -8.180 -10.019 1.00 0.00 46 THR A O 17
ATOM 13464 N N . THR A 1 47 ? 4.789 -7.365 -8.578 1.00 0.00 47 THR A N 17
ATOM 13465 C CA . THR A 1 47 ? 3.948 -7.528 -7.401 1.00 0.00 47 THR A CA 17
ATOM 13466 C C . THR A 1 47 ? 3.954 -6.249 -6.567 1.00 0.00 47 THR A C 17
ATOM 13467 O O . THR A 1 47 ? 4.927 -5.493 -6.592 1.00 0.00 47 THR A O 17
ATOM 13478 N N . CYS A 1 48 ? 2.872 -6.004 -5.827 1.00 0.00 48 CYS A N 17
ATOM 13479 C CA . CYS A 1 48 ? 2.734 -4.825 -4.983 1.00 0.00 48 CYS A CA 17
ATOM 13480 C C . CYS A 1 48 ? 2.771 -5.222 -3.510 1.00 0.00 48 CYS A C 17
ATOM 13481 O O . CYS A 1 48 ? 2.167 -6.223 -3.120 1.00 0.00 48 CYS A O 17
ATOM 13488 N N . THR A 1 49 ? 3.479 -4.437 -2.693 1.00 0.00 49 THR A N 17
ATOM 13489 C CA . THR A 1 49 ? 3.584 -4.673 -1.258 1.00 0.00 49 THR A CA 17
ATOM 13490 C C . THR A 1 49 ? 3.505 -3.342 -0.515 1.00 0.00 49 THR A C 17
ATOM 13491 O O . THR A 1 49 ? 4.061 -2.344 -0.968 1.00 0.00 49 THR A O 17
ATOM 13502 N N . CYS A 1 50 ? 2.816 -3.322 0.631 1.00 0.00 50 CYS A N 17
ATOM 13503 C CA . CYS A 1 50 ? 2.638 -2.106 1.413 1.00 0.00 50 CYS A CA 17
ATOM 13504 C C . CYS A 1 50 ? 3.619 -2.059 2.587 1.00 0.00 50 CYS A C 17
ATOM 13505 O O . CYS A 1 50 ? 4.213 -3.075 2.946 1.00 0.00 50 CYS A O 17
ATOM 13512 N N . ILE A 1 51 ? 3.785 -0.872 3.177 1.00 0.00 51 ILE A N 17
ATOM 13513 C CA . ILE A 1 51 ? 4.718 -0.627 4.270 1.00 0.00 51 ILE A CA 17
ATOM 13514 C C . ILE A 1 51 ? 3.962 -0.258 5.544 1.00 0.00 51 ILE A C 17
ATOM 13515 O O . ILE A 1 51 ? 2.947 0.431 5.482 1.00 0.00 51 ILE A O 17
ATOM 13531 N N . ASN A 1 52 ? 4.457 -0.719 6.695 1.00 0.00 52 ASN A N 17
ATOM 13532 C CA . ASN A 1 52 ? 3.830 -0.466 7.984 1.00 0.00 52 ASN A CA 17
ATOM 13533 C C . ASN A 1 52 ? 4.045 0.986 8.427 1.00 0.00 52 ASN A C 17
ATOM 13534 O O . ASN A 1 52 ? 4.992 1.631 7.979 1.00 0.00 52 ASN A O 17
ATOM 13545 N N . PRO A 1 53 ? 3.182 1.514 9.309 1.00 0.00 53 PRO A N 17
ATOM 13546 C CA . PRO A 1 53 ? 2.014 0.852 9.869 1.00 0.00 53 PRO A CA 17
ATOM 13547 C C . PRO A 1 53 ? 0.885 0.743 8.845 1.00 0.00 53 PRO A C 17
ATOM 13548 O O . PRO A 1 53 ? 0.891 1.423 7.821 1.00 0.00 53 PRO A O 17
ATOM 13559 N N . CYS A 1 54 ? -0.086 -0.125 9.142 1.00 0.00 54 CYS A N 17
ATOM 13560 C CA . CYS A 1 54 ? -1.264 -0.340 8.322 1.00 0.00 54 CYS A CA 17
ATOM 13561 C C . CYS A 1 54 ? -2.515 -0.379 9.206 1.00 0.00 54 CYS A C 17
ATOM 13562 O O . CYS A 1 54 ? -3.110 -1.440 9.385 1.00 0.00 54 CYS A O 17
ATOM 13569 N N . PRO A 1 55 ? -2.921 0.770 9.766 1.00 0.00 55 PRO A N 17
ATOM 13570 C CA . PRO A 1 55 ? -4.078 0.891 10.640 1.00 0.00 55 PRO A CA 17
ATOM 13571 C C . PRO A 1 55 ? -5.387 0.578 9.907 1.00 0.00 55 PRO A C 17
ATOM 13572 O O . PRO A 1 55 ? -5.428 0.492 8.680 1.00 0.00 55 PRO A O 17
ATOM 13583 N N . ARG A 1 56 ? -6.465 0.405 10.678 1.00 0.00 56 ARG A N 17
ATOM 13584 C CA . ARG A 1 56 ? -7.781 0.069 10.149 1.00 0.00 56 ARG A CA 17
ATOM 13585 C C . ARG A 1 56 ? -8.388 1.235 9.373 1.00 0.00 56 ARG A C 17
ATOM 13586 O O . ARG A 1 56 ? -7.951 2.379 9.495 1.00 0.00 56 ARG A O 17
ATOM 13607 N N . CYS A 1 57 ? -9.407 0.920 8.572 1.00 0.00 57 CYS A N 17
ATOM 13608 C CA . CYS A 1 57 ? -10.181 1.897 7.815 1.00 0.00 57 CYS A CA 17
ATOM 13609 C C . CYS A 1 57 ? -11.599 1.373 7.606 1.00 0.00 57 CYS A C 17
ATOM 13610 O O . CYS A 1 57 ? -11.730 0.249 7.070 1.00 0.00 57 CYS A O 17
ATOM 13631 N N . ASN A 1 2 ? -15.526 -0.093 -0.356 1.00 0.00 2 ASN A N 18
ATOM 13632 C CA . ASN A 1 2 ? -14.623 0.989 0.005 1.00 0.00 2 ASN A CA 18
ATOM 13633 C C . ASN A 1 2 ? -13.183 0.480 0.122 1.00 0.00 2 ASN A C 18
ATOM 13634 O O . ASN A 1 2 ? -12.271 1.238 0.443 1.00 0.00 2 ASN A O 18
ATOM 13645 N N . CYS A 1 3 ? -12.980 -0.813 -0.138 1.00 0.00 3 CYS A N 18
ATOM 13646 C CA . CYS A 1 3 ? -11.675 -1.446 -0.067 1.00 0.00 3 CYS A CA 18
ATOM 13647 C C . CYS A 1 3 ? -11.611 -2.649 -1.013 1.00 0.00 3 CYS A C 18
ATOM 13648 O O . CYS A 1 3 ? -11.879 -3.778 -0.600 1.00 0.00 3 CYS A O 18
ATOM 13655 N N . PRO A 1 4 ? -11.257 -2.413 -2.283 1.00 0.00 4 PRO A N 18
ATOM 13656 C CA . PRO A 1 4 ? -11.072 -3.446 -3.291 1.00 0.00 4 PRO A CA 18
ATOM 13657 C C . PRO A 1 4 ? -9.741 -4.170 -3.081 1.00 0.00 4 PRO A C 18
ATOM 13658 O O . PRO A 1 4 ? -9.000 -3.862 -2.146 1.00 0.00 4 PRO A O 18
ATOM 13669 N N . THR A 1 5 ? -9.435 -5.134 -3.952 1.00 0.00 5 THR A N 18
ATOM 13670 C CA . THR A 1 5 ? -8.203 -5.910 -3.871 1.00 0.00 5 THR A CA 18
ATOM 13671 C C . THR A 1 5 ? -7.445 -5.833 -5.194 1.00 0.00 5 THR A C 18
ATOM 13672 O O . THR A 1 5 ? -7.982 -6.198 -6.238 1.00 0.00 5 THR A O 18
ATOM 13683 N N . ARG A 1 6 ? -6.195 -5.362 -5.147 1.00 0.00 6 ARG A N 18
ATOM 13684 C CA . ARG A 1 6 ? -5.314 -5.272 -6.306 1.00 0.00 6 ARG A CA 18
ATOM 13685 C C . ARG A 1 6 ? -3.877 -5.556 -5.875 1.00 0.00 6 ARG A C 18
ATOM 13686 O O . ARG A 1 6 ? -3.455 -5.089 -4.821 1.00 0.00 6 ARG A O 18
ATOM 13707 N N . ARG A 1 7 ? -3.126 -6.312 -6.686 1.00 0.00 7 ARG A N 18
ATOM 13708 C CA . ARG A 1 7 ? -1.730 -6.638 -6.394 1.00 0.00 7 ARG A CA 18
ATOM 13709 C C . ARG A 1 7 ? -0.851 -6.537 -7.642 1.00 0.00 7 ARG A C 18
ATOM 13710 O O . ARG A 1 7 ? 0.372 -6.562 -7.531 1.00 0.00 7 ARG A O 18
ATOM 13731 N N . GLY A 1 8 ? -1.460 -6.426 -8.825 1.00 0.00 8 GLY A N 18
ATOM 13732 C CA . GLY A 1 8 ? -0.746 -6.359 -10.099 1.00 0.00 8 GLY A CA 18
ATOM 13733 C C . GLY A 1 8 ? -0.460 -4.922 -10.537 1.00 0.00 8 GLY A C 18
ATOM 13734 O O . GLY A 1 8 ? -0.075 -4.696 -11.681 1.00 0.00 8 GLY A O 18
ATOM 13738 N N . LEU A 1 9 ? -0.647 -3.952 -9.640 1.00 0.00 9 LEU A N 18
ATOM 13739 C CA . LEU A 1 9 ? -0.517 -2.537 -9.955 1.00 0.00 9 LEU A CA 18
ATOM 13740 C C . LEU A 1 9 ? 0.871 -2.178 -10.484 1.00 0.00 9 LEU A C 18
ATOM 13741 O O . LEU A 1 9 ? 1.010 -1.197 -11.214 1.00 0.00 9 LEU A O 18
ATOM 13757 N N . CYS A 1 10 ? 1.900 -2.953 -10.131 1.00 0.00 10 CYS A N 18
ATOM 13758 C CA . CYS A 1 10 ? 3.267 -2.651 -10.533 1.00 0.00 10 CYS A CA 18
ATOM 13759 C C . CYS A 1 10 ? 3.596 -3.231 -11.912 1.00 0.00 10 CYS A C 18
ATOM 13760 O O . CYS A 1 10 ? 4.752 -3.234 -12.325 1.00 0.00 10 CYS A O 18
ATOM 13767 N N . VAL A 1 11 ? 2.579 -3.728 -12.635 1.00 0.00 11 VAL A N 18
ATOM 13768 C CA . VAL A 1 11 ? 2.756 -4.310 -13.960 1.00 0.00 11 VAL A CA 18
ATOM 13769 C C . VAL A 1 11 ? 1.928 -3.567 -15.006 1.00 0.00 11 VAL A C 18
ATOM 13770 O O . VAL A 1 11 ? 2.194 -3.694 -16.201 1.00 0.00 11 VAL A O 18
ATOM 13783 N N . THR A 1 12 ? 0.929 -2.789 -14.576 1.00 0.00 12 THR A N 18
ATOM 13784 C CA . THR A 1 12 ? 0.034 -2.086 -15.491 1.00 0.00 12 THR A CA 18
ATOM 13785 C C . THR A 1 12 ? 0.068 -0.576 -15.293 1.00 0.00 12 THR A C 18
ATOM 13786 O O . THR A 1 12 ? -0.373 0.159 -16.174 1.00 0.00 12 THR A O 18
ATOM 13797 N N . SER A 1 13 ? 0.584 -0.107 -14.153 1.00 0.00 13 SER A N 18
ATOM 13798 C CA . SER A 1 13 ? 0.654 1.314 -13.848 1.00 0.00 13 SER A CA 18
ATOM 13799 C C . SER A 1 13 ? 1.958 1.706 -13.151 1.00 0.00 13 SER A C 18
ATOM 13800 O O . SER A 1 13 ? 2.326 2.880 -13.155 1.00 0.00 13 SER A O 18
ATOM 13808 N N . GLY A 1 14 ? 2.655 0.736 -12.560 1.00 0.00 14 GLY A N 18
ATOM 13809 C CA . GLY A 1 14 ? 3.938 0.955 -11.911 1.00 0.00 14 GLY A CA 18
ATOM 13810 C C . GLY A 1 14 ? 3.787 1.211 -10.413 1.00 0.00 14 GLY A C 18
ATOM 13811 O O . GLY A 1 14 ? 2.692 1.107 -9.860 1.00 0.00 14 GLY A O 18
ATOM 13815 N N . LEU A 1 15 ? 4.900 1.552 -9.757 1.00 0.00 15 LEU A N 18
ATOM 13816 C CA . LEU A 1 15 ? 4.946 1.749 -8.314 1.00 0.00 15 LEU A CA 18
ATOM 13817 C C . LEU A 1 15 ? 4.042 2.900 -7.870 1.00 0.00 15 LEU A C 18
ATOM 13818 O O . LEU A 1 15 ? 3.572 2.910 -6.733 1.00 0.00 15 LEU A O 18
ATOM 13834 N N . THR A 1 16 ? 3.785 3.876 -8.746 1.00 0.00 16 THR A N 18
ATOM 13835 C CA . THR A 1 16 ? 2.964 5.027 -8.388 1.00 0.00 16 THR A CA 18
ATOM 13836 C C . THR A 1 16 ? 1.538 4.590 -8.057 1.00 0.00 16 THR A C 18
ATOM 13837 O O . THR A 1 16 ? 0.918 5.161 -7.163 1.00 0.00 16 THR A O 18
ATOM 13848 N N . ALA A 1 17 ? 1.010 3.583 -8.762 1.00 0.00 17 ALA A N 18
ATOM 13849 C CA . ALA A 1 17 ? -0.338 3.106 -8.495 1.00 0.00 17 ALA A CA 18
ATOM 13850 C C . ALA A 1 17 ? -0.349 2.165 -7.296 1.00 0.00 17 ALA A C 18
ATOM 13851 O O . ALA A 1 17 ? -1.338 2.099 -6.572 1.00 0.00 17 ALA A O 18
ATOM 13858 N N . CYS A 1 18 ? 0.751 1.435 -7.078 1.00 0.00 18 CYS A N 18
ATOM 13859 C CA . CYS A 1 18 ? 0.884 0.559 -5.927 1.00 0.00 18 CYS A CA 18
ATOM 13860 C C . CYS A 1 18 ? 0.981 1.393 -4.651 1.00 0.00 18 CYS A C 18
ATOM 13861 O O . CYS A 1 18 ? 0.543 0.960 -3.588 1.00 0.00 18 CYS A O 18
ATOM 13868 N N . ARG A 1 19 ? 1.551 2.599 -4.750 1.00 0.00 19 ARG A N 18
ATOM 13869 C CA . ARG A 1 19 ? 1.672 3.498 -3.613 1.00 0.00 19 ARG A CA 18
ATOM 13870 C C . ARG A 1 19 ? 0.352 4.210 -3.347 1.00 0.00 19 ARG A C 18
ATOM 13871 O O . ARG A 1 19 ? 0.009 4.458 -2.194 1.00 0.00 19 ARG A O 18
ATOM 13892 N N . ASN A 1 20 ? -0.387 4.535 -4.409 1.00 0.00 20 ASN A N 18
ATOM 13893 C CA . ASN A 1 20 ? -1.685 5.180 -4.273 1.00 0.00 20 ASN A CA 18
ATOM 13894 C C . ASN A 1 20 ? -2.741 4.190 -3.771 1.00 0.00 20 ASN A C 18
ATOM 13895 O O . ASN A 1 20 ? -3.775 4.607 -3.262 1.00 0.00 20 ASN A O 18
ATOM 13906 N N . HIS A 1 21 ? -2.487 2.883 -3.913 1.00 0.00 21 HIS A N 18
ATOM 13907 C CA . HIS A 1 21 ? -3.383 1.855 -3.409 1.00 0.00 21 HIS A CA 18
ATOM 13908 C C . HIS A 1 21 ? -3.087 1.554 -1.942 1.00 0.00 21 HIS A C 18
ATOM 13909 O O . HIS A 1 21 ? -3.999 1.244 -1.179 1.00 0.00 21 HIS A O 18
ATOM 13923 N N . CYS A 1 22 ? -1.816 1.649 -1.542 1.00 0.00 22 CYS A N 18
ATOM 13924 C CA . CYS A 1 22 ? -1.421 1.431 -0.158 1.00 0.00 22 CYS A CA 18
ATOM 13925 C C . CYS A 1 22 ? -1.727 2.650 0.712 1.00 0.00 22 CYS A C 18
ATOM 13926 O O . CYS A 1 22 ? -1.931 2.501 1.915 1.00 0.00 22 CYS A O 18
ATOM 13933 N N . ARG A 1 23 ? -1.767 3.850 0.121 1.00 0.00 23 ARG A N 18
ATOM 13934 C CA . ARG A 1 23 ? -2.090 5.078 0.842 1.00 0.00 23 ARG A CA 18
ATOM 13935 C C . ARG A 1 23 ? -3.597 5.317 0.883 1.00 0.00 23 ARG A C 18
ATOM 13936 O O . ARG A 1 23 ? -4.046 6.376 1.319 1.00 0.00 23 ARG A O 18
ATOM 13957 N N . SER A 1 24 ? -4.376 4.332 0.428 1.00 0.00 24 SER A N 18
ATOM 13958 C CA . SER A 1 24 ? -5.830 4.347 0.464 1.00 0.00 24 SER A CA 18
ATOM 13959 C C . SER A 1 24 ? -6.309 3.026 1.055 1.00 0.00 24 SER A C 18
ATOM 13960 O O . SER A 1 24 ? -5.528 2.084 1.187 1.00 0.00 24 SER A O 18
ATOM 13968 N N . CYS A 1 25 ? -7.591 2.939 1.416 1.00 0.00 25 CYS A N 18
ATOM 13969 C CA . CYS A 1 25 ? -8.105 1.737 2.048 1.00 0.00 25 CYS A CA 18
ATOM 13970 C C . CYS A 1 25 ? -8.230 0.610 1.026 1.00 0.00 25 CYS A C 18
ATOM 13971 O O . CYS A 1 25 ? -8.742 0.810 -0.076 1.00 0.00 25 CYS A O 18
ATOM 13978 N N . HIS A 1 26 ? -7.758 -0.579 1.405 1.00 0.00 26 HIS A N 18
ATOM 13979 C CA . HIS A 1 26 ? -7.746 -1.758 0.550 1.00 0.00 26 HIS A CA 18
ATOM 13980 C C . HIS A 1 26 ? -7.971 -3.006 1.398 1.00 0.00 26 HIS A C 18
ATOM 13981 O O . HIS A 1 26 ? -7.963 -2.940 2.627 1.00 0.00 26 HIS A O 18
ATOM 13996 N N . ARG A 1 27 ? -8.174 -4.153 0.744 1.00 0.00 27 ARG A N 18
ATOM 13997 C CA . ARG A 1 27 ? -8.461 -5.401 1.436 1.00 0.00 27 ARG A CA 18
ATOM 13998 C C . ARG A 1 27 ? -7.213 -5.953 2.114 1.00 0.00 27 ARG A C 18
ATOM 13999 O O . ARG A 1 27 ? -6.123 -5.892 1.552 1.00 0.00 27 ARG A O 18
ATOM 14020 N N . GLY A 1 28 ? -7.381 -6.496 3.321 1.00 0.00 28 GLY A N 18
ATOM 14021 C CA . GLY A 1 28 ? -6.310 -7.115 4.088 1.00 0.00 28 GLY A CA 18
ATOM 14022 C C . GLY A 1 28 ? -6.582 -8.600 4.309 1.00 0.00 28 GLY A C 18
ATOM 14023 O O . GLY A 1 28 ? -7.477 -9.172 3.690 1.00 0.00 28 GLY A O 18
ATOM 14027 N N . ASP A 1 29 ? -5.810 -9.231 5.198 1.00 0.00 29 ASP A N 18
ATOM 14028 C CA . ASP A 1 29 ? -5.914 -10.659 5.457 1.00 0.00 29 ASP A CA 18
ATOM 14029 C C . ASP A 1 29 ? -6.975 -10.983 6.516 1.00 0.00 29 ASP A C 18
ATOM 14030 O O . ASP A 1 29 ? -7.410 -12.130 6.623 1.00 0.00 29 ASP A O 18
ATOM 14039 N N . VAL A 1 30 ? -7.394 -9.979 7.295 1.00 0.00 30 VAL A N 18
ATOM 14040 C CA . VAL A 1 30 ? -8.380 -10.159 8.358 1.00 0.00 30 VAL A CA 18
ATOM 14041 C C . VAL A 1 30 ? -9.497 -9.120 8.248 1.00 0.00 30 VAL A C 18
ATOM 14042 O O . VAL A 1 30 ? -10.565 -9.283 8.840 1.00 0.00 30 VAL A O 18
ATOM 14055 N N . GLY A 1 31 ? -9.263 -8.047 7.494 1.00 0.00 31 GLY A N 18
ATOM 14056 C CA . GLY A 1 31 ? -10.216 -6.960 7.315 1.00 0.00 31 GLY A CA 18
ATOM 14057 C C . GLY A 1 31 ? -9.597 -5.877 6.443 1.00 0.00 31 GLY A C 18
ATOM 14058 O O . GLY A 1 31 ? -8.455 -6.017 6.010 1.00 0.00 31 GLY A O 18
ATOM 14062 N N . CYS A 1 32 ? -10.333 -4.795 6.176 1.00 0.00 32 CYS A N 18
ATOM 14063 C CA . CYS A 1 32 ? -9.810 -3.721 5.345 1.00 0.00 32 CYS A CA 18
ATOM 14064 C C . CYS A 1 32 ? -8.891 -2.806 6.152 1.00 0.00 32 CYS A C 18
ATOM 14065 O O . CYS A 1 32 ? -9.146 -2.525 7.320 1.00 0.00 32 CYS A O 18
ATOM 14072 N N . VAL A 1 33 ? -7.818 -2.348 5.503 1.00 0.00 33 VAL A N 18
ATOM 14073 C CA . VAL A 1 33 ? -6.784 -1.541 6.138 1.00 0.00 33 VAL A CA 18
ATOM 14074 C C . VAL A 1 33 ? -6.226 -0.509 5.161 1.00 0.00 33 VAL A C 18
ATOM 14075 O O . VAL A 1 33 ? -6.499 -0.563 3.963 1.00 0.00 33 VAL A O 18
ATOM 14088 N N . ARG A 1 34 ? -5.436 0.432 5.683 1.00 0.00 34 ARG A N 18
ATOM 14089 C CA . ARG A 1 34 ? -4.741 1.450 4.904 1.00 0.00 34 ARG A CA 18
ATOM 14090 C C . ARG A 1 34 ? -3.334 1.604 5.471 1.00 0.00 34 ARG A C 18
ATOM 14091 O O . ARG A 1 34 ? -3.141 1.385 6.660 1.00 0.00 34 ARG A O 18
ATOM 14112 N N . CYS A 1 35 ? -2.363 1.977 4.638 1.00 0.00 35 CYS A N 18
ATOM 14113 C CA . CYS A 1 35 ? -0.961 2.046 5.026 1.00 0.00 35 CYS A CA 18
ATOM 14114 C C . CYS A 1 35 ? -0.355 3.409 4.675 1.00 0.00 35 CYS A C 18
ATOM 14115 O O . CYS A 1 35 ? -1.068 4.322 4.261 1.00 0.00 35 CYS A O 18
ATOM 14122 N N . SER A 1 36 ? 0.968 3.550 4.838 1.00 0.00 36 SER A N 18
ATOM 14123 C CA . SER A 1 36 ? 1.661 4.814 4.654 1.00 0.00 36 SER A CA 18
ATOM 14124 C C . SER A 1 36 ? 2.511 4.873 3.384 1.00 0.00 36 SER A C 18
ATOM 14125 O O . SER A 1 36 ? 2.685 5.951 2.822 1.00 0.00 36 SER A O 18
ATOM 14133 N N . ASN A 1 37 ? 3.044 3.743 2.916 1.00 0.00 37 ASN A N 18
ATOM 14134 C CA . ASN A 1 37 ? 3.918 3.720 1.751 1.00 0.00 37 ASN A CA 18
ATOM 14135 C C . ASN A 1 37 ? 3.852 2.347 1.081 1.00 0.00 37 ASN A C 18
ATOM 14136 O O . ASN A 1 37 ? 3.113 1.473 1.538 1.00 0.00 37 ASN A O 18
ATOM 14147 N N . ALA A 1 38 ? 4.613 2.139 -0.000 1.00 0.00 38 ALA A N 18
ATOM 14148 C CA . ALA A 1 38 ? 4.584 0.886 -0.739 1.00 0.00 38 ALA A CA 18
ATOM 14149 C C . ALA A 1 38 ? 5.902 0.606 -1.460 1.00 0.00 38 ALA A C 18
ATOM 14150 O O . ALA A 1 38 ? 6.764 1.476 -1.576 1.00 0.00 38 ALA A O 18
ATOM 14157 N N . GLN A 1 39 ? 6.032 -0.627 -1.946 1.00 0.00 39 GLN A N 18
ATOM 14158 C CA . GLN A 1 39 ? 7.131 -1.082 -2.784 1.00 0.00 39 GLN A CA 18
ATOM 14159 C C . GLN A 1 39 ? 6.644 -2.251 -3.642 1.00 0.00 39 GLN A C 18
ATOM 14160 O O . GLN A 1 39 ? 5.568 -2.792 -3.396 1.00 0.00 39 GLN A O 18
ATOM 14174 N N . CYS A 1 40 ? 7.429 -2.647 -4.646 1.00 0.00 40 CYS A N 18
ATOM 14175 C CA . CYS A 1 40 ? 7.072 -3.791 -5.471 1.00 0.00 40 CYS A CA 18
ATOM 14176 C C . CYS A 1 40 ? 7.937 -4.995 -5.103 1.00 0.00 40 CYS A C 18
ATOM 14177 O O . CYS A 1 40 ? 9.103 -4.843 -4.742 1.00 0.00 40 CYS A O 18
ATOM 14184 N N . THR A 1 41 ? 7.349 -6.190 -5.200 1.00 0.00 41 THR A N 18
ATOM 14185 C CA . THR A 1 41 ? 7.985 -7.435 -4.787 1.00 0.00 41 THR A CA 18
ATOM 14186 C C . THR A 1 41 ? 7.829 -8.511 -5.859 1.00 0.00 41 THR A C 18
ATOM 14187 O O . THR A 1 41 ? 7.219 -8.278 -6.904 1.00 0.00 41 THR A O 18
ATOM 14198 N N . GLY A 1 42 ? 8.384 -9.697 -5.589 1.00 0.00 42 GLY A N 18
ATOM 14199 C CA . GLY A 1 42 ? 8.360 -10.818 -6.520 1.00 0.00 42 GLY A CA 18
ATOM 14200 C C . GLY A 1 42 ? 9.700 -10.959 -7.239 1.00 0.00 42 GLY A C 18
ATOM 14201 O O . GLY A 1 42 ? 10.604 -10.145 -7.053 1.00 0.00 42 GLY A O 18
ATOM 14205 N N . PHE A 1 43 ? 9.826 -11.998 -8.064 1.00 0.00 43 PHE A N 18
ATOM 14206 C CA . PHE A 1 43 ? 11.062 -12.293 -8.773 1.00 0.00 43 PHE A CA 18
ATOM 14207 C C . PHE A 1 43 ? 11.372 -11.248 -9.849 1.00 0.00 43 PHE A C 18
ATOM 14208 O O . PHE A 1 43 ? 12.512 -11.153 -10.300 1.00 0.00 43 PHE A O 18
ATOM 14225 N N . LEU A 1 44 ? 10.369 -10.464 -10.258 1.00 0.00 44 LEU A N 18
ATOM 14226 C CA . LEU A 1 44 ? 10.521 -9.457 -11.300 1.00 0.00 44 LEU A CA 18
ATOM 14227 C C . LEU A 1 44 ? 9.853 -8.136 -10.911 1.00 0.00 44 LEU A C 18
ATOM 14228 O O . LEU A 1 44 ? 9.674 -7.267 -11.762 1.00 0.00 44 LEU A O 18
ATOM 14244 N N . GLY A 1 45 ? 9.482 -7.970 -9.637 1.00 0.00 45 GLY A N 18
ATOM 14245 C CA . GLY A 1 45 ? 8.828 -6.755 -9.163 1.00 0.00 45 GLY A CA 18
ATOM 14246 C C . GLY A 1 45 ? 7.381 -6.659 -9.649 1.00 0.00 45 GLY A C 18
ATOM 14247 O O . GLY A 1 45 ? 6.796 -5.579 -9.625 1.00 0.00 45 GLY A O 18
ATOM 14251 N N . THR A 1 46 ? 6.804 -7.779 -10.089 1.00 0.00 46 THR A N 18
ATOM 14252 C CA . THR A 1 46 ? 5.476 -7.821 -10.683 1.00 0.00 46 THR A CA 18
ATOM 14253 C C . THR A 1 46 ? 4.356 -7.881 -9.641 1.00 0.00 46 THR A C 18
ATOM 14254 O O . THR A 1 46 ? 3.198 -8.099 -10.001 1.00 0.00 46 THR A O 18
ATOM 14265 N N . THR A 1 47 ? 4.680 -7.693 -8.358 1.00 0.00 47 THR A N 18
ATOM 14266 C CA . THR A 1 47 ? 3.690 -7.714 -7.288 1.00 0.00 47 THR A CA 18
ATOM 14267 C C . THR A 1 47 ? 3.779 -6.425 -6.473 1.00 0.00 47 THR A C 18
ATOM 14268 O O . THR A 1 47 ? 4.847 -5.828 -6.372 1.00 0.00 47 THR A O 18
ATOM 14279 N N . CYS A 1 48 ? 2.656 -5.996 -5.892 1.00 0.00 48 CYS A N 18
ATOM 14280 C CA . CYS A 1 48 ? 2.588 -4.807 -5.058 1.00 0.00 48 CYS A CA 18
ATOM 14281 C C . CYS A 1 48 ? 2.544 -5.202 -3.581 1.00 0.00 48 CYS A C 18
ATOM 14282 O O . CYS A 1 48 ? 1.894 -6.189 -3.226 1.00 0.00 48 CYS A O 18
ATOM 14289 N N . THR A 1 49 ? 3.225 -4.437 -2.727 1.00 0.00 49 THR A N 18
ATOM 14290 C CA . THR A 1 49 ? 3.232 -4.657 -1.285 1.00 0.00 49 THR A CA 18
ATOM 14291 C C . THR A 1 49 ? 3.262 -3.312 -0.558 1.00 0.00 49 THR A C 18
ATOM 14292 O O . THR A 1 49 ? 3.850 -2.352 -1.051 1.00 0.00 49 THR A O 18
ATOM 14303 N N . CYS A 1 50 ? 2.629 -3.245 0.618 1.00 0.00 50 CYS A N 18
ATOM 14304 C CA . CYS A 1 50 ? 2.537 -2.007 1.379 1.00 0.00 50 CYS A CA 18
ATOM 14305 C C . CYS A 1 50 ? 3.547 -1.979 2.526 1.00 0.00 50 CYS A C 18
ATOM 14306 O O . CYS A 1 50 ? 4.107 -3.009 2.900 1.00 0.00 50 CYS A O 18
ATOM 14313 N N . ILE A 1 51 ? 3.772 -0.783 3.079 1.00 0.00 51 ILE A N 18
ATOM 14314 C CA . ILE A 1 51 ? 4.733 -0.546 4.148 1.00 0.00 51 ILE A CA 18
ATOM 14315 C C . ILE A 1 51 ? 3.994 -0.182 5.429 1.00 0.00 51 ILE A C 18
ATOM 14316 O O . ILE A 1 51 ? 2.971 0.493 5.386 1.00 0.00 51 ILE A O 18
ATOM 14332 N N . ASN A 1 52 ? 4.515 -0.632 6.577 1.00 0.00 52 ASN A N 18
ATOM 14333 C CA . ASN A 1 52 ? 3.903 -0.381 7.873 1.00 0.00 52 ASN A CA 18
ATOM 14334 C C . ASN A 1 52 ? 4.086 1.086 8.284 1.00 0.00 52 ASN A C 18
ATOM 14335 O O . ASN A 1 52 ? 5.014 1.744 7.817 1.00 0.00 52 ASN A O 18
ATOM 14346 N N . PRO A 1 53 ? 3.211 1.609 9.158 1.00 0.00 53 PRO A N 18
ATOM 14347 C CA . PRO A 1 53 ? 2.070 0.925 9.749 1.00 0.00 53 PRO A CA 18
ATOM 14348 C C . PRO A 1 53 ? 0.932 0.769 8.745 1.00 0.00 53 PRO A C 18
ATOM 14349 O O . PRO A 1 53 ? 0.929 1.404 7.692 1.00 0.00 53 PRO A O 18
ATOM 14360 N N . CYS A 1 54 ? -0.035 -0.085 9.084 1.00 0.00 54 CYS A N 18
ATOM 14361 C CA . CYS A 1 54 ? -1.209 -0.336 8.262 1.00 0.00 54 CYS A CA 18
ATOM 14362 C C . CYS A 1 54 ? -2.455 -0.430 9.142 1.00 0.00 54 CYS A C 18
ATOM 14363 O O . CYS A 1 54 ? -3.011 -1.519 9.304 1.00 0.00 54 CYS A O 18
ATOM 14370 N N . PRO A 1 55 ? -2.907 0.690 9.722 1.00 0.00 55 PRO A N 18
ATOM 14371 C CA . PRO A 1 55 ? -4.093 0.744 10.563 1.00 0.00 55 PRO A CA 18
ATOM 14372 C C . PRO A 1 55 ? -5.357 0.370 9.785 1.00 0.00 55 PRO A C 18
ATOM 14373 O O . PRO A 1 55 ? -5.368 0.365 8.556 1.00 0.00 55 PRO A O 18
ATOM 14384 N N . ARG A 1 56 ? -6.434 0.054 10.509 1.00 0.00 56 ARG A N 18
ATOM 14385 C CA . ARG A 1 56 ? -7.687 -0.388 9.910 1.00 0.00 56 ARG A CA 18
ATOM 14386 C C . ARG A 1 56 ? -8.466 0.776 9.306 1.00 0.00 56 ARG A C 18
ATOM 14387 O O . ARG A 1 56 ? -8.218 1.938 9.630 1.00 0.00 56 ARG A O 18
ATOM 14408 N N . CYS A 1 57 ? -9.415 0.449 8.426 1.00 0.00 57 CYS A N 18
ATOM 14409 C CA . CYS A 1 57 ? -10.264 1.416 7.751 1.00 0.00 57 CYS A CA 18
ATOM 14410 C C . CYS A 1 57 ? -11.655 0.825 7.525 1.00 0.00 57 CYS A C 18
ATOM 14411 O O . CYS A 1 57 ? -11.731 -0.236 6.867 1.00 0.00 57 CYS A O 18
ATOM 14432 N N . ASN A 1 2 ? -14.994 3.106 0.864 1.00 0.00 2 ASN A N 19
ATOM 14433 C CA . ASN A 1 2 ? -14.829 1.825 0.195 1.00 0.00 2 ASN A CA 19
ATOM 14434 C C . ASN A 1 2 ? -13.392 1.329 0.348 1.00 0.00 2 ASN A C 19
ATOM 14435 O O . ASN A 1 2 ? -12.472 2.117 0.582 1.00 0.00 2 ASN A O 19
ATOM 14446 N N . CYS A 1 3 ? -13.200 0.014 0.210 1.00 0.00 3 CYS A N 19
ATOM 14447 C CA . CYS A 1 3 ? -11.888 -0.609 0.328 1.00 0.00 3 CYS A CA 19
ATOM 14448 C C . CYS A 1 3 ? -11.807 -1.849 -0.571 1.00 0.00 3 CYS A C 19
ATOM 14449 O O . CYS A 1 3 ? -11.905 -2.978 -0.087 1.00 0.00 3 CYS A O 19
ATOM 14456 N N . PRO A 1 4 ? -11.624 -1.652 -1.884 1.00 0.00 4 PRO A N 19
ATOM 14457 C CA . PRO A 1 4 ? -11.552 -2.717 -2.867 1.00 0.00 4 PRO A CA 19
ATOM 14458 C C . PRO A 1 4 ? -10.221 -3.466 -2.788 1.00 0.00 4 PRO A C 19
ATOM 14459 O O . PRO A 1 4 ? -9.326 -3.090 -2.030 1.00 0.00 4 PRO A O 19
ATOM 14470 N N . THR A 1 5 ? -10.094 -4.534 -3.580 1.00 0.00 5 THR A N 19
ATOM 14471 C CA . THR A 1 5 ? -8.874 -5.329 -3.663 1.00 0.00 5 THR A CA 19
ATOM 14472 C C . THR A 1 5 ? -8.224 -5.133 -5.031 1.00 0.00 5 THR A C 19
ATOM 14473 O O . THR A 1 5 ? -8.913 -5.171 -6.048 1.00 0.00 5 THR A O 19
ATOM 14484 N N . ARG A 1 6 ? -6.902 -4.924 -5.064 1.00 0.00 6 ARG A N 19
ATOM 14485 C CA . ARG A 1 6 ? -6.151 -4.783 -6.308 1.00 0.00 6 ARG A CA 19
ATOM 14486 C C . ARG A 1 6 ? -4.773 -5.423 -6.162 1.00 0.00 6 ARG A C 19
ATOM 14487 O O . ARG A 1 6 ? -4.164 -5.337 -5.097 1.00 0.00 6 ARG A O 19
ATOM 14508 N N . ARG A 1 7 ? -4.295 -6.060 -7.234 1.00 0.00 7 ARG A N 19
ATOM 14509 C CA . ARG A 1 7 ? -3.005 -6.742 -7.272 1.00 0.00 7 ARG A CA 19
ATOM 14510 C C . ARG A 1 7 ? -2.355 -6.528 -8.637 1.00 0.00 7 ARG A C 19
ATOM 14511 O O . ARG A 1 7 ? -3.027 -6.133 -9.588 1.00 0.00 7 ARG A O 19
ATOM 14532 N N . GLY A 1 8 ? -1.049 -6.787 -8.745 1.00 0.00 8 GLY A N 19
ATOM 14533 C CA . GLY A 1 8 ? -0.330 -6.669 -10.010 1.00 0.00 8 GLY A CA 19
ATOM 14534 C C . GLY A 1 8 ? -0.163 -5.216 -10.451 1.00 0.00 8 GLY A C 19
ATOM 14535 O O . GLY A 1 8 ? 0.114 -4.960 -11.620 1.00 0.00 8 GLY A O 19
ATOM 14539 N N . LEU A 1 9 ? -0.328 -4.262 -9.528 1.00 0.00 9 LEU A N 19
ATOM 14540 C CA . LEU A 1 9 ? -0.247 -2.843 -9.842 1.00 0.00 9 LEU A CA 19
ATOM 14541 C C . LEU A 1 9 ? 1.126 -2.473 -10.400 1.00 0.00 9 LEU A C 19
ATOM 14542 O O . LEU A 1 9 ? 1.239 -1.516 -11.164 1.00 0.00 9 LEU A O 19
ATOM 14558 N N . CYS A 1 10 ? 2.170 -3.221 -10.032 1.00 0.00 10 CYS A N 19
ATOM 14559 C CA . CYS A 1 10 ? 3.528 -2.967 -10.488 1.00 0.00 10 CYS A CA 19
ATOM 14560 C C . CYS A 1 10 ? 3.773 -3.502 -11.902 1.00 0.00 10 CYS A C 19
ATOM 14561 O O . CYS A 1 10 ? 4.902 -3.434 -12.392 1.00 0.00 10 CYS A O 19
ATOM 14568 N N . VAL A 1 11 ? 2.737 -4.033 -12.563 1.00 0.00 11 VAL A N 19
ATOM 14569 C CA . VAL A 1 11 ? 2.861 -4.613 -13.902 1.00 0.00 11 VAL A CA 19
ATOM 14570 C C . VAL A 1 11 ? 1.960 -3.898 -14.912 1.00 0.00 11 VAL A C 19
ATOM 14571 O O . VAL A 1 11 ? 2.137 -4.069 -16.117 1.00 0.00 11 VAL A O 19
ATOM 14584 N N . THR A 1 12 ? 0.997 -3.100 -14.438 1.00 0.00 12 THR A N 19
ATOM 14585 C CA . THR A 1 12 ? 0.044 -2.436 -15.321 1.00 0.00 12 THR A CA 19
ATOM 14586 C C . THR A 1 12 ? 0.079 -0.916 -15.176 1.00 0.00 12 THR A C 19
ATOM 14587 O O . THR A 1 12 ? -0.373 -0.201 -16.070 1.00 0.00 12 THR A O 19
ATOM 14598 N N . SER A 1 13 ? 0.615 -0.417 -14.059 1.00 0.00 13 SER A N 19
ATOM 14599 C CA . SER A 1 13 ? 0.697 1.014 -13.805 1.00 0.00 13 SER A CA 19
ATOM 14600 C C . SER A 1 13 ? 2.008 1.421 -13.138 1.00 0.00 13 SER A C 19
ATOM 14601 O O . SER A 1 13 ? 2.384 2.593 -13.182 1.00 0.00 13 SER A O 19
ATOM 14609 N N . GLY A 1 14 ? 2.711 0.471 -12.522 1.00 0.00 14 GLY A N 19
ATOM 14610 C CA . GLY A 1 14 ? 3.993 0.709 -11.879 1.00 0.00 14 GLY A CA 19
ATOM 14611 C C . GLY A 1 14 ? 3.832 1.018 -10.393 1.00 0.00 14 GLY A C 19
ATOM 14612 O O . GLY A 1 14 ? 2.732 0.931 -9.842 1.00 0.00 14 GLY A O 19
ATOM 14616 N N . LEU A 1 15 ? 4.939 1.384 -9.742 1.00 0.00 15 LEU A N 19
ATOM 14617 C CA . LEU A 1 15 ? 4.968 1.643 -8.308 1.00 0.00 15 LEU A CA 19
ATOM 14618 C C . LEU A 1 15 ? 4.018 2.770 -7.913 1.00 0.00 15 LEU A C 19
ATOM 14619 O O . LEU A 1 15 ? 3.522 2.789 -6.787 1.00 0.00 15 LEU A O 19
ATOM 14635 N N . THR A 1 16 ? 3.752 3.712 -8.820 1.00 0.00 16 THR A N 19
ATOM 14636 C CA . THR A 1 16 ? 2.890 4.851 -8.524 1.00 0.00 16 THR A CA 19
ATOM 14637 C C . THR A 1 16 ? 1.482 4.389 -8.148 1.00 0.00 16 THR A C 19
ATOM 14638 O O . THR A 1 16 ? 0.855 4.993 -7.285 1.00 0.00 16 THR A O 19
ATOM 14649 N N . ALA A 1 17 ? 0.980 3.324 -8.780 1.00 0.00 17 ALA A N 19
ATOM 14650 C CA . ALA A 1 17 ? -0.354 2.828 -8.478 1.00 0.00 17 ALA A CA 19
ATOM 14651 C C . ALA A 1 17 ? -0.329 1.919 -7.257 1.00 0.00 17 ALA A C 19
ATOM 14652 O O . ALA A 1 17 ? -1.310 1.843 -6.524 1.00 0.00 17 ALA A O 19
ATOM 14659 N N . CYS A 1 18 ? 0.792 1.224 -7.034 1.00 0.00 18 CYS A N 19
ATOM 14660 C CA . CYS A 1 18 ? 0.951 0.380 -5.862 1.00 0.00 18 CYS A CA 19
ATOM 14661 C C . CYS A 1 18 ? 1.019 1.255 -4.610 1.00 0.00 18 CYS A C 19
ATOM 14662 O O . CYS A 1 18 ? 0.585 0.848 -3.538 1.00 0.00 18 CYS A O 19
ATOM 14669 N N . ARG A 1 19 ? 1.563 2.472 -4.745 1.00 0.00 19 ARG A N 19
ATOM 14670 C CA . ARG A 1 19 ? 1.663 3.408 -3.635 1.00 0.00 19 ARG A CA 19
ATOM 14671 C C . ARG A 1 19 ? 0.336 4.122 -3.401 1.00 0.00 19 ARG A C 19
ATOM 14672 O O . ARG A 1 19 ? -0.031 4.379 -2.259 1.00 0.00 19 ARG A O 19
ATOM 14693 N N . ASN A 1 20 ? -0.380 4.438 -4.481 1.00 0.00 20 ASN A N 19
ATOM 14694 C CA . ASN A 1 20 ? -1.673 5.093 -4.382 1.00 0.00 20 ASN A CA 19
ATOM 14695 C C . ASN A 1 20 ? -2.748 4.129 -3.872 1.00 0.00 20 ASN A C 19
ATOM 14696 O O . ASN A 1 20 ? -3.793 4.572 -3.402 1.00 0.00 20 ASN A O 19
ATOM 14707 N N . HIS A 1 21 ? -2.502 2.817 -3.956 1.00 0.00 21 HIS A N 19
ATOM 14708 C CA . HIS A 1 21 ? -3.435 1.822 -3.439 1.00 0.00 21 HIS A CA 19
ATOM 14709 C C . HIS A 1 21 ? -3.157 1.541 -1.964 1.00 0.00 21 HIS A C 19
ATOM 14710 O O . HIS A 1 21 ? -4.085 1.311 -1.193 1.00 0.00 21 HIS A O 19
ATOM 14724 N N . CYS A 1 22 ? -1.881 1.559 -1.564 1.00 0.00 22 CYS A N 19
ATOM 14725 C CA . CYS A 1 22 ? -1.508 1.346 -0.173 1.00 0.00 22 CYS A CA 19
ATOM 14726 C C . CYS A 1 22 ? -1.799 2.579 0.684 1.00 0.00 22 CYS A C 19
ATOM 14727 O O . CYS A 1 22 ? -2.052 2.444 1.879 1.00 0.00 22 CYS A O 19
ATOM 14734 N N . ARG A 1 23 ? -1.768 3.778 0.090 1.00 0.00 23 ARG A N 19
ATOM 14735 C CA . ARG A 1 23 ? -2.055 5.021 0.805 1.00 0.00 23 ARG A CA 19
ATOM 14736 C C . ARG A 1 23 ? -3.554 5.301 0.885 1.00 0.00 23 ARG A C 19
ATOM 14737 O O . ARG A 1 23 ? -3.964 6.337 1.407 1.00 0.00 23 ARG A O 19
ATOM 14758 N N . SER A 1 24 ? -4.367 4.379 0.375 1.00 0.00 24 SER A N 19
ATOM 14759 C CA . SER A 1 24 ? -5.818 4.449 0.444 1.00 0.00 24 SER A CA 19
ATOM 14760 C C . SER A 1 24 ? -6.327 3.154 1.063 1.00 0.00 24 SER A C 19
ATOM 14761 O O . SER A 1 24 ? -5.595 2.168 1.128 1.00 0.00 24 SER A O 19
ATOM 14769 N N . CYS A 1 25 ? -7.578 3.136 1.521 1.00 0.00 25 CYS A N 19
ATOM 14770 C CA . CYS A 1 25 ? -8.107 1.945 2.163 1.00 0.00 25 CYS A CA 19
ATOM 14771 C C . CYS A 1 25 ? -8.326 0.844 1.129 1.00 0.00 25 CYS A C 19
ATOM 14772 O O . CYS A 1 25 ? -8.891 1.085 0.063 1.00 0.00 25 CYS A O 19
ATOM 14779 N N . HIS A 1 26 ? -7.872 -0.369 1.460 1.00 0.00 26 HIS A N 19
ATOM 14780 C CA . HIS A 1 26 ? -7.977 -1.526 0.584 1.00 0.00 26 HIS A CA 19
ATOM 14781 C C . HIS A 1 26 ? -8.210 -2.770 1.431 1.00 0.00 26 HIS A C 19
ATOM 14782 O O . HIS A 1 26 ? -8.049 -2.728 2.652 1.00 0.00 26 HIS A O 19
ATOM 14797 N N . ARG A 1 27 ? -8.588 -3.882 0.798 1.00 0.00 27 ARG A N 19
ATOM 14798 C CA . ARG A 1 27 ? -8.878 -5.113 1.518 1.00 0.00 27 ARG A CA 19
ATOM 14799 C C . ARG A 1 27 ? -7.581 -5.799 1.949 1.00 0.00 27 ARG A C 19
ATOM 14800 O O . ARG A 1 27 ? -6.716 -6.072 1.116 1.00 0.00 27 ARG A O 19
ATOM 14821 N N . GLY A 1 28 ? -7.449 -6.071 3.248 1.00 0.00 28 GLY A N 19
ATOM 14822 C CA . GLY A 1 28 ? -6.304 -6.765 3.816 1.00 0.00 28 GLY A CA 19
ATOM 14823 C C . GLY A 1 28 ? -6.522 -8.276 3.835 1.00 0.00 28 GLY A C 19
ATOM 14824 O O . GLY A 1 28 ? -7.341 -8.802 3.086 1.00 0.00 28 GLY A O 19
ATOM 14828 N N . ASP A 1 29 ? -5.785 -8.979 4.700 1.00 0.00 29 ASP A N 19
ATOM 14829 C CA . ASP A 1 29 ? -5.861 -10.431 4.786 1.00 0.00 29 ASP A CA 19
ATOM 14830 C C . ASP A 1 29 ? -7.007 -10.895 5.688 1.00 0.00 29 ASP A C 19
ATOM 14831 O O . ASP A 1 29 ? -7.448 -12.037 5.586 1.00 0.00 29 ASP A O 19
ATOM 14840 N N . VAL A 1 30 ? -7.494 -10.017 6.572 1.00 0.00 30 VAL A N 19
ATOM 14841 C CA . VAL A 1 30 ? -8.559 -10.356 7.512 1.00 0.00 30 VAL A CA 19
ATOM 14842 C C . VAL A 1 30 ? -9.634 -9.265 7.566 1.00 0.00 30 VAL A C 19
ATOM 14843 O O . VAL A 1 30 ? -10.711 -9.478 8.120 1.00 0.00 30 VAL A O 19
ATOM 14856 N N . GLY A 1 31 ? -9.351 -8.096 6.989 1.00 0.00 31 GLY A N 19
ATOM 14857 C CA . GLY A 1 31 ? -10.271 -6.972 6.974 1.00 0.00 31 GLY A CA 19
ATOM 14858 C C . GLY A 1 31 ? -9.639 -5.793 6.241 1.00 0.00 31 GLY A C 19
ATOM 14859 O O . GLY A 1 31 ? -8.478 -5.867 5.847 1.00 0.00 31 GLY A O 19
ATOM 14863 N N . CYS A 1 32 ? -10.383 -4.702 6.050 1.00 0.00 32 CYS A N 19
ATOM 14864 C CA . CYS A 1 32 ? -9.853 -3.560 5.323 1.00 0.00 32 CYS A CA 19
ATOM 14865 C C . CYS A 1 32 ? -8.845 -2.775 6.155 1.00 0.00 32 CYS A C 19
ATOM 14866 O O . CYS A 1 32 ? -9.013 -2.606 7.364 1.00 0.00 32 CYS A O 19
ATOM 14873 N N . VAL A 1 33 ? -7.791 -2.297 5.487 1.00 0.00 33 VAL A N 19
ATOM 14874 C CA . VAL A 1 33 ? -6.699 -1.562 6.107 1.00 0.00 33 VAL A CA 19
ATOM 14875 C C . VAL A 1 33 ? -6.208 -0.448 5.189 1.00 0.00 33 VAL A C 19
ATOM 14876 O O . VAL A 1 33 ? -6.557 -0.399 4.009 1.00 0.00 33 VAL A O 19
ATOM 14889 N N . ARG A 1 34 ? -5.388 0.445 5.746 1.00 0.00 34 ARG A N 19
ATOM 14890 C CA . ARG A 1 34 ? -4.746 1.541 5.030 1.00 0.00 34 ARG A CA 19
ATOM 14891 C C . ARG A 1 34 ? -3.319 1.662 5.548 1.00 0.00 34 ARG A C 19
ATOM 14892 O O . ARG A 1 34 ? -3.095 1.446 6.733 1.00 0.00 34 ARG A O 19
ATOM 14913 N N . CYS A 1 35 ? -2.362 1.998 4.682 1.00 0.00 35 CYS A N 19
ATOM 14914 C CA . CYS A 1 35 ? -0.952 2.022 5.043 1.00 0.00 35 CYS A CA 19
ATOM 14915 C C . CYS A 1 35 ? -0.317 3.383 4.735 1.00 0.00 35 CYS A C 19
ATOM 14916 O O . CYS A 1 35 ? -1.006 4.328 4.355 1.00 0.00 35 CYS A O 19
ATOM 14923 N N . SER A 1 36 ? 1.006 3.478 4.905 1.00 0.00 36 SER A N 19
ATOM 14924 C CA . SER A 1 36 ? 1.733 4.736 4.762 1.00 0.00 36 SER A CA 19
ATOM 14925 C C . SER A 1 36 ? 2.501 4.841 3.444 1.00 0.00 36 SER A C 19
ATOM 14926 O O . SER A 1 36 ? 2.596 5.923 2.869 1.00 0.00 36 SER A O 19
ATOM 14934 N N . ASN A 1 37 ? 3.054 3.727 2.958 1.00 0.00 37 ASN A N 19
ATOM 14935 C CA . ASN A 1 37 ? 3.866 3.722 1.745 1.00 0.00 37 ASN A CA 19
ATOM 14936 C C . ASN A 1 37 ? 3.789 2.349 1.076 1.00 0.00 37 ASN A C 19
ATOM 14937 O O . ASN A 1 37 ? 3.053 1.478 1.541 1.00 0.00 37 ASN A O 19
ATOM 14948 N N . ALA A 1 38 ? 4.535 2.140 -0.014 1.00 0.00 38 ALA A N 19
ATOM 14949 C CA . ALA A 1 38 ? 4.532 0.885 -0.746 1.00 0.00 38 ALA A CA 19
ATOM 14950 C C . ALA A 1 38 ? 5.839 0.672 -1.503 1.00 0.00 38 ALA A C 19
ATOM 14951 O O . ALA A 1 38 ? 6.655 1.584 -1.640 1.00 0.00 38 ALA A O 19
ATOM 14958 N N . GLN A 1 39 ? 6.023 -0.553 -2.000 1.00 0.00 39 GLN A N 19
ATOM 14959 C CA . GLN A 1 39 ? 7.130 -0.917 -2.869 1.00 0.00 39 GLN A CA 19
ATOM 14960 C C . GLN A 1 39 ? 6.718 -2.098 -3.744 1.00 0.00 39 GLN A C 19
ATOM 14961 O O . GLN A 1 39 ? 5.737 -2.781 -3.452 1.00 0.00 39 GLN A O 19
ATOM 14975 N N . CYS A 1 40 ? 7.467 -2.343 -4.819 1.00 0.00 40 CYS A N 19
ATOM 14976 C CA . CYS A 1 40 ? 7.233 -3.491 -5.677 1.00 0.00 40 CYS A CA 19
ATOM 14977 C C . CYS A 1 40 ? 8.139 -4.639 -5.233 1.00 0.00 40 CYS A C 19
ATOM 14978 O O . CYS A 1 40 ? 9.284 -4.415 -4.840 1.00 0.00 40 CYS A O 19
ATOM 14985 N N . THR A 1 41 ? 7.625 -5.867 -5.293 1.00 0.00 41 THR A N 19
ATOM 14986 C CA . THR A 1 41 ? 8.326 -7.053 -4.826 1.00 0.00 41 THR A CA 19
ATOM 14987 C C . THR A 1 41 ? 8.262 -8.173 -5.861 1.00 0.00 41 THR A C 19
ATOM 14988 O O . THR A 1 41 ? 7.673 -8.009 -6.928 1.00 0.00 41 THR A O 19
ATOM 14999 N N . GLY A 1 42 ? 8.870 -9.316 -5.534 1.00 0.00 42 GLY A N 19
ATOM 15000 C CA . GLY A 1 42 ? 8.929 -10.467 -6.418 1.00 0.00 42 GLY A CA 19
ATOM 15001 C C . GLY A 1 42 ? 10.277 -10.547 -7.131 1.00 0.00 42 GLY A C 19
ATOM 15002 O O . GLY A 1 42 ? 11.130 -9.673 -6.974 1.00 0.00 42 GLY A O 19
ATOM 15006 N N . PHE A 1 43 ? 10.467 -11.603 -7.926 1.00 0.00 43 PHE A N 19
ATOM 15007 C CA . PHE A 1 43 ? 11.718 -11.853 -8.627 1.00 0.00 43 PHE A CA 19
ATOM 15008 C C . PHE A 1 43 ? 11.952 -10.849 -9.758 1.00 0.00 43 PHE A C 19
ATOM 15009 O O . PHE A 1 43 ? 13.082 -10.689 -10.216 1.00 0.00 43 PHE A O 19
ATOM 15026 N N . LEU A 1 44 ? 10.893 -10.170 -10.209 1.00 0.00 44 LEU A N 19
ATOM 15027 C CA . LEU A 1 44 ? 10.970 -9.212 -11.308 1.00 0.00 44 LEU A CA 19
ATOM 15028 C C . LEU A 1 44 ? 10.196 -7.926 -10.985 1.00 0.00 44 LEU A C 19
ATOM 15029 O O . LEU A 1 44 ? 9.926 -7.130 -11.883 1.00 0.00 44 LEU A O 19
ATOM 15045 N N . GLY A 1 45 ? 9.833 -7.713 -9.715 1.00 0.00 45 GLY A N 19
ATOM 15046 C CA . GLY A 1 45 ? 9.085 -6.528 -9.313 1.00 0.00 45 GLY A CA 19
ATOM 15047 C C . GLY A 1 45 ? 7.626 -6.594 -9.769 1.00 0.00 45 GLY A C 19
ATOM 15048 O O . GLY A 1 45 ? 6.937 -5.577 -9.777 1.00 0.00 45 GLY A O 19
ATOM 15052 N N . THR A 1 46 ? 7.154 -7.786 -10.153 1.00 0.00 46 THR A N 19
ATOM 15053 C CA . THR A 1 46 ? 5.812 -7.988 -10.689 1.00 0.00 46 THR A CA 19
ATOM 15054 C C . THR A 1 46 ? 4.737 -8.071 -9.605 1.00 0.00 46 THR A C 19
ATOM 15055 O O . THR A 1 46 ? 3.586 -8.396 -9.906 1.00 0.00 46 THR A O 19
ATOM 15066 N N . THR A 1 47 ? 5.090 -7.787 -8.347 1.00 0.00 47 THR A N 19
ATOM 15067 C CA . THR A 1 47 ? 4.155 -7.850 -7.227 1.00 0.00 47 THR A CA 19
ATOM 15068 C C . THR A 1 47 ? 4.139 -6.519 -6.483 1.00 0.00 47 THR A C 19
ATOM 15069 O O . THR A 1 47 ? 5.112 -5.771 -6.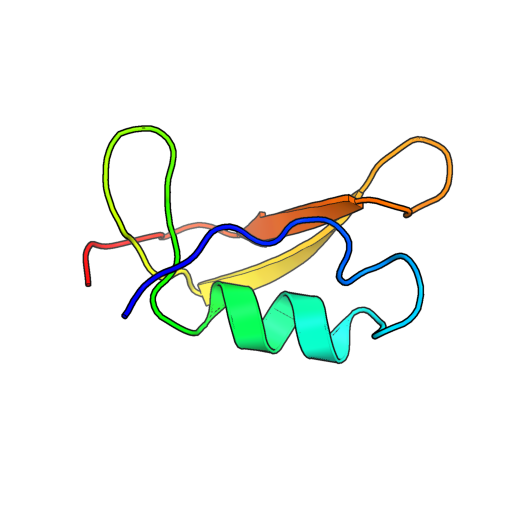533 1.00 0.00 47 THR A O 19
ATOM 15080 N N . CYS A 1 48 ? 3.034 -6.221 -5.791 1.00 0.00 48 CYS A N 19
ATOM 15081 C CA . CYS A 1 48 ? 2.873 -4.998 -5.019 1.00 0.00 48 CYS A CA 19
ATOM 15082 C C . CYS A 1 48 ? 2.769 -5.327 -3.533 1.00 0.00 48 CYS A C 19
ATOM 15083 O O . CYS A 1 48 ? 2.113 -6.299 -3.159 1.00 0.00 48 CYS A O 19
ATOM 15090 N N . THR A 1 49 ? 3.416 -4.516 -2.690 1.00 0.00 49 THR A N 19
ATOM 15091 C CA . THR A 1 49 ? 3.409 -4.707 -1.243 1.00 0.00 49 THR A CA 19
ATOM 15092 C C . THR A 1 49 ? 3.366 -3.353 -0.540 1.00 0.00 49 THR A C 19
ATOM 15093 O O . THR A 1 49 ? 3.960 -2.390 -1.017 1.00 0.00 49 THR A O 19
ATOM 15104 N N . CYS A 1 50 ? 2.665 -3.275 0.593 1.00 0.00 50 CYS A N 19
ATOM 15105 C CA . CYS A 1 50 ? 2.534 -2.042 1.353 1.00 0.00 50 CYS A CA 19
ATOM 15106 C C . CYS A 1 50 ? 3.540 -1.990 2.504 1.00 0.00 50 CYS A C 19
ATOM 15107 O O . CYS A 1 50 ? 4.096 -3.011 2.905 1.00 0.00 50 CYS A O 19
ATOM 15114 N N . ILE A 1 51 ? 3.769 -0.784 3.034 1.00 0.00 51 ILE A N 19
ATOM 15115 C CA . ILE A 1 51 ? 4.715 -0.537 4.113 1.00 0.00 51 ILE A CA 19
ATOM 15116 C C . ILE A 1 51 ? 3.967 -0.216 5.404 1.00 0.00 51 ILE A C 19
ATOM 15117 O O . ILE A 1 51 ? 2.907 0.412 5.374 1.00 0.00 51 ILE A O 19
ATOM 15133 N N . ASN A 1 52 ? 4.521 -0.642 6.540 1.00 0.00 52 ASN A N 19
ATOM 15134 C CA . ASN A 1 52 ? 3.914 -0.434 7.846 1.00 0.00 52 ASN A CA 19
ATOM 15135 C C . ASN A 1 52 ? 4.036 1.028 8.300 1.00 0.00 52 ASN A C 19
ATOM 15136 O O . ASN A 1 52 ? 4.930 1.743 7.844 1.00 0.00 52 ASN A O 19
ATOM 15147 N N . PRO A 1 53 ? 3.151 1.489 9.194 1.00 0.00 53 PRO A N 19
ATOM 15148 C CA . PRO A 1 53 ? 2.032 0.753 9.752 1.00 0.00 53 PRO A CA 19
ATOM 15149 C C . PRO A 1 53 ? 0.890 0.634 8.746 1.00 0.00 53 PRO A C 19
ATOM 15150 O O . PRO A 1 53 ? 0.857 1.337 7.740 1.00 0.00 53 PRO A O 19
ATOM 15161 N N . CYS A 1 54 ? -0.054 -0.269 9.034 1.00 0.00 54 CYS A N 19
ATOM 15162 C CA . CYS A 1 54 ? -1.228 -0.504 8.205 1.00 0.00 54 CYS A CA 19
ATOM 15163 C C . CYS A 1 54 ? -2.475 -0.655 9.081 1.00 0.00 54 CYS A C 19
ATOM 15164 O O . CYS A 1 54 ? -3.046 -1.745 9.159 1.00 0.00 54 CYS A O 19
ATOM 15171 N N . PRO A 1 55 ? -2.912 0.420 9.755 1.00 0.00 55 PRO A N 19
ATOM 15172 C CA . PRO A 1 55 ? -4.079 0.415 10.626 1.00 0.00 55 PRO A CA 19
ATOM 15173 C C . PRO A 1 55 ? -5.373 0.147 9.852 1.00 0.00 55 PRO A C 19
ATOM 15174 O O . PRO A 1 55 ? -5.394 0.167 8.622 1.00 0.00 55 PRO A O 19
ATOM 15185 N N . ARG A 1 56 ? -6.458 -0.105 10.596 1.00 0.00 56 ARG A N 19
ATOM 15186 C CA . ARG A 1 56 ? -7.771 -0.398 10.033 1.00 0.00 56 ARG A CA 19
ATOM 15187 C C . ARG A 1 56 ? -8.398 0.838 9.392 1.00 0.00 56 ARG A C 19
ATOM 15188 O O . ARG A 1 56 ? -7.956 1.964 9.620 1.00 0.00 56 ARG A O 19
ATOM 15209 N N . CYS A 1 57 ? -9.438 0.602 8.590 1.00 0.00 57 CYS A N 19
ATOM 15210 C CA . CYS A 1 57 ? -10.215 1.641 7.936 1.00 0.00 57 CYS A CA 19
ATOM 15211 C C . CYS A 1 57 ? -11.662 1.184 7.768 1.00 0.00 57 CYS A C 19
ATOM 15212 O O . CYS A 1 57 ? -12.557 1.886 8.292 1.00 0.00 57 CYS A O 19
ATOM 15233 N N . ASN A 1 2 ? -15.641 0.828 0.296 1.00 0.00 2 ASN A N 20
ATOM 15234 C CA . ASN A 1 2 ? -14.638 1.849 0.552 1.00 0.00 2 ASN A CA 20
ATOM 15235 C C . ASN A 1 2 ? -13.233 1.239 0.602 1.00 0.00 2 ASN A C 20
ATOM 15236 O O . ASN A 1 2 ? -12.261 1.955 0.859 1.00 0.00 2 ASN A O 20
ATOM 15247 N N . CYS A 1 3 ? -13.117 -0.070 0.361 1.00 0.00 3 CYS A N 20
ATOM 15248 C CA . CYS A 1 3 ? -11.846 -0.777 0.383 1.00 0.00 3 CYS A CA 20
ATOM 15249 C C . CYS A 1 3 ? -11.872 -1.959 -0.590 1.00 0.00 3 CYS A C 20
ATOM 15250 O O . CYS A 1 3 ? -12.135 -3.094 -0.194 1.00 0.00 3 CYS A O 20
ATOM 15257 N N . PRO A 1 4 ? -11.598 -1.697 -1.876 1.00 0.00 4 PRO A N 20
ATOM 15258 C CA . PRO A 1 4 ? -11.543 -2.712 -2.915 1.00 0.00 4 PRO A CA 20
ATOM 15259 C C . PRO A 1 4 ? -10.262 -3.539 -2.809 1.00 0.00 4 PRO A C 20
ATOM 15260 O O . PRO A 1 4 ? -9.396 -3.260 -1.979 1.00 0.00 4 PRO A O 20
ATOM 15271 N N . THR A 1 5 ? -10.149 -4.564 -3.658 1.00 0.00 5 THR A N 20
ATOM 15272 C CA . THR A 1 5 ? -8.979 -5.432 -3.706 1.00 0.00 5 THR A CA 20
ATOM 15273 C C . THR A 1 5 ? -8.310 -5.307 -5.072 1.00 0.00 5 THR A C 20
ATOM 15274 O O . THR A 1 5 ? -8.978 -5.454 -6.095 1.00 0.00 5 THR A O 20
ATOM 15285 N N . ARG A 1 6 ? -7.002 -5.037 -5.093 1.00 0.00 6 ARG A N 20
ATOM 15286 C CA . ARG A 1 6 ? -6.230 -4.913 -6.325 1.00 0.00 6 ARG A CA 20
ATOM 15287 C C . ARG A 1 6 ? -4.850 -5.531 -6.144 1.00 0.00 6 ARG A C 20
ATOM 15288 O O . ARG A 1 6 ? -4.285 -5.466 -5.055 1.00 0.00 6 ARG A O 20
ATOM 15309 N N . ARG A 1 7 ? -4.316 -6.126 -7.216 1.00 0.00 7 ARG A N 20
ATOM 15310 C CA . ARG A 1 7 ? -2.994 -6.754 -7.233 1.00 0.00 7 ARG A CA 20
ATOM 15311 C C . ARG A 1 7 ? -2.331 -6.504 -8.590 1.00 0.00 7 ARG A C 20
ATOM 15312 O O . ARG A 1 7 ? -3.001 -6.106 -9.542 1.00 0.00 7 ARG A O 20
ATOM 15333 N N . GLY A 1 8 ? -1.021 -6.743 -8.681 1.00 0.00 8 GLY A N 20
ATOM 15334 C CA . GLY A 1 8 ? -0.282 -6.592 -9.931 1.00 0.00 8 GLY A CA 20
ATOM 15335 C C . GLY A 1 8 ? -0.124 -5.132 -10.346 1.00 0.00 8 GLY A C 20
ATOM 15336 O O . GLY A 1 8 ? 0.179 -4.851 -11.504 1.00 0.00 8 GLY A O 20
ATOM 15340 N N . LEU A 1 9 ? -0.329 -4.198 -9.412 1.00 0.00 9 LEU A N 20
ATOM 15341 C CA . LEU A 1 9 ? -0.277 -2.770 -9.703 1.00 0.00 9 LEU A CA 20
ATOM 15342 C C . LEU A 1 9 ? 1.099 -2.338 -10.213 1.00 0.00 9 LEU A C 20
ATOM 15343 O O . LEU A 1 9 ? 1.208 -1.322 -10.895 1.00 0.00 9 LEU A O 20
ATOM 15359 N N . CYS A 1 10 ? 2.148 -3.103 -9.895 1.00 0.00 10 CYS A N 20
ATOM 15360 C CA . CYS A 1 10 ? 3.499 -2.813 -10.349 1.00 0.00 10 CYS A CA 20
ATOM 15361 C C . CYS A 1 10 ? 3.711 -3.248 -11.805 1.00 0.00 10 CYS A C 20
ATOM 15362 O O . CYS A 1 10 ? 4.819 -3.132 -12.321 1.00 0.00 10 CYS A O 20
ATOM 15369 N N . VAL A 1 11 ? 2.658 -3.742 -12.466 1.00 0.00 11 VAL A N 20
ATOM 15370 C CA . VAL A 1 11 ? 2.727 -4.170 -13.859 1.00 0.00 11 VAL A CA 20
ATOM 15371 C C . VAL A 1 11 ? 1.663 -3.469 -14.703 1.00 0.00 11 VAL A C 20
ATOM 15372 O O . VAL A 1 11 ? 1.849 -3.289 -15.905 1.00 0.00 11 VAL A O 20
ATOM 15385 N N . THR A 1 12 ? 0.543 -3.064 -14.087 1.00 0.00 12 THR A N 20
ATOM 15386 C CA . THR A 1 12 ? -0.535 -2.389 -14.803 1.00 0.00 12 THR A CA 20
ATOM 15387 C C . THR A 1 12 ? -0.320 -0.879 -14.858 1.00 0.00 12 THR A C 20
ATOM 15388 O O . THR A 1 12 ? -0.971 -0.200 -15.651 1.00 0.00 12 THR A O 20
ATOM 15399 N N . SER A 1 13 ? 0.584 -0.348 -14.028 1.00 0.00 13 SER A N 20
ATOM 15400 C CA . SER A 1 13 ? 0.916 1.071 -14.041 1.00 0.00 13 SER A CA 20
ATOM 15401 C C . SER A 1 13 ? 2.324 1.314 -13.515 1.00 0.00 13 SER A C 20
ATOM 15402 O O . SER A 1 13 ? 3.056 2.145 -14.053 1.00 0.00 13 SER A O 20
ATOM 15410 N N . GLY A 1 14 ? 2.700 0.584 -12.461 1.00 0.00 14 GLY A N 20
ATOM 15411 C CA . GLY A 1 14 ? 4.007 0.705 -11.836 1.00 0.00 14 GLY A CA 20
ATOM 15412 C C . GLY A 1 14 ? 3.870 1.013 -10.350 1.00 0.00 14 GLY A C 20
ATOM 15413 O O . GLY A 1 14 ? 2.784 0.910 -9.780 1.00 0.00 14 GLY A O 20
ATOM 15417 N N . LEU A 1 15 ? 4.978 1.396 -9.715 1.00 0.00 15 LEU A N 20
ATOM 15418 C CA . LEU A 1 15 ? 5.014 1.674 -8.287 1.00 0.00 15 LEU A CA 20
ATOM 15419 C C . LEU A 1 15 ? 4.037 2.788 -7.902 1.00 0.00 15 LEU A C 20
ATOM 15420 O O . LEU A 1 15 ? 3.550 2.814 -6.776 1.00 0.00 15 LEU A O 20
ATOM 15436 N N . THR A 1 16 ? 3.744 3.702 -8.825 1.00 0.00 16 THR A N 20
ATOM 15437 C CA . THR A 1 16 ? 2.857 4.822 -8.543 1.00 0.00 16 THR A CA 20
ATOM 15438 C C . THR A 1 16 ? 1.456 4.340 -8.171 1.00 0.00 16 THR A C 20
ATOM 15439 O O . THR A 1 16 ? 0.842 4.892 -7.262 1.00 0.00 16 THR A O 20
ATOM 15450 N N . ALA A 1 17 ? 0.936 3.313 -8.854 1.00 0.00 17 ALA A N 20
ATOM 15451 C CA . ALA A 1 17 ? -0.391 2.805 -8.549 1.00 0.00 17 ALA A CA 20
ATOM 15452 C C . ALA A 1 17 ? -0.350 1.900 -7.322 1.00 0.00 17 ALA A C 20
ATOM 15453 O O . ALA A 1 17 ? -1.341 1.791 -6.603 1.00 0.00 17 ALA A O 20
ATOM 15460 N N . CYS A 1 18 ? 0.793 1.251 -7.074 1.00 0.00 18 CYS A N 20
ATOM 15461 C CA . CYS A 1 18 ? 0.959 0.408 -5.906 1.00 0.00 18 CYS A CA 20
ATOM 15462 C C . CYS A 1 18 ? 1.001 1.275 -4.648 1.00 0.00 18 CYS A C 20
ATOM 15463 O O . CYS A 1 18 ? 0.546 0.852 -3.587 1.00 0.00 18 CYS A O 20
ATOM 15470 N N . ARG A 1 19 ? 1.541 2.497 -4.756 1.00 0.00 19 ARG A N 20
ATOM 15471 C CA . ARG A 1 19 ? 1.626 3.410 -3.629 1.00 0.00 19 ARG A CA 20
ATOM 15472 C C . ARG A 1 19 ? 0.296 4.109 -3.394 1.00 0.00 19 ARG A C 20
ATOM 15473 O O . ARG A 1 19 ? -0.081 4.353 -2.253 1.00 0.00 19 ARG A O 20
ATOM 15494 N N . ASN A 1 20 ? -0.420 4.427 -4.477 1.00 0.00 20 ASN A N 20
ATOM 15495 C CA . ASN A 1 20 ? -1.715 5.084 -4.368 1.00 0.00 20 ASN A CA 20
ATOM 15496 C C . ASN A 1 20 ? -2.778 4.124 -3.830 1.00 0.00 20 ASN A C 20
ATOM 15497 O O . ASN A 1 20 ? -3.789 4.574 -3.299 1.00 0.00 20 ASN A O 20
ATOM 15508 N N . HIS A 1 21 ? -2.559 2.812 -3.958 1.00 0.00 21 HIS A N 20
ATOM 15509 C CA . HIS A 1 21 ? -3.476 1.809 -3.438 1.00 0.00 21 HIS A CA 20
ATOM 15510 C C . HIS A 1 21 ? -3.160 1.469 -1.987 1.00 0.00 21 HIS A C 20
ATOM 15511 O O . HIS A 1 21 ? -4.064 1.148 -1.217 1.00 0.00 21 HIS A O 20
ATOM 15525 N N . CYS A 1 22 ? -1.884 1.535 -1.602 1.00 0.00 22 CYS A N 20
ATOM 15526 C CA . CYS A 1 22 ? -1.482 1.300 -0.223 1.00 0.00 22 CYS A CA 20
ATOM 15527 C C . CYS A 1 22 ? -1.784 2.507 0.664 1.00 0.00 22 CYS A C 20
ATOM 15528 O O . CYS A 1 22 ? -1.994 2.332 1.863 1.00 0.00 22 CYS A O 20
ATOM 15535 N N . ARG A 1 23 ? -1.810 3.725 0.102 1.00 0.00 23 ARG A N 20
ATOM 15536 C CA . ARG A 1 23 ? -2.112 4.926 0.873 1.00 0.00 23 ARG A CA 20
ATOM 15537 C C . ARG A 1 23 ? -3.621 5.146 1.008 1.00 0.00 23 ARG A C 20
ATOM 15538 O O . ARG A 1 23 ? -4.054 5.939 1.842 1.00 0.00 23 ARG A O 20
ATOM 15559 N N . SER A 1 24 ? -4.418 4.448 0.197 1.00 0.00 24 SER A N 20
ATOM 15560 C CA . SER A 1 24 ? -5.867 4.430 0.327 1.00 0.00 24 SER A CA 20
ATOM 15561 C C . SER A 1 24 ? -6.273 3.137 1.024 1.00 0.00 24 SER A C 20
ATOM 15562 O O . SER A 1 24 ? -5.455 2.232 1.182 1.00 0.00 24 SER A O 20
ATOM 15570 N N . CYS A 1 25 ? -7.529 3.024 1.452 1.00 0.00 25 CYS A N 20
ATOM 15571 C CA . CYS A 1 25 ? -7.954 1.818 2.138 1.00 0.00 25 CYS A CA 20
ATOM 15572 C C . CYS A 1 25 ? -8.213 0.695 1.139 1.00 0.00 25 CYS A C 20
ATOM 15573 O O . CYS A 1 25 ? -8.776 0.923 0.066 1.00 0.00 25 CYS A O 20
ATOM 15580 N N . HIS A 1 26 ? -7.797 -0.517 1.504 1.00 0.00 26 HIS A N 20
ATOM 15581 C CA . HIS A 1 26 ? -7.894 -1.694 0.655 1.00 0.00 26 HIS A CA 20
ATOM 15582 C C . HIS A 1 26 ? -8.160 -2.922 1.520 1.00 0.00 26 HIS A C 20
ATOM 15583 O O . HIS A 1 26 ? -8.087 -2.847 2.747 1.00 0.00 26 HIS A O 20
ATOM 15598 N N . ARG A 1 27 ? -8.468 -4.054 0.883 1.00 0.00 27 ARG A N 20
ATOM 15599 C CA . ARG A 1 27 ? -8.776 -5.281 1.603 1.00 0.00 27 ARG A CA 20
ATOM 15600 C C . ARG A 1 27 ? -7.514 -5.889 2.214 1.00 0.00 27 ARG A C 20
ATOM 15601 O O . ARG A 1 27 ? -6.459 -5.900 1.583 1.00 0.00 27 ARG A O 20
ATOM 15622 N N . GLY A 1 28 ? -7.630 -6.394 3.445 1.00 0.00 28 GLY A N 20
ATOM 15623 C CA . GLY A 1 28 ? -6.553 -7.062 4.159 1.00 0.00 28 GLY A CA 20
ATOM 15624 C C . GLY A 1 28 ? -6.905 -8.520 4.440 1.00 0.00 28 GLY A C 20
ATOM 15625 O O . GLY A 1 28 ? -7.921 -9.029 3.965 1.00 0.00 28 GLY A O 20
ATOM 15629 N N . ASP A 1 29 ? -6.065 -9.203 5.218 1.00 0.00 29 ASP A N 20
ATOM 15630 C CA . ASP A 1 29 ? -6.247 -10.616 5.521 1.00 0.00 29 ASP A CA 20
ATOM 15631 C C . ASP A 1 29 ? -7.216 -10.848 6.683 1.00 0.00 29 ASP A C 20
ATOM 15632 O O . ASP A 1 29 ? -7.644 -11.979 6.900 1.00 0.00 29 ASP A O 20
ATOM 15641 N N . VAL A 1 30 ? -7.562 -9.794 7.430 1.00 0.00 30 VAL A N 20
ATOM 15642 C CA . VAL A 1 30 ? -8.468 -9.886 8.576 1.00 0.00 30 VAL A CA 20
ATOM 15643 C C . VAL A 1 30 ? -9.558 -8.818 8.499 1.00 0.00 30 VAL A C 20
ATOM 15644 O O . VAL A 1 30 ? -10.587 -8.927 9.168 1.00 0.00 30 VAL A O 20
ATOM 15657 N N . GLY A 1 31 ? -9.349 -7.780 7.683 1.00 0.00 31 GLY A N 20
ATOM 15658 C CA . GLY A 1 31 ? -10.283 -6.679 7.523 1.00 0.00 31 GLY A CA 20
ATOM 15659 C C . GLY A 1 31 ? -9.669 -5.604 6.635 1.00 0.00 31 GLY A C 20
ATOM 15660 O O . GLY A 1 31 ? -8.538 -5.759 6.173 1.00 0.00 31 GLY A O 20
ATOM 15664 N N . CYS A 1 32 ? -10.397 -4.512 6.387 1.00 0.00 32 CYS A N 20
ATOM 15665 C CA . CYS A 1 32 ? -9.879 -3.436 5.556 1.00 0.00 32 CYS A CA 20
ATOM 15666 C C . CYS A 1 32 ? -8.897 -2.568 6.334 1.00 0.00 32 CYS A C 20
ATOM 15667 O O . CYS A 1 32 ? -9.095 -2.297 7.520 1.00 0.00 32 CYS A O 20
ATOM 15674 N N . VAL A 1 33 ? -7.836 -2.137 5.653 1.00 0.00 33 VAL A N 20
ATOM 15675 C CA . VAL A 1 33 ? -6.757 -1.357 6.244 1.00 0.00 33 VAL A CA 20
ATOM 15676 C C . VAL A 1 33 ? -6.180 -0.376 5.230 1.00 0.00 33 VAL A C 20
ATOM 15677 O O . VAL A 1 33 ? -6.401 -0.513 4.027 1.00 0.00 33 VAL A O 20
ATOM 15690 N N . ARG A 1 34 ? -5.434 0.615 5.724 1.00 0.00 34 ARG A N 20
ATOM 15691 C CA . ARG A 1 34 ? -4.699 1.550 4.882 1.00 0.00 34 ARG A CA 20
ATOM 15692 C C . ARG A 1 34 ? -3.302 1.729 5.458 1.00 0.00 34 ARG A C 20
ATOM 15693 O O . ARG A 1 34 ? -3.133 1.673 6.673 1.00 0.00 34 ARG A O 20
ATOM 15714 N N . CYS A 1 35 ? -2.308 1.948 4.598 1.00 0.00 35 CYS A N 20
ATOM 15715 C CA . CYS A 1 35 ? -0.913 2.004 4.999 1.00 0.00 35 CYS A CA 20
ATOM 15716 C C . CYS A 1 35 ? -0.305 3.373 4.689 1.00 0.00 35 CYS A C 20
ATOM 15717 O O . CYS A 1 35 ? -1.007 4.289 4.260 1.00 0.00 35 CYS A O 20
ATOM 15724 N N . SER A 1 36 ? 1.006 3.508 4.905 1.00 0.00 36 SER A N 20
ATOM 15725 C CA . SER A 1 36 ? 1.703 4.775 4.748 1.00 0.00 36 SER A CA 20
ATOM 15726 C C . SER A 1 36 ? 2.519 4.863 3.458 1.00 0.00 36 SER A C 20
ATOM 15727 O O . SER A 1 36 ? 2.685 5.954 2.919 1.00 0.00 36 SER A O 20
ATOM 15735 N N . ASN A 1 37 ? 3.031 3.737 2.955 1.00 0.00 37 ASN A N 20
ATOM 15736 C CA . ASN A 1 37 ? 3.872 3.726 1.765 1.00 0.00 37 ASN A CA 20
ATOM 15737 C C . ASN A 1 37 ? 3.808 2.349 1.095 1.00 0.00 37 ASN A C 20
ATOM 15738 O O . ASN A 1 37 ? 3.082 1.470 1.562 1.00 0.00 37 ASN A O 20
ATOM 15749 N N . ALA A 1 38 ? 4.558 2.151 0.006 1.00 0.00 38 ALA A N 20
ATOM 15750 C CA . ALA A 1 38 ? 4.557 0.899 -0.731 1.00 0.00 38 ALA A CA 20
ATOM 15751 C C . ALA A 1 38 ? 5.868 0.679 -1.477 1.00 0.00 38 ALA A C 20
ATOM 15752 O O . ALA A 1 38 ? 6.688 1.589 -1.593 1.00 0.00 38 ALA A O 20
ATOM 15759 N N . GLN A 1 39 ? 6.051 -0.541 -1.981 1.00 0.00 39 GLN A N 20
ATOM 15760 C CA . GLN A 1 39 ? 7.167 -0.902 -2.838 1.00 0.00 39 GLN A CA 20
ATOM 15761 C C . GLN A 1 39 ? 6.760 -2.067 -3.739 1.00 0.00 39 GLN A C 20
ATOM 15762 O O . GLN A 1 39 ? 5.742 -2.714 -3.497 1.00 0.00 39 GLN A O 20
ATOM 15776 N N . CYS A 1 40 ? 7.552 -2.333 -4.777 1.00 0.00 40 CYS A N 20
ATOM 15777 C CA . CYS A 1 40 ? 7.308 -3.460 -5.660 1.00 0.00 40 CYS A CA 20
ATOM 15778 C C . CYS A 1 40 ? 8.208 -4.625 -5.254 1.00 0.00 40 CYS A C 20
ATOM 15779 O O . CYS A 1 40 ? 9.356 -4.420 -4.860 1.00 0.00 40 CYS A O 20
ATOM 15786 N N . THR A 1 41 ? 7.684 -5.846 -5.353 1.00 0.00 41 THR A N 20
ATOM 15787 C CA . THR A 1 41 ? 8.371 -7.058 -4.926 1.00 0.00 41 THR A CA 20
ATOM 15788 C C . THR A 1 41 ? 8.296 -8.134 -6.008 1.00 0.00 41 THR A C 20
ATOM 15789 O O . THR A 1 41 ? 7.701 -7.926 -7.062 1.00 0.00 41 THR A O 20
ATOM 15800 N N . GLY A 1 42 ? 8.903 -9.291 -5.733 1.00 0.00 42 GLY A N 20
ATOM 15801 C CA . GLY A 1 42 ? 8.944 -10.411 -6.661 1.00 0.00 42 GLY A CA 20
ATOM 15802 C C . GLY A 1 42 ? 10.284 -10.469 -7.388 1.00 0.00 42 GLY A C 20
ATOM 15803 O O . GLY A 1 42 ? 11.132 -9.597 -7.214 1.00 0.00 42 GLY A O 20
ATOM 15807 N N . PHE A 1 43 ? 10.476 -11.504 -8.210 1.00 0.00 43 PHE A N 20
ATOM 15808 C CA . PHE A 1 43 ? 11.729 -11.728 -8.917 1.00 0.00 43 PHE A CA 20
ATOM 15809 C C . PHE A 1 43 ? 11.969 -10.681 -10.006 1.00 0.00 43 PHE A C 20
ATOM 15810 O O . PHE A 1 43 ? 13.099 -10.518 -10.460 1.00 0.00 43 PHE A O 20
ATOM 15827 N N . LEU A 1 44 ? 10.914 -9.971 -10.426 1.00 0.00 44 LEU A N 20
ATOM 15828 C CA . LEU A 1 44 ? 10.998 -8.978 -11.487 1.00 0.00 44 LEU A CA 20
ATOM 15829 C C . LEU A 1 44 ? 10.247 -7.698 -11.116 1.00 0.00 44 LEU A C 20
ATOM 15830 O O . LEU A 1 44 ? 10.003 -6.861 -11.983 1.00 0.00 44 LEU A O 20
ATOM 15846 N N . GLY A 1 45 ? 9.876 -7.538 -9.841 1.00 0.00 45 GLY A N 20
ATOM 15847 C CA . GLY A 1 45 ? 9.140 -6.365 -9.389 1.00 0.00 45 GLY A CA 20
ATOM 15848 C C . GLY A 1 45 ? 7.686 -6.392 -9.859 1.00 0.00 45 GLY A C 20
ATOM 15849 O O . GLY A 1 45 ? 7.011 -5.366 -9.840 1.00 0.00 45 GLY A O 20
ATOM 15853 N N . THR A 1 46 ? 7.200 -7.562 -10.283 1.00 0.00 46 THR A N 20
ATOM 15854 C CA . THR A 1 46 ? 5.865 -7.723 -10.846 1.00 0.00 46 THR A CA 20
ATOM 15855 C C . THR A 1 46 ? 4.772 -7.831 -9.779 1.00 0.00 46 THR A C 20
ATOM 15856 O O . THR A 1 46 ? 3.623 -8.117 -10.111 1.00 0.00 46 THR A O 20
ATOM 15867 N N . THR A 1 47 ? 5.113 -7.608 -8.508 1.00 0.00 47 THR A N 20
ATOM 15868 C CA . THR A 1 47 ? 4.163 -7.703 -7.404 1.00 0.00 47 THR A CA 20
ATOM 15869 C C . THR A 1 47 ? 4.165 -6.413 -6.592 1.00 0.00 47 THR A C 20
ATOM 15870 O O . THR A 1 47 ? 5.162 -5.694 -6.572 1.00 0.00 47 THR A O 20
ATOM 15881 N N . CYS A 1 48 ? 3.049 -6.114 -5.919 1.00 0.00 48 CYS A N 20
ATOM 15882 C CA . CYS A 1 48 ? 2.900 -4.920 -5.103 1.00 0.00 48 CYS A CA 20
ATOM 15883 C C . CYS A 1 48 ? 2.811 -5.298 -3.627 1.00 0.00 48 CYS A C 20
ATOM 15884 O O . CYS A 1 48 ? 2.173 -6.291 -3.280 1.00 0.00 48 CYS A O 20
ATOM 15891 N N . THR A 1 49 ? 3.449 -4.502 -2.764 1.00 0.00 49 THR A N 20
ATOM 15892 C CA . THR A 1 49 ? 3.447 -4.716 -1.319 1.00 0.00 49 THR A CA 20
ATOM 15893 C C . THR A 1 49 ? 3.408 -3.370 -0.603 1.00 0.00 49 THR A C 20
ATOM 15894 O O . THR A 1 49 ? 4.011 -2.398 -1.060 1.00 0.00 49 THR A O 20
ATOM 15905 N N . CYS A 1 50 ? 2.696 -3.303 0.526 1.00 0.00 50 CYS A N 20
ATOM 15906 C CA . CYS A 1 50 ? 2.569 -2.076 1.299 1.00 0.00 50 CYS A CA 20
ATOM 15907 C C . CYS A 1 50 ? 3.573 -2.043 2.453 1.00 0.00 50 CYS A C 20
ATOM 15908 O O . CYS A 1 50 ? 4.131 -3.070 2.838 1.00 0.00 50 CYS A O 20
ATOM 15915 N N . ILE A 1 51 ? 3.800 -0.848 3.006 1.00 0.00 51 ILE A N 20
ATOM 15916 C CA . ILE A 1 51 ? 4.741 -0.627 4.101 1.00 0.00 51 ILE A CA 20
ATOM 15917 C C . ILE A 1 51 ? 3.975 -0.361 5.396 1.00 0.00 51 ILE A C 20
ATOM 15918 O O . ILE A 1 51 ? 2.943 0.306 5.383 1.00 0.00 51 ILE A O 20
ATOM 15934 N N . ASN A 1 52 ? 4.482 -0.882 6.516 1.00 0.00 52 ASN A N 20
ATOM 15935 C CA . ASN A 1 52 ? 3.838 -0.728 7.816 1.00 0.00 52 ASN A CA 20
ATOM 15936 C C . ASN A 1 52 ? 4.003 0.701 8.344 1.00 0.00 52 ASN A C 20
ATOM 15937 O O . ASN A 1 52 ? 4.940 1.398 7.952 1.00 0.00 52 ASN A O 20
ATOM 15948 N N . PRO A 1 53 ? 3.108 1.157 9.233 1.00 0.00 53 PRO A N 20
ATOM 15949 C CA . PRO A 1 53 ? 1.950 0.444 9.743 1.00 0.00 53 PRO A CA 20
ATOM 15950 C C . PRO A 1 53 ? 0.806 0.422 8.728 1.00 0.00 53 PRO A C 20
ATOM 15951 O O . PRO A 1 53 ? 0.840 1.132 7.725 1.00 0.00 53 PRO A O 20
ATOM 15962 N N . CYS A 1 54 ? -0.210 -0.403 9.001 1.00 0.00 54 CYS A N 20
ATOM 15963 C CA . CYS A 1 54 ? -1.397 -0.525 8.166 1.00 0.00 54 CYS A CA 20
ATOM 15964 C C . CYS A 1 54 ? -2.644 -0.649 9.053 1.00 0.00 54 CYS A C 20
ATOM 15965 O O . CYS A 1 54 ? -3.261 -1.711 9.101 1.00 0.00 54 CYS A O 20
ATOM 15972 N N . PRO A 1 55 ? -3.024 0.424 9.758 1.00 0.00 55 PRO A N 20
ATOM 15973 C CA . PRO A 1 55 ? -4.186 0.454 10.635 1.00 0.00 55 PRO A CA 20
ATOM 15974 C C . PRO A 1 55 ? -5.504 0.374 9.856 1.00 0.00 55 PRO A C 20
ATOM 15975 O O . PRO A 1 55 ? -5.521 0.447 8.627 1.00 0.00 55 PRO A O 20
ATOM 15986 N N . ARG A 1 56 ? -6.615 0.222 10.587 1.00 0.00 56 ARG A N 20
ATOM 15987 C CA . ARG A 1 56 ? -7.955 0.168 10.018 1.00 0.00 56 ARG A CA 20
ATOM 15988 C C . ARG A 1 56 ? -8.333 1.518 9.407 1.00 0.00 56 ARG A C 20
ATOM 15989 O O . ARG A 1 56 ? -7.633 2.511 9.599 1.00 0.00 56 ARG A O 20
ATOM 16010 N N . CYS A 1 57 ? -9.444 1.548 8.670 1.00 0.00 57 CYS A N 20
ATOM 16011 C CA . CYS A 1 57 ? -9.937 2.762 8.034 1.00 0.00 57 CYS A CA 20
ATOM 16012 C C . CYS A 1 57 ? -11.426 2.976 8.305 1.00 0.00 57 CYS A C 20
ATOM 16013 O O . CYS A 1 57 ? -11.875 4.133 8.151 1.00 0.00 57 CYS A O 20
#

Solvent-accessible surface area: 3919 Å² total

InterPro domains:
  IPR008427 Extracellular membrane protein, CFEM domain [PF05730] (24-73)
  IPR041284 Fungal defensin Copsin [PF18251] (130-168)
  IPR041284 Fungal defensin Copsin [PF18251] (512-537)

Foldseek 3Di:
DAEADKQCCPVPRQVSLFVNQQDWYADPVGIWHADGWAFDDPVSRIIDGDDDTHHD

Organism: Coprinopsis cinerea (strain Okayama-7 / 130 / ATCC MYA-4618 / FGSC 9003) (NCBI:txid240176)

CATH classification: 3.30.30.140

Sequence (56 aa):
NCPTRRGLCVTSGLTACRNHCRSCHRGDVGCVRCSNAQCTGFLGTTCTCINPCPRCNCPTRRGLCVTSGLTACRNHCRSCHRGDVGCVRCSNAQCTGFLGTTCTCINPCPRCNCPTRRGLCVTSGLTACRNHCRSCHRGDVGCVRCSNAQCTGFLGTTCTCINPCPRCNCPTRRGLCVTSGLTACRNHCRSCHRGDVGCVRCSNAQCTGFLGTTCTCINPCPRCNCPTRRGLCVTSGLTACRNHCRSCHRGDVGCVRCSNAQCTGFLGTTCTCINPCPRCNCPTRRGLCVTSGLTACRNHCRSCHRGDVGCVRCSNAQCTGFLGTTCTCINPCPRCNCPTRRGLCVTSGLTACRNHCRSCHRGDVGCVRCSNAQCTGFLGTTCTCINPCPRCNCPTRRGLCVTSGLTACRNHCRSCHRGDVGCVRCSNAQCTGFLGTTCTCINPCPRCNCPTRRGLCVTSGLTACRNHCRSCHRGDVGCVRCSNAQCTGFLGTTCTCINPCPRCNCPTRRGLCVTSGLTACRNHCRSCHRGDVGCVRCSNAQCTGFLGTTCTCINPCPRCNCPTRRGLCVTSGLTACRNHCRSCHRGDVGCVRCSNAQCTGFLGTTCTCINPCPRCNCPTRRGLCVTSGLTACRNHCRSCHRGDVGCVRCSNAQCTGFLGTTCTCINPCPRCNCPTRRGLCVTSGLTACRNHCRSCHRGDVGCVRCSNAQCTGFLGTTCTCINPCPRCNCPTRRGLCVTSGLTACRNHCRSCHRGDVGCVRCSNAQCTGFLGTTCTCINPCPRCNCPTRRGLCVTSGLTACRNHCRSCHRGDVGCVRCSNAQCTGFLGTTCTCINPCPRCNCPTRRGLCVTSGLTACRNHCRSCHRGDVGCVRCSNAQCTGFLGTTCTCINPCPRCNCPTRRGLCVTSGLTACRNHCRSCHRGDVGCVRCSNAQCTGFLGTTCTCINPCPRCNCPTRRGLCVTSGLTACRNHCRSCHRGDVGCVRCSNAQCTGFLGTTCTCINPCPRCNCPTRRGLCVTSGLTACRNHCRSCHRGDVGCVRCSNAQCTGFLGTTCTCINPCPRCNCPTRRGLCVTSGLTACRNHCRSCHRGDVGCVRCSNAQCTGFLGTTCTCINPCPRC

Radius of gyration: 10.32 Å; Cα contacts (8 Å, |Δi|>4): 123; chains: 1; bounding box: 26×17×26 Å

Secondary structure (DSSP, 8-state):
------GGGTTT-HHHHHHHHSS-EE-SSSEE--SEEEEESSSS-EEEEES---B-

Nearest PDB structures (foldseek):
  2mn5-assembly1_A  TM=9.999E-01  e=2.819E-11  Coprinopsis cinerea
  2mn5-assembly1_A  TM=9.880E-01  e=3.670E-11  Coprinopsis cinerea
  3dgs-assembly2_B  TM=3.669E-01  e=7.833E+00  Enterobacteria phage fd
  2mn5-assembly1_A  TM=1.002E+00  e=2.543E-11  Coprinopsis cinerea
  3dgs-assembly2_B  TM=3.619E-01  e=7.181E+00  Enterobacteria phage fd